Protein AF-0000000087799577 (afdb_homodimer)

InterPro domains:
  IPR007219 Xylanolytic transcriptional activator, regulatory domain [PF04082] (247-419)
  IPR007219 Xylanolytic transcriptional activator, regulatory domain [SM00906] (359-433)
  IPR036864 Zn(2)-C6 fungal-type DNA-binding domain superfamily [SSF57701] (32-77)
  IPR050987 ABC-transporter-regulating transcription factor-like [PTHR46910] (32-628)

Solvent-accessible surface area (backbone atoms only — not comparable to full-atom values): 82113 Å² total; per-residue (Å²): 141,86,90,83,88,82,88,89,88,86,71,93,74,79,89,86,83,86,88,84,83,81,86,77,84,78,81,77,81,75,72,77,71,81,80,74,76,57,74,53,55,33,73,71,46,54,74,63,72,48,84,58,68,78,68,57,46,69,63,35,49,74,66,72,42,85,54,66,52,58,61,70,75,71,66,78,59,48,48,75,44,57,49,61,32,49,52,48,48,49,51,54,35,42,72,79,45,43,54,82,83,49,67,59,84,44,47,69,52,44,52,50,48,51,48,42,54,58,44,47,78,68,44,68,92,66,86,69,71,85,70,78,82,72,77,68,80,73,76,71,53,77,77,70,70,59,57,75,82,63,41,78,44,54,46,55,38,88,62,34,63,50,32,32,56,68,66,29,26,28,34,64,44,48,76,73,42,66,27,36,39,29,54,61,10,61,60,36,49,55,47,49,56,52,54,65,69,47,74,78,76,73,76,69,88,66,58,52,32,49,39,80,67,68,91,64,42,75,44,42,76,59,69,77,65,51,76,75,56,69,81,70,72,94,82,77,66,57,71,54,45,50,56,53,15,51,47,47,31,42,68,73,48,38,24,78,45,56,78,65,49,69,84,60,45,51,61,53,49,50,49,32,66,73,57,70,43,72,86,54,51,39,18,56,48,14,28,52,26,14,43,40,17,53,28,54,60,52,36,87,91,49,72,79,78,34,83,90,46,89,64,72,61,89,67,48,34,67,51,27,41,51,54,14,57,68,29,39,64,34,13,57,67,62,51,44,72,54,23,29,47,13,26,45,36,36,16,50,31,35,37,23,65,45,34,53,67,58,14,38,41,31,30,44,43,18,50,48,38,37,51,42,46,18,48,50,57,60,54,71,62,85,82,56,50,68,56,58,50,32,50,50,35,40,36,47,52,34,50,54,51,48,36,43,60,47,17,40,58,37,30,48,78,48,71,77,50,62,81,82,64,58,60,63,52,60,78,50,52,57,85,77,41,66,73,50,79,35,28,57,87,67,45,64,60,52,51,49,53,49,50,53,48,49,51,50,45,40,41,66,54,27,48,49,18,38,72,72,63,16,33,46,49,45,48,59,51,52,51,49,52,50,52,50,50,54,53,62,69,64,55,53,71,86,57,38,70,89,44,92,57,58,80,59,30,58,43,43,37,46,49,55,52,45,51,50,38,50,48,50,30,70,69,26,41,64,37,38,50,36,59,62,66,39,79,60,79,81,47,55,66,77,55,44,53,53,37,49,52,37,23,49,49,28,52,49,36,41,53,53,44,49,57,52,48,52,50,32,57,75,67,64,49,73,52,37,65,46,57,62,56,49,53,50,51,50,50,40,42,53,50,40,52,49,47,45,69,68,43,84,46,69,68,51,51,52,50,42,51,49,52,52,51,51,59,69,68,46,59,50,26,45,47,36,46,47,44,44,62,47,53,51,49,50,48,45,72,66,60,80,46,79,80,63,87,69,76,78,69,81,70,69,91,55,79,64,77,70,76,72,74,77,71,70,74,66,69,70,76,68,68,80,63,69,74,68,75,73,73,73,86,82,79,65,86,71,40,73,89,50,81,89,75,91,71,79,76,74,82,60,82,70,74,86,78,84,98,95,84,132,136,89,89,83,86,87,89,94,84,93,82,92,87,81,92,86,84,91,83,88,88,83,89,85,82,81,72,79,81,72,78,77,69,81,78,66,76,35,74,52,50,34,73,72,43,54,75,65,72,47,84,48,64,57,66,53,45,70,64,33,51,74,66,72,41,86,53,64,46,61,63,70,75,70,67,78,63,51,48,74,44,56,47,60,28,50,51,44,47,50,52,54,36,43,73,78,45,43,54,82,82,48,70,58,86,45,52,67,53,48,52,50,48,51,48,43,55,57,46,47,77,67,46,67,92,67,86,64,73,86,68,78,79,71,79,68,80,70,76,70,54,75,78,71,69,58,60,74,78,64,41,78,41,54,45,54,39,86,57,33,58,49,29,32,58,66,63,28,26,28,36,65,45,49,78,71,44,66,27,36,38,28,53,60,10,61,58,36,49,54,47,49,54,52,55,67,68,48,75,78,78,74,73,72,89,69,60,54,32,48,37,78,68,68,90,64,42,75,44,43,77,60,69,76,64,49,76,74,55,68,82,71,72,94,82,76,67,56,72,54,44,49,56,53,16,51,48,48,30,42,67,73,47,38,25,80,45,56,76,65,48,70,83,61,46,51,60,53,50,50,50,33,67,71,58,71,43,73,85,55,50,39,18,54,49,15,29,52,26,12,43,41,18,50,27,53,60,53,37,87,90,49,75,77,79,35,85,91,46,92,64,71,60,88,67,50,33,67,51,27,40,51,52,16,56,68,29,40,64,33,12,57,68,63,51,44,72,54,22,30,45,14,25,44,36,37,16,50,30,34,37,25,65,46,34,53,68,60,16,38,40,30,31,45,43,18,50,48,39,36,50,42,45,18,49,50,57,61,54,70,62,84,84,56,50,69,58,57,49,31,50,48,34,41,37,48,53,33,49,55,51,48,35,45,59,46,17,40,58,37,31,48,78,48,70,76,49,62,81,81,63,60,62,61,53,60,77,52,52,57,86,77,43,64,74,50,80,34,27,59,87,67,44,65,60,52,52,50,52,50,50,53,49,48,53,49,46,40,41,66,56,25,47,49,19,37,71,73,66,16,35,42,50,47,44,58,52,53,52,48,52,50,52,50,50,53,55,62,69,64,55,53,70,87,57,39,70,88,44,91,59,58,79,58,31,57,42,43,37,46,50,53,52,45,52,50,37,49,48,52,31,69,70,26,42,61,38,38,51,36,59,63,67,40,79,63,78,82,48,56,66,75,54,45,53,53,36,49,52,37,24,49,50,28,52,49,35,41,52,54,43,47,57,51,49,51,51,31,57,75,68,66,49,73,51,36,66,44,55,63,56,48,52,49,51,51,49,41,43,53,49,41,53,48,46,43,70,67,44,83,46,70,66,51,52,51,50,42,52,48,50,52,53,51,58,69,68,47,61,51,27,45,46,36,44,47,44,44,62,49,54,52,48,51,47,44,70,65,60,80,47,81,81,65,86,69,76,75,69,79,67,70,89,51,78,62,75,69,74,72,74,79,72,71,74,67,70,71,77,68,67,79,63,71,70,69,72,70,69,66,88,78,83,65,93,77,48,62,92,52,74,74,62,85,69,85,76,58,96,50,90,71,67,68,70,80,74,66,81,108

pLDDT: mean 70.38, std 28.7, range [12.83, 98.69]

Foldseek 3Di:
DDDDDDDDDDDDDDDDDDDDDDDDDDPDDPPPPDDPFPPQQAPVCVVVVNRATDDQGVVCVVVVHPSPSPPPPPPVPPPPDPPVVVVVVVVVVCVVPPCVQVVDPDPVSVVVVVVCVVVVVLDDPPPDPPPDPPVPDCPVDPVVPLPPVCQQDWDAQVLFQLLALQQEFWEQALVRDIDGFFSLAVLSVVQLLVVLPDPPPPPPPDRSNYRDDQPDFRGQPDLPPVPPPDLDPQDDFDPLVLCQLLVQCCQFPCQAFFQDDPVPPVVVVVVCVVVVCPPPFLLRLLQSLLSNLLSQWFPPPDFDDRVPDPDGGPDHSSRSLVNSVSSLVRLLVVLDSSSLSSLQSNLLSCVLQPNLVVSLVSLLSSLVSLVVVVLQVLDDDPPDDPQVSLSSLSSNLSSVLSQLVSCRNRVHDGNDDCVVVVGDRDHRDCVSPPSDDLYDPPLSVLLSVLSVLLVVLCVQARVVCSVVRNIGRSNSLVSSVVSLVVSVVPDDPQLALPDDHDLSHNQSSLVSLLSSLVSLLSSLVSLLSSVLSDPCPPPDPSVVVSSVVSLVSNLVSLVVNLVSVVSCVVSVSQASSGDCRQVSLLVSLVSLLSVCSNPNDVVSLVSNVVSLVSLVPYGLGRVSVRCNVSSLVVNVVSVSDDNDPPPDDPCPPCPVPPPPPPPPCPPPPCPPPDPPPCPDPDDPVVDVVPDDDDDDDPPPPDDDDDDDDD/DDYDDYDDDDDDDDDDDDDDDDDDDPDDPDPPDDQPFQPQQAPVCVVVVNRQTDDQRVVCVVVVHPSPSPPPPPPPPPPPDPPVVVVVVVVVVCVVPPCVQVVDPDPVSVVVVVVVVVVVVLDDPPPDDPPDPPVPPCVVPPVVVLPPVLQQDWDALVLFLLLALQQEQWEQALVRDIDGFFSLAVLSVVQLLVVLVDPPPPPPPDRSNHRDDQPDFRGQPDLPPVPPPDLDPQDDFDPLVLCQLLVQCCQFPCQAFPQDDPVVPVVVVVVCVVVVCPPPFLLRLLQSLLSNLLSQWFPPPDFDDRVPDPDGGPDHSSRSLVNSVSSLVRLLVVLDSSSLSSLQSNLLSCVLQPNLVSSLVSLLSSVVSLVVVVLQVLDDDPPDDPQVSLSSLSSNLSSVLSQLVSCRNRVHDGNDDCVVVVGDRDHRDCVSPPSDDQYDPPLSVLLSVLSVLLVVLCVQARRVCSVVNNIGRSNSLVSSVVSLVVSVVPDDPQLALPDDHDLSHNQSSLVSLLSSLVSLLSSLVSLLSSPLSDPCPPPDPSVVVSSVVSLVSNLVSLVVNLVSVVSCVVSVSQASSGVCRQVSLLVSLVSLLSVCSNPNDVVSLVSNVVSLVSLVPYGLGRVSVSCNVSSLVVNVVSVSDDNDPPPDDPCPVCPVPPPPPPPPCPPPPCPPDDPPPCPDPDDDPPDPVPPDPPPPDDPDPDPPDDDVPD

Secondary structure (DSSP, 8-state):
------------------------------------------HHHHHTT----SSS-HHHHHTT------------------HHHHHHHHHHHHHHS-TTTSSS--HHHHHHHHHHHHHHHHS------------------TTTTS-TTTTT-BPPGGG-GGG-GGG--EEE-TTS-EEE--TT-HHHHHHHHHHHHS-TTS--SS-TTEEPPPSS---------TTS----------HHHHHHHHHHHHHHTTTTS----HHHHHHHHHHHHHHTTTT--HHHHHHHHHHHHHHT---TT-----TT--S-----HHHHHHHHHHTHHHHHHH-SHHHHHHHHHHHHHHHHTT-HHHHHHHHHHHHHHHHHTTGGGT---TT--HHHHHHHHHHHHHHHHHHHHHHHTTTPPPS--HHHHT--PPPPPTTTS---TTS-TTHHHHHHHHHHHHHHHIIIIIIHHHHTTS--BHHHHHHHHHHHHHHHHT--GGG-TTS---GGGTTHHHHHHHHHHHHHHHHHHHHHHHHHHS-GGGS-HHHHHHHHHHHHHHHHHHHHHHHHHHHHHHTT---SSSHHHHHHHHHHHHHHHHHHHHS--HHHHHHHHHHHHHHHHS---HHHHHHHHHHHHHHHHHTSS-----------------------------------------SSTT-TT---------------------/------------------------------------------HHHHHTT----SSS-HHHHHTT------------------HHHHHHHHHHHHHHS-TTTSSS--HHHHHHHHHHHHHHTT-------------------TTTTS-TTSTTPBPPGGG-GGG-GGG--EEE-TTS-EEE--TT-HHHHHHHHHHHHS-GGG--SS-TTEEPPPSS---------GGG----------HHHHHHHHHHHHHHTTTTS----HHHHHHHHHHHHHHTTTT--HHHHHHHHHHHHHHT---TT-----TT--S-----HHHHHHHHHHTHHHHHHH-SHHHHHHHHHHHHHHHHTT-HHHHHHHHHHHHHHHHHTTGGGT---TT--HHHHHHHHHHHHHHHHHHHHHHHTTTPPPS--HHHHT--PPPPPTTTS---TTS-TTHHHHHHHHHHHHHHHIIIIIIHHHHTTS--BHHHHHHHHHHHHHHHHT--GGG-TTS---GGGTTHHHHHHHHHHHHHHHHHHHHHHHHHHS-GGGS-HHHHHHHHHHHHHHHHHHHHHHHHHHHHHHTT---SSSHHHHHHHHHHHHHHHHHHHHS--HHHHHHHHHHHHHHHHS---HHHHHHHHHHHHHHHHHTSS----------TT---------------------------S-S-TT-SS--------------TTS----

Structure (mmCIF, N/CA/C/O backbone):
data_AF-0000000087799577-model_v1
#
loop_
_entity.id
_entity.type
_entity.pdbx_description
1 polymer 'Putative fungal-specific transcription factor'
#
loop_
_atom_site.group_PDB
_atom_site.id
_atom_site.type_symbol
_atom_site.label_atom_id
_atom_site.label_alt_id
_atom_site.label_comp_id
_atom_site.label_asym_id
_atom_site.label_entity_id
_atom_site.label_seq_id
_atom_site.pdbx_PDB_ins_code
_atom_site.Cartn_x
_atom_site.Cartn_y
_atom_site.Cartn_z
_atom_site.occupancy
_atom_site.B_iso_or_equiv
_atom_site.auth_seq_id
_atom_site.auth_comp_id
_atom_site.auth_asym_id
_atom_site.auth_atom_id
_atom_site.pdbx_PDB_model_num
ATOM 1 N N . MET A 1 1 ? 0.677 66.5 94.812 1 16.92 1 MET A N 1
ATOM 2 C CA . MET A 1 1 ? 0.91 66.5 96.25 1 16.92 1 MET A CA 1
ATOM 3 C C . MET A 1 1 ? 1.195 65.125 96.812 1 16.92 1 MET A C 1
ATOM 5 O O . MET A 1 1 ? 0.936 64.125 96.125 1 16.92 1 MET A O 1
ATOM 9 N N . ASN A 1 2 ? 0.637 64.688 98 1 15.34 2 ASN A N 1
ATOM 10 C CA . ASN A 1 2 ? 1.226 64.188 99.25 1 15.34 2 ASN A CA 1
ATOM 11 C C . ASN A 1 2 ? 1.375 62.688 99.25 1 15.34 2 ASN A C 1
ATOM 13 O O . ASN A 1 2 ? 2.453 62.156 99.562 1 15.34 2 ASN A O 1
ATOM 17 N N . ASP A 1 3 ? 0.37 61.812 99.75 1 14.8 3 ASP A N 1
ATOM 18 C CA . ASP A 1 3 ? 0.282 61.188 101.062 1 14.8 3 ASP A CA 1
ATOM 19 C C . ASP A 1 3 ? 0.733 59.719 101 1 14.8 3 ASP A C 1
ATOM 21 O O . ASP A 1 3 ? 0.628 59.094 99.938 1 14.8 3 ASP A O 1
ATOM 25 N N . ILE A 1 4 ? 1.041 58.938 102.125 1 16.19 4 ILE A N 1
ATOM 26 C CA . ILE A 1 4 ? 2.025 58.375 103.062 1 16.19 4 ILE A CA 1
ATOM 27 C C . ILE A 1 4 ? 1.833 56.844 103.125 1 16.19 4 ILE A C 1
ATOM 29 O O . ILE A 1 4 ? 2.785 56.125 103.375 1 16.19 4 ILE A O 1
ATOM 33 N N . ALA A 1 5 ? 0.634 56.062 103 1 15.05 5 ALA A N 1
ATOM 34 C CA . ALA A 1 5 ? 0.113 55.625 104.25 1 15.05 5 ALA A CA 1
ATOM 35 C C . ALA A 1 5 ? 0.753 54.312 104.688 1 15.05 5 ALA A C 1
ATOM 37 O O . ALA A 1 5 ? 1.255 53.562 103.812 1 15.05 5 ALA A O 1
ATOM 38 N N . ASN A 1 6 ? 0.246 53.625 105.75 1 14.49 6 ASN A N 1
ATOM 39 C CA . ASN A 1 6 ? 0.567 53.188 107.062 1 14.49 6 ASN A CA 1
ATOM 40 C C . ASN A 1 6 ? 0.889 51.688 107.125 1 14.49 6 ASN A C 1
ATOM 42 O O . ASN A 1 6 ? 1.924 51.281 107.625 1 14.49 6 ASN A O 1
ATOM 46 N N . GLN A 1 7 ? -0.135 50.656 107.188 1 15.09 7 GLN A N 1
ATOM 47 C CA . GLN A 1 7 ? -0.315 50.094 108.562 1 15.09 7 GLN A CA 1
ATOM 48 C C . GLN A 1 7 ? 0.507 48.812 108.688 1 15.09 7 GLN A C 1
ATOM 50 O O . GLN A 1 7 ? 0.907 48.188 107.75 1 15.09 7 GLN A O 1
ATOM 55 N N . PRO A 1 8 ? 0.139 47.875 109.75 1 15.9 8 PRO A N 1
ATOM 56 C CA . PRO A 1 8 ? 0.751 47.375 111 1 15.9 8 PRO A CA 1
ATOM 57 C C . PRO A 1 8 ? 1.368 46 110.812 1 15.9 8 PRO A C 1
ATOM 59 O O . PRO A 1 8 ? 1.241 45.375 109.75 1 15.9 8 PRO A O 1
ATOM 62 N N . ILE A 1 9 ? 0.784 44.938 111.625 1 15.33 9 ILE A N 1
ATOM 63 C CA . ILE A 1 9 ? 1.254 44.406 112.875 1 15.33 9 ILE A CA 1
ATOM 64 C C . ILE A 1 9 ? 1.925 43.062 112.688 1 15.33 9 ILE A C 1
ATOM 66 O O . ILE A 1 9 ? 1.765 42.438 111.625 1 15.33 9 ILE A O 1
ATOM 70 N N . ASP A 1 10 ? 1.507 41.969 113.438 1 15.06 10 ASP A N 1
ATOM 71 C CA . ASP A 1 10 ? 2.064 41.344 114.625 1 15.06 10 ASP A CA 1
ATOM 72 C C . ASP A 1 10 ? 2.643 39.969 114.312 1 15.06 10 ASP A C 1
ATOM 74 O O . ASP A 1 10 ? 3.85 39.75 114.438 1 15.06 10 ASP A O 1
ATOM 78 N N . ARG A 1 11 ? 1.99 38.844 115.125 1 15.69 11 ARG A N 1
ATOM 79 C CA . ARG A 1 11 ? 2.486 38.094 116.25 1 15.69 11 ARG A CA 1
ATOM 80 C C . ARG A 1 11 ? 2.951 36.688 115.875 1 15.69 11 ARG A C 1
ATOM 82 O O . ARG A 1 11 ? 3.752 36.062 116.562 1 15.69 11 ARG A O 1
ATOM 89 N N . GLU A 1 12 ? 2.393 36 114.75 1 15.44 12 GLU A N 1
ATOM 90 C CA . GLU A 1 12 ? 1.8 34.75 115.25 1 15.44 12 GLU A CA 1
ATOM 91 C C . GLU A 1 12 ? 2.875 33.75 115.688 1 15.44 12 GLU A C 1
ATOM 93 O O . GLU A 1 12 ? 3.732 33.375 114.875 1 15.44 12 GLU A O 1
ATOM 98 N N . GLU A 1 13 ? 3.041 33.625 116.875 1 16.23 13 GLU A N 1
ATOM 99 C CA . GLU A 1 13 ? 4.09 33.031 117.688 1 16.23 13 GLU A CA 1
ATOM 100 C C . GLU A 1 13 ? 4.359 31.594 117.312 1 16.23 13 GLU A C 1
ATOM 102 O O . GLU A 1 13 ? 5.496 31.219 117 1 16.23 13 GLU A O 1
ATOM 107 N N . VAL A 1 14 ? 3.961 30.688 118.312 1 15.98 14 VAL A N 1
ATOM 108 C CA . VAL A 1 14 ? 4.836 29.938 119.188 1 15.98 14 VAL A CA 1
ATOM 109 C C . VAL A 1 14 ? 5.02 28.516 118.688 1 15.98 14 VAL A C 1
ATOM 111 O O . VAL A 1 14 ? 6.148 28.047 118.562 1 15.98 14 VAL A O 1
ATOM 114 N N . ASP A 1 15 ? 3.898 27.609 118.625 1 15.67 15 ASP A N 1
ATOM 115 C CA . ASP A 1 15 ? 3.967 26.656 119.688 1 15.67 15 ASP A CA 1
ATOM 116 C C . ASP A 1 15 ? 4.832 25.453 119.375 1 15.67 15 ASP A C 1
ATOM 118 O O . ASP A 1 15 ? 5.078 25.188 118.188 1 15.67 15 ASP A O 1
ATOM 122 N N . PRO A 1 16 ? 4.605 24.328 120.188 1 16.27 16 PRO A N 1
ATOM 123 C CA . PRO A 1 16 ? 5.359 23.422 121.062 1 16.27 16 PRO A CA 1
ATOM 124 C C . PRO A 1 16 ? 5.84 22.172 120.312 1 16.27 16 PRO A C 1
ATOM 126 O O . PRO A 1 16 ? 7.039 21.875 120.312 1 16.27 16 PRO A O 1
ATOM 129 N N . GLY A 1 17 ? 5.023 21.031 120.438 1 15.02 17 GLY A N 1
ATOM 130 C CA . GLY A 1 17 ? 5.363 19.859 121.25 1 15.02 17 GLY A CA 1
ATOM 131 C C . GLY A 1 17 ? 6 18.75 120.438 1 15.02 17 GLY A C 1
ATOM 132 O O . GLY A 1 17 ? 7.102 18.297 120.75 1 15.02 17 GLY A O 1
ATOM 133 N N . GLN A 1 18 ? 5.133 17.688 120 1 15.83 18 GLN A N 1
ATOM 134 C CA . GLN A 1 18 ? 5.195 16.375 120.625 1 15.83 18 GLN A CA 1
ATOM 135 C C . GLN A 1 18 ? 6.094 15.422 119.875 1 15.83 18 GLN A C 1
ATOM 137 O O . GLN A 1 18 ? 6.383 15.672 118.688 1 15.83 18 GLN A O 1
ATOM 142 N N . SER A 1 19 ? 5.871 14.102 120.125 1 16.75 19 SER A N 1
ATOM 143 C CA . SER A 1 19 ? 6.645 12.984 120.688 1 16.75 19 SER A CA 1
ATOM 144 C C . SER A 1 19 ? 7.281 12.164 119.562 1 16.75 19 SER A C 1
ATOM 146 O O . SER A 1 19 ? 6.867 12.258 118.375 1 16.75 19 SER A O 1
ATOM 148 N N . PRO A 1 20 ? 7.754 10.883 120 1 18.03 20 PRO A N 1
ATOM 149 C CA . PRO A 1 20 ? 9 10.117 119.938 1 18.03 20 PRO A CA 1
ATOM 150 C C . PRO A 1 20 ? 9.055 9.219 118.688 1 18.03 20 PRO A C 1
ATOM 152 O O . PRO A 1 20 ? 10.078 9.156 118 1 18.03 20 PRO A O 1
ATOM 155 N N . VAL A 1 21 ? 7.945 8.438 118.375 1 18.34 21 VAL A N 1
ATOM 156 C CA . VAL A 1 21 ? 8.125 7.012 118.625 1 18.34 21 VAL A CA 1
ATOM 157 C C . VAL A 1 21 ? 8.773 6.344 117.375 1 18.34 21 VAL A C 1
ATOM 159 O O . VAL A 1 21 ? 8.633 6.809 116.25 1 18.34 21 VAL A O 1
ATOM 162 N N . CYS A 1 22 ? 9.391 5.156 117.625 1 17.94 22 CYS A N 1
ATOM 163 C CA . CYS A 1 22 ? 10.578 4.359 117.312 1 17.94 22 CYS A CA 1
ATOM 164 C C . CYS A 1 22 ? 10.375 3.543 116.062 1 17.94 22 CYS A C 1
ATOM 166 O O . CYS A 1 22 ? 11.336 3 115.5 1 17.94 22 CYS A O 1
ATOM 168 N N . ASP A 1 23 ? 9.086 3.336 115.5 1 17.58 23 ASP A N 1
ATOM 169 C CA . ASP A 1 23 ? 8.797 1.92 115.312 1 17.58 23 ASP A CA 1
ATOM 170 C C . ASP A 1 23 ? 9.562 1.352 114.125 1 17.58 23 ASP A C 1
ATOM 172 O O . ASP A 1 23 ? 9.734 2.027 113.125 1 17.58 23 ASP A O 1
ATOM 176 N N . GLY A 1 24 ? 10.156 0.161 114.25 1 17.66 24 GLY A N 1
ATOM 177 C CA . GLY A 1 24 ? 11.258 -0.7 113.812 1 17.66 24 GLY A CA 1
ATOM 178 C C . GLY A 1 24 ? 11.109 -1.229 112.375 1 17.66 24 GLY A C 1
ATOM 179 O O . GLY A 1 24 ? 12.094 -1.385 111.688 1 17.66 24 GLY A O 1
ATOM 180 N N . GLU A 1 25 ? 9.938 -1.771 112 1 18.2 25 GLU A N 1
ATOM 181 C CA . GLU A 1 25 ? 9.93 -3.127 111.438 1 18.2 25 GLU A CA 1
ATOM 182 C C . GLU A 1 25 ? 10.383 -3.141 110 1 18.2 25 GLU A C 1
ATOM 184 O O . GLU A 1 25 ? 10.023 -2.25 109.188 1 18.2 25 GLU A O 1
ATOM 189 N N . ARG A 1 26 ? 11.242 -4.102 109.562 1 20.5 26 ARG A N 1
ATOM 190 C CA . ARG A 1 26 ? 12.32 -4.41 108.625 1 20.5 26 ARG A CA 1
ATOM 191 C C . ARG A 1 26 ? 11.766 -4.688 107.25 1 20.5 26 ARG A C 1
ATOM 193 O O . ARG A 1 26 ? 12.5 -5.133 106.375 1 20.5 26 ARG A O 1
ATOM 200 N N . GLN A 1 27 ? 10.523 -4.301 106.75 1 18.33 27 GLN A N 1
ATOM 201 C CA . GLN A 1 27 ? 9.805 -5.203 105.875 1 18.33 27 GLN A CA 1
ATOM 202 C C . GLN A 1 27 ? 10.562 -5.398 104.562 1 18.33 27 GLN A C 1
ATOM 204 O O . GLN A 1 27 ? 11.062 -4.434 103.938 1 18.33 27 GLN A O 1
ATOM 209 N N . GLY A 1 28 ? 10.891 -6.664 104.188 1 21.14 28 GLY A N 1
ATOM 210 C CA . GLY A 1 28 ? 11.781 -7.387 103.312 1 21.14 28 GLY A CA 1
ATOM 211 C C . GLY A 1 28 ? 11.586 -7.035 101.875 1 21.14 28 GLY A C 1
ATOM 212 O O . GLY A 1 28 ? 10.477 -6.688 101.438 1 21.14 28 GLY A O 1
ATOM 213 N N . GLU A 1 29 ? 12.539 -6.582 101.125 1 21.31 29 GLU A N 1
ATOM 214 C CA . GLU A 1 29 ? 12.773 -5.957 99.812 1 21.31 29 GLU A CA 1
ATOM 215 C C . GLU A 1 29 ? 12.352 -6.879 98.688 1 21.31 29 GLU A C 1
ATOM 217 O O . GLU A 1 29 ? 12.883 -7.984 98.562 1 21.31 29 GLU A O 1
ATOM 222 N N . GLY A 1 30 ? 11.055 -6.996 98.5 1 22 30 GLY A N 1
ATOM 223 C CA . GLY A 1 30 ? 10.383 -7.895 97.562 1 22 30 GLY A CA 1
ATOM 224 C C . GLY A 1 30 ? 11.062 -7.977 96.188 1 22 30 GLY A C 1
ATOM 225 O O . GLY A 1 30 ? 11.383 -6.949 95.625 1 22 30 GLY A O 1
ATOM 226 N N . GLN A 1 31 ? 11.852 -9.008 96 1 22.84 31 GLN A N 1
ATOM 227 C CA . GLN A 1 31 ? 12.695 -9.383 94.875 1 22.84 31 GLN A CA 1
ATOM 228 C C . GLN A 1 31 ? 11.914 -9.344 93.562 1 22.84 31 GLN A C 1
ATOM 230 O O . GLN A 1 31 ? 10.938 -10.07 93.375 1 22.84 31 GLN A O 1
ATOM 235 N N . GLU A 1 32 ? 11.688 -8.203 92.938 1 26.41 32 GLU A N 1
ATOM 236 C CA . GLU A 1 32 ? 10.828 -8.102 91.812 1 26.41 32 GLU A CA 1
ATOM 237 C C . GLU A 1 32 ? 11.227 -9.133 90.75 1 26.41 32 GLU A C 1
ATOM 239 O O . GLU A 1 32 ? 12.398 -9.258 90.375 1 26.41 32 GLU A O 1
ATOM 244 N N . PRO A 1 33 ? 10.508 -10.266 90.688 1 29.92 33 PRO A N 1
ATOM 245 C CA . PRO A 1 33 ? 10.805 -11.43 89.875 1 29.92 33 PRO A CA 1
ATOM 246 C C . PRO A 1 33 ? 11.266 -11.039 88.438 1 29.92 33 PRO A C 1
ATOM 248 O O . PRO A 1 33 ? 10.961 -9.938 88 1 29.92 33 PRO A O 1
ATOM 251 N N . PRO A 1 34 ? 12.172 -11.867 87.875 1 27.91 34 PRO A N 1
ATOM 252 C CA . PRO A 1 34 ? 12.938 -11.609 86.625 1 27.91 34 PRO A CA 1
ATOM 253 C C . PRO A 1 34 ? 12.047 -11.289 85.438 1 27.91 34 PRO A C 1
ATOM 255 O O . PRO A 1 34 ? 10.984 -11.898 85.25 1 27.91 34 PRO A O 1
ATOM 258 N N . ARG A 1 35 ? 12.023 -10.141 84.938 1 28.69 35 ARG A N 1
ATOM 259 C CA . ARG A 1 35 ? 11.203 -9.57 83.875 1 28.69 35 ARG A CA 1
ATOM 260 C C . ARG A 1 35 ? 11.227 -10.453 82.625 1 28.69 35 ARG A C 1
ATOM 262 O O . ARG A 1 35 ? 12.289 -10.734 82.062 1 28.69 35 ARG A O 1
ATOM 269 N N . LYS A 1 36 ? 10.258 -11.406 82.5 1 28.44 36 LYS A N 1
ATOM 270 C CA . LYS A 1 36 ? 10.039 -12.297 81.375 1 28.44 36 LYS A CA 1
ATOM 271 C C . LYS A 1 36 ? 10.172 -11.547 80.062 1 28.44 36 LYS A C 1
ATOM 273 O O . LYS A 1 36 ? 9.664 -10.438 79.938 1 28.44 36 LYS A O 1
ATOM 278 N N . ARG A 1 37 ? 11.164 -11.922 79.25 1 28.88 37 ARG A N 1
ATOM 279 C CA . ARG A 1 37 ? 11.625 -11.391 78 1 28.88 37 ARG A CA 1
ATOM 280 C C . ARG A 1 37 ? 10.469 -11.219 77 1 28.88 37 ARG A C 1
ATOM 282 O O . ARG A 1 37 ? 9.711 -12.156 76.75 1 28.88 37 ARG A O 1
ATOM 289 N N . ALA A 1 38 ? 9.875 -10.055 77.062 1 32.72 38 ALA A N 1
ATOM 290 C CA . ALA A 1 38 ? 8.695 -9.789 76.25 1 32.72 38 ALA A CA 1
ATOM 291 C C . ALA A 1 38 ? 8.945 -10.172 74.812 1 32.72 38 ALA A C 1
ATOM 293 O O . ALA A 1 38 ? 9.891 -9.68 74.188 1 32.72 38 ALA A O 1
ATOM 294 N N . ARG A 1 39 ? 8.742 -11.43 74.438 1 33.25 39 ARG A N 1
ATOM 295 C CA . ARG A 1 39 ? 8.969 -12.102 73.188 1 33.25 39 ARG A CA 1
ATOM 296 C C . ARG A 1 39 ? 8.305 -11.336 72 1 33.25 39 ARG A C 1
ATOM 298 O O . ARG A 1 39 ? 8.531 -11.641 70.875 1 33.25 39 ARG A O 1
ATOM 305 N N . LEU A 1 40 ? 7.078 -10.828 72.312 1 33.44 40 LEU A N 1
ATOM 306 C CA . LEU A 1 40 ? 6.199 -10.672 71.125 1 33.44 40 LEU A CA 1
ATOM 307 C C . LEU A 1 40 ? 6.398 -9.305 70.5 1 33.44 40 LEU A C 1
ATOM 309 O O . LEU A 1 40 ? 6.27 -8.273 71.125 1 33.44 40 LEU A O 1
ATOM 313 N N . SER A 1 41 ? 7.352 -9.016 69.75 1 37.78 41 SER A N 1
ATOM 314 C CA . SER A 1 41 ? 7.547 -7.707 69.125 1 37.78 41 SER A CA 1
ATOM 315 C C . SER A 1 41 ? 6.566 -7.48 68 1 37.78 41 SER A C 1
ATOM 317 O O . SER A 1 41 ? 6.18 -8.43 67.312 1 37.78 41 SER A O 1
ATOM 319 N N . CYS A 1 42 ? 5.727 -6.461 68 1 40.03 42 CYS A N 1
ATOM 320 C CA . CYS A 1 42 ? 4.723 -6.184 67 1 40.03 42 CYS A CA 1
ATOM 321 C C . CYS A 1 42 ? 5.355 -6.125 65.625 1 40.03 42 CYS A C 1
ATOM 323 O O . CYS A 1 42 ? 6.574 -6.004 65.5 1 40.03 42 CYS A O 1
ATOM 325 N N . ASN A 1 43 ? 4.707 -6.301 64.438 1 44.53 43 ASN A N 1
ATOM 326 C CA . ASN A 1 43 ? 5.16 -6.508 63.031 1 44.53 43 ASN A CA 1
ATOM 327 C C . ASN A 1 43 ? 5.969 -5.316 62.531 1 44.53 43 ASN A C 1
ATOM 329 O O . ASN A 1 43 ? 6.914 -5.488 61.75 1 44.53 43 ASN A O 1
ATOM 333 N N . THR A 1 44 ? 5.633 -4.09 62.812 1 46.16 44 THR A N 1
ATOM 334 C CA . THR A 1 44 ? 6.324 -2.91 62.312 1 46.16 44 THR A CA 1
ATOM 335 C C . THR A 1 44 ? 7.703 -2.775 62.938 1 46.16 44 THR A C 1
ATOM 337 O O . THR A 1 44 ? 8.664 -2.391 62.281 1 46.16 44 THR A O 1
ATOM 340 N N . CYS A 1 45 ? 7.738 -2.971 64.125 1 46.62 45 CYS A N 1
ATOM 341 C CA . CYS A 1 45 ? 9.023 -2.885 64.812 1 46.62 45 CYS A CA 1
ATOM 342 C C . CYS A 1 45 ? 9.922 -4.055 64.438 1 46.62 45 CYS A C 1
ATOM 344 O O . CYS A 1 45 ? 11.148 -3.941 64.438 1 46.62 45 CYS A O 1
ATOM 346 N N . LYS A 1 46 ? 9.312 -5.23 64.125 1 49.12 46 LYS A N 1
ATOM 347 C CA . LYS A 1 46 ? 10.094 -6.375 63.656 1 49.12 46 LYS A CA 1
ATOM 348 C C . LYS A 1 46 ? 10.805 -6.059 62.375 1 49.12 46 LYS A C 1
ATOM 350 O O . LYS A 1 46 ? 11.961 -6.449 62.156 1 49.12 46 LYS A O 1
ATOM 355 N N . ALA A 1 47 ? 10.125 -5.305 61.406 1 48.47 47 ALA A N 1
ATOM 356 C CA . ALA A 1 47 ? 10.742 -4.996 60.125 1 48.47 47 ALA A CA 1
ATOM 357 C C . ALA A 1 47 ? 11.93 -4.051 60.281 1 48.47 47 ALA A C 1
ATOM 359 O O . ALA A 1 47 ? 12.883 -4.094 59.5 1 48.47 47 ALA A O 1
ATOM 360 N N . ARG A 1 48 ? 11.891 -3.227 61.188 1 47 48 ARG A N 1
ATOM 361 C CA . ARG A 1 48 ? 12.969 -2.273 61.438 1 47 48 ARG A CA 1
ATOM 362 C C . ARG A 1 48 ? 13.969 -2.822 62.438 1 47 48 ARG A C 1
ATOM 364 O O . ARG A 1 48 ? 14.859 -2.104 62.906 1 47 48 ARG A O 1
ATOM 371 N N . LYS A 1 49 ? 14.164 -4.074 62.5 1 44.88 49 LYS A N 1
ATOM 372 C CA . LYS A 1 49 ? 15.047 -4.879 63.344 1 44.88 49 LYS A CA 1
ATOM 373 C C . LYS A 1 49 ? 15.266 -4.219 64.688 1 44.88 49 LYS A C 1
ATOM 375 O O . LYS A 1 49 ? 16.344 -4.332 65.312 1 44.88 49 LYS A O 1
ATOM 380 N N . THR A 1 50 ? 14.484 -3.193 65 1 39.84 50 THR A N 1
ATOM 381 C CA . THR A 1 50 ? 14.703 -2.576 66.25 1 39.84 50 THR A CA 1
ATOM 382 C C . THR A 1 50 ? 14.031 -3.389 67.375 1 39.84 50 THR A C 1
ATOM 384 O O . THR A 1 50 ? 12.867 -3.775 67.25 1 39.84 50 THR A O 1
ATOM 387 N N . LYS A 1 51 ? 14.742 -4.039 68.188 1 38.22 51 LYS A N 1
ATOM 388 C CA . LYS A 1 51 ? 14.406 -4.898 69.312 1 38.22 51 LYS A CA 1
ATOM 389 C C . LYS A 1 51 ? 13.648 -4.125 70.375 1 38.22 51 LYS A C 1
ATOM 391 O O . LYS A 1 51 ? 14.148 -3.121 70.938 1 38.22 51 LYS A O 1
ATOM 396 N N . VAL A 1 52 ? 12.305 -3.865 70.125 1 38.72 52 VAL A N 1
ATOM 397 C CA . VAL A 1 52 ? 11.641 -3.066 71.188 1 38.72 52 VAL A CA 1
ATOM 398 C C . VAL A 1 52 ? 11.281 -3.947 72.375 1 38.72 52 VAL A C 1
ATOM 400 O O . VAL A 1 52 ? 10.773 -5.059 72.188 1 38.72 52 VAL A O 1
ATOM 403 N N . LYS A 1 53 ? 11.797 -3.691 73.5 1 39.72 53 LYS A N 1
ATOM 404 C CA . LYS A 1 53 ? 11.555 -4.25 74.875 1 39.72 53 LYS A CA 1
ATOM 405 C C . LYS A 1 53 ? 10.055 -4.363 75.125 1 39.72 53 LYS A C 1
ATOM 407 O O . LYS A 1 53 ? 9.242 -3.781 74.438 1 39.72 53 LYS A O 1
ATOM 412 N N . THR A 1 54 ? 9.555 -4.625 76.312 1 40.5 54 THR A N 1
ATOM 413 C CA . THR A 1 54 ? 8.336 -4.719 77.062 1 40.5 54 THR A CA 1
ATOM 414 C C . THR A 1 54 ? 7.59 -3.389 77.062 1 40.5 54 THR A C 1
ATOM 416 O O . THR A 1 54 ? 8.203 -2.33 77.25 1 40.5 54 THR A O 1
ATOM 419 N N . GLY A 1 55 ? 6.312 -3.326 76.625 1 46.81 55 GLY A N 1
ATOM 420 C CA . GLY A 1 55 ? 5.27 -2.312 76.625 1 46.81 55 GLY A CA 1
ATOM 421 C C . GLY A 1 55 ? 4.973 -1.781 75.188 1 46.81 55 GLY A C 1
ATOM 422 O O . GLY A 1 55 ? 5.504 -2.287 74.188 1 46.81 55 GLY A O 1
ATOM 423 N N . ALA A 1 56 ? 3.906 -1.02 75 1 47.22 56 ALA A N 1
ATOM 424 C CA . ALA A 1 56 ? 3.531 -0.37 73.75 1 47.22 56 ALA A CA 1
ATOM 425 C C . ALA A 1 56 ? 4.723 0.357 73.125 1 47.22 56 ALA A C 1
ATOM 427 O O . ALA A 1 56 ? 5.516 0.979 73.875 1 47.22 56 ALA A O 1
ATOM 428 N N . CYS A 1 57 ? 5.395 -0.078 72.125 1 48.72 57 CYS A N 1
ATOM 429 C CA . CYS A 1 57 ? 6.59 0.556 71.562 1 48.72 57 CYS A CA 1
ATOM 430 C C . CYS A 1 57 ? 6.441 2.072 71.5 1 48.72 57 CYS A C 1
ATOM 432 O O . CYS A 1 57 ? 5.324 2.592 71.562 1 48.72 57 CYS A O 1
ATOM 434 N N . HIS A 1 58 ? 7.418 2.898 71.875 1 55.38 58 HIS A N 1
ATOM 435 C CA . HIS A 1 58 ? 7.383 4.352 71.938 1 55.38 58 HIS A CA 1
ATOM 436 C C . HIS A 1 58 ? 6.633 4.969 70.812 1 55.38 58 HIS A C 1
ATOM 438 O O . HIS A 1 58 ? 5.957 5.988 70.938 1 55.38 58 HIS A O 1
ATOM 444 N N . TYR A 1 59 ? 6.73 4.324 69.688 1 49.84 59 TYR A N 1
ATOM 445 C CA . TYR A 1 59 ? 6.098 4.906 68.5 1 49.84 59 TYR A CA 1
ATOM 446 C C . TYR A 1 59 ? 4.582 4.777 68.562 1 49.84 59 TYR A C 1
ATOM 448 O O . TYR A 1 59 ? 3.859 5.758 68.375 1 49.84 59 TYR A O 1
ATOM 456 N N . CYS A 1 60 ? 4.16 3.551 68.812 1 52.91 60 CYS A N 1
ATOM 457 C CA . CYS A 1 60 ? 2.719 3.42 69 1 52.91 60 CYS A CA 1
ATOM 458 C C . CYS A 1 60 ? 2.221 4.277 70.125 1 52.91 60 CYS A C 1
ATOM 460 O O . CYS A 1 60 ? 1.151 4.887 70.062 1 52.91 60 CYS A O 1
ATOM 462 N N . ARG A 1 61 ? 2.996 4.336 71.125 1 61.03 61 ARG A N 1
ATOM 463 C CA . ARG A 1 61 ? 2.619 5.184 72.25 1 61.03 61 ARG A CA 1
ATOM 464 C C . ARG A 1 61 ? 2.539 6.648 71.875 1 61.03 61 ARG A C 1
ATOM 466 O O . ARG A 1 61 ? 1.632 7.371 72.25 1 61.03 61 ARG A O 1
ATOM 473 N N . SER A 1 62 ? 3.531 7.121 71.125 1 56.41 62 SER A N 1
ATOM 474 C CA . SER A 1 62 ? 3.514 8.531 70.75 1 56.41 62 SER A CA 1
ATOM 475 C C . SER A 1 62 ? 2.322 8.844 69.875 1 56.41 62 SER A C 1
ATOM 477 O O . SER A 1 62 ? 1.829 9.977 69.812 1 56.41 62 SER A O 1
ATOM 479 N N . LEU A 1 63 ? 1.842 7.82 69.062 1 53.12 63 LEU A N 1
ATOM 480 C CA . LEU A 1 63 ? 0.7 8.047 68.188 1 53.12 63 LEU A CA 1
ATOM 481 C C . LEU A 1 63 ? -0.581 7.5 68.812 1 53.12 63 LEU A C 1
ATOM 483 O O . LEU A 1 63 ? -1.641 7.52 68.188 1 53.12 63 LEU A O 1
ATOM 487 N N . ASN A 1 64 ? -0.656 7.297 70.125 1 51.06 64 ASN A N 1
ATOM 488 C CA . ASN A 1 64 ? -1.751 6.789 70.938 1 51.06 64 ASN A CA 1
ATOM 489 C C . ASN A 1 64 ? -2.434 5.59 70.312 1 51.06 64 ASN A C 1
ATOM 491 O O . ASN A 1 64 ? -3.662 5.496 70.312 1 51.06 64 ASN A O 1
ATOM 495 N N . LEU A 1 65 ? -1.737 4.926 69.438 1 47.22 65 LEU A N 1
ATOM 496 C CA . LEU A 1 65 ? -2.32 3.756 68.812 1 47.22 65 LEU A CA 1
ATOM 497 C C . LEU A 1 65 ? -2.148 2.514 69.688 1 47.22 65 LEU A C 1
ATOM 499 O O . LEU A 1 65 ? -1.207 2.428 70.5 1 47.22 65 LEU A O 1
ATOM 503 N N . PRO A 1 66 ? -3.205 1.675 69.875 1 50 66 PRO A N 1
ATOM 504 C CA . PRO A 1 66 ? -3.102 0.436 70.625 1 50 66 PRO A CA 1
ATOM 505 C C . PRO A 1 66 ? -1.979 -0.476 70.125 1 50 66 PRO A C 1
ATOM 507 O O . PRO A 1 66 ? -1.851 -0.709 68.938 1 50 66 PRO A O 1
ATOM 510 N N . CYS A 1 67 ? -0.823 -0.625 70.875 1 45.31 67 CYS A N 1
ATOM 511 C CA . CYS A 1 67 ? 0.328 -1.469 70.562 1 45.31 67 CYS A CA 1
ATOM 512 C C . CYS A 1 67 ? -0.039 -2.945 70.625 1 45.31 67 CYS A C 1
ATOM 514 O O . CYS A 1 67 ? -0.164 -3.49 71.75 1 45.31 67 CYS A O 1
ATOM 516 N N . GLU A 1 68 ? -1.017 -3.461 69.938 1 42.62 68 GLU A N 1
ATOM 517 C CA . GLU A 1 68 ? -1.462 -4.852 70 1 42.62 68 GLU A CA 1
ATOM 518 C C . GLU A 1 68 ? -0.358 -5.805 69.562 1 42.62 68 GLU A C 1
ATOM 520 O O . GLU A 1 68 ? 0.248 -5.613 68.5 1 42.62 68 GLU A O 1
ATOM 525 N N . ALA A 1 69 ? 0.462 -6.285 70.5 1 39.97 69 ALA A N 1
ATOM 526 C CA . ALA A 1 69 ? 1.429 -7.359 70.312 1 39.97 69 ALA A CA 1
ATOM 527 C C . ALA A 1 69 ? 0.756 -8.586 69.688 1 39.97 69 ALA A C 1
ATOM 529 O O . ALA A 1 69 ? -0.164 -9.156 70.312 1 39.97 69 ALA A O 1
ATOM 530 N N . SER A 1 70 ? 0.422 -8.633 68.5 1 34.88 70 SER A N 1
ATOM 531 C CA . SER A 1 70 ? -0.079 -9.938 68.062 1 34.88 70 SER A CA 1
ATOM 532 C C . SER A 1 70 ? 0.968 -11.023 68.312 1 34.88 70 SER A C 1
ATOM 534 O O . SER A 1 70 ? 2.123 -10.875 67.875 1 34.88 70 SER A O 1
ATOM 536 N N . ILE A 1 71 ? 1.029 -11.781 69.375 1 32.03 71 ILE A N 1
ATOM 537 C CA . ILE A 1 71 ? 1.807 -12.984 69.688 1 32.03 71 ILE A CA 1
ATOM 538 C C . ILE A 1 71 ? 1.896 -13.859 68.438 1 32.03 71 ILE A C 1
ATOM 540 O O . ILE A 1 71 ? 2.451 -14.961 68.5 1 32.03 71 ILE A O 1
ATOM 544 N N . LYS A 1 72 ? 0.978 -13.758 67.5 1 32.72 72 LYS A N 1
ATOM 545 C CA . LYS A 1 72 ? 1.037 -14.984 66.75 1 32.72 72 LYS A CA 1
ATOM 546 C C . LYS A 1 72 ? 2.432 -15.188 66.125 1 32.72 72 LYS A C 1
ATOM 548 O O . LYS A 1 72 ? 3.012 -14.266 65.562 1 32.72 72 LYS A O 1
ATOM 553 N N . ASN A 1 73 ? 3.326 -15.938 66.75 1 29.56 73 ASN A N 1
ATOM 554 C CA . ASN A 1 73 ? 4.516 -16.531 66.125 1 29.56 73 ASN A CA 1
ATOM 555 C C . ASN A 1 73 ? 4.363 -16.719 64.625 1 29.56 73 ASN A C 1
ATOM 557 O O . ASN A 1 73 ? 3.59 -17.562 64.188 1 29.56 73 ASN A O 1
ATOM 561 N N . ARG A 1 74 ? 4.152 -15.711 63.906 1 30.31 74 ARG A N 1
ATOM 562 C CA . ARG A 1 74 ? 3.891 -16 62.5 1 30.31 74 ARG A CA 1
ATOM 563 C C . ARG A 1 74 ? 5.004 -16.844 61.906 1 30.31 74 ARG A C 1
ATOM 565 O O . ARG A 1 74 ? 6.129 -16.375 61.719 1 30.31 74 ARG A O 1
ATOM 572 N N . LYS A 1 75 ? 5.176 -18.125 62.312 1 30.75 75 LYS A N 1
ATOM 573 C CA . LYS A 1 75 ? 5.871 -19.125 61.5 1 30.75 75 LYS A CA 1
ATOM 574 C C . LYS A 1 75 ? 5.766 -18.766 60.031 1 30.75 75 LYS A C 1
ATOM 576 O O . LYS A 1 75 ? 4.691 -18.422 59.531 1 30.75 75 LYS A O 1
ATOM 581 N N . ARG A 1 76 ? 6.766 -18.156 59.5 1 32.25 76 ARG A N 1
ATOM 582 C CA . ARG A 1 76 ? 6.926 -17.828 58.062 1 32.25 76 ARG A CA 1
ATOM 583 C C . ARG A 1 76 ? 6.305 -18.906 57.188 1 32.25 76 ARG A C 1
ATOM 585 O O . ARG A 1 76 ? 6.762 -20.062 57.188 1 32.25 76 ARG A O 1
ATOM 592 N N . PRO A 1 77 ? 4.984 -18.891 57.125 1 31.83 77 PRO A N 1
ATOM 593 C CA . PRO A 1 77 ? 4.246 -20.016 56.531 1 31.83 77 PRO A CA 1
ATOM 594 C C . PRO A 1 77 ? 4.816 -20.438 55.188 1 31.83 77 PRO A C 1
ATOM 596 O O . PRO A 1 77 ? 5.145 -19.594 54.344 1 31.83 77 PRO A O 1
ATOM 599 N N . PHE A 1 78 ? 5.762 -21.281 55.188 1 34.34 78 PHE A N 1
ATOM 600 C CA . PHE A 1 78 ? 6.047 -22.031 53.969 1 34.34 78 PHE A CA 1
ATOM 601 C C . PHE A 1 78 ? 4.758 -22.406 53.25 1 34.34 78 PHE A C 1
ATOM 603 O O . PHE A 1 78 ? 3.77 -22.781 53.875 1 34.34 78 PHE A O 1
ATOM 610 N N . TYR A 1 79 ? 4.445 -21.609 52.406 1 38.84 79 TYR A N 1
ATOM 611 C CA . TYR A 1 79 ? 3.215 -21.969 51.719 1 38.84 79 TYR A CA 1
ATOM 612 C C . TYR A 1 79 ? 3.217 -23.453 51.312 1 38.84 79 TYR A C 1
ATOM 614 O O . TYR A 1 79 ? 4.242 -23.984 50.906 1 38.84 79 TYR A O 1
ATOM 622 N N . ARG A 1 80 ? 2.537 -24.266 52.031 1 40.22 80 ARG A N 1
ATOM 623 C CA . ARG A 1 80 ? 2.256 -25.609 51.562 1 40.22 80 ARG A CA 1
ATOM 624 C C . ARG A 1 80 ? 1.599 -25.609 50.188 1 40.22 80 ARG A C 1
ATOM 626 O O . ARG A 1 80 ? 0.387 -25.406 50.062 1 40.22 80 ARG A O 1
ATOM 633 N N . VAL A 1 81 ? 2.244 -25.125 49.281 1 44.5 81 VAL A N 1
ATOM 634 C CA . VAL A 1 81 ? 1.68 -25.328 47.938 1 44.5 81 VAL A CA 1
ATOM 635 C C . VAL A 1 81 ? 1.928 -26.766 47.5 1 44.5 81 VAL A C 1
ATOM 637 O O . VAL A 1 81 ? 2.957 -27.359 47.812 1 44.5 81 VAL A O 1
ATOM 640 N N . SER A 1 82 ? 0.862 -27.469 47.219 1 48.84 82 SER A N 1
ATOM 641 C CA . SER A 1 82 ? 1.087 -28.812 46.688 1 48.84 82 SER A CA 1
ATOM 642 C C . SER A 1 82 ? 2.195 -28.828 45.656 1 48.84 82 SER A C 1
ATOM 644 O O . SER A 1 82 ? 2.332 -27.891 44.875 1 48.84 82 SER A O 1
ATOM 646 N N . GLY A 1 83 ? 3.186 -29.547 45.844 1 55.56 83 GLY A N 1
ATOM 647 C CA . GLY A 1 83 ? 4.254 -29.719 44.875 1 55.56 83 GLY A CA 1
ATOM 648 C C . GLY A 1 83 ? 3.758 -29.75 43.438 1 55.56 83 GLY A C 1
ATOM 649 O O . GLY A 1 83 ? 4.402 -29.203 42.562 1 55.56 83 GLY A O 1
ATOM 650 N N . GLU A 1 84 ? 2.572 -30.266 43.25 1 58.62 84 GLU A N 1
ATOM 651 C CA . GLU A 1 84 ? 2.035 -30.359 41.906 1 58.62 84 GLU A CA 1
ATOM 652 C C . GLU A 1 84 ? 1.579 -29 41.406 1 58.62 84 GLU A C 1
ATOM 654 O O . GLU A 1 84 ? 1.818 -28.641 40.25 1 58.62 84 GLU A O 1
ATOM 659 N N . VAL A 1 85 ? 1.018 -28.219 42.219 1 60.03 85 VAL A N 1
ATOM 660 C CA . VAL A 1 85 ? 0.578 -26.891 41.781 1 60.03 85 VAL A CA 1
ATOM 661 C C . VAL A 1 85 ? 1.792 -26 41.531 1 60.03 85 VAL A C 1
ATOM 663 O O . VAL A 1 85 ? 1.812 -25.25 40.562 1 60.03 85 VAL A O 1
ATOM 666 N N . TYR A 1 86 ? 2.752 -26.078 42.281 1 61.88 86 TYR A N 1
ATOM 667 C CA . TYR A 1 86 ? 3.975 -25.312 42.062 1 61.88 86 TYR A CA 1
ATOM 668 C C . TYR A 1 86 ? 4.656 -25.734 40.781 1 61.88 86 TYR A C 1
ATOM 670 O O . TYR A 1 86 ? 5.031 -24.891 39.938 1 61.88 86 TYR A O 1
ATOM 678 N N . ASP A 1 87 ? 4.773 -26.984 40.562 1 64.38 87 ASP A N 1
ATOM 679 C CA . ASP A 1 87 ? 5.406 -27.469 39.344 1 64.38 87 ASP A CA 1
ATOM 680 C C . ASP A 1 87 ? 4.617 -27.047 38.125 1 64.38 87 ASP A C 1
ATOM 682 O O . ASP A 1 87 ? 5.203 -26.641 37.094 1 64.38 87 ASP A O 1
ATOM 686 N N . TYR A 1 88 ? 3.326 -27.094 38.188 1 66.06 88 TYR A N 1
ATOM 687 C CA . TYR A 1 88 ? 2.525 -26.688 37.031 1 66.06 88 TYR A CA 1
ATOM 688 C C . TYR A 1 88 ? 2.506 -25.156 36.875 1 66.06 88 TYR A C 1
ATOM 690 O O . TYR A 1 88 ? 2.484 -24.641 35.781 1 66.06 88 TYR A O 1
ATOM 698 N N . SER A 1 89 ? 2.646 -24.453 37.969 1 66.25 89 SER A N 1
ATOM 699 C CA . SER A 1 89 ? 2.754 -23 37.844 1 66.25 89 SER A CA 1
ATOM 700 C C . SER A 1 89 ? 4.105 -22.578 37.281 1 66.25 89 SER A C 1
ATOM 702 O O . SER A 1 89 ? 4.18 -21.641 36.469 1 66.25 89 SER A O 1
ATOM 704 N N . ILE A 1 90 ? 5.121 -23.281 37.719 1 68.25 90 ILE A N 1
ATOM 705 C CA . ILE A 1 90 ? 6.434 -23 37.125 1 68.25 90 ILE A CA 1
ATOM 706 C C . ILE A 1 90 ? 6.465 -23.438 35.656 1 68.25 90 ILE A C 1
ATOM 708 O O . ILE A 1 90 ? 7.012 -22.734 34.812 1 68.25 90 ILE A O 1
ATOM 712 N N . LYS A 1 91 ? 5.789 -24.547 35.375 1 68.5 91 LYS A N 1
ATOM 713 C CA . LYS A 1 91 ? 5.664 -24.969 33.969 1 68.5 91 LYS A CA 1
ATOM 714 C C . LYS A 1 91 ? 4.863 -23.953 33.156 1 68.5 91 LYS A C 1
ATOM 716 O O . LYS A 1 91 ? 5.215 -23.641 32.031 1 68.5 91 LYS A O 1
ATOM 721 N N . LEU A 1 92 ? 3.859 -23.438 33.688 1 67.69 92 LEU A N 1
ATOM 722 C CA . LEU A 1 92 ? 3.082 -22.391 33.062 1 67.69 92 LEU A CA 1
ATOM 723 C C . LEU A 1 92 ? 3.887 -21.094 32.969 1 67.69 92 LEU A C 1
ATOM 725 O O . LEU A 1 92 ? 3.895 -20.438 31.906 1 67.69 92 LEU A O 1
ATOM 729 N N . LEU A 1 93 ? 4.566 -20.719 34 1 69.19 93 LEU A N 1
ATOM 730 C CA . LEU A 1 93 ? 5.434 -19.547 33.969 1 69.19 93 LEU A CA 1
ATOM 731 C C . LEU A 1 93 ? 6.566 -19.734 32.969 1 69.19 93 LEU A C 1
ATOM 733 O O . LEU A 1 93 ? 6.918 -18.797 32.25 1 69.19 93 LEU A O 1
ATOM 737 N N . ARG A 1 94 ? 7.117 -20.906 32.906 1 68.5 94 ARG A N 1
ATOM 738 C CA . ARG A 1 94 ? 8.219 -21.172 31.984 1 68.5 94 ARG A CA 1
ATOM 739 C C . ARG A 1 94 ? 7.734 -21.188 30.547 1 68.5 94 ARG A C 1
ATOM 741 O O . ARG A 1 94 ? 8.539 -21.062 29.609 1 68.5 94 ARG A O 1
ATOM 748 N N . ARG A 1 95 ? 6.457 -21.25 30.297 1 66.31 95 ARG A N 1
ATOM 749 C CA . ARG A 1 95 ? 5.898 -21.047 28.953 1 66.31 95 ARG A CA 1
ATOM 750 C C . ARG A 1 95 ? 5.938 -19.578 28.562 1 66.31 95 ARG A C 1
ATOM 752 O O . ARG A 1 95 ? 6.031 -19.25 27.375 1 66.31 95 ARG A O 1
ATOM 759 N N . PHE A 1 96 ? 6.055 -18.703 29.5 1 64.94 96 PHE A N 1
ATOM 760 C CA . PHE A 1 96 ? 6.07 -17.266 29.25 1 64.94 96 PHE A CA 1
ATOM 761 C C . PHE A 1 96 ? 7.457 -16.688 29.5 1 64.94 96 PHE A C 1
ATOM 763 O O . PHE A 1 96 ? 7.832 -15.68 28.906 1 64.94 96 PHE A O 1
ATOM 770 N N . VAL A 1 97 ? 8.273 -17.328 30.469 1 65.75 97 VAL A N 1
ATOM 771 C CA . VAL A 1 97 ? 9.617 -16.875 30.812 1 65.75 97 VAL A CA 1
ATOM 772 C C . VAL A 1 97 ? 10.586 -18.062 30.781 1 65.75 97 VAL A C 1
ATOM 774 O O . VAL A 1 97 ? 10.492 -18.969 31.609 1 65.75 97 VAL A O 1
ATOM 777 N N . SER A 1 98 ? 11.391 -18.109 29.812 1 63.78 98 SER A N 1
ATOM 778 C CA . SER A 1 98 ? 12.305 -19.234 29.625 1 63.78 98 SER A CA 1
ATOM 779 C C . SER A 1 98 ? 13.273 -19.375 30.781 1 63.78 98 SER A C 1
ATOM 781 O O . SER A 1 98 ? 13.516 -18.406 31.516 1 63.78 98 SER A O 1
ATOM 783 N N . GLU A 1 99 ? 13.781 -20.562 30.984 1 64.19 99 GLU A N 1
ATOM 784 C CA . GLU A 1 99 ? 14.766 -20.844 32.031 1 64.19 99 GLU A CA 1
ATOM 785 C C . GLU A 1 99 ? 16.062 -20.062 31.797 1 64.19 99 GLU A C 1
ATOM 787 O O . GLU A 1 99 ? 16.828 -19.828 32.719 1 64.19 99 GLU A O 1
ATOM 792 N N . GLU A 1 100 ? 16.281 -19.625 30.609 1 61.28 100 GLU A N 1
ATOM 793 C CA . GLU A 1 100 ? 17.453 -18.797 30.328 1 61.28 100 GLU A CA 1
ATOM 794 C C . GLU A 1 100 ? 17.25 -17.359 30.812 1 61.28 100 GLU A C 1
ATOM 796 O O . GLU A 1 100 ? 18.172 -16.734 31.312 1 61.28 100 GLU A O 1
ATOM 801 N N . GLU A 1 101 ? 16.031 -16.812 30.672 1 61 101 GLU A N 1
ATOM 802 C CA . GLU A 1 101 ? 15.75 -15.469 31.156 1 61 101 GLU A CA 1
ATOM 803 C C . GLU A 1 101 ? 15.688 -15.422 32.688 1 61 101 GLU A C 1
ATOM 805 O O . GLU A 1 101 ? 16.094 -14.438 33.281 1 61 101 GLU A O 1
ATOM 810 N N . LEU A 1 102 ? 15.164 -16.438 33.125 1 59.44 102 LEU A N 1
ATOM 811 C CA . LEU A 1 102 ? 15.062 -16.531 34.562 1 59.44 102 LEU A CA 1
ATOM 812 C C . LEU A 1 102 ? 15.453 -17.938 35.031 1 59.44 102 LEU A C 1
ATOM 814 O O . LEU A 1 102 ? 14.586 -18.781 35.25 1 59.44 102 LEU A O 1
ATOM 818 N N . PRO A 1 103 ? 16.797 -18.188 35 1 59.31 103 PRO A N 1
ATOM 819 C CA . PRO A 1 103 ? 17.266 -19.547 35.25 1 59.31 103 PRO A CA 1
ATOM 820 C C . PRO A 1 103 ? 16.859 -20.047 36.656 1 59.31 103 PRO A C 1
ATOM 822 O O . PRO A 1 103 ? 16.562 -21.234 36.812 1 59.31 103 PRO A O 1
ATOM 825 N N . GLU A 1 104 ? 16.953 -19.141 37.75 1 63.69 104 GLU A N 1
ATOM 826 C CA . GLU A 1 104 ? 16.578 -19.531 39.125 1 63.69 104 GLU A CA 1
ATOM 827 C C . GLU A 1 104 ? 15.406 -18.703 39.625 1 63.69 104 GLU A C 1
ATOM 829 O O . GLU A 1 104 ? 15.398 -17.469 39.469 1 63.69 104 GLU A O 1
ATOM 834 N N . LEU A 1 105 ? 14.344 -19.297 39.938 1 61.5 105 LEU A N 1
ATOM 835 C CA . LEU A 1 105 ? 13.164 -18.625 40.469 1 61.5 105 LEU A CA 1
ATOM 836 C C . LEU A 1 105 ? 13.367 -18.219 41.906 1 61.5 105 LEU A C 1
ATOM 838 O O . LEU A 1 105 ? 12.773 -18.797 42.812 1 61.5 105 LEU A O 1
ATOM 842 N N . THR A 1 106 ? 14.414 -17.297 42.156 1 62.78 106 THR A N 1
ATOM 843 C CA . THR A 1 106 ? 14.594 -16.641 43.469 1 62.78 106 THR A CA 1
ATOM 844 C C . THR A 1 106 ? 13.828 -15.32 43.5 1 62.78 106 THR A C 1
ATOM 846 O O . THR A 1 106 ? 13.539 -14.727 42.469 1 62.78 106 THR A O 1
ATOM 849 N N . VAL A 1 107 ? 13.445 -14.766 44.625 1 62.44 107 VAL A N 1
ATOM 850 C CA . VAL A 1 107 ? 12.695 -13.531 44.812 1 62.44 107 VAL A CA 1
ATOM 851 C C . VAL A 1 107 ? 13.422 -12.375 44.125 1 62.44 107 VAL A C 1
ATOM 853 O O . VAL A 1 107 ? 12.805 -11.57 43.406 1 62.44 107 VAL A O 1
ATOM 856 N N . GLU A 1 108 ? 14.703 -12.32 44.25 1 62.03 108 GLU A N 1
ATOM 857 C CA . GLU A 1 108 ? 15.492 -11.234 43.656 1 62.03 108 GLU A CA 1
ATOM 858 C C . GLU A 1 108 ? 15.469 -11.297 42.125 1 62.03 108 GLU A C 1
ATOM 860 O O . GLU A 1 108 ? 15.312 -10.273 41.469 1 62.03 108 GLU A O 1
ATOM 865 N N . LYS A 1 109 ? 15.562 -12.414 41.562 1 65.38 109 LYS A N 1
ATOM 866 C CA . LYS A 1 109 ? 15.633 -12.508 40.125 1 65.38 109 LYS A CA 1
ATOM 867 C C . LYS A 1 109 ? 14.25 -12.32 39.5 1 65.38 109 LYS A C 1
ATOM 869 O O . LYS A 1 109 ? 14.133 -11.727 38.406 1 65.38 109 LYS A O 1
ATOM 874 N N . ILE A 1 110 ? 13.242 -12.727 40.094 1 64.06 110 ILE A N 1
ATOM 875 C CA . ILE A 1 110 ? 11.898 -12.469 39.594 1 64.06 110 ILE A CA 1
ATOM 876 C C . ILE A 1 110 ? 11.57 -10.984 39.719 1 64.06 110 ILE A C 1
ATOM 878 O O . ILE A 1 110 ? 11.016 -10.383 38.812 1 64.06 110 ILE A O 1
ATOM 882 N N . GLN A 1 111 ? 11.938 -10.43 40.875 1 64.06 111 GLN A N 1
ATOM 883 C CA . GLN A 1 111 ? 11.742 -8.992 41.031 1 64.06 111 GLN A CA 1
ATOM 884 C C . GLN A 1 111 ? 12.547 -8.211 40 1 64.06 111 GLN A C 1
ATOM 886 O O . GLN A 1 111 ? 12.047 -7.234 39.438 1 64.06 111 GLN A O 1
ATOM 891 N N . ASP A 1 112 ? 13.734 -8.586 39.688 1 65.12 112 ASP A N 1
ATOM 892 C CA . ASP A 1 112 ? 14.539 -7.965 38.656 1 65.12 112 ASP A CA 1
ATOM 893 C C . ASP A 1 112 ? 13.914 -8.188 37.281 1 65.12 112 ASP A C 1
ATOM 895 O O . ASP A 1 112 ? 13.898 -7.281 36.438 1 65.12 112 ASP A O 1
ATOM 899 N N . PHE A 1 113 ? 13.43 -9.312 36.969 1 64.31 113 PHE A N 1
ATOM 900 C CA . PHE A 1 113 ? 12.758 -9.562 35.688 1 64.31 113 PHE A CA 1
ATOM 901 C C . PHE A 1 113 ? 11.445 -8.789 35.594 1 64.31 113 PHE A C 1
ATOM 903 O O . PHE A 1 113 ? 11.125 -8.211 34.562 1 64.31 113 PHE A O 1
ATOM 910 N N . LEU A 1 114 ? 10.797 -8.742 36.656 1 62.75 114 LEU A N 1
ATOM 911 C CA . LEU A 1 114 ? 9.578 -7.941 36.688 1 62.75 114 LEU A CA 1
ATOM 912 C C . LEU A 1 114 ? 9.906 -6.457 36.562 1 62.75 114 LEU A C 1
ATOM 914 O O . LEU A 1 114 ? 9.211 -5.723 35.844 1 62.75 114 LEU A O 1
ATOM 918 N N . ARG A 1 115 ? 10.922 -6.043 37.156 1 59.44 115 ARG A N 1
ATOM 919 C CA . ARG A 1 115 ? 11.398 -4.676 36.969 1 59.44 115 ARG A CA 1
ATOM 920 C C . ARG A 1 115 ? 11.898 -4.461 35.531 1 59.44 115 ARG A C 1
ATOM 922 O O . ARG A 1 115 ? 11.656 -3.41 34.938 1 59.44 115 ARG A O 1
ATOM 929 N N . ARG A 1 116 ? 12.547 -5.348 34.906 1 59 116 ARG A N 1
ATOM 930 C CA . ARG A 1 116 ? 12.953 -5.277 33.531 1 59 116 ARG A CA 1
ATOM 931 C C . ARG A 1 116 ? 11.742 -5.348 32.594 1 59 116 ARG A C 1
ATOM 933 O O . ARG A 1 116 ? 11.703 -4.688 31.562 1 59 116 ARG A O 1
ATOM 940 N N . LEU A 1 117 ? 10.914 -6.219 32.875 1 53.81 117 LEU A N 1
ATOM 941 C CA . LEU A 1 117 ? 9.672 -6.242 32.125 1 53.81 117 LEU A CA 1
ATOM 942 C C . LEU A 1 117 ? 8.914 -4.93 32.25 1 53.81 117 LEU A C 1
ATOM 944 O O . LEU A 1 117 ? 8.375 -4.402 31.281 1 53.81 117 LEU A O 1
ATOM 948 N N . ASP A 1 118 ? 8.898 -4.395 33.375 1 49.72 118 ASP A N 1
ATOM 949 C CA . ASP A 1 118 ? 8.312 -3.078 33.594 1 49.72 118 ASP A CA 1
ATOM 950 C C . ASP A 1 118 ? 9.18 -1.976 33 1 49.72 118 ASP A C 1
ATOM 952 O O . ASP A 1 118 ? 8.664 -0.999 32.469 1 49.72 118 ASP A O 1
ATOM 956 N N . ALA A 1 119 ? 10.539 -1.932 32.969 1 46.22 119 ALA A N 1
ATOM 957 C CA . ALA A 1 119 ? 11.484 -1.021 32.312 1 46.22 119 ALA A CA 1
ATOM 958 C C . ALA A 1 119 ? 11.555 -1.291 30.812 1 46.22 119 ALA A C 1
ATOM 960 O O . ALA A 1 119 ? 11.742 -0.367 30.016 1 46.22 119 ALA A O 1
ATOM 961 N N . ALA A 1 120 ? 11.672 -2.451 30.312 1 41.53 120 ALA A N 1
ATOM 962 C CA . ALA A 1 120 ? 11.633 -2.764 28.891 1 41.53 120 ALA A CA 1
ATOM 963 C C . ALA A 1 120 ? 10.289 -2.391 28.266 1 41.53 120 ALA A C 1
ATOM 965 O O . ALA A 1 120 ? 10.211 -2.02 27.094 1 41.53 120 ALA A O 1
ATOM 966 N N . GLU A 1 121 ? 9.164 -2.594 28.719 1 38.34 121 GLU A N 1
ATOM 967 C CA . GLU A 1 121 ? 7.906 -2.021 28.234 1 38.34 121 GLU A CA 1
ATOM 968 C C . GLU A 1 121 ? 7.961 -0.497 28.234 1 38.34 121 GLU A C 1
ATOM 970 O O . GLU A 1 121 ? 7.305 0.148 27.406 1 38.34 121 GLU A O 1
ATOM 975 N N . SER A 1 122 ? 8.727 0.202 29.062 1 34.56 122 SER A N 1
ATOM 976 C CA . SER A 1 122 ? 9.102 1.608 28.969 1 34.56 122 SER A CA 1
ATOM 977 C C . SER A 1 122 ? 10.312 1.792 28.047 1 34.56 122 SER A C 1
ATOM 979 O O . SER A 1 122 ? 10.594 2.904 27.594 1 34.56 122 SER A O 1
ATOM 981 N N . ARG A 1 123 ? 11.359 1.005 27.953 1 32.94 123 ARG A N 1
ATOM 982 C CA . ARG A 1 123 ? 12.539 1.193 27.109 1 32.94 123 ARG A CA 1
ATOM 983 C C . ARG A 1 123 ? 12.32 0.605 25.719 1 32.94 123 ARG A C 1
ATOM 985 O O . ARG A 1 123 ? 12.164 -0.609 25.562 1 32.94 123 ARG A O 1
ATOM 992 N N . GLY A 1 124 ? 11.82 1.285 24.719 1 28.27 124 GLY A N 1
ATOM 993 C CA . GLY A 1 124 ? 12.07 0.955 23.328 1 28.27 124 GLY A CA 1
ATOM 994 C C . GLY A 1 124 ? 13.508 0.539 23.078 1 28.27 124 GLY A C 1
ATOM 995 O O . GLY A 1 124 ? 14.406 0.858 23.859 1 28.27 124 GLY A O 1
ATOM 996 N N . PRO A 1 125 ? 13.844 -0.457 22.266 1 28.94 125 PRO A N 1
ATOM 997 C CA . PRO A 1 125 ? 15.227 -0.922 22.078 1 28.94 125 PRO A CA 1
ATOM 998 C C . PRO A 1 125 ? 16.219 0.226 21.922 1 28.94 125 PRO A C 1
ATOM 1000 O O . PRO A 1 125 ? 16.359 0.789 20.844 1 28.94 125 PRO A O 1
ATOM 1003 N N . ASN A 1 126 ? 16.391 1.266 22.734 1 24.83 126 ASN A N 1
ATOM 1004 C CA . ASN A 1 126 ? 17.5 2.211 22.625 1 24.83 126 ASN A CA 1
ATOM 1005 C C . ASN A 1 126 ? 18.844 1.512 22.766 1 24.83 126 ASN A C 1
ATOM 1007 O O . ASN A 1 126 ? 19.062 0.726 23.688 1 24.83 126 ASN A O 1
ATOM 1011 N N . SER A 1 127 ? 19.562 1.205 21.547 1 26.09 127 SER A N 1
ATOM 1012 C CA . SER A 1 127 ? 21.016 1.087 21.594 1 26.09 127 SER A CA 1
ATOM 1013 C C . SER A 1 127 ? 21.625 2.102 22.547 1 26.09 127 SER A C 1
ATOM 1015 O O . SER A 1 127 ? 21.688 3.291 22.234 1 26.09 127 SER A O 1
ATOM 1017 N N . GLN A 1 128 ? 21.438 2.059 23.766 1 25.62 128 GLN A N 1
ATOM 1018 C CA . GLN A 1 128 ? 22.016 2.895 24.812 1 25.62 128 GLN A CA 1
ATOM 1019 C C . GLN A 1 128 ? 23.547 2.863 24.75 1 25.62 128 GLN A C 1
ATOM 1021 O O . GLN A 1 128 ? 24.156 1.799 24.859 1 25.62 128 GLN A O 1
ATOM 1026 N N . ALA A 1 129 ? 24.297 3.76 23.859 1 24.78 129 ALA A N 1
ATOM 1027 C CA . ALA A 1 129 ? 25.625 4.105 24.359 1 24.78 129 ALA A CA 1
ATOM 1028 C C . ALA A 1 129 ? 25.609 4.34 25.875 1 24.78 129 ALA A C 1
ATOM 1030 O O . ALA A 1 129 ? 24.578 4.742 26.422 1 24.78 129 ALA A O 1
ATOM 1031 N N . PRO A 1 130 ? 26.562 3.777 26.641 1 25.31 130 PRO A N 1
ATOM 1032 C CA . PRO A 1 130 ? 26.719 3.844 28.094 1 25.31 130 PRO A CA 1
ATOM 1033 C C . PRO A 1 130 ? 26.562 5.262 28.641 1 25.31 130 PRO A C 1
ATOM 1035 O O . PRO A 1 130 ? 27.453 6.094 28.469 1 25.31 130 PRO A O 1
ATOM 1038 N N . CYS A 1 131 ? 25.625 6.066 28.219 1 22.89 131 CYS A N 1
ATOM 1039 C CA . CYS A 1 131 ? 25.688 7.363 28.875 1 22.89 131 CYS A CA 1
ATOM 1040 C C . CYS A 1 131 ? 25.656 7.203 30.391 1 22.89 131 CYS A C 1
ATOM 1042 O O . CYS A 1 131 ? 24.984 6.309 30.906 1 22.89 131 CYS A O 1
ATOM 1044 N N . THR A 1 132 ? 26.766 7.723 31.031 1 23.19 132 THR A N 1
ATOM 1045 C CA . THR A 1 132 ? 27.031 7.906 32.469 1 23.19 132 THR A CA 1
ATOM 1046 C C . THR A 1 132 ? 25.75 8.312 33.188 1 23.19 132 THR A C 1
ATOM 1048 O O . THR A 1 132 ? 24.891 8.992 32.625 1 23.19 132 THR A O 1
ATOM 1051 N N . GLU A 1 133 ? 25.438 7.625 34.281 1 25.3 133 GLU A N 1
ATOM 1052 C CA . GLU A 1 133 ? 24.438 7.586 35.344 1 25.3 133 GLU A CA 1
ATOM 1053 C C . GLU A 1 133 ? 24.219 8.969 35.938 1 25.3 133 GLU A C 1
ATOM 1055 O O . GLU A 1 133 ? 24.953 9.375 36.844 1 25.3 133 GLU A O 1
ATOM 1060 N N . GLY A 1 134 ? 24.266 10.094 35.188 1 22.58 134 GLY A N 1
ATOM 1061 C CA . GLY A 1 134 ? 23.984 11.18 36.094 1 22.58 134 GLY A CA 1
ATOM 1062 C C . GLY A 1 134 ? 22.656 11.016 36.844 1 22.58 134 GLY A C 1
ATOM 1063 O O . GLY A 1 134 ? 21.688 10.531 36.25 1 22.58 134 GLY A O 1
ATOM 1064 N N . VAL A 1 135 ? 22.688 10.883 38.156 1 25.08 135 VAL A N 1
ATOM 1065 C CA . VAL A 1 135 ? 21.734 10.773 39.25 1 25.08 135 VAL A CA 1
ATOM 1066 C C . VAL A 1 135 ? 20.688 11.883 39.156 1 25.08 135 VAL A C 1
ATOM 1068 O O . VAL A 1 135 ? 20.906 13 39.625 1 25.08 135 VAL A O 1
ATOM 1071 N N . GLN A 1 136 ? 20.469 12.422 38 1 25.73 136 GLN A N 1
ATOM 1072 C CA . GLN A 1 136 ? 19.562 13.539 38.281 1 25.73 136 GLN A CA 1
ATOM 1073 C C . GLN A 1 136 ? 18.297 13.055 38.969 1 25.73 136 GLN A C 1
ATOM 1075 O O . GLN A 1 136 ? 17.766 11.992 38.625 1 25.73 136 GLN A O 1
ATOM 1080 N N . ARG A 1 137 ? 18.062 13.625 40.188 1 26.78 137 ARG A N 1
ATOM 1081 C CA . ARG A 1 137 ? 16.938 13.586 41.094 1 26.78 137 ARG A CA 1
ATOM 1082 C C . ARG A 1 137 ? 15.609 13.727 40.344 1 26.78 137 ARG A C 1
ATOM 1084 O O . ARG A 1 137 ? 15.391 14.711 39.656 1 26.78 137 ARG A O 1
ATOM 1091 N N . ASP A 1 138 ? 15.156 12.641 39.969 1 28.47 138 ASP A N 1
ATOM 1092 C CA . ASP A 1 138 ? 13.859 12.414 39.312 1 28.47 138 ASP A CA 1
ATOM 1093 C C . ASP A 1 138 ? 12.734 13.078 40.125 1 28.47 138 ASP A C 1
ATOM 1095 O O . ASP A 1 138 ? 12.406 12.641 41.219 1 28.47 138 ASP A O 1
ATOM 1099 N N . ASN A 1 139 ? 12.906 14.43 40.281 1 25.3 139 ASN A N 1
ATOM 1100 C CA . ASN A 1 139 ? 11.695 15.023 40.812 1 25.3 139 ASN A CA 1
ATOM 1101 C C . ASN A 1 139 ? 10.453 14.531 40.094 1 25.3 139 ASN A C 1
ATOM 1103 O O . ASN A 1 139 ? 10.133 15.023 39 1 25.3 139 ASN A O 1
ATOM 1107 N N . HIS A 1 140 ? 10.25 13.211 40.219 1 30.22 140 HIS A N 1
ATOM 1108 C CA . HIS A 1 140 ? 9 12.578 39.812 1 30.22 140 HIS A CA 1
ATOM 1109 C C . HIS A 1 140 ? 7.793 13.391 40.25 1 30.22 140 HIS A C 1
ATOM 1111 O O . HIS A 1 140 ? 7.57 13.547 41.469 1 30.22 140 HIS A O 1
ATOM 1117 N N . GLY A 1 141 ? 7.594 14.484 39.625 1 29.09 141 GLY A N 1
ATOM 1118 C CA . GLY A 1 141 ? 6.387 15.211 40 1 29.09 141 GLY A CA 1
ATOM 1119 C C . GLY A 1 141 ? 5.176 14.305 40.156 1 29.09 141 GLY A C 1
ATOM 1120 O O . GLY A 1 141 ? 5.246 13.109 39.875 1 29.09 141 GLY A O 1
ATOM 1121 N N . PRO A 1 142 ? 4.047 14.875 40.844 1 32.88 142 PRO A N 1
ATOM 1122 C CA . PRO A 1 142 ? 2.859 14.188 41.375 1 32.88 142 PRO A CA 1
ATOM 1123 C C . PRO A 1 142 ? 2.184 13.312 40.312 1 32.88 142 PRO A C 1
ATOM 1125 O O . PRO A 1 142 ? 1.229 12.594 40.625 1 32.88 142 PRO A O 1
ATOM 1128 N N . LEU A 1 143 ? 2.363 13.602 39.094 1 34.19 143 LEU A N 1
ATOM 1129 C CA . LEU A 1 143 ? 1.542 12.828 38.188 1 34.19 143 LEU A CA 1
ATOM 1130 C C . LEU A 1 143 ? 1.939 11.359 38.188 1 34.19 143 LEU A C 1
ATOM 1132 O O . LEU A 1 143 ? 1.293 10.523 37.562 1 34.19 143 LEU A O 1
ATOM 1136 N N . GLU A 1 144 ? 3.184 11.07 38.625 1 35 144 GLU A N 1
ATOM 1137 C CA . GLU A 1 144 ? 3.59 9.672 38.562 1 35 144 GLU A CA 1
ATOM 1138 C C . GLU A 1 144 ? 2.838 8.828 39.594 1 35 144 GLU A C 1
ATOM 1140 O O . GLU A 1 144 ? 2.809 7.602 39.5 1 35 144 GLU A O 1
ATOM 1145 N N . LYS A 1 145 ? 2.66 9.422 40.812 1 34.09 145 LYS A N 1
ATOM 1146 C CA . LYS A 1 145 ? 2.021 8.617 41.844 1 34.09 145 LYS A CA 1
ATOM 1147 C C . LYS A 1 145 ? 0.542 8.398 41.562 1 34.09 145 LYS A C 1
ATOM 1149 O O . LYS A 1 145 ? -0.276 8.297 42.469 1 34.09 145 LYS A O 1
ATOM 1154 N N . MET A 1 146 ? -0.011 8.852 40.406 1 32.28 146 MET A N 1
ATOM 1155 C CA . MET A 1 146 ? -1.41 8.461 40.281 1 32.28 146 MET A CA 1
ATOM 1156 C C . MET A 1 146 ? -1.587 6.973 40.594 1 32.28 146 MET A C 1
ATOM 1158 O O . MET A 1 146 ? -0.887 6.133 40.031 1 32.28 146 MET A O 1
ATOM 1162 N N . ASP A 1 147 ? -2.18 6.574 41.625 1 33.16 147 ASP A N 1
ATOM 1163 C CA . ASP A 1 147 ? -2.502 5.273 42.219 1 33.16 147 ASP A CA 1
ATOM 1164 C C . ASP A 1 147 ? -2.82 4.254 41.125 1 33.16 147 ASP A C 1
ATOM 1166 O O . ASP A 1 147 ? -3.539 4.559 40.156 1 33.16 147 ASP A O 1
ATOM 1170 N N . GLN A 1 148 ? -2.078 3.191 41 1 36.94 148 GLN A N 1
ATOM 1171 C CA . GLN A 1 148 ? -2.152 1.979 40.188 1 36.94 148 GLN A CA 1
ATOM 1172 C C . GLN A 1 148 ? -3.602 1.561 39.969 1 36.94 148 GLN A C 1
ATOM 1174 O O . GLN A 1 148 ? -3.9 0.849 39 1 36.94 148 GLN A O 1
ATOM 1179 N N . ASP A 1 149 ? -4.438 1.744 40.969 1 38.97 149 ASP A N 1
ATOM 1180 C CA . ASP A 1 149 ? -5.805 1.232 40.938 1 38.97 149 ASP A CA 1
ATOM 1181 C C . ASP A 1 149 ? -6.633 1.986 39.906 1 38.97 149 ASP A C 1
ATOM 1183 O O . ASP A 1 149 ? -7.641 1.47 39.406 1 38.97 149 ASP A O 1
ATOM 1187 N N . VAL A 1 150 ? -6.488 3.195 39.719 1 41.16 150 VAL A N 1
ATOM 1188 C CA . VAL A 1 150 ? -7.281 4.031 38.812 1 41.16 150 VAL A CA 1
ATOM 1189 C C . VAL A 1 150 ? -6.812 3.846 37.375 1 41.16 150 VAL A C 1
ATOM 1191 O O . VAL A 1 150 ? -7.469 4.309 36.438 1 41.16 150 VAL A O 1
ATOM 1194 N N . THR A 1 151 ? -5.68 3.398 37.156 1 43.91 151 THR A N 1
ATOM 1195 C CA . THR A 1 151 ? -4.996 3.361 35.875 1 43.91 151 THR A CA 1
ATOM 1196 C C . THR A 1 151 ? -5.73 2.447 34.875 1 43.91 151 THR A C 1
ATOM 1198 O O . THR A 1 151 ? -5.555 2.562 33.688 1 43.91 151 THR A O 1
ATOM 1201 N N . ASN A 1 152 ? -6.238 1.359 35.406 1 45.12 152 ASN A N 1
ATOM 1202 C CA . ASN A 1 152 ? -6.91 0.472 34.469 1 45.12 152 ASN A CA 1
ATOM 1203 C C . ASN A 1 152 ? -8.297 0.985 34.094 1 45.12 152 ASN A C 1
ATOM 1205 O O . ASN A 1 152 ? -9.156 0.213 33.688 1 45.12 152 ASN A O 1
ATOM 1209 N N . GLU A 1 153 ? -8.555 2.25 34.5 1 53.25 153 GLU A N 1
ATOM 1210 C CA . GLU A 1 153 ? -9.898 2.729 34.188 1 53.25 153 GLU A CA 1
ATOM 1211 C C . GLU A 1 153 ? -10.008 3.145 32.719 1 53.25 153 GLU A C 1
ATOM 1213 O O . GLU A 1 153 ? -9.086 3.752 32.156 1 53.25 153 GLU A O 1
ATOM 1218 N N . THR A 1 154 ? -10.797 2.43 31.953 1 62.12 154 THR A N 1
ATOM 1219 C CA . THR A 1 154 ? -11.133 2.688 30.547 1 62.12 154 THR A CA 1
ATOM 1220 C C . THR A 1 154 ? -12.266 3.699 30.438 1 62.12 154 THR A C 1
ATOM 1222 O O . THR A 1 154 ? -13.125 3.781 31.328 1 62.12 154 THR A O 1
ATOM 1225 N N . MET A 1 155 ? -11.984 4.699 29.625 1 63.16 155 MET A N 1
ATOM 1226 C CA . MET A 1 155 ? -13.102 5.562 29.25 1 63.16 155 MET A CA 1
ATOM 1227 C C . MET A 1 155 ? -14.266 4.738 28.719 1 63.16 155 MET A C 1
ATOM 1229 O O . MET A 1 155 ? -14.07 3.736 28.031 1 63.16 155 MET A O 1
ATOM 1233 N N . GLU A 1 156 ? -15.438 4.926 29.172 1 57.19 156 GLU A N 1
ATOM 1234 C CA . GLU A 1 156 ? -16.594 4.211 28.656 1 57.19 156 GLU A CA 1
ATOM 1235 C C . GLU A 1 156 ? -16.797 4.484 27.172 1 57.19 156 GLU A C 1
ATOM 1237 O O . GLU A 1 156 ? -16.406 5.543 26.672 1 57.19 156 GLU A O 1
ATOM 1242 N N . GLY A 1 157 ? -17.109 3.543 26.406 1 55.78 157 GLY A N 1
ATOM 1243 C CA . GLY A 1 157 ? -17.281 3.566 24.969 1 55.78 157 GLY A CA 1
ATOM 1244 C C . GLY A 1 157 ? -18.078 4.758 24.484 1 55.78 157 GLY A C 1
ATOM 1245 O O . GLY A 1 157 ? -17.766 5.348 23.453 1 55.78 157 GLY A O 1
ATOM 1246 N N . ASP A 1 158 ? -19.125 5.094 25.219 1 56.38 158 ASP A N 1
ATOM 1247 C CA . ASP A 1 158 ? -20.016 6.168 24.797 1 56.38 158 ASP A CA 1
ATOM 1248 C C . ASP A 1 158 ? -19.406 7.535 25.109 1 56.38 158 ASP A C 1
ATOM 1250 O O . ASP A 1 158 ? -19.953 8.57 24.703 1 56.38 158 ASP A O 1
ATOM 1254 N N . GLU A 1 159 ? -18.297 7.344 25.594 1 59.16 159 GLU A N 1
ATOM 1255 C CA . GLU A 1 159 ? -17.719 8.602 26.062 1 59.16 159 GLU A CA 1
ATOM 1256 C C . GLU A 1 159 ? -16.859 9.25 24.969 1 59.16 159 GLU A C 1
ATOM 1258 O O . GLU A 1 159 ? -16.609 10.461 25.016 1 59.16 159 GLU A O 1
ATOM 1263 N N . HIS A 1 160 ? -16.547 8.438 23.922 1 67.62 160 HIS A N 1
ATOM 1264 C CA . HIS A 1 160 ? -15.633 9.039 22.969 1 67.62 160 HIS A CA 1
ATOM 1265 C C . HIS A 1 160 ? -16.203 8.977 21.547 1 67.62 160 HIS A C 1
ATOM 1267 O O . HIS A 1 160 ? -15.93 8.023 20.812 1 67.62 160 HIS A O 1
ATOM 1273 N N . PRO A 1 161 ? -16.891 10.031 21.266 1 67.31 161 PRO A N 1
ATOM 1274 C CA . PRO A 1 161 ? -17.578 10.039 19.969 1 67.31 161 PRO A CA 1
ATOM 1275 C C . PRO A 1 161 ? -16.625 9.797 18.797 1 67.31 161 PRO A C 1
ATOM 1277 O O . PRO A 1 161 ? -17.031 9.242 17.781 1 67.31 161 PRO A O 1
ATOM 1280 N N . VAL A 1 162 ? -15.406 10.109 19.062 1 73.44 162 VAL A N 1
ATOM 1281 C CA . VAL A 1 162 ? -14.422 9.984 18 1 73.44 162 VAL A CA 1
ATOM 1282 C C . VAL A 1 162 ? -14.148 8.508 17.719 1 73.44 162 VAL A C 1
ATOM 1284 O O . VAL A 1 162 ? -13.789 8.141 16.594 1 73.44 162 VAL A O 1
ATOM 1287 N N . LEU A 1 163 ? -14.391 7.719 18.672 1 75 163 LEU A N 1
ATOM 1288 C CA . LEU A 1 163 ? -14.086 6.297 18.531 1 75 163 LEU A CA 1
ATOM 1289 C C . LEU A 1 163 ? -15.289 5.523 18.016 1 75 163 LEU A C 1
ATOM 1291 O O . LEU A 1 163 ? -15.172 4.352 17.656 1 75 163 LEU A O 1
ATOM 1295 N N . GLN A 1 164 ? -16.328 6.301 17.875 1 72.38 164 GLN A N 1
ATOM 1296 C CA . GLN A 1 164 ? -17.547 5.641 17.438 1 72.38 164 GLN A CA 1
ATOM 1297 C C . GLN A 1 164 ? -17.781 5.848 15.938 1 72.38 164 GLN A C 1
ATOM 1299 O O . GLN A 1 164 ? -18.281 6.895 15.516 1 72.38 164 GLN A O 1
ATOM 1304 N N . GLU A 1 165 ? -17.594 4.93 15.211 1 71.88 165 GLU A N 1
ATOM 1305 C CA . GLU A 1 165 ? -17.734 5.016 13.758 1 71.88 165 GLU A CA 1
ATOM 1306 C C . GLU A 1 165 ? -19.172 5.312 13.359 1 71.88 165 GLU A C 1
ATOM 1308 O O . GLU A 1 165 ? -19.422 5.934 12.328 1 71.88 165 GLU A O 1
ATOM 1313 N N . ARG A 1 166 ? -20.016 4.98 14.234 1 71.25 166 ARG A N 1
ATOM 1314 C CA . ARG A 1 166 ? -21.438 5.184 13.945 1 71.25 166 ARG A CA 1
ATOM 1315 C C . ARG A 1 166 ? -21.797 6.664 14.039 1 71.25 166 ARG A C 1
ATOM 1317 O O . ARG A 1 166 ? -22.844 7.078 13.531 1 71.25 166 ARG A O 1
ATOM 1324 N N . LEU A 1 167 ? -20.938 7.445 14.547 1 72 167 LEU A N 1
ATOM 1325 C CA . LEU A 1 167 ? -21.266 8.852 14.766 1 72 167 LEU A CA 1
ATOM 1326 C C . LEU A 1 167 ? -20.5 9.742 13.797 1 72 167 LEU A C 1
ATOM 1328 O O . LEU A 1 167 ? -20.469 10.961 13.969 1 72 167 LEU A O 1
ATOM 1332 N N . GLY A 1 168 ? -20.016 9.133 12.695 1 80.69 168 GLY A N 1
ATOM 1333 C CA . GLY A 1 168 ? -19.344 9.969 11.719 1 80.69 168 GLY A CA 1
ATOM 1334 C C . GLY A 1 168 ? -18.062 9.336 11.18 1 80.69 168 GLY A C 1
ATOM 1335 O O . GLY A 1 168 ? -16.984 9.57 11.711 1 80.69 168 GLY A O 1
ATOM 1336 N N . CYS A 1 169 ? -18.266 8.688 10.125 1 85.06 169 CYS A N 1
ATOM 1337 C CA . CYS A 1 169 ? -17.078 8.062 9.555 1 85.06 169 CYS A CA 1
ATOM 1338 C C . CYS A 1 169 ? -17.062 8.18 8.039 1 85.06 169 CYS A C 1
ATOM 1340 O O . CYS A 1 169 ? -16.266 7.523 7.367 1 85.06 169 CYS A O 1
ATOM 1342 N N . MET A 1 170 ? -18.016 9 7.516 1 89.81 170 MET A N 1
ATOM 1343 C CA . MET A 1 170 ? -18.031 9.211 6.074 1 89.81 170 MET A CA 1
ATOM 1344 C C . MET A 1 170 ? -18.109 10.695 5.742 1 89.81 170 MET A C 1
ATOM 1346 O O . MET A 1 170 ? -18.812 11.453 6.422 1 89.81 170 MET A O 1
ATOM 1350 N N . LEU A 1 171 ? -17.375 11.062 4.789 1 89.88 171 LEU A N 1
ATOM 1351 C CA . LEU A 1 171 ? -17.344 12.453 4.348 1 89.88 171 LEU A CA 1
ATOM 1352 C C . LEU A 1 171 ? -17.578 12.547 2.842 1 89.88 171 LEU A C 1
ATOM 1354 O O . LEU A 1 171 ? -17.031 11.758 2.076 1 89.88 171 LEU A O 1
ATOM 1358 N N . LEU A 1 172 ? -18.422 13.414 2.48 1 86.31 172 LEU A N 1
ATOM 1359 C CA . LEU A 1 172 ? -18.672 13.641 1.06 1 86.31 172 LEU A CA 1
ATOM 1360 C C . LEU A 1 172 ? -17.547 14.461 0.438 1 86.31 172 LEU A C 1
ATOM 1362 O O . LEU A 1 172 ? -17.188 15.531 0.947 1 86.31 172 LEU A O 1
ATOM 1366 N N . ASP A 1 173 ? -16.953 13.938 -0.595 1 80.5 173 ASP A N 1
ATOM 1367 C CA . ASP A 1 173 ? -15.859 14.664 -1.243 1 80.5 173 ASP A CA 1
ATOM 1368 C C . ASP A 1 173 ? -16.391 15.578 -2.342 1 80.5 173 ASP A C 1
ATOM 1370 O O . ASP A 1 173 ? -17.609 15.734 -2.498 1 80.5 173 ASP A O 1
ATOM 1374 N N . SER A 1 174 ? -15.461 16.234 -3.078 1 71.94 174 SER A N 1
ATOM 1375 C CA . SER A 1 174 ? -15.812 17.234 -4.074 1 71.94 174 SER A CA 1
ATOM 1376 C C . SER A 1 174 ? -16.484 16.594 -5.293 1 71.94 174 SER A C 1
ATOM 1378 O O . SER A 1 174 ? -17.188 17.266 -6.039 1 71.94 174 SER A O 1
ATOM 1380 N N . MET A 1 175 ? -16.266 15.312 -5.441 1 74.25 175 MET A N 1
ATOM 1381 C CA . MET A 1 175 ? -16.844 14.625 -6.594 1 74.25 175 MET A CA 1
ATOM 1382 C C . MET A 1 175 ? -18.172 13.977 -6.23 1 74.25 175 MET A C 1
ATOM 1384 O O . MET A 1 175 ? -18.781 13.273 -7.047 1 74.25 175 MET A O 1
ATOM 1388 N N . GLY A 1 176 ? -18.609 14.234 -5.016 1 77.94 176 GLY A N 1
ATOM 1389 C CA . GLY A 1 176 ? -19.875 13.695 -4.57 1 77.94 176 GLY A CA 1
ATOM 1390 C C . GLY A 1 176 ? -19.797 12.242 -4.145 1 77.94 176 GLY A C 1
ATOM 1391 O O . GLY A 1 176 ? -20.812 11.523 -4.16 1 77.94 176 GLY A O 1
ATOM 1392 N N . LYS A 1 177 ? -18.625 11.914 -3.885 1 84 177 LYS A N 1
ATOM 1393 C CA . LYS A 1 177 ? -18.438 10.539 -3.416 1 84 177 LYS A CA 1
ATOM 1394 C C . LYS A 1 177 ? -18.156 10.508 -1.916 1 84 177 LYS A C 1
ATOM 1396 O O . LYS A 1 177 ? -17.453 11.375 -1.393 1 84 177 LYS A O 1
ATOM 1401 N N . TYR A 1 178 ? -18.703 9.516 -1.273 1 88.75 178 TYR A N 1
ATOM 1402 C CA . TYR A 1 178 ? -18.469 9.391 0.161 1 88.75 178 TYR A CA 1
ATOM 1403 C C . TYR A 1 178 ? -17.141 8.68 0.439 1 88.75 178 TYR A C 1
ATOM 1405 O O . TYR A 1 178 ? -16.859 7.637 -0.155 1 88.75 178 TYR A O 1
ATOM 1413 N N . ARG A 1 179 ? -16.375 9.297 1.284 1 92.44 179 ARG A N 1
ATOM 1414 C CA . ARG A 1 179 ? -15.07 8.781 1.672 1 92.44 179 ARG A CA 1
ATOM 1415 C C . ARG A 1 179 ? -15.062 8.359 3.139 1 92.44 179 ARG A C 1
ATOM 1417 O O . ARG A 1 179 ? -15.68 9.008 3.98 1 92.44 179 ARG A O 1
ATOM 1424 N N . TYR A 1 180 ? -14.336 7.34 3.369 1 92.38 180 TYR A N 1
ATOM 1425 C CA . TYR A 1 180 ? -14.164 6.859 4.734 1 92.38 180 TYR A CA 1
ATOM 1426 C C . TYR A 1 180 ? -13.25 7.785 5.523 1 92.38 180 TYR A C 1
ATOM 1428 O O . TYR A 1 180 ? -12.266 8.305 4.988 1 92.38 180 TYR A O 1
ATOM 1436 N N . VAL A 1 181 ? -13.57 8 6.781 1 92.5 181 VAL A N 1
ATOM 1437 C CA . VAL A 1 181 ? -12.742 8.773 7.703 1 92.5 181 VAL A CA 1
ATOM 1438 C C . VAL A 1 181 ? -12.469 7.949 8.961 1 92.5 181 VAL A C 1
ATOM 1440 O O . VAL A 1 181 ? -13.398 7.566 9.68 1 92.5 181 VAL A O 1
ATOM 1443 N N . GLY A 1 182 ? -11.219 7.711 9.266 1 89.31 182 GLY A N 1
ATOM 1444 C CA . GLY A 1 182 ? -10.82 6.871 10.383 1 89.31 182 GLY A CA 1
ATOM 1445 C C . GLY A 1 182 ? -10.867 7.59 11.719 1 89.31 182 GLY A C 1
ATOM 1446 O O . GLY A 1 182 ? -10.977 8.82 11.766 1 89.31 182 GLY A O 1
ATOM 1447 N N . ALA A 1 183 ? -10.75 6.836 12.742 1 85.19 183 ALA A N 1
ATOM 1448 C CA . ALA A 1 183 ? -10.914 7.336 14.102 1 85.19 183 ALA A CA 1
ATOM 1449 C C . ALA A 1 183 ? -9.773 8.266 14.492 1 85.19 183 ALA A C 1
ATOM 1451 O O . ALA A 1 183 ? -9.93 9.141 15.352 1 85.19 183 ALA A O 1
ATOM 1452 N N . ASN A 1 184 ? -8.672 8.086 13.883 1 84.88 184 ASN A N 1
ATOM 1453 C CA . ASN A 1 184 ? -7.508 8.883 14.25 1 84.88 184 ASN A CA 1
ATOM 1454 C C . ASN A 1 184 ? -7.426 10.164 13.438 1 84.88 184 ASN A C 1
ATOM 1456 O O . ASN A 1 184 ? -6.457 10.914 13.555 1 84.88 184 ASN A O 1
ATOM 1460 N N . SER A 1 185 ? -8.43 10.469 12.672 1 89.62 185 SER A N 1
ATOM 1461 C CA . SER A 1 185 ? -8.422 11.648 11.812 1 89.62 185 SER A CA 1
ATOM 1462 C C . SER A 1 185 ? -8.852 12.898 12.578 1 89.62 185 SER A C 1
ATOM 1464 O O . SER A 1 185 ? -9.734 12.828 13.445 1 89.62 185 SER A O 1
ATOM 1466 N N . SER A 1 186 ? -8.25 14.008 12.219 1 87.94 186 SER A N 1
ATOM 1467 C CA . SER A 1 186 ? -8.656 15.281 12.812 1 87.94 186 SER A CA 1
ATOM 1468 C C . SER A 1 186 ? -10.031 15.703 12.32 1 87.94 186 SER A C 1
ATOM 1470 O O . SER A 1 186 ? -10.727 16.469 13 1 87.94 186 SER A O 1
ATOM 1472 N N . ILE A 1 187 ? -10.414 15.211 11.211 1 88.38 187 ILE A N 1
ATOM 1473 C CA . ILE A 1 187 ? -11.711 15.547 10.641 1 88.38 187 ILE A CA 1
ATOM 1474 C C . ILE A 1 187 ? -12.82 15.062 11.57 1 88.38 187 ILE A C 1
ATOM 1476 O O . ILE A 1 187 ? -13.805 15.781 11.797 1 88.38 187 ILE A O 1
ATOM 1480 N N . ARG A 1 188 ? -12.656 13.953 12.117 1 87.19 188 ARG A N 1
ATOM 1481 C CA . ARG A 1 188 ? -13.664 13.398 13.016 1 87.19 188 ARG A CA 1
ATOM 1482 C C . ARG A 1 188 ? -13.742 14.203 14.312 1 87.19 188 ARG A C 1
ATOM 1484 O O . ARG A 1 188 ? -14.828 14.352 14.883 1 87.19 188 ARG A O 1
ATOM 1491 N N . TRP A 1 189 ? -12.719 14.578 14.727 1 85.81 189 TRP A N 1
ATOM 1492 C CA . TRP A 1 189 ? -12.695 15.375 15.945 1 85.81 189 TRP A CA 1
ATOM 1493 C C . TRP A 1 189 ? -13.414 16.703 15.734 1 85.81 189 TRP A C 1
ATOM 1495 O O . TRP A 1 189 ? -14.203 17.125 16.578 1 85.81 189 TRP A O 1
ATOM 1505 N N . PHE A 1 190 ? -13.094 17.359 14.617 1 84.88 190 PHE A N 1
ATOM 1506 C CA . PHE A 1 190 ? -13.758 18.625 14.32 1 84.88 190 PHE A CA 1
ATOM 1507 C C . PHE A 1 190 ? -15.266 18.422 14.188 1 84.88 190 PHE A C 1
ATOM 1509 O O . PHE A 1 190 ? -16.047 19.281 14.617 1 84.88 190 PHE A O 1
ATOM 1516 N N . ASN A 1 191 ? -15.594 17.344 13.617 1 83.69 191 ASN A N 1
ATOM 1517 C CA . ASN A 1 191 ? -17.016 17.031 13.508 1 83.69 191 ASN A CA 1
ATOM 1518 C C . ASN A 1 191 ? -17.656 16.828 14.883 1 83.69 191 ASN A C 1
ATOM 1520 O O . ASN A 1 191 ? -18.781 17.266 15.109 1 83.69 191 ASN A O 1
ATOM 1524 N N . ALA A 1 192 ? -16.953 16.188 15.695 1 82.19 192 ALA A N 1
ATOM 1525 C CA . ALA A 1 192 ? -17.453 15.945 17.047 1 82.19 192 ALA A CA 1
ATOM 1526 C C . ALA A 1 192 ? -17.672 17.266 17.781 1 82.19 192 ALA A C 1
ATOM 1528 O O . ALA A 1 192 ? -18.656 17.406 18.531 1 82.19 192 ALA A O 1
ATOM 1529 N N . ILE A 1 193 ? -16.828 18.188 17.609 1 79.25 193 ILE A N 1
ATOM 1530 C CA . ILE A 1 193 ? -16.969 19.5 18.234 1 79.25 193 ILE A CA 1
ATOM 1531 C C . ILE A 1 193 ? -18.203 20.203 17.688 1 79.25 193 ILE A C 1
ATOM 1533 O O . ILE A 1 193 ? -18.969 20.797 18.453 1 79.25 193 ILE A O 1
ATOM 1537 N N . HIS A 1 194 ? -18.328 20.094 16.484 1 76.88 194 HIS A N 1
ATOM 1538 C CA . HIS A 1 194 ? -19.469 20.75 15.844 1 76.88 194 HIS A CA 1
ATOM 1539 C C . HIS A 1 194 ? -20.781 20.125 16.297 1 76.88 194 HIS A C 1
ATOM 1541 O O . HIS A 1 194 ? -21.766 20.844 16.562 1 76.88 194 HIS A O 1
ATOM 1547 N N . THR A 1 195 ? -20.781 18.859 16.375 1 74.81 195 THR A N 1
ATOM 1548 C CA . THR A 1 195 ? -22 18.141 16.781 1 74.81 195 THR A CA 1
ATOM 1549 C C . THR A 1 195 ? -22.312 18.422 18.25 1 74.81 195 THR A C 1
ATOM 1551 O O . THR A 1 195 ? -23.484 18.453 18.625 1 74.81 195 THR A O 1
ATOM 1554 N N . ALA A 1 196 ? -21.359 18.531 18.969 1 70.94 196 ALA A N 1
ATOM 1555 C CA . ALA A 1 196 ? -21.562 18.797 20.391 1 70.94 196 ALA A CA 1
ATOM 1556 C C . ALA A 1 196 ? -22.141 20.203 20.609 1 70.94 196 ALA A C 1
ATOM 1558 O O . ALA A 1 196 ? -22.844 20.438 21.578 1 70.94 196 ALA A O 1
ATOM 1559 N N . ARG A 1 197 ? -21.938 21.078 19.797 1 66.94 197 ARG A N 1
ATOM 1560 C CA . ARG A 1 197 ? -22.406 22.453 19.922 1 66.94 197 ARG A CA 1
ATOM 1561 C C . ARG A 1 197 ? -23.797 22.625 19.344 1 66.94 197 ARG A C 1
ATOM 1563 O O . ARG A 1 197 ? -24.547 23.516 19.75 1 66.94 197 ARG A O 1
ATOM 1570 N N . GLU A 1 198 ? -24.141 21.812 18.297 1 62.31 198 GLU A N 1
ATOM 1571 C CA . GLU A 1 198 ? -25.438 21.938 17.656 1 62.31 198 GLU A CA 1
ATOM 1572 C C . GLU A 1 198 ? -26.516 21.219 18.438 1 62.31 198 GLU A C 1
ATOM 1574 O O . GLU A 1 198 ? -26.344 20.062 18.828 1 62.31 198 GLU A O 1
ATOM 1579 N N . PRO A 1 199 ? -27.547 22.016 19.141 1 54.12 199 PRO A N 1
ATOM 1580 C CA . PRO A 1 199 ? -28.656 21.375 19.844 1 54.12 199 PRO A CA 1
ATOM 1581 C C . PRO A 1 199 ? -29.234 20.172 19.094 1 54.12 199 PRO A C 1
ATOM 1583 O O . PRO A 1 199 ? -29.281 20.172 17.875 1 54.12 199 PRO A O 1
ATOM 1586 N N . ARG A 1 200 ? -29.312 18.938 19.703 1 49.25 200 ARG A N 1
ATOM 1587 C CA . ARG A 1 200 ? -29.781 17.641 19.266 1 49.25 200 ARG A CA 1
ATOM 1588 C C . ARG A 1 200 ? -30.984 17.781 18.328 1 49.25 200 ARG A C 1
ATOM 1590 O O . ARG A 1 200 ? -31.422 16.797 17.719 1 49.25 200 ARG A O 1
ATOM 1597 N N . GLU A 1 201 ? -31.75 18.656 18.594 1 44.75 201 GLU A N 1
ATOM 1598 C CA . GLU A 1 201 ? -33.094 18.625 18.047 1 44.75 201 GLU A CA 1
ATOM 1599 C C . GLU A 1 201 ? -33.062 18.406 16.531 1 44.75 201 GLU A C 1
ATOM 1601 O O . GLU A 1 201 ? -34.031 17.875 15.953 1 44.75 201 GLU A O 1
ATOM 1606 N N . THR A 1 202 ? -32.406 19.172 15.93 1 42.09 202 THR A N 1
ATOM 1607 C CA . THR A 1 202 ? -32.781 19.375 14.523 1 42.09 202 THR A CA 1
ATOM 1608 C C . THR A 1 202 ? -32.281 18.203 13.672 1 42.09 202 THR A C 1
ATOM 1610 O O . THR A 1 202 ? -32.5 18.172 12.461 1 42.09 202 THR A O 1
ATOM 1613 N N . SER A 1 203 ? -31.203 17.547 14.047 1 44.06 203 SER A N 1
ATOM 1614 C CA . SER A 1 203 ? -30.609 16.812 12.938 1 44.06 203 SER A CA 1
ATOM 1615 C C . SER A 1 203 ? -31.312 15.469 12.734 1 44.06 203 SER A C 1
ATOM 1617 O O . SER A 1 203 ? -31 14.484 13.406 1 44.06 203 SER A O 1
ATOM 1619 N N . SER A 1 204 ? -32.562 15.391 12.781 1 42.59 204 SER A N 1
ATOM 1620 C CA . SER A 1 204 ? -33.344 14.258 12.305 1 42.59 204 SER A CA 1
ATOM 1621 C C . SER A 1 204 ? -32.5 13.352 11.406 1 42.59 204 SER A C 1
ATOM 1623 O O . SER A 1 204 ? -32.469 12.133 11.609 1 42.59 204 SER A O 1
ATOM 1625 N N . ARG A 1 205 ? -32.938 13.406 9.969 1 48.66 205 ARG A N 1
ATOM 1626 C CA . ARG A 1 205 ? -33 12.531 8.805 1 48.66 205 ARG A CA 1
ATOM 1627 C C . ARG A 1 205 ? -31.594 12.125 8.352 1 48.66 205 ARG A C 1
ATOM 1629 O O . ARG A 1 205 ? -31.453 11.391 7.367 1 48.66 205 ARG A O 1
ATOM 1636 N N . SER A 1 206 ? -30.359 12.711 8.742 1 63.66 206 SER A N 1
ATOM 1637 C CA . SER A 1 206 ? -29.156 12.445 7.953 1 63.66 206 SER A CA 1
ATOM 1638 C C . SER A 1 206 ? -28.375 11.273 8.531 1 63.66 206 SER A C 1
ATOM 1640 O O . SER A 1 206 ? -28.531 10.922 9.703 1 63.66 206 SER A O 1
ATOM 1642 N N . ASP A 1 207 ? -27.969 10.297 7.848 1 77.56 207 ASP A N 1
ATOM 1643 C CA . ASP A 1 207 ? -27.109 9.18 8.203 1 77.56 207 ASP A CA 1
ATOM 1644 C C . ASP A 1 207 ? -26.031 9.617 9.188 1 77.56 207 ASP A C 1
ATOM 1646 O O . ASP A 1 207 ? -25.188 10.469 8.875 1 77.56 207 ASP A O 1
ATOM 1650 N N . PRO A 1 208 ? -26.234 9.203 10.516 1 79.94 208 PRO A N 1
ATOM 1651 C CA . PRO A 1 208 ? -25.266 9.609 11.547 1 79.94 208 PRO A CA 1
ATOM 1652 C C . PRO A 1 208 ? -23.828 9.297 11.172 1 79.94 208 PRO A C 1
ATOM 1654 O O . PRO A 1 208 ? -22.891 9.844 11.773 1 79.94 208 PRO A O 1
ATOM 1657 N N . LYS A 1 209 ? -23.656 8.461 10.266 1 83.31 209 LYS A N 1
ATOM 1658 C CA . LYS A 1 209 ? -22.297 8.102 9.844 1 83.31 209 LYS A CA 1
ATOM 1659 C C . LYS A 1 209 ? -21.672 9.211 8.992 1 83.31 209 LYS A C 1
ATOM 1661 O O . LYS A 1 209 ? -20.469 9.242 8.797 1 83.31 209 LYS A O 1
ATOM 1666 N N . ILE A 1 210 ? -22.516 10.086 8.562 1 83.88 210 ILE A N 1
ATOM 1667 C CA . ILE A 1 210 ? -22.062 11.102 7.617 1 83.88 210 ILE A CA 1
ATOM 1668 C C . ILE A 1 210 ? -21.594 12.336 8.375 1 83.88 210 ILE A C 1
ATOM 1670 O O . ILE A 1 210 ? -22.328 12.859 9.227 1 83.88 210 ILE A O 1
ATOM 1674 N N . ILE A 1 211 ? -20.359 12.711 8.086 1 83.69 211 ILE A N 1
ATOM 1675 C CA . ILE A 1 211 ? -19.812 13.961 8.609 1 83.69 211 ILE A CA 1
ATOM 1676 C C . ILE A 1 211 ? -20.312 15.133 7.766 1 83.69 211 ILE A C 1
ATOM 1678 O O . ILE A 1 211 ? -20.234 15.094 6.535 1 83.69 211 ILE A O 1
ATOM 1682 N N . SER A 1 212 ? -20.875 16.031 8.367 1 74.5 212 SER A N 1
ATOM 1683 C CA . SER A 1 212 ? -21.375 17.203 7.652 1 74.5 212 SER A CA 1
ATOM 1684 C C . SER A 1 212 ? -20.25 17.953 6.949 1 74.5 212 SER A C 1
ATOM 1686 O O . SER A 1 212 ? -19.156 18.094 7.496 1 74.5 212 SER A O 1
ATOM 1688 N N . PRO A 1 213 ? -20.469 18.25 5.699 1 68.88 213 PRO A N 1
ATOM 1689 C CA . PRO A 1 213 ? -19.438 19 4.969 1 68.88 213 PRO A CA 1
ATOM 1690 C C . PRO A 1 213 ? -19.156 20.375 5.57 1 68.88 213 PRO A C 1
ATOM 1692 O O . PRO A 1 213 ? -19.984 20.891 6.332 1 68.88 213 PRO A O 1
ATOM 1695 N N . LEU A 1 214 ? -17.953 20.844 5.328 1 64.38 214 LEU A N 1
ATOM 1696 C CA . LEU A 1 214 ? -17.609 22.203 5.734 1 64.38 214 LEU A CA 1
ATOM 1697 C C . LEU A 1 214 ? -18.547 23.219 5.094 1 64.38 214 LEU A C 1
ATOM 1699 O O . LEU A 1 214 ? -19.047 23 3.984 1 64.38 214 LEU A O 1
ATOM 1703 N N . LYS A 1 215 ? -19.094 24.125 5.844 1 55.97 215 LYS A N 1
ATOM 1704 C CA . LYS A 1 215 ? -20.078 25.125 5.402 1 55.97 215 LYS A CA 1
ATOM 1705 C C . LYS A 1 215 ? -19.578 25.859 4.164 1 55.97 215 LYS A C 1
ATOM 1707 O O . LYS A 1 215 ? -20.359 26.188 3.273 1 55.97 215 LYS A O 1
ATOM 1712 N N . PHE A 1 216 ? -18.406 26.25 4.09 1 47.47 216 PHE A N 1
ATOM 1713 C CA . PHE A 1 216 ? -17.969 27.156 3.041 1 47.47 216 PHE A CA 1
ATOM 1714 C C . PHE A 1 216 ? -17.047 26.453 2.055 1 47.47 216 PHE A C 1
ATOM 1716 O O . PHE A 1 216 ? -16.906 26.875 0.904 1 47.47 216 PHE A O 1
ATOM 1723 N N . GLY A 1 217 ? -16.281 25.625 2.277 1 48.22 217 GLY A N 1
ATOM 1724 C CA . GLY A 1 217 ? -15.203 25.297 1.36 1 48.22 217 GLY A CA 1
ATOM 1725 C C . GLY A 1 217 ? -15.578 24.188 0.385 1 48.22 217 GLY A C 1
ATOM 1726 O O . GLY A 1 217 ? -16.156 23.188 0.774 1 48.22 217 GLY A O 1
ATOM 1727 N N . PRO A 1 218 ? -15.68 24.812 -0.938 1 43.44 218 PRO A N 1
ATOM 1728 C CA . PRO A 1 218 ? -15.875 23.766 -1.945 1 43.44 218 PRO A CA 1
ATOM 1729 C C . PRO A 1 218 ? -14.961 22.562 -1.739 1 43.44 218 PRO A C 1
ATOM 1731 O O . PRO A 1 218 ? -13.875 22.703 -1.172 1 43.44 218 PRO A O 1
ATOM 1734 N N . LEU A 1 219 ? -15.523 21.406 -1.671 1 46.09 219 LEU A N 1
ATOM 1735 C CA . LEU A 1 219 ? -14.734 20.188 -1.82 1 46.09 219 LEU A CA 1
ATOM 1736 C C . LEU A 1 219 ? -13.68 20.344 -2.914 1 46.09 219 LEU A C 1
ATOM 1738 O O . LEU A 1 219 ? -13.867 21.141 -3.844 1 46.09 219 LEU A O 1
ATOM 1742 N N . PRO A 1 220 ? -12.43 20.109 -2.701 1 46.5 220 PRO A N 1
ATOM 1743 C CA . PRO A 1 220 ? -11.445 20.219 -3.785 1 46.5 220 PRO A CA 1
ATOM 1744 C C . PRO A 1 220 ? -12.055 19.938 -5.16 1 46.5 220 PRO A C 1
ATOM 1746 O O . PRO A 1 220 ? -13.023 19.172 -5.266 1 46.5 220 PRO A O 1
ATOM 1749 N N . PRO A 1 221 ? -11.758 20.938 -6.113 1 44.78 221 PRO A N 1
ATOM 1750 C CA . PRO A 1 221 ? -12.25 20.75 -7.48 1 44.78 221 PRO A CA 1
ATOM 1751 C C . PRO A 1 221 ? -11.945 19.344 -8.023 1 44.78 221 PRO A C 1
ATOM 1753 O O . PRO A 1 221 ? -11.039 18.672 -7.523 1 44.78 221 PRO A O 1
ATOM 1756 N N . SER A 1 222 ? -12.969 18.703 -8.57 1 45 222 SER A N 1
ATOM 1757 C CA . SER A 1 222 ? -12.734 17.453 -9.305 1 45 222 SER A CA 1
ATOM 1758 C C . SER A 1 222 ? -11.57 17.609 -10.281 1 45 222 SER A C 1
ATOM 1760 O O . SER A 1 222 ? -11.445 18.641 -10.953 1 45 222 SER A O 1
ATOM 1762 N N . PRO A 1 223 ? -10.531 16.938 -10.047 1 45.28 223 PRO A N 1
ATOM 1763 C CA . PRO A 1 223 ? -9.492 17.031 -11.078 1 45.28 223 PRO A CA 1
ATOM 1764 C C . PRO A 1 223 ? -10.07 17.062 -12.492 1 45.28 223 PRO A C 1
ATOM 1766 O O . PRO A 1 223 ? -11.133 16.5 -12.742 1 45.28 223 PRO A O 1
ATOM 1769 N N . ASP A 1 224 ? -9.977 18.078 -13.188 1 42.91 224 ASP A N 1
ATOM 1770 C CA . ASP A 1 224 ? -10.383 18.094 -14.594 1 42.91 224 ASP A CA 1
ATOM 1771 C C . ASP A 1 224 ? -10.047 16.766 -15.273 1 42.91 224 ASP A C 1
ATOM 1773 O O . ASP A 1 224 ? -8.898 16.328 -15.266 1 42.91 224 ASP A O 1
ATOM 1777 N N . SER A 1 225 ? -11 15.797 -15.141 1 41.97 225 SER A N 1
ATOM 1778 C CA . SER A 1 225 ? -10.859 14.5 -15.805 1 41.97 225 SER A CA 1
ATOM 1779 C C . SER A 1 225 ? -10.203 14.648 -17.172 1 41.97 225 SER A C 1
ATOM 1781 O O . SER A 1 225 ? -10.797 15.211 -18.094 1 41.97 225 SER A O 1
ATOM 1783 N N . GLY A 1 226 ? -9.102 14.977 -17.281 1 39.81 226 GLY A N 1
ATOM 1784 C CA . GLY A 1 226 ? -8.352 15.211 -18.5 1 39.81 226 GLY A CA 1
ATOM 1785 C C . GLY A 1 226 ? -8.57 14.133 -19.547 1 39.81 226 GLY A C 1
ATOM 1786 O O . GLY A 1 226 ? -7.613 13.531 -20.031 1 39.81 226 GLY A O 1
ATOM 1787 N N . VAL A 1 227 ? -9.523 13.273 -19.438 1 40.16 227 VAL A N 1
ATOM 1788 C CA . VAL A 1 227 ? -9.562 12.375 -20.594 1 40.16 227 VAL A CA 1
ATOM 1789 C C . VAL A 1 227 ? -9.219 13.141 -21.859 1 40.16 227 VAL A C 1
ATOM 1791 O O . VAL A 1 227 ? -8.531 12.617 -22.734 1 40.16 227 VAL A O 1
ATOM 1794 N N . GLY A 1 228 ? -9.859 14.273 -22.062 1 38.66 228 GLY A N 1
ATOM 1795 C CA . GLY A 1 228 ? -9.711 14.977 -23.328 1 38.66 228 GLY A CA 1
ATOM 1796 C C . GLY A 1 228 ? -8.461 15.82 -23.406 1 38.66 228 GLY A C 1
ATOM 1797 O O . GLY A 1 228 ? -8.328 16.672 -24.281 1 38.66 228 GLY A O 1
ATOM 1798 N N . SER A 1 229 ? -7.871 16 -22.344 1 39.22 229 SER A N 1
ATOM 1799 C CA . SER A 1 229 ? -6.902 17.078 -22.547 1 39.22 229 SER A CA 1
ATOM 1800 C C . SER A 1 229 ? -5.73 16.625 -23.406 1 39.22 229 SER A C 1
ATOM 1802 O O . SER A 1 229 ? -5.109 15.594 -23.125 1 39.22 229 SER A O 1
ATOM 1804 N N . ARG A 1 230 ? -5.676 17.125 -24.578 1 43.16 230 ARG A N 1
ATOM 1805 C CA . ARG A 1 230 ? -4.57 17 -25.516 1 43.16 230 ARG A CA 1
ATOM 1806 C C . ARG A 1 230 ? -3.227 17.078 -24.797 1 43.16 230 ARG A C 1
ATOM 1808 O O . ARG A 1 230 ? -3.031 17.938 -23.938 1 43.16 230 ARG A O 1
ATOM 1815 N N . ARG A 1 231 ? -2.49 16.031 -24.703 1 52.59 231 ARG A N 1
ATOM 1816 C CA . ARG A 1 231 ? -1.107 16.094 -24.234 1 52.59 231 ARG A CA 1
ATOM 1817 C C . ARG A 1 231 ? -0.465 17.422 -24.625 1 52.59 231 ARG A C 1
ATOM 1819 O O . ARG A 1 231 ? -0.383 17.766 -25.797 1 52.59 231 ARG A O 1
ATOM 1826 N N . THR A 1 232 ? -0.461 18.375 -23.781 1 57.94 232 THR A N 1
ATOM 1827 C CA . THR A 1 232 ? 0.24 19.625 -24.062 1 57.94 232 THR A CA 1
ATOM 1828 C C . THR A 1 232 ? 1.75 19.406 -24.078 1 57.94 232 THR A C 1
ATOM 1830 O O . THR A 1 232 ? 2.266 18.562 -23.344 1 57.94 232 THR A O 1
ATOM 1833 N N . GLY A 1 233 ? 2.357 19.375 -25.266 1 68.88 233 GLY A N 1
ATOM 1834 C CA . GLY A 1 233 ? 3.807 19.344 -25.375 1 68.88 233 GLY A CA 1
ATOM 1835 C C . GLY A 1 233 ? 4.512 19.828 -24.125 1 68.88 233 GLY A C 1
ATOM 1836 O O . GLY A 1 233 ? 3.863 20.234 -23.156 1 68.88 233 GLY A O 1
ATOM 1837 N N . LEU A 1 234 ? 5.793 19.578 -23.891 1 87.12 234 LEU A N 1
ATOM 1838 C CA . LEU A 1 234 ? 6.641 20.047 -22.797 1 87.12 234 LEU A CA 1
ATOM 1839 C C . LEU A 1 234 ? 6.613 21.562 -22.688 1 87.12 234 LEU A C 1
ATOM 1841 O O . LEU A 1 234 ? 6.645 22.266 -23.703 1 87.12 234 LEU A O 1
ATOM 1845 N N . TYR A 1 235 ? 6.305 22.125 -21.484 1 91.94 235 TYR A N 1
ATOM 1846 C CA . TYR A 1 235 ? 6.328 23.562 -21.234 1 91.94 235 TYR A CA 1
ATOM 1847 C C . TYR A 1 235 ? 7.199 23.891 -20.031 1 91.94 235 TYR A C 1
ATOM 1849 O O . TYR A 1 235 ? 7.145 23.203 -19.016 1 91.94 235 TYR A O 1
ATOM 1857 N N . PHE A 1 236 ? 7.969 24.906 -20.281 1 93.81 236 PHE A N 1
ATOM 1858 C CA . PHE A 1 236 ? 8.719 25.469 -19.156 1 93.81 236 PHE A CA 1
ATOM 1859 C C . PHE A 1 236 ? 8.562 26.984 -19.109 1 93.81 236 PHE A C 1
ATOM 1861 O O . PHE A 1 236 ? 8.523 27.656 -20.156 1 93.81 236 PHE A O 1
ATOM 1868 N N . PRO A 1 237 ? 8.43 27.531 -17.953 1 93.06 237 PRO A N 1
ATOM 1869 C CA . PRO A 1 237 ? 8.375 28.984 -17.844 1 93.06 237 PRO A CA 1
ATOM 1870 C C . PRO A 1 237 ? 9.695 29.656 -18.219 1 93.06 237 PRO A C 1
ATOM 1872 O O . PRO A 1 237 ? 10.711 28.984 -18.391 1 93.06 237 PRO A O 1
ATOM 1875 N N . PRO A 1 238 ? 9.57 30.984 -18.312 1 90.25 238 PRO A N 1
ATOM 1876 C CA . PRO A 1 238 ? 10.828 31.703 -18.547 1 90.25 238 PRO A CA 1
ATOM 1877 C C . PRO A 1 238 ? 11.875 31.406 -17.469 1 90.25 238 PRO A C 1
ATOM 1879 O O . PRO A 1 238 ? 11.523 31.219 -16.312 1 90.25 238 PRO A O 1
ATOM 1882 N N . ARG A 1 239 ? 13.102 31.469 -17.797 1 87.69 239 ARG A N 1
ATOM 1883 C CA . ARG A 1 239 ? 14.227 31.031 -16.984 1 87.69 239 ARG A CA 1
ATOM 1884 C C . ARG A 1 239 ? 14.25 31.734 -15.633 1 87.69 239 ARG A C 1
ATOM 1886 O O . ARG A 1 239 ? 14.625 31.141 -14.617 1 87.69 239 ARG A O 1
ATOM 1893 N N . GLU A 1 240 ? 13.883 32.938 -15.656 1 87.69 240 GLU A N 1
ATOM 1894 C CA . GLU A 1 240 ? 13.93 33.719 -14.43 1 87.69 240 GLU A CA 1
ATOM 1895 C C . GLU A 1 240 ? 12.969 33.156 -13.383 1 87.69 240 GLU A C 1
ATOM 1897 O O . GLU A 1 240 ? 13.211 33.281 -12.18 1 87.69 240 GLU A O 1
ATOM 1902 N N . HIS A 1 241 ? 11.953 32.562 -13.859 1 93.25 241 HIS A N 1
ATOM 1903 C CA . HIS A 1 241 ? 10.953 32 -12.945 1 93.25 241 HIS A CA 1
ATOM 1904 C C . HIS A 1 241 ? 11.414 30.688 -12.336 1 93.25 241 HIS A C 1
ATOM 1906 O O . HIS A 1 241 ? 10.938 30.297 -11.266 1 93.25 241 HIS A O 1
ATOM 1912 N N . TRP A 1 242 ? 12.352 30.047 -12.945 1 93.62 242 TRP A N 1
ATOM 1913 C CA . TRP A 1 242 ? 12.805 28.75 -12.477 1 93.62 242 TRP A CA 1
ATOM 1914 C C . TRP A 1 242 ? 13.406 28.844 -11.078 1 93.62 242 TRP A C 1
ATOM 1916 O O . TRP A 1 242 ? 12.992 28.125 -10.164 1 93.62 242 TRP A O 1
ATOM 1926 N N . MET A 1 243 ? 14.234 29.75 -10.984 1 91.62 243 MET A N 1
ATOM 1927 C CA . MET A 1 243 ? 14.961 29.875 -9.727 1 91.62 243 MET A CA 1
ATOM 1928 C C . MET A 1 243 ? 14.047 30.391 -8.617 1 91.62 243 MET A C 1
ATOM 1930 O O . MET A 1 243 ? 14.211 30.016 -7.453 1 91.62 243 MET A O 1
ATOM 1934 N N . VAL A 1 244 ? 13.117 31.172 -9.016 1 94.44 244 VAL A N 1
ATOM 1935 C CA . VAL A 1 244 ? 12.164 31.688 -8.031 1 94.44 244 VAL A CA 1
ATOM 1936 C C . VAL A 1 244 ? 11.312 30.547 -7.488 1 94.44 244 VAL A C 1
ATOM 1938 O O . VAL A 1 244 ? 11.125 30.422 -6.273 1 94.44 244 VAL A O 1
ATOM 1941 N N . TYR A 1 245 ? 10.805 29.719 -8.383 1 96.5 245 TYR A N 1
ATOM 1942 C CA . TYR A 1 245 ? 9.953 28.594 -7.988 1 96.5 245 TYR A CA 1
ATOM 1943 C C . TYR A 1 245 ? 10.742 27.562 -7.184 1 96.5 245 TYR A C 1
ATOM 1945 O O . TYR A 1 245 ? 10.289 27.109 -6.129 1 96.5 245 TYR A O 1
ATOM 1953 N N . VAL A 1 246 ? 11.898 27.25 -7.637 1 96.44 246 VAL A N 1
ATOM 1954 C CA . VAL A 1 246 ? 12.75 26.266 -6.969 1 96.44 246 VAL A CA 1
ATOM 1955 C C . VAL A 1 246 ? 13.188 26.797 -5.609 1 96.44 246 VAL A C 1
ATOM 1957 O O . VAL A 1 246 ? 13.18 26.078 -4.613 1 96.44 246 VAL A O 1
ATOM 1960 N N . GLY A 1 247 ? 13.539 28.062 -5.605 1 94.12 247 GLY A N 1
ATOM 1961 C CA . GLY A 1 247 ? 13.945 28.672 -4.348 1 94.12 247 GLY A CA 1
ATOM 1962 C C . GLY A 1 247 ? 12.852 28.641 -3.297 1 94.12 247 GLY A C 1
ATOM 1963 O O . GLY A 1 247 ? 13.109 28.297 -2.139 1 94.12 247 GLY A O 1
ATOM 1964 N N . ARG A 1 248 ? 11.703 29 -3.674 1 95.5 248 ARG A N 1
ATOM 1965 C CA . ARG A 1 248 ? 10.57 28.984 -2.76 1 95.5 248 ARG A CA 1
ATOM 1966 C C . ARG A 1 248 ? 10.281 27.578 -2.254 1 95.5 248 ARG A C 1
ATOM 1968 O O . ARG A 1 248 ? 10 27.391 -1.069 1 95.5 248 ARG A O 1
ATOM 1975 N N . PHE A 1 249 ? 10.359 26.641 -3.113 1 96.88 249 PHE A N 1
ATOM 1976 C CA . PHE A 1 249 ? 10.141 25.25 -2.754 1 96.88 249 PHE A CA 1
ATOM 1977 C C . PHE A 1 249 ? 11.188 24.781 -1.749 1 96.88 249 PHE A C 1
ATOM 1979 O O . PHE A 1 249 ? 10.852 24.141 -0.75 1 96.88 249 PHE A O 1
ATOM 1986 N N . PHE A 1 250 ? 12.391 25 -1.988 1 95.12 250 PHE A N 1
ATOM 1987 C CA . PHE A 1 250 ? 13.477 24.531 -1.131 1 95.12 250 PHE A CA 1
ATOM 1988 C C . PHE A 1 250 ? 13.422 25.203 0.231 1 95.12 250 PHE A C 1
ATOM 1990 O O . PHE A 1 250 ? 13.695 24.578 1.256 1 95.12 250 PHE A O 1
ATOM 1997 N N . GLU A 1 251 ? 12.992 26.406 0.235 1 93.88 251 GLU A N 1
ATOM 1998 C CA . GLU A 1 251 ? 12.961 27.172 1.478 1 93.88 251 GLU A CA 1
ATOM 1999 C C . GLU A 1 251 ? 11.773 26.766 2.35 1 93.88 251 GLU A C 1
ATOM 2001 O O . GLU A 1 251 ? 11.906 26.672 3.572 1 93.88 251 GLU A O 1
ATOM 2006 N N . GLN A 1 252 ? 10.695 26.484 1.736 1 96.19 252 GLN A N 1
ATOM 2007 C CA . GLN A 1 252 ? 9.477 26.375 2.531 1 96.19 252 GLN A CA 1
ATOM 2008 C C . GLN A 1 252 ? 9.016 24.938 2.646 1 96.19 252 GLN A C 1
ATOM 2010 O O . GLN A 1 252 ? 8.266 24.578 3.562 1 96.19 252 GLN A O 1
ATOM 2015 N N . VAL A 1 253 ? 9.422 24.062 1.735 1 97.19 253 VAL A N 1
ATOM 2016 C CA . VAL A 1 253 ? 8.898 22.703 1.73 1 97.19 253 VAL A CA 1
ATOM 2017 C C . VAL A 1 253 ? 10.047 21.703 1.904 1 97.19 253 VAL A C 1
ATOM 2019 O O . VAL A 1 253 ? 10.016 20.859 2.801 1 97.19 253 VAL A O 1
ATOM 2022 N N . TYR A 1 254 ? 11.07 21.828 1.115 1 95.62 254 TYR A N 1
ATOM 2023 C CA . TYR A 1 254 ? 12.195 20.906 1.061 1 95.62 254 TYR A CA 1
ATOM 2024 C C . TYR A 1 254 ? 12.938 20.859 2.391 1 95.62 254 TYR A C 1
ATOM 2026 O O . TYR A 1 254 ? 13.609 19.891 2.707 1 95.62 254 TYR A O 1
ATOM 2034 N N . CYS A 1 255 ? 12.836 21.891 3.156 1 93.88 255 CYS A N 1
ATOM 2035 C CA . CYS A 1 255 ? 13.523 21.969 4.441 1 93.88 255 CYS A CA 1
ATOM 2036 C C . CYS A 1 255 ? 13.023 20.875 5.387 1 93.88 255 CYS A C 1
ATOM 2038 O O . CYS A 1 255 ? 13.727 20.5 6.32 1 93.88 255 CYS A O 1
ATOM 2040 N N . THR A 1 256 ? 11.828 20.359 5.121 1 94.44 256 THR A N 1
ATOM 2041 C CA . THR A 1 256 ? 11.25 19.297 5.941 1 94.44 256 THR A CA 1
ATOM 2042 C C . THR A 1 256 ? 11.344 17.953 5.227 1 94.44 256 THR A C 1
ATOM 2044 O O . THR A 1 256 ? 11.453 16.906 5.871 1 94.44 256 THR A O 1
ATOM 2047 N N . TYR A 1 257 ? 11.297 18 3.918 1 96.88 257 TYR A N 1
ATOM 2048 C CA . TYR A 1 257 ? 11.242 16.781 3.117 1 96.88 257 TYR A CA 1
ATOM 2049 C C . TYR A 1 257 ? 12.406 16.719 2.131 1 96.88 257 TYR A C 1
ATOM 2051 O O . TYR A 1 257 ? 12.359 17.344 1.069 1 96.88 257 TYR A O 1
ATOM 2059 N N . TRP A 1 258 ? 13.297 15.891 2.371 1 96.25 258 TRP A N 1
ATOM 2060 C CA . TRP A 1 258 ? 14.492 15.797 1.537 1 96.25 258 TRP A CA 1
ATOM 2061 C C . TRP A 1 258 ? 14.234 14.914 0.32 1 96.25 258 TRP A C 1
ATOM 2063 O O . TRP A 1 258 ? 13.773 13.773 0.456 1 96.25 258 TRP A O 1
ATOM 2073 N N . PHE A 1 259 ? 14.578 15.344 -0.938 1 97.12 259 PHE A N 1
ATOM 2074 C CA . PHE A 1 259 ? 14.406 14.539 -2.141 1 97.12 259 PHE A CA 1
ATOM 2075 C C . PHE A 1 259 ? 15.711 14.453 -2.928 1 97.12 259 PHE A C 1
ATOM 2077 O O . PHE A 1 259 ? 16.031 13.406 -3.486 1 97.12 259 PHE A O 1
ATOM 2084 N N . TYR A 1 260 ? 16.375 15.562 -2.953 1 95.88 260 TYR A N 1
ATOM 2085 C CA . TYR A 1 260 ? 17.578 15.656 -3.768 1 95.88 260 TYR A CA 1
ATOM 2086 C C . TYR A 1 260 ? 18.719 16.297 -2.986 1 95.88 260 TYR A C 1
ATOM 2088 O O . TYR A 1 260 ? 18.484 17.172 -2.148 1 95.88 260 TYR A O 1
ATOM 2096 N N . SER A 1 261 ? 19.875 15.812 -3.369 1 92.5 261 SER A N 1
ATOM 2097 C CA . SER A 1 261 ? 21.016 16.641 -3 1 92.5 261 SER A CA 1
ATOM 2098 C C . SER A 1 261 ? 21.188 17.812 -3.963 1 92.5 261 SER A C 1
ATOM 2100 O O . SER A 1 261 ? 20.781 17.734 -5.125 1 92.5 261 SER A O 1
ATOM 2102 N N . ALA A 1 262 ? 21.766 18.859 -3.465 1 90.25 262 ALA A N 1
ATOM 2103 C CA . ALA A 1 262 ? 22.016 20.016 -4.32 1 90.25 262 ALA A CA 1
ATOM 2104 C C . ALA A 1 262 ? 22.922 19.656 -5.5 1 90.25 262 ALA A C 1
ATOM 2106 O O . ALA A 1 262 ? 22.719 20.141 -6.613 1 90.25 262 ALA A O 1
ATOM 2107 N N . GLU A 1 263 ? 23.828 18.734 -5.273 1 89.75 263 GLU A N 1
ATOM 2108 C CA . GLU A 1 263 ? 24.812 18.328 -6.266 1 89.75 263 GLU A CA 1
ATOM 2109 C C . GLU A 1 263 ? 24.156 17.531 -7.391 1 89.75 263 GLU A C 1
ATOM 2111 O O . GLU A 1 263 ? 24.688 17.484 -8.508 1 89.75 263 GLU A O 1
ATOM 2116 N N . ASP A 1 264 ? 23.094 16.984 -7.043 1 91.75 264 ASP A N 1
ATOM 2117 C CA . ASP A 1 264 ? 22.375 16.203 -8.047 1 91.75 264 ASP A CA 1
ATOM 2118 C C . ASP A 1 264 ? 21.297 17.031 -8.727 1 91.75 264 ASP A C 1
ATOM 2120 O O . ASP A 1 264 ? 21.047 16.859 -9.922 1 91.75 264 ASP A O 1
ATOM 2124 N N . PHE A 1 265 ? 20.672 17.969 -8.055 1 95.75 265 PHE A N 1
ATOM 2125 C CA . PHE A 1 265 ? 19.484 18.672 -8.516 1 95.75 265 PHE A CA 1
ATOM 2126 C C . PHE A 1 265 ? 19.844 19.766 -9.5 1 95.75 265 PHE A C 1
ATOM 2128 O O . PHE A 1 265 ? 19.281 19.844 -10.594 1 95.75 265 PHE A O 1
ATOM 2135 N N . TYR A 1 266 ? 20.766 20.578 -9.203 1 94.81 266 TYR A N 1
ATOM 2136 C CA . TYR A 1 266 ? 20.984 21.812 -9.953 1 94.81 266 TYR A CA 1
ATOM 2137 C C . TYR A 1 266 ? 21.625 21.516 -11.305 1 94.81 266 TYR A C 1
ATOM 2139 O O . TYR A 1 266 ? 21.266 22.125 -12.312 1 94.81 266 TYR A O 1
ATOM 2147 N N . PRO A 1 267 ? 22.594 20.594 -11.344 1 95.38 267 PRO A N 1
ATOM 2148 C CA . PRO A 1 267 ? 23.109 20.266 -12.68 1 95.38 267 PRO A CA 1
ATOM 2149 C C . PRO A 1 267 ? 22.016 19.719 -13.609 1 95.38 267 PRO A C 1
ATOM 2151 O O . PRO A 1 267 ? 22.016 20.047 -14.805 1 95.38 267 PRO A O 1
ATOM 2154 N N . ARG A 1 268 ? 21.125 18.938 -13.094 1 96.31 268 ARG A N 1
ATOM 2155 C CA . ARG A 1 268 ? 20.031 18.406 -13.898 1 96.31 268 ARG A CA 1
ATOM 2156 C C . ARG A 1 268 ? 19.094 19.516 -14.336 1 96.31 268 ARG A C 1
ATOM 2158 O O . ARG A 1 268 ? 18.578 19.5 -15.461 1 96.31 268 ARG A O 1
ATOM 2165 N N . LEU A 1 269 ? 18.875 20.438 -13.414 1 96.62 269 LEU A N 1
ATOM 2166 C CA . LEU A 1 269 ? 18.031 21.594 -13.734 1 96.62 269 LEU A CA 1
ATOM 2167 C C . LEU A 1 269 ? 18.641 22.422 -14.852 1 96.62 269 LEU A C 1
ATOM 2169 O O . LEU A 1 269 ? 17.953 22.812 -15.789 1 96.62 269 LEU A O 1
ATOM 2173 N N . GLU A 1 270 ? 19.922 22.641 -14.781 1 95.06 270 GLU A N 1
ATOM 2174 C CA . GLU A 1 270 ? 20.641 23.422 -15.797 1 95.06 270 GLU A CA 1
ATOM 2175 C C . GLU A 1 270 ? 20.609 22.719 -17.156 1 95.06 270 GLU A C 1
ATOM 2177 O O . GLU A 1 270 ? 20.422 23.359 -18.188 1 95.06 270 GLU A O 1
ATOM 2182 N N . GLN A 1 271 ? 20.766 21.484 -17.047 1 95.31 271 GLN A N 1
ATOM 2183 C CA . GLN A 1 271 ? 20.719 20.719 -18.281 1 95.31 271 GLN A CA 1
ATOM 2184 C C . GLN A 1 271 ? 19.328 20.828 -18.938 1 95.31 271 GLN A C 1
ATOM 2186 O O . GLN A 1 271 ? 19.219 20.969 -20.156 1 95.31 271 GLN A O 1
ATOM 2191 N N . THR A 1 272 ? 18.281 20.734 -18.156 1 95.5 272 THR A N 1
ATOM 2192 C CA . THR A 1 272 ? 16.922 20.828 -18.656 1 95.5 272 THR A CA 1
ATOM 2193 C C . THR A 1 272 ? 16.656 22.219 -19.234 1 95.5 272 THR A C 1
ATOM 2195 O O . THR A 1 272 ? 15.961 22.359 -20.234 1 95.5 272 THR A O 1
ATOM 2198 N N . MET A 1 273 ? 17.234 23.25 -18.625 1 91.94 273 MET A N 1
ATOM 2199 C CA . MET A 1 273 ? 17.094 24.625 -19.109 1 91.94 273 MET A CA 1
ATOM 2200 C C . MET A 1 273 ? 17.781 24.781 -20.469 1 91.94 273 MET A C 1
ATOM 2202 O O . MET A 1 273 ? 17.266 25.5 -21.344 1 91.94 273 MET A O 1
ATOM 2206 N N . GLU A 1 274 ? 18.812 24.125 -20.594 1 92.25 274 GLU A N 1
ATOM 2207 C CA . GLU A 1 274 ? 19.625 24.266 -21.797 1 92.25 274 GLU A CA 1
ATOM 2208 C C . GLU A 1 274 ? 18.984 23.531 -22.984 1 92.25 274 GLU A C 1
ATOM 2210 O O . GLU A 1 274 ? 18.953 24.062 -24.094 1 92.25 274 GLU A O 1
ATOM 2215 N N . ASP A 1 275 ? 18.5 22.344 -22.719 1 92 275 ASP A N 1
ATOM 2216 C CA . ASP A 1 275 ? 18.016 21.562 -23.859 1 92 275 ASP A CA 1
ATOM 2217 C C . ASP A 1 275 ? 16.484 21.547 -23.906 1 92 275 ASP A C 1
ATOM 2219 O O . ASP A 1 275 ? 15.898 20.828 -24.719 1 92 275 ASP A O 1
ATOM 2223 N N . GLY A 1 276 ? 15.867 22.266 -23.031 1 89.88 276 GLY A N 1
ATOM 2224 C CA . GLY A 1 276 ? 14.414 22.359 -23.031 1 89.88 276 GLY A CA 1
ATOM 2225 C C . GLY A 1 276 ? 13.727 21.078 -22.641 1 89.88 276 GLY A C 1
ATOM 2226 O O . GLY A 1 276 ? 12.633 20.766 -23.125 1 89.88 276 GLY A O 1
ATOM 2227 N N . GLY A 1 277 ? 14.406 20.219 -21.953 1 90 277 GLY A N 1
ATOM 2228 C CA . GLY A 1 277 ? 13.812 18.984 -21.453 1 90 277 GLY A CA 1
ATOM 2229 C C . GLY A 1 277 ? 13.906 17.844 -22.453 1 90 277 GLY A C 1
ATOM 2230 O O . GLY A 1 277 ? 13.305 16.797 -22.266 1 90 277 GLY A O 1
ATOM 2231 N N . ALA A 1 278 ? 14.602 17.906 -23.484 1 89.81 278 ALA A N 1
ATOM 2232 C CA . ALA A 1 278 ? 14.695 16.891 -24.547 1 89.81 278 ALA A CA 1
ATOM 2233 C C . ALA A 1 278 ? 15.297 15.602 -24.016 1 89.81 278 ALA A C 1
ATOM 2235 O O . ALA A 1 278 ? 14.891 14.508 -24.406 1 89.81 278 ALA A O 1
ATOM 2236 N N . SER A 1 279 ? 16.203 15.68 -23.141 1 91.38 279 SER A N 1
ATOM 2237 C CA . SER A 1 279 ? 16.891 14.492 -22.625 1 91.38 279 SER A CA 1
ATOM 2238 C C . SER A 1 279 ? 16.312 14.086 -21.266 1 91.38 279 SER A C 1
ATOM 2240 O O . SER A 1 279 ? 16.812 13.148 -20.641 1 91.38 279 SER A O 1
ATOM 2242 N N . ALA A 1 280 ? 15.281 14.758 -20.891 1 94.06 280 ALA A N 1
ATOM 2243 C CA . ALA A 1 280 ? 14.773 14.523 -19.531 1 94.06 280 ALA A CA 1
ATOM 2244 C C . ALA A 1 280 ? 13.922 13.266 -19.484 1 94.06 280 ALA A C 1
ATOM 2246 O O . ALA A 1 280 ? 13.172 12.977 -20.422 1 94.06 280 ALA A O 1
ATOM 2247 N N . SER A 1 281 ? 14.125 12.469 -18.453 1 94 281 SER A N 1
ATOM 2248 C CA . SER A 1 281 ? 13.25 11.32 -18.203 1 94 281 SER A CA 1
ATOM 2249 C C . SER A 1 281 ? 11.867 11.766 -17.75 1 94 281 SER A C 1
ATOM 2251 O O . SER A 1 281 ? 11.688 12.914 -17.328 1 94 281 SER A O 1
ATOM 2253 N N . ALA A 1 282 ? 10.898 10.852 -17.844 1 93.25 282 ALA A N 1
ATOM 2254 C CA . ALA A 1 282 ? 9.547 11.164 -17.391 1 93.25 282 ALA A CA 1
ATOM 2255 C C . ALA A 1 282 ? 9.523 11.445 -15.898 1 93.25 282 ALA A C 1
ATOM 2257 O O . ALA A 1 282 ? 8.805 12.336 -15.438 1 93.25 282 ALA A O 1
ATOM 2258 N N . SER A 1 283 ? 10.266 10.75 -15.141 1 96.62 283 SER A N 1
ATOM 2259 C CA . SER A 1 283 ? 10.305 10.922 -13.688 1 96.62 283 SER A CA 1
ATOM 2260 C C . SER A 1 283 ? 10.883 12.281 -13.312 1 96.62 283 SER A C 1
ATOM 2262 O O . SER A 1 283 ? 10.375 12.953 -12.406 1 96.62 283 SER A O 1
ATOM 2264 N N . TRP A 1 284 ? 11.898 12.672 -14.016 1 97.69 284 TRP A N 1
ATOM 2265 C CA . TRP A 1 284 ? 12.484 13.984 -13.75 1 97.69 284 TRP A CA 1
ATOM 2266 C C . TRP A 1 284 ? 11.5 15.094 -14.109 1 97.69 284 TRP A C 1
ATOM 2268 O O . TRP A 1 284 ? 11.328 16.047 -13.344 1 97.69 284 TRP A O 1
ATOM 2278 N N . LEU A 1 285 ? 10.891 14.977 -15.227 1 97 285 LEU A N 1
ATOM 2279 C CA . LEU A 1 285 ? 9.914 15.977 -15.641 1 97 285 LEU A CA 1
ATOM 2280 C C . LEU A 1 285 ? 8.773 16.062 -14.633 1 97 285 LEU A C 1
ATOM 2282 O O . LEU A 1 285 ? 8.328 17.172 -14.289 1 97 285 LEU A O 1
ATOM 2286 N N . CYS A 1 286 ? 8.305 14.883 -14.195 1 97.19 286 CYS A N 1
ATOM 2287 C CA . CYS A 1 286 ? 7.254 14.852 -13.18 1 97.19 286 CYS A CA 1
ATOM 2288 C C . CYS A 1 286 ? 7.684 15.594 -11.922 1 97.19 286 CYS A C 1
ATOM 2290 O O . CYS A 1 286 ? 6.906 16.359 -11.352 1 97.19 286 CYS A O 1
ATOM 2292 N N . SER A 1 287 ? 8.906 15.453 -11.531 1 98.38 287 SER A N 1
ATOM 2293 C CA . SER A 1 287 ? 9.445 16.109 -10.344 1 98.38 287 SER A CA 1
ATOM 2294 C C . SER A 1 287 ? 9.5 17.625 -10.516 1 98.38 287 SER A C 1
ATOM 2296 O O . SER A 1 287 ? 9.039 18.359 -9.648 1 98.38 287 SER A O 1
ATOM 2298 N N . ILE A 1 288 ? 10.008 18.047 -11.633 1 98.06 288 ILE A N 1
ATOM 2299 C CA . ILE A 1 288 ? 10.203 19.484 -11.836 1 98.06 288 ILE A CA 1
ATOM 2300 C C . ILE A 1 288 ? 8.852 20.172 -11.961 1 98.06 288 ILE A C 1
ATOM 2302 O O . ILE A 1 288 ? 8.656 21.266 -11.422 1 98.06 288 ILE A O 1
ATOM 2306 N N . TYR A 1 289 ? 7.965 19.594 -12.672 1 97.44 289 TYR A N 1
ATOM 2307 C CA . TYR A 1 289 ? 6.633 20.172 -12.781 1 97.44 289 TYR A CA 1
ATOM 2308 C C . TYR A 1 289 ? 5.949 20.234 -11.422 1 97.44 289 TYR A C 1
ATOM 2310 O O . TYR A 1 289 ? 5.23 21.203 -11.125 1 97.44 289 TYR A O 1
ATOM 2318 N N . SER A 1 290 ? 6.133 19.188 -10.602 1 98.44 290 SER A N 1
ATOM 2319 C CA . SER A 1 290 ? 5.566 19.203 -9.258 1 98.44 290 SER A CA 1
ATOM 2320 C C . SER A 1 290 ? 6.156 20.328 -8.414 1 98.44 290 SER A C 1
ATOM 2322 O O . SER A 1 290 ? 5.438 21 -7.672 1 98.44 290 SER A O 1
ATOM 2324 N N . ILE A 1 291 ? 7.441 20.516 -8.547 1 98.38 291 ILE A N 1
ATOM 2325 C CA . ILE A 1 291 ? 8.117 21.594 -7.836 1 98.38 291 ILE A CA 1
ATOM 2326 C C . ILE A 1 291 ? 7.586 22.938 -8.32 1 98.38 291 ILE A C 1
ATOM 2328 O O . ILE A 1 291 ? 7.328 23.828 -7.512 1 98.38 291 ILE A O 1
ATOM 2332 N N . PHE A 1 292 ? 7.387 23.078 -9.625 1 97.62 292 PHE A N 1
ATOM 2333 C CA . PHE A 1 292 ? 6.84 24.312 -10.18 1 97.62 292 PHE A CA 1
ATOM 2334 C C . PHE A 1 292 ? 5.406 24.516 -9.711 1 97.62 292 PHE A C 1
ATOM 2336 O O . PHE A 1 292 ? 4.992 25.656 -9.469 1 97.62 292 PHE A O 1
ATOM 2343 N N . ALA A 1 293 ? 4.664 23.453 -9.609 1 97.5 293 ALA A N 1
ATOM 2344 C CA . ALA A 1 293 ? 3.291 23.562 -9.133 1 97.5 293 ALA A CA 1
ATOM 2345 C C . ALA A 1 293 ? 3.244 24.156 -7.727 1 97.5 293 ALA A C 1
ATOM 2347 O O . ALA A 1 293 ? 2.438 25.047 -7.449 1 97.5 293 ALA A O 1
ATOM 2348 N N . ILE A 1 294 ? 4.109 23.766 -6.867 1 97.88 294 ILE A N 1
ATOM 2349 C CA . ILE A 1 294 ? 4.141 24.234 -5.488 1 97.88 294 ILE A CA 1
ATOM 2350 C C . ILE A 1 294 ? 4.754 25.641 -5.43 1 97.88 294 ILE A C 1
ATOM 2352 O O . ILE A 1 294 ? 4.191 26.547 -4.812 1 97.88 294 ILE A O 1
ATOM 2356 N N . GLY A 1 295 ? 5.828 25.781 -6.141 1 96.69 295 GLY A N 1
ATOM 2357 C CA . GLY A 1 295 ? 6.59 27.016 -6.078 1 96.69 295 GLY A CA 1
ATOM 2358 C C . GLY A 1 295 ? 5.875 28.203 -6.719 1 96.69 295 GLY A C 1
ATOM 2359 O O . GLY A 1 295 ? 6.113 29.344 -6.355 1 96.69 295 GLY A O 1
ATOM 2360 N N . SER A 1 296 ? 4.973 27.953 -7.613 1 95.56 296 SER A N 1
ATOM 2361 C CA . SER A 1 296 ? 4.305 29.031 -8.344 1 95.56 296 SER A CA 1
ATOM 2362 C C . SER A 1 296 ? 3.01 29.453 -7.66 1 95.56 296 SER A C 1
ATOM 2364 O O . SER A 1 296 ? 2.33 30.375 -8.109 1 95.56 296 SER A O 1
ATOM 2366 N N . MET A 1 297 ? 2.689 28.812 -6.586 1 95.31 297 MET A N 1
ATOM 2367 C CA . MET A 1 297 ? 1.444 29.156 -5.898 1 95.31 297 MET A CA 1
ATOM 2368 C C . MET A 1 297 ? 1.465 30.594 -5.398 1 95.31 297 MET A C 1
ATOM 2370 O O . MET A 1 297 ? 2.379 30.984 -4.676 1 95.31 297 MET A O 1
ATOM 2374 N N . ARG A 1 298 ? 0.45 31.312 -5.824 1 91.94 298 ARG A N 1
ATOM 2375 C CA . ARG A 1 298 ? 0.231 32.688 -5.395 1 91.94 298 ARG A CA 1
ATOM 2376 C C . ARG A 1 298 ? -1.258 33 -5.27 1 91.94 298 ARG A C 1
ATOM 2378 O O . ARG A 1 298 ? -2.088 32.312 -5.887 1 91.94 298 ARG A O 1
ATOM 2385 N N . PRO A 1 299 ? -1.527 33.875 -4.371 1 88.31 299 PRO A N 1
ATOM 2386 C CA . PRO A 1 299 ? -2.943 34.25 -4.285 1 88.31 299 PRO A CA 1
ATOM 2387 C C . PRO A 1 299 ? -3.512 34.719 -5.617 1 88.31 299 PRO A C 1
ATOM 2389 O O . PRO A 1 299 ? -2.77 35.219 -6.465 1 88.31 299 PRO A O 1
ATOM 2392 N N . SER A 1 300 ? -4.773 34.469 -5.75 1 76.12 300 SER A N 1
ATOM 2393 C CA . SER A 1 300 ? -5.445 34.812 -7 1 76.12 300 SER A CA 1
ATOM 2394 C C . SER A 1 300 ? -5.238 36.281 -7.355 1 76.12 300 SER A C 1
ATOM 2396 O O . SER A 1 300 ? -5.344 37.156 -6.492 1 76.12 300 SER A O 1
ATOM 2398 N N . GLY A 1 301 ? -4.91 36.469 -8.516 1 65.69 301 GLY A N 1
ATOM 2399 C CA . GLY A 1 301 ? -4.762 37.844 -9.023 1 65.69 301 GLY A CA 1
ATOM 2400 C C . GLY A 1 301 ? -3.336 38.344 -8.938 1 65.69 301 GLY A C 1
ATOM 2401 O O . GLY A 1 301 ? -3.014 39.406 -9.492 1 65.69 301 GLY A O 1
ATOM 2402 N N . GLN A 1 302 ? -2.604 37.625 -8.141 1 67.81 302 GLN A N 1
ATOM 2403 C CA . GLN A 1 302 ? -1.22 38.062 -8.016 1 67.81 302 GLN A CA 1
ATOM 2404 C C . GLN A 1 302 ? -0.294 37.25 -8.914 1 67.81 302 GLN A C 1
ATOM 2406 O O . GLN A 1 302 ? -0.289 36.031 -8.859 1 67.81 302 GLN A O 1
ATOM 2411 N N . GLY A 1 303 ? 0.033 37.781 -10 1 62.25 303 GLY A N 1
ATOM 2412 C CA . GLY A 1 303 ? 0.999 37.094 -10.844 1 62.25 303 GLY A CA 1
ATOM 2413 C C . GLY A 1 303 ? 2.367 36.938 -10.203 1 62.25 303 GLY A C 1
ATOM 2414 O O . GLY A 1 303 ? 2.637 37.562 -9.172 1 62.25 303 GLY A O 1
ATOM 2415 N N . VAL A 1 304 ? 3.078 35.875 -10.555 1 65.12 304 VAL A N 1
ATOM 2416 C CA . VAL A 1 304 ? 4.445 35.75 -10.07 1 65.12 304 VAL A CA 1
ATOM 2417 C C . VAL A 1 304 ? 5.355 36.75 -10.766 1 65.12 304 VAL A C 1
ATOM 2419 O O . VAL A 1 304 ? 5.418 36.781 -12 1 65.12 304 VAL A O 1
ATOM 2422 N N . GLU A 1 305 ? 5.734 37.719 -10.016 1 66.44 305 GLU A N 1
ATOM 2423 C CA . GLU A 1 305 ? 6.73 38.625 -10.586 1 66.44 305 GLU A CA 1
ATOM 2424 C C . GLU A 1 305 ? 8.148 38.125 -10.297 1 66.44 305 GLU A C 1
ATOM 2426 O O . GLU A 1 305 ? 8.508 37.906 -9.133 1 66.44 305 GLU A O 1
ATOM 2431 N N . ALA A 1 306 ? 8.734 37.562 -11.289 1 64.94 306 ALA A N 1
ATOM 2432 C CA . ALA A 1 306 ? 10.141 37.219 -11.125 1 64.94 306 ALA A CA 1
ATOM 2433 C C . ALA A 1 306 ? 11.039 38.406 -11.383 1 64.94 306 ALA A C 1
ATOM 2435 O O . ALA A 1 306 ? 10.883 39.125 -12.383 1 64.94 306 ALA A O 1
ATOM 2436 N N . PRO A 1 307 ? 11.789 38.781 -10.406 1 63.28 307 PRO A N 1
ATOM 2437 C CA . PRO A 1 307 ? 12.68 39.906 -10.648 1 63.28 307 PRO A CA 1
ATOM 2438 C C . PRO A 1 307 ? 13.445 39.781 -11.961 1 63.28 307 PRO A C 1
ATOM 2440 O O . PRO A 1 307 ? 14.117 38.781 -12.195 1 63.28 307 PRO A O 1
ATOM 2443 N N . GLY A 1 308 ? 13.297 40.781 -12.742 1 59.38 308 GLY A N 1
ATOM 2444 C CA . GLY A 1 308 ? 14.086 40.875 -13.961 1 59.38 308 GLY A CA 1
ATOM 2445 C C . GLY A 1 308 ? 13.391 40.281 -15.164 1 59.38 308 GLY A C 1
ATOM 2446 O O . GLY A 1 308 ? 13.891 40.375 -16.297 1 59.38 308 GLY A O 1
ATOM 2447 N N . SER A 1 309 ? 12.273 39.406 -14.828 1 64.88 309 SER A N 1
ATOM 2448 C CA . SER A 1 309 ? 11.656 38.75 -15.969 1 64.88 309 SER A CA 1
ATOM 2449 C C . SER A 1 309 ? 10.594 39.625 -16.625 1 64.88 309 SER A C 1
ATOM 2451 O O . SER A 1 309 ? 9.758 40.219 -15.938 1 64.88 309 SER A O 1
ATOM 2453 N N . ARG A 1 310 ? 10.836 40.031 -17.844 1 67.44 310 ARG A N 1
ATOM 2454 C CA . ARG A 1 310 ? 9.891 40.781 -18.656 1 67.44 310 ARG A CA 1
ATOM 2455 C C . ARG A 1 310 ? 8.719 39.906 -19.078 1 67.44 310 ARG A C 1
ATOM 2457 O O . ARG A 1 310 ? 7.656 40.438 -19.438 1 67.44 310 ARG A O 1
ATOM 2464 N N . LEU A 1 311 ? 8.891 38.562 -18.984 1 76.81 311 LEU A N 1
ATOM 2465 C CA . LEU A 1 311 ? 7.863 37.656 -19.484 1 76.81 311 LEU A CA 1
ATOM 2466 C C . LEU A 1 311 ? 7.125 36.969 -18.344 1 76.81 311 LEU A C 1
ATOM 2468 O O . LEU A 1 311 ? 7.75 36.531 -17.375 1 76.81 311 LEU A O 1
ATOM 2472 N N . ALA A 1 312 ? 5.918 37.031 -18.422 1 81.38 312 ALA A N 1
ATOM 2473 C CA . ALA A 1 312 ? 5.07 36.438 -17.391 1 81.38 312 ALA A CA 1
ATOM 2474 C C . ALA A 1 312 ? 4.906 34.938 -17.641 1 81.38 312 ALA A C 1
ATOM 2476 O O . ALA A 1 312 ? 4.992 34.469 -18.781 1 81.38 312 ALA A O 1
ATOM 2477 N N . ASP A 1 313 ? 4.949 34.188 -16.625 1 88.12 313 ASP A N 1
ATOM 2478 C CA . ASP A 1 313 ? 4.621 32.75 -16.703 1 88.12 313 ASP A CA 1
ATOM 2479 C C . ASP A 1 313 ? 3.148 32.562 -17.062 1 88.12 313 ASP A C 1
ATOM 2481 O O . ASP A 1 313 ? 2.262 33.031 -16.359 1 88.12 313 ASP A O 1
ATOM 2485 N N . SER A 1 314 ? 2.869 31.875 -18.062 1 83.69 314 SER A N 1
ATOM 2486 C CA . SER A 1 314 ? 1.511 31.719 -18.578 1 83.69 314 SER A CA 1
ATOM 2487 C C . SER A 1 314 ? 0.788 30.562 -17.891 1 83.69 314 SER A C 1
ATOM 2489 O O . SER A 1 314 ? -0.419 30.391 -18.062 1 83.69 314 SER A O 1
ATOM 2491 N N . LYS A 1 315 ? 1.45 29.812 -17.094 1 89.12 315 LYS A N 1
ATOM 2492 C CA . LYS A 1 315 ? 0.831 28.625 -16.5 1 89.12 315 LYS A CA 1
ATOM 2493 C C . LYS A 1 315 ? 0.544 28.859 -15.008 1 89.12 315 LYS A C 1
ATOM 2495 O O . LYS A 1 315 ? 1.267 29.594 -14.336 1 89.12 315 LYS A O 1
ATOM 2500 N N . THR A 1 316 ? -0.57 28.281 -14.625 1 88.62 316 THR A N 1
ATOM 2501 C CA . THR A 1 316 ? -0.97 28.297 -13.227 1 88.62 316 THR A CA 1
ATOM 2502 C C . THR A 1 316 ? -0.437 27.078 -12.5 1 88.62 316 THR A C 1
ATOM 2504 O O . THR A 1 316 ? 0.039 26.125 -13.133 1 88.62 316 THR A O 1
ATOM 2507 N N . PRO A 1 317 ? -0.479 27.141 -11.156 1 91.56 317 PRO A N 1
ATOM 2508 C CA . PRO A 1 317 ? -0.083 25.938 -10.398 1 91.56 317 PRO A CA 1
ATOM 2509 C C . PRO A 1 317 ? -0.854 24.703 -10.82 1 91.56 317 PRO A C 1
ATOM 2511 O O . PRO A 1 317 ? -0.273 23.609 -10.914 1 91.56 317 PRO A O 1
ATOM 2514 N N . THR A 1 318 ? -2.053 24.859 -11.125 1 89.75 318 THR A N 1
ATOM 2515 C CA . THR A 1 318 ? -2.887 23.75 -11.539 1 89.75 318 THR A CA 1
ATOM 2516 C C . THR A 1 318 ? -2.453 23.219 -12.906 1 89.75 318 THR A C 1
ATOM 2518 O O . THR A 1 318 ? -2.531 22.016 -13.172 1 89.75 318 THR A O 1
ATOM 2521 N N . ALA A 1 319 ? -2.043 24.125 -13.688 1 91.94 319 ALA A N 1
ATOM 2522 C CA . ALA A 1 319 ? -1.542 23.719 -15 1 91.94 319 ALA A CA 1
ATOM 2523 C C . ALA A 1 319 ? -0.267 22.891 -14.867 1 91.94 319 ALA A C 1
ATOM 2525 O O . ALA A 1 319 ? -0.093 21.891 -15.562 1 91.94 319 ALA A O 1
ATOM 2526 N N . TYR A 1 320 ? 0.623 23.328 -14.008 1 94.81 320 TYR A N 1
ATOM 2527 C CA . TYR A 1 320 ? 1.854 22.594 -13.781 1 94.81 320 TYR A CA 1
ATOM 2528 C C . TYR A 1 320 ? 1.556 21.203 -13.203 1 94.81 320 TYR A C 1
ATOM 2530 O O . TYR A 1 320 ? 2.229 20.234 -13.531 1 94.81 320 TYR A O 1
ATOM 2538 N N . LEU A 1 321 ? 0.6 21.172 -12.336 1 93.69 321 LEU A N 1
ATOM 2539 C CA . LEU A 1 321 ? 0.194 19.875 -11.781 1 93.69 321 LEU A CA 1
ATOM 2540 C C . LEU A 1 321 ? -0.333 18.953 -12.875 1 93.69 321 LEU A C 1
ATOM 2542 O O . LEU A 1 321 ? -0.047 17.75 -12.867 1 93.69 321 LEU A O 1
ATOM 2546 N N . ALA A 1 322 ? -1.08 19.516 -13.758 1 89.88 322 ALA A N 1
ATOM 2547 C CA . ALA A 1 322 ? -1.604 18.734 -14.875 1 89.88 322 ALA A CA 1
ATOM 2548 C C . ALA A 1 322 ? -0.473 18.203 -15.742 1 89.88 322 ALA A C 1
ATOM 2550 O O . ALA A 1 322 ? -0.534 17.062 -16.219 1 89.88 322 ALA A O 1
ATOM 2551 N N . LEU A 1 323 ? 0.515 19.031 -15.961 1 92.5 323 LEU A N 1
ATOM 2552 C CA . LEU A 1 323 ? 1.674 18.594 -16.734 1 92.5 323 LEU A CA 1
ATOM 2553 C C . LEU A 1 323 ? 2.402 17.453 -16.016 1 92.5 323 LEU A C 1
ATOM 2555 O O . LEU A 1 323 ? 2.838 16.5 -16.656 1 92.5 323 LEU A O 1
ATOM 2559 N N . ALA A 1 324 ? 2.557 17.562 -14.719 1 94.44 324 ALA A N 1
ATOM 2560 C CA . ALA A 1 324 ? 3.193 16.5 -13.938 1 94.44 324 ALA A CA 1
ATOM 2561 C C . ALA A 1 324 ? 2.42 15.195 -14.055 1 94.44 324 ALA A C 1
ATOM 2563 O O . ALA A 1 324 ? 3.014 14.125 -14.219 1 94.44 324 ALA A O 1
ATOM 2564 N N . ARG A 1 325 ? 1.151 15.242 -14.008 1 88.75 325 ARG A N 1
ATOM 2565 C CA . ARG A 1 325 ? 0.289 14.07 -14.094 1 88.75 325 ARG A CA 1
ATOM 2566 C C . ARG A 1 325 ? 0.381 13.422 -15.469 1 88.75 325 ARG A C 1
ATOM 2568 O O . ARG A 1 325 ? 0.321 12.195 -15.586 1 88.75 325 ARG A O 1
ATOM 2575 N N . GLU A 1 326 ? 0.538 14.258 -16.406 1 85.44 326 GLU A N 1
ATOM 2576 C CA . GLU A 1 326 ? 0.614 13.766 -17.781 1 85.44 326 GLU A CA 1
ATOM 2577 C C . GLU A 1 326 ? 1.823 12.852 -17.969 1 85.44 326 GLU A C 1
ATOM 2579 O O . GLU A 1 326 ? 1.771 11.906 -18.75 1 85.44 326 GLU A O 1
ATOM 2584 N N . VAL A 1 327 ? 2.867 13.141 -17.297 1 89.44 327 VAL A N 1
ATOM 2585 C CA . VAL A 1 327 ? 4.09 12.375 -17.5 1 89.44 327 VAL A CA 1
ATOM 2586 C C . VAL A 1 327 ? 4.207 11.305 -16.422 1 89.44 327 VAL A C 1
ATOM 2588 O O . VAL A 1 327 ? 5.168 10.523 -16.406 1 89.44 327 VAL A O 1
ATOM 2591 N N . SER A 1 328 ? 3.211 11.172 -15.562 1 89.5 328 SER A N 1
ATOM 2592 C CA . SER A 1 328 ? 3.297 10.266 -14.422 1 89.5 328 SER A CA 1
ATOM 2593 C C . SER A 1 328 ? 3.273 8.805 -14.875 1 89.5 328 SER A C 1
ATOM 2595 O O . SER A 1 328 ? 3.895 7.945 -14.242 1 89.5 328 SER A O 1
ATOM 2597 N N . ALA A 1 329 ? 2.539 8.484 -15.914 1 83.5 329 ALA A N 1
ATOM 2598 C CA . ALA A 1 329 ? 2.51 7.117 -16.422 1 83.5 329 ALA A CA 1
ATOM 2599 C C . ALA A 1 329 ? 3.9 6.664 -16.859 1 83.5 329 ALA A C 1
ATOM 2601 O O . ALA A 1 329 ? 4.301 5.527 -16.594 1 83.5 329 ALA A O 1
ATOM 2602 N N . GLY A 1 330 ? 4.602 7.574 -17.547 1 84.88 330 GLY A N 1
ATOM 2603 C CA . GLY A 1 330 ? 5.977 7.27 -17.922 1 84.88 330 GLY A CA 1
ATOM 2604 C C . GLY A 1 330 ? 6.891 7.062 -16.734 1 84.88 330 GLY A C 1
ATOM 2605 O O . GLY A 1 330 ? 7.758 6.188 -16.75 1 84.88 330 GLY A O 1
ATOM 2606 N N . ALA A 1 331 ? 6.68 7.895 -15.758 1 91.25 331 ALA A N 1
ATOM 2607 C CA . ALA A 1 331 ? 7.465 7.762 -14.531 1 91.25 331 ALA A CA 1
ATOM 2608 C C . ALA A 1 331 ? 7.199 6.422 -13.852 1 91.25 331 ALA A C 1
ATOM 2610 O O . ALA A 1 331 ? 8.109 5.82 -13.273 1 91.25 331 ALA A O 1
ATOM 2611 N N . CYS A 1 332 ? 6 5.965 -13.906 1 88.5 332 CYS A N 1
ATOM 2612 C CA . CYS A 1 332 ? 5.617 4.688 -13.32 1 88.5 332 CYS A CA 1
ATOM 2613 C C . CYS A 1 332 ? 6.289 3.527 -14.039 1 88.5 332 CYS A C 1
ATOM 2615 O O . CYS A 1 332 ? 6.707 2.553 -13.414 1 88.5 332 CYS A O 1
ATOM 2617 N N . ASP A 1 333 ? 6.441 3.615 -15.266 1 84.56 333 ASP A N 1
ATOM 2618 C CA . ASP A 1 333 ? 7.086 2.578 -16.062 1 84.56 333 ASP A CA 1
ATOM 2619 C C . ASP A 1 333 ? 8.578 2.498 -15.766 1 84.56 333 ASP A C 1
ATOM 2621 O O . ASP A 1 333 ? 9.164 1.411 -15.773 1 84.56 333 ASP A O 1
ATOM 2625 N N . GLU A 1 334 ? 9.117 3.691 -15.523 1 89.56 334 GLU A N 1
ATOM 2626 C CA . GLU A 1 334 ? 10.539 3.713 -15.18 1 89.56 334 GLU A CA 1
ATOM 2627 C C . GLU A 1 334 ? 10.789 3.012 -13.844 1 89.56 334 GLU A C 1
ATOM 2629 O O . GLU A 1 334 ? 11.742 2.246 -13.711 1 89.56 334 GLU A O 1
ATOM 2634 N N . ALA A 1 335 ? 10.008 3.266 -12.883 1 93.19 335 ALA A N 1
ATOM 2635 C CA . ALA A 1 335 ? 9.969 2.658 -11.555 1 93.19 335 ALA A CA 1
ATOM 2636 C C . ALA A 1 335 ? 11.359 2.576 -10.945 1 93.19 335 ALA A C 1
ATOM 2638 O O . ALA A 1 335 ? 11.789 1.509 -10.5 1 93.19 335 ALA A O 1
ATOM 2639 N N . ASP A 1 336 ? 12.102 3.598 -10.961 1 94.38 336 ASP A N 1
ATOM 2640 C CA . ASP A 1 336 ? 13.43 3.674 -10.352 1 94.38 336 ASP A CA 1
ATOM 2641 C C . ASP A 1 336 ? 13.461 4.695 -9.219 1 94.38 336 ASP A C 1
ATOM 2643 O O . ASP A 1 336 ? 12.406 5.109 -8.727 1 94.38 336 ASP A O 1
ATOM 2647 N N . LEU A 1 337 ? 14.625 5.047 -8.781 1 95.38 337 LEU A N 1
ATOM 2648 C CA . LEU A 1 337 ? 14.758 5.961 -7.652 1 95.38 337 LEU A CA 1
ATOM 2649 C C . LEU A 1 337 ? 14.156 7.32 -7.984 1 95.38 337 LEU A C 1
ATOM 2651 O O . LEU A 1 337 ? 13.531 7.957 -7.129 1 95.38 337 LEU A O 1
ATOM 2655 N N . ASP A 1 338 ? 14.359 7.762 -9.164 1 97.19 338 ASP A N 1
ATOM 2656 C CA . ASP A 1 338 ? 13.789 9.031 -9.594 1 97.19 338 ASP A CA 1
ATOM 2657 C C . ASP A 1 338 ? 12.258 8.969 -9.633 1 97.19 338 ASP A C 1
ATOM 2659 O O . ASP A 1 338 ? 11.586 9.969 -9.367 1 97.19 338 ASP A O 1
ATOM 2663 N N . SER A 1 339 ? 11.789 7.789 -9.961 1 97.44 339 SER A N 1
ATOM 2664 C CA . SER A 1 339 ? 10.336 7.617 -9.93 1 97.44 339 SER A CA 1
ATOM 2665 C C . SER A 1 339 ? 9.789 7.742 -8.508 1 97.44 339 SER A C 1
ATOM 2667 O O . SER A 1 339 ? 8.695 8.266 -8.305 1 97.44 339 SER A O 1
ATOM 2669 N N . VAL A 1 340 ? 10.523 7.234 -7.547 1 98.44 340 VAL A N 1
ATOM 2670 C CA . VAL A 1 340 ? 10.125 7.387 -6.152 1 98.44 340 VAL A CA 1
ATOM 2671 C C . VAL A 1 340 ? 10.039 8.867 -5.797 1 98.44 340 VAL A C 1
ATOM 2673 O O . VAL A 1 340 ? 9.055 9.312 -5.195 1 98.44 340 VAL A O 1
ATOM 2676 N N . LYS A 1 341 ? 11.055 9.609 -6.191 1 98.62 341 LYS A N 1
ATOM 2677 C CA . LYS A 1 341 ? 11.07 11.055 -5.957 1 98.62 341 LYS A CA 1
ATOM 2678 C C . LYS A 1 341 ? 9.891 11.727 -6.648 1 98.62 341 LYS A C 1
ATOM 2680 O O . LYS A 1 341 ? 9.227 12.586 -6.059 1 98.62 341 LYS A O 1
ATOM 2685 N N . ALA A 1 342 ? 9.695 11.312 -7.875 1 98.62 342 ALA A N 1
ATOM 2686 C CA . ALA A 1 342 ? 8.648 11.922 -8.695 1 98.62 342 ALA A CA 1
ATOM 2687 C C . ALA A 1 342 ? 7.277 11.758 -8.055 1 98.62 342 ALA A C 1
ATOM 2689 O O . ALA A 1 342 ? 6.531 12.734 -7.914 1 98.62 342 ALA A O 1
ATOM 2690 N N . PHE A 1 343 ? 6.984 10.586 -7.605 1 98.31 343 PHE A N 1
ATOM 2691 C CA . PHE A 1 343 ? 5.668 10.336 -7.027 1 98.31 343 PHE A CA 1
ATOM 2692 C C . PHE A 1 343 ? 5.566 10.938 -5.633 1 98.31 343 PHE A C 1
ATOM 2694 O O . PHE A 1 343 ? 4.488 11.344 -5.203 1 98.31 343 PHE A O 1
ATOM 2701 N N . GLY A 1 344 ? 6.652 11 -4.898 1 98.56 344 GLY A N 1
ATOM 2702 C CA . GLY A 1 344 ? 6.652 11.742 -3.65 1 98.56 344 GLY A CA 1
ATOM 2703 C C . GLY A 1 344 ? 6.324 13.211 -3.832 1 98.56 344 GLY A C 1
ATOM 2704 O O . GLY A 1 344 ? 5.465 13.75 -3.135 1 98.56 344 GLY A O 1
ATOM 2705 N N . LEU A 1 345 ? 6.977 13.766 -4.77 1 98.69 345 LEU A N 1
ATOM 2706 C CA . LEU A 1 345 ? 6.785 15.18 -5.055 1 98.69 345 LEU A CA 1
ATOM 2707 C C . LEU A 1 345 ? 5.406 15.438 -5.652 1 98.69 345 LEU A C 1
ATOM 2709 O O . LEU A 1 345 ? 4.766 16.438 -5.34 1 98.69 345 LEU A O 1
ATOM 2713 N N . LEU A 1 346 ? 5.027 14.547 -6.512 1 97.94 346 LEU A N 1
ATOM 2714 C CA . LEU A 1 346 ? 3.682 14.664 -7.066 1 97.94 346 LEU A CA 1
ATOM 2715 C C . LEU A 1 346 ? 2.631 14.586 -5.965 1 97.94 346 LEU A C 1
ATOM 2717 O O . LEU A 1 346 ? 1.642 15.328 -5.992 1 97.94 346 LEU A O 1
ATOM 2721 N N . GLY A 1 347 ? 2.871 13.641 -5.023 1 97.12 347 GLY A N 1
ATOM 2722 C CA . GLY A 1 347 ? 1.985 13.562 -3.873 1 97.12 347 GLY A CA 1
ATOM 2723 C C . GLY A 1 347 ? 1.93 14.859 -3.08 1 97.12 347 GLY A C 1
ATOM 2724 O O . GLY A 1 347 ? 0.849 15.32 -2.707 1 97.12 347 GLY A O 1
ATOM 2725 N N . LEU A 1 348 ? 3.029 15.469 -2.898 1 97.88 348 LEU A N 1
ATOM 2726 C CA . LEU A 1 348 ? 3.113 16.734 -2.172 1 97.88 348 LEU A CA 1
ATOM 2727 C C . LEU A 1 348 ? 2.391 17.844 -2.926 1 97.88 348 LEU A C 1
ATOM 2729 O O . LEU A 1 348 ? 1.645 18.625 -2.328 1 97.88 348 LEU A O 1
ATOM 2733 N N . ALA A 1 349 ? 2.65 17.906 -4.211 1 97.94 349 ALA A N 1
ATOM 2734 C CA . ALA A 1 349 ? 2.049 18.969 -5.027 1 97.94 349 ALA A CA 1
ATOM 2735 C C . ALA A 1 349 ? 0.531 18.812 -5.086 1 97.94 349 ALA A C 1
ATOM 2737 O O . ALA A 1 349 ? -0.203 19.797 -5.016 1 97.94 349 ALA A O 1
ATOM 2738 N N . THR A 1 350 ? 0.135 17.594 -5.242 1 95 350 THR A N 1
ATOM 2739 C CA . THR A 1 350 ? -1.295 17.312 -5.285 1 95 350 THR A CA 1
ATOM 2740 C C . THR A 1 350 ? -1.953 17.656 -3.951 1 95 350 THR A C 1
ATOM 2742 O O . THR A 1 350 ? -3.053 18.219 -3.922 1 95 350 THR A O 1
ATOM 2745 N N . HIS A 1 351 ? -1.327 17.406 -2.896 1 95.56 351 HIS A N 1
ATOM 2746 C CA . HIS A 1 351 ? -1.856 17.719 -1.575 1 95.56 351 HIS A CA 1
ATOM 2747 C C . HIS A 1 351 ? -1.884 19.219 -1.339 1 95.56 351 HIS A C 1
ATOM 2749 O O . HIS A 1 351 ? -2.82 19.75 -0.727 1 95.56 351 HIS A O 1
ATOM 2755 N N . ALA A 1 352 ? -0.822 19.844 -1.804 1 95.69 352 ALA A N 1
ATOM 2756 C CA . ALA A 1 352 ? -0.737 21.297 -1.648 1 95.69 352 ALA A CA 1
ATOM 2757 C C . ALA A 1 352 ? -1.89 21.984 -2.365 1 95.69 352 ALA A C 1
ATOM 2759 O O . ALA A 1 352 ? -2.316 23.078 -1.959 1 95.69 352 ALA A O 1
ATOM 2760 N N . THR A 1 353 ? -2.359 21.375 -3.387 1 91.19 353 THR A N 1
ATOM 2761 C CA . THR A 1 353 ? -3.473 21.922 -4.145 1 91.19 353 THR A CA 1
ATOM 2762 C C . THR A 1 353 ? -4.797 21.328 -3.674 1 91.19 353 THR A C 1
ATOM 2764 O O . THR A 1 353 ? -5.797 21.391 -4.395 1 91.19 353 THR A O 1
ATOM 2767 N N . CYS A 1 354 ? -4.852 20.656 -2.58 1 90.5 354 CYS A N 1
ATOM 2768 C CA . CYS A 1 354 ? -6.02 20.266 -1.799 1 90.5 354 CYS A CA 1
ATOM 2769 C C . CYS A 1 354 ? -6.625 18.969 -2.326 1 90.5 354 CYS A C 1
ATOM 2771 O O . CYS A 1 354 ? -7.797 18.688 -2.086 1 90.5 354 CYS A O 1
ATOM 2773 N N . TYR A 1 355 ? -5.883 18.188 -3.096 1 89.81 355 TYR A N 1
ATOM 2774 C CA . TYR A 1 355 ? -6.34 16.859 -3.537 1 89.81 355 TYR A CA 1
ATOM 2775 C C . TYR A 1 355 ? -5.758 15.766 -2.658 1 89.81 355 TYR A C 1
ATOM 2777 O O . TYR A 1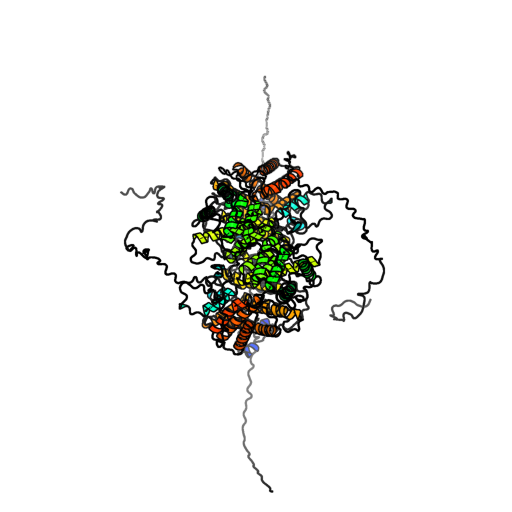 355 ? -4.801 15.094 -3.045 1 89.81 355 TYR A O 1
ATOM 2785 N N . SER A 1 356 ? -6.441 15.539 -1.604 1 91.88 356 SER A N 1
ATOM 2786 C CA . SER A 1 356 ? -5.898 14.672 -0.566 1 91.88 356 SER A CA 1
ATOM 2787 C C . SER A 1 356 ? -5.945 13.203 -0.991 1 91.88 356 SER A C 1
ATOM 2789 O O . SER A 1 356 ? -5.016 12.445 -0.722 1 91.88 356 SER A O 1
ATOM 2791 N N . ILE A 1 357 ? -7.027 12.812 -1.625 1 92.38 357 ILE A N 1
ATOM 2792 C CA . ILE A 1 357 ? -7.164 11.414 -2.012 1 92.38 357 ILE A CA 1
ATOM 2793 C C . ILE A 1 357 ? -6.102 11.062 -3.053 1 92.38 357 ILE A C 1
ATOM 2795 O O . ILE A 1 357 ? -5.406 10.055 -2.922 1 92.38 357 ILE A O 1
ATOM 2799 N N . ALA A 1 358 ? -5.984 11.914 -4.051 1 91.94 358 ALA A N 1
ATOM 2800 C CA . ALA A 1 358 ? -4.973 11.672 -5.082 1 91.94 358 ALA A CA 1
ATOM 2801 C C . ALA A 1 358 ? -3.574 11.633 -4.477 1 91.94 358 ALA A C 1
ATOM 2803 O O . ALA A 1 358 ? -2.734 10.828 -4.895 1 91.94 358 ALA A O 1
ATOM 2804 N N . ALA A 1 359 ? -3.34 12.555 -3.578 1 95.5 359 ALA A N 1
ATOM 2805 C CA . ALA A 1 359 ? -2.045 12.555 -2.906 1 95.5 359 ALA A CA 1
ATOM 2806 C C . ALA A 1 359 ? -1.783 11.227 -2.209 1 95.5 359 ALA A C 1
ATOM 2808 O O . ALA A 1 359 ? -0.679 10.68 -2.287 1 95.5 359 ALA A O 1
ATOM 2809 N N . TYR A 1 360 ? -2.789 10.688 -1.504 1 96.5 360 TYR A N 1
ATOM 2810 C CA . TYR A 1 360 ? -2.725 9.398 -0.837 1 96.5 360 TYR A CA 1
ATOM 2811 C C . TYR A 1 360 ? -2.379 8.289 -1.827 1 96.5 360 TYR A C 1
ATOM 2813 O O . TYR A 1 360 ? -1.566 7.41 -1.528 1 96.5 360 TYR A O 1
ATOM 2821 N N . LEU A 1 361 ? -2.928 8.312 -3.008 1 96.5 361 LEU A N 1
ATOM 2822 C CA . LEU A 1 361 ? -2.688 7.305 -4.039 1 96.5 361 LEU A CA 1
ATOM 2823 C C . LEU A 1 361 ? -1.275 7.426 -4.598 1 96.5 361 LEU A C 1
ATOM 2825 O O . LEU A 1 361 ? -0.58 6.422 -4.766 1 96.5 361 LEU A O 1
ATOM 2829 N N . HIS A 1 362 ? -0.829 8.625 -4.867 1 96.75 362 HIS A N 1
ATOM 2830 C CA . HIS A 1 362 ? 0.504 8.844 -5.418 1 96.75 362 HIS A CA 1
ATOM 2831 C C . HIS A 1 362 ? 1.584 8.383 -4.445 1 96.75 362 HIS A C 1
ATOM 2833 O O . HIS A 1 362 ? 2.576 7.777 -4.852 1 96.75 362 HIS A O 1
ATOM 2839 N N . LEU A 1 363 ? 1.354 8.688 -3.221 1 97.88 363 LEU A N 1
ATOM 2840 C CA . LEU A 1 363 ? 2.344 8.25 -2.238 1 97.88 363 LEU A CA 1
ATOM 2841 C C . LEU A 1 363 ? 2.361 6.734 -2.117 1 97.88 363 LEU A C 1
ATOM 2843 O O . LEU A 1 363 ? 3.41 6.137 -1.86 1 97.88 363 LEU A O 1
ATOM 2847 N N . GLY A 1 364 ? 1.206 6.168 -2.219 1 97.62 364 GLY A N 1
ATOM 2848 C CA . GLY A 1 364 ? 1.177 4.715 -2.275 1 97.62 364 GLY A CA 1
ATOM 2849 C C . GLY A 1 364 ? 2.043 4.141 -3.381 1 97.62 364 GLY A C 1
ATOM 2850 O O . GLY A 1 364 ? 2.752 3.154 -3.174 1 97.62 364 GLY A O 1
ATOM 2851 N N . THR A 1 365 ? 1.963 4.73 -4.523 1 97.31 365 THR A N 1
ATOM 2852 C CA . THR A 1 365 ? 2.768 4.293 -5.66 1 97.31 365 THR A CA 1
ATOM 2853 C C . THR A 1 365 ? 4.254 4.48 -5.375 1 97.31 365 THR A C 1
ATOM 2855 O O . THR A 1 365 ? 5.066 3.609 -5.695 1 97.31 365 THR A O 1
ATOM 2858 N N . ALA A 1 366 ? 4.598 5.594 -4.785 1 98.5 366 ALA A N 1
ATOM 2859 C CA . ALA A 1 366 ? 5.988 5.84 -4.422 1 98.5 366 ALA A CA 1
ATOM 2860 C C . ALA A 1 366 ? 6.523 4.734 -3.512 1 98.5 366 ALA A C 1
ATOM 2862 O O . ALA A 1 366 ? 7.633 4.234 -3.715 1 98.5 366 ALA A O 1
ATOM 2863 N N . VAL A 1 367 ? 5.754 4.375 -2.561 1 98.44 367 VAL A N 1
ATOM 2864 C CA . VAL A 1 367 ? 6.172 3.373 -1.585 1 98.44 367 VAL A CA 1
ATOM 2865 C C . VAL A 1 367 ? 6.34 2.021 -2.273 1 98.44 367 VAL A C 1
ATOM 2867 O O . VAL A 1 367 ? 7.293 1.29 -1.993 1 98.44 367 VAL A O 1
ATOM 2870 N N . LYS A 1 368 ? 5.469 1.672 -3.127 1 97.94 368 LYS A N 1
ATOM 2871 C CA . LYS A 1 368 ? 5.543 0.378 -3.799 1 97.94 368 LYS A CA 1
ATOM 2872 C C . LYS A 1 368 ? 6.77 0.298 -4.703 1 97.94 368 LYS A C 1
ATOM 2874 O O . LYS A 1 368 ? 7.41 -0.751 -4.797 1 97.94 368 LYS A O 1
ATOM 2879 N N . ILE A 1 369 ? 7.062 1.373 -5.395 1 97.75 369 ILE A N 1
ATOM 2880 C CA . ILE A 1 369 ? 8.289 1.389 -6.184 1 97.75 369 ILE A CA 1
ATOM 2881 C C . ILE A 1 369 ? 9.492 1.22 -5.262 1 97.75 369 ILE A C 1
ATOM 2883 O O . ILE A 1 369 ? 10.422 0.471 -5.574 1 97.75 369 ILE A O 1
ATOM 2887 N N . ALA A 1 370 ? 9.445 1.913 -4.141 1 97.88 370 ALA A N 1
ATOM 2888 C CA . ALA A 1 370 ? 10.547 1.805 -3.184 1 97.88 370 ALA A CA 1
ATOM 2889 C C . ALA A 1 370 ? 10.711 0.368 -2.697 1 97.88 370 ALA A C 1
ATOM 2891 O O . ALA A 1 370 ? 11.828 -0.116 -2.537 1 97.88 370 ALA A O 1
ATOM 2892 N N . PHE A 1 371 ? 9.617 -0.326 -2.461 1 96.56 371 PHE A N 1
ATOM 2893 C CA . PHE A 1 371 ? 9.664 -1.731 -2.074 1 96.56 371 PHE A CA 1
ATOM 2894 C C . PHE A 1 371 ? 10.328 -2.57 -3.158 1 96.56 371 PHE A C 1
ATOM 2896 O O . PHE A 1 371 ? 11.148 -3.441 -2.859 1 96.56 371 PHE A O 1
ATOM 2903 N N . SER A 1 372 ? 9.945 -2.305 -4.379 1 95.38 372 SER A N 1
ATOM 2904 C CA . SER A 1 372 ? 10.477 -3.082 -5.488 1 95.38 372 SER A CA 1
ATOM 2905 C C . SER A 1 372 ? 11.984 -2.883 -5.629 1 95.38 372 SER A C 1
ATOM 2907 O O . SER A 1 372 ? 12.68 -3.748 -6.164 1 95.38 372 SER A O 1
ATOM 2909 N N . LEU A 1 373 ? 12.477 -1.761 -5.133 1 95.12 373 LEU A N 1
ATOM 2910 C CA . LEU A 1 373 ? 13.898 -1.452 -5.223 1 95.12 373 L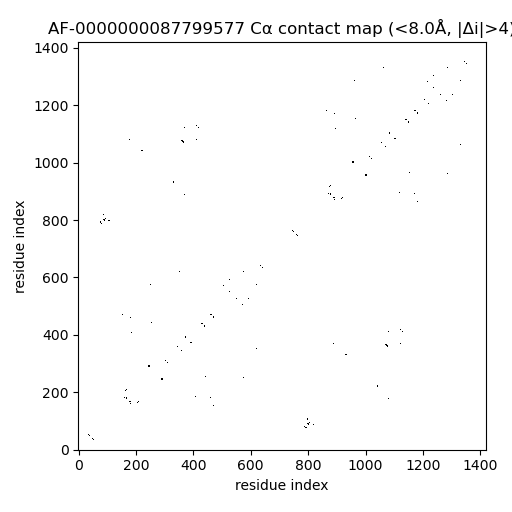EU A CA 1
ATOM 2911 C C . LEU A 1 373 ? 14.641 -1.949 -3.986 1 95.12 373 LEU A C 1
ATOM 2913 O O . LEU A 1 373 ? 15.867 -1.87 -3.92 1 95.12 373 LEU A O 1
ATOM 2917 N N . GLY A 1 374 ? 13.93 -2.428 -3.006 1 94 374 GLY A N 1
ATOM 2918 C CA . GLY A 1 374 ? 14.539 -2.986 -1.808 1 94 374 GLY A CA 1
ATOM 2919 C C . GLY A 1 374 ? 15 -1.93 -0.823 1 94 374 GLY A C 1
ATOM 2920 O O . GLY A 1 374 ? 15.859 -2.193 0.021 1 94 374 GLY A O 1
ATOM 2921 N N . LEU A 1 375 ? 14.43 -0.718 -0.872 1 95.56 375 LEU A N 1
ATOM 2922 C CA . LEU A 1 375 ? 14.867 0.371 -0.006 1 95.56 375 LEU A CA 1
ATOM 2923 C C . LEU A 1 375 ? 14.523 0.078 1.451 1 95.56 375 LEU A C 1
ATOM 2925 O O . LEU A 1 375 ? 15.242 0.502 2.359 1 95.56 375 LEU A O 1
ATOM 2929 N N . HIS A 1 376 ? 13.484 -0.636 1.717 1 93.62 376 HIS A N 1
ATOM 2930 C CA . HIS A 1 376 ? 13.039 -0.948 3.072 1 93.62 376 HIS A CA 1
ATOM 2931 C C . HIS A 1 376 ? 13.992 -1.928 3.748 1 93.62 376 HIS A C 1
ATOM 2933 O O . HIS A 1 376 ? 14.008 -2.043 4.977 1 93.62 376 HIS A O 1
ATOM 2939 N N . ARG A 1 377 ? 14.781 -2.582 2.902 1 91.06 377 ARG A N 1
ATOM 2940 C CA . ARG A 1 377 ? 15.703 -3.588 3.422 1 91.06 377 ARG A CA 1
ATOM 2941 C C . ARG A 1 377 ? 17.156 -3.117 3.307 1 91.06 377 ARG A C 1
ATOM 2943 O O . ARG A 1 377 ? 18.078 -3.865 3.619 1 91.06 377 ARG A O 1
ATOM 2950 N N . ASP A 1 378 ? 17.328 -1.986 2.859 1 90.5 378 ASP A N 1
ATOM 2951 C CA . ASP A 1 378 ? 18.656 -1.406 2.678 1 90.5 378 ASP A CA 1
ATOM 2952 C C . ASP A 1 378 ? 19.531 -2.295 1.792 1 90.5 378 ASP A C 1
ATOM 2954 O O . ASP A 1 378 ? 20.688 -2.557 2.115 1 90.5 378 ASP A O 1
ATOM 2958 N N . VAL A 1 379 ? 18.922 -2.836 0.75 1 87.56 379 VAL A N 1
ATOM 2959 C CA . VAL A 1 379 ? 19.625 -3.715 -0.181 1 87.56 379 VAL A CA 1
ATOM 2960 C C . VAL A 1 379 ? 20.172 -2.896 -1.344 1 87.56 379 VAL A C 1
ATOM 2962 O O . VAL A 1 379 ? 19.438 -2.164 -2.008 1 87.56 379 VAL A O 1
ATOM 2965 N N . PHE A 1 380 ? 21.562 -3.006 -1.505 1 86.5 380 PHE A N 1
ATOM 2966 C CA . PHE A 1 380 ? 22.234 -2.305 -2.59 1 86.5 380 PHE A CA 1
ATOM 2967 C C . PHE A 1 380 ? 23.234 -3.219 -3.287 1 86.5 380 PHE A C 1
ATOM 2969 O O . PHE A 1 380 ? 23.688 -4.207 -2.705 1 86.5 380 PHE A O 1
ATOM 2976 N N . LEU A 1 381 ? 23.406 -2.826 -4.496 1 83.56 381 LEU A N 1
ATOM 2977 C CA . LEU A 1 381 ? 24.484 -3.506 -5.211 1 83.56 381 LEU A CA 1
ATOM 2978 C C . LEU A 1 381 ? 25.828 -3.26 -4.535 1 83.56 381 LEU A C 1
ATOM 2980 O O . LEU A 1 381 ? 26.062 -2.176 -3.994 1 83.56 381 LEU A O 1
ATOM 2984 N N . ARG A 1 382 ? 26.641 -4.219 -4.594 1 78.5 382 ARG A N 1
ATOM 2985 C CA . ARG A 1 382 ? 27.969 -4.109 -3.979 1 78.5 382 ARG A CA 1
ATOM 2986 C C . ARG A 1 382 ? 28.734 -2.928 -4.551 1 78.5 382 ARG A C 1
ATOM 2988 O O . ARG A 1 382 ? 29.469 -2.242 -3.826 1 78.5 382 ARG A O 1
ATOM 2995 N N . GLY A 1 383 ? 28.547 -2.578 -5.73 1 77.69 383 GLY A N 1
ATOM 2996 C CA . GLY A 1 383 ? 29.297 -1.51 -6.371 1 77.69 383 GLY A CA 1
ATOM 2997 C C . GLY A 1 383 ? 28.625 -0.156 -6.262 1 77.69 383 GLY A C 1
ATOM 2998 O O . GLY A 1 383 ? 29.156 0.852 -6.723 1 77.69 383 GLY A O 1
ATOM 2999 N N . LYS A 1 384 ? 27.594 -0.199 -5.484 1 83.62 384 LYS A N 1
ATOM 3000 C CA . LYS A 1 384 ? 26.906 1.091 -5.363 1 83.62 384 LYS A CA 1
ATOM 3001 C C . LYS A 1 384 ? 27.672 2.023 -4.426 1 83.62 384 LYS A C 1
ATOM 3003 O O . LYS A 1 384 ? 28.109 1.609 -3.354 1 83.62 384 LYS A O 1
ATOM 3008 N N . GLY A 1 385 ? 27.875 3.24 -4.785 1 84.62 385 GLY A N 1
ATOM 3009 C CA . GLY A 1 385 ? 28.609 4.223 -4.004 1 84.62 385 GLY A CA 1
ATOM 3010 C C . GLY A 1 385 ? 27.953 4.547 -2.678 1 84.62 385 GLY A C 1
ATOM 3011 O O . GLY A 1 385 ? 26.719 4.469 -2.551 1 84.62 385 GLY A O 1
ATOM 3012 N N . THR A 1 386 ? 28.75 4.902 -1.812 1 87.25 386 THR A N 1
ATOM 3013 C CA . THR A 1 386 ? 28.281 5.211 -0.462 1 87.25 386 THR A CA 1
ATOM 3014 C C . THR A 1 386 ? 27.359 6.422 -0.472 1 87.25 386 THR A C 1
ATOM 3016 O O . THR A 1 386 ? 26.375 6.465 0.268 1 87.25 386 THR A O 1
ATOM 3019 N N . VAL A 1 387 ? 27.672 7.352 -1.271 1 90.19 387 VAL A N 1
ATOM 3020 C CA . VAL A 1 387 ? 26.859 8.562 -1.355 1 90.19 387 VAL A CA 1
ATOM 3021 C C . VAL A 1 387 ? 25.469 8.219 -1.887 1 90.19 387 VAL A C 1
ATOM 3023 O O . VAL A 1 387 ? 24.469 8.727 -1.383 1 90.19 387 VAL A O 1
ATOM 3026 N N . GLU A 1 388 ? 25.469 7.391 -2.83 1 90.31 388 GLU A N 1
ATOM 3027 C CA . GLU A 1 388 ? 24.203 6.984 -3.414 1 90.31 388 GLU A CA 1
ATOM 3028 C C . GLU A 1 388 ? 23.375 6.176 -2.422 1 90.31 388 GLU A C 1
ATOM 3030 O O . GLU A 1 388 ? 22.141 6.293 -2.387 1 90.31 388 GLU A O 1
ATOM 3035 N N . ARG A 1 389 ? 24.031 5.422 -1.676 1 93.19 389 ARG A N 1
ATOM 3036 C CA . ARG A 1 389 ? 23.344 4.629 -0.658 1 93.19 389 ARG A CA 1
ATOM 3037 C C . ARG A 1 389 ? 22.688 5.531 0.389 1 93.19 389 ARG A C 1
ATOM 3039 O O . ARG A 1 389 ? 21.531 5.324 0.763 1 93.19 389 ARG A O 1
ATOM 3046 N N . GLU A 1 390 ? 23.469 6.52 0.778 1 94.12 390 GLU A N 1
ATOM 3047 C CA . GLU A 1 390 ? 22.922 7.449 1.768 1 94.12 390 GLU A CA 1
ATOM 3048 C C . GLU A 1 390 ? 21.766 8.258 1.196 1 94.12 390 GLU A C 1
ATOM 3050 O O . GLU A 1 390 ? 20.812 8.555 1.907 1 94.12 390 GLU A O 1
ATOM 3055 N N . GLY A 1 391 ? 21.906 8.578 -0.014 1 94.12 391 GLY A N 1
ATOM 3056 C CA . GLY A 1 391 ? 20.797 9.242 -0.673 1 94.12 391 GLY A CA 1
ATOM 3057 C C . GLY A 1 391 ? 19.531 8.406 -0.725 1 94.12 391 GLY A C 1
ATOM 3058 O O . GLY A 1 391 ? 18.422 8.914 -0.537 1 94.12 391 GLY A O 1
ATOM 3059 N N . SER A 1 392 ? 19.719 7.129 -0.962 1 95.44 392 SER A N 1
ATOM 3060 C CA . SER A 1 392 ? 18.594 6.203 -1.004 1 95.44 392 SER A CA 1
ATOM 3061 C C . SER A 1 392 ? 17.953 6.051 0.37 1 95.44 392 SER A C 1
ATOM 3063 O O . SER A 1 392 ? 16.734 5.973 0.482 1 95.44 392 SER A O 1
ATOM 3065 N N . ARG A 1 393 ? 18.781 6.02 1.339 1 96.19 393 ARG A N 1
ATOM 3066 C CA . ARG A 1 393 ? 18.266 5.918 2.699 1 96.19 393 ARG A CA 1
ATOM 3067 C C . ARG A 1 393 ? 17.453 7.16 3.066 1 96.19 393 ARG A C 1
ATOM 3069 O O . ARG A 1 393 ? 16.359 7.047 3.643 1 96.19 393 ARG A O 1
ATOM 3076 N N . ARG A 1 394 ? 17.953 8.289 2.775 1 96.38 394 ARG A N 1
ATOM 3077 C CA . ARG A 1 394 ? 17.266 9.539 3.068 1 96.38 394 ARG A CA 1
ATOM 3078 C C . ARG A 1 394 ? 15.922 9.609 2.342 1 96.38 394 ARG A C 1
ATOM 3080 O O . ARG A 1 394 ? 14.93 10.07 2.906 1 96.38 394 ARG A O 1
ATOM 3087 N N . LEU A 1 395 ? 15.992 9.203 1.143 1 97.44 395 LEU A N 1
ATOM 3088 C CA . LEU A 1 395 ? 14.758 9.203 0.356 1 97.44 395 LEU A CA 1
ATOM 3089 C C . LEU A 1 395 ? 13.727 8.258 0.963 1 97.44 395 LEU A C 1
ATOM 3091 O O . LEU A 1 395 ? 12.547 8.594 1.035 1 97.44 395 LEU A O 1
ATOM 3095 N N . TRP A 1 396 ? 14.141 7.066 1.374 1 97.75 396 TRP A N 1
ATOM 3096 C CA . TRP A 1 396 ? 13.234 6.105 2.002 1 97.75 396 TRP A CA 1
ATOM 3097 C C . TRP A 1 396 ? 12.523 6.727 3.197 1 97.75 396 TRP A C 1
ATOM 3099 O O . TRP A 1 396 ? 11.305 6.625 3.322 1 97.75 396 TRP A O 1
ATOM 3109 N N . TRP A 1 397 ? 13.242 7.402 3.984 1 97.75 397 TRP A N 1
ATOM 3110 C CA . TRP A 1 397 ? 12.664 7.941 5.211 1 97.75 397 TRP A CA 1
ATOM 3111 C C . TRP A 1 397 ? 11.789 9.156 4.914 1 97.75 397 TRP A C 1
ATOM 3113 O O . TRP A 1 397 ? 10.82 9.414 5.625 1 97.75 397 TRP A O 1
ATOM 3123 N N . THR A 1 398 ? 12.125 9.906 3.889 1 98.31 398 THR A N 1
ATOM 3124 C CA . THR A 1 398 ? 11.234 10.977 3.459 1 98.31 398 THR A CA 1
ATOM 3125 C C . THR A 1 398 ? 9.883 10.414 3.031 1 98.31 398 THR A C 1
ATOM 3127 O O . THR A 1 398 ? 8.836 10.953 3.404 1 98.31 398 THR A O 1
ATOM 3130 N N . ILE A 1 399 ? 9.953 9.336 2.305 1 98.44 399 ILE A N 1
ATOM 3131 C CA . ILE A 1 399 ? 8.727 8.703 1.831 1 98.44 399 ILE A CA 1
ATOM 3132 C C . ILE A 1 399 ? 7.957 8.117 3.014 1 98.44 399 ILE A C 1
ATOM 3134 O O . ILE A 1 399 ? 6.727 8.133 3.033 1 98.44 399 ILE A O 1
ATOM 3138 N N . TYR A 1 400 ? 8.656 7.613 3.957 1 98 400 TYR A N 1
ATOM 3139 C CA . TYR A 1 400 ? 8.055 7.109 5.184 1 98 400 TYR A CA 1
ATOM 3140 C C . TYR A 1 400 ? 7.246 8.195 5.883 1 98 400 TYR A C 1
ATOM 3142 O O . TYR A 1 400 ? 6.113 7.961 6.309 1 98 400 TYR A O 1
ATOM 3150 N N . ILE A 1 401 ? 7.789 9.375 5.977 1 98.31 401 ILE A N 1
ATOM 3151 C CA . ILE A 1 401 ? 7.145 10.508 6.637 1 98.31 401 ILE A CA 1
ATOM 3152 C C . ILE A 1 401 ? 5.922 10.945 5.832 1 98.31 401 ILE A C 1
ATOM 3154 O O . ILE A 1 401 ? 4.836 11.117 6.391 1 98.31 401 ILE A O 1
ATOM 3158 N N . LEU A 1 402 ? 6.117 11.062 4.605 1 98.44 402 LEU A N 1
ATOM 3159 C CA . LEU A 1 402 ? 5.043 11.547 3.744 1 98.44 402 LEU A CA 1
ATOM 3160 C C . LEU A 1 402 ? 3.895 10.547 3.691 1 98.44 402 LEU A C 1
ATOM 3162 O O . LEU A 1 402 ? 2.73 10.938 3.596 1 98.44 402 LEU A O 1
ATOM 3166 N N . ASP A 1 403 ? 4.211 9.266 3.664 1 97.88 403 ASP A N 1
ATOM 3167 C CA . ASP A 1 403 ? 3.186 8.227 3.678 1 97.88 403 ASP A CA 1
ATOM 3168 C C . ASP A 1 403 ? 2.246 8.398 4.871 1 97.88 403 ASP A C 1
ATOM 3170 O O . ASP A 1 403 ? 1.024 8.336 4.719 1 97.88 403 ASP A O 1
ATOM 3174 N N . TYR A 1 404 ? 2.789 8.664 5.93 1 97.12 404 TYR A N 1
ATOM 3175 C CA . TYR A 1 404 ? 1.988 8.859 7.129 1 97.12 404 TYR A CA 1
ATOM 3176 C C . TYR A 1 404 ? 1.172 10.148 7.031 1 97.12 404 TYR A C 1
ATOM 3178 O O . TYR A 1 404 ? -0.021 10.156 7.344 1 97.12 404 TYR A O 1
ATOM 3186 N N . GLU A 1 405 ? 1.815 11.195 6.699 1 96.56 405 GLU A N 1
ATOM 3187 C CA . GLU A 1 405 ? 1.157 12.5 6.703 1 96.56 405 GLU A CA 1
ATOM 3188 C C . GLU A 1 405 ? -0.036 12.516 5.75 1 96.56 405 GLU A C 1
ATOM 3190 O O . GLU A 1 405 ? -1.079 13.094 6.066 1 96.56 405 GLU A O 1
ATOM 3195 N N . MET A 1 406 ? 0.135 11.852 4.641 1 96.31 406 MET A N 1
ATOM 3196 C CA . MET A 1 406 ? -0.97 11.82 3.688 1 96.31 406 MET A CA 1
ATOM 3197 C C . MET A 1 406 ? -2.084 10.898 4.172 1 96.31 406 MET A C 1
ATOM 3199 O O . MET A 1 406 ? -3.264 11.172 3.953 1 96.31 406 MET A O 1
ATOM 3203 N N . ALA A 1 407 ? -1.708 9.852 4.805 1 95.75 407 ALA A N 1
ATOM 3204 C CA . ALA A 1 407 ? -2.689 8.883 5.289 1 95.75 407 ALA A CA 1
ATOM 3205 C C . ALA A 1 407 ? -3.434 9.422 6.508 1 95.75 407 ALA A C 1
ATOM 3207 O O . ALA A 1 407 ? -4.637 9.203 6.66 1 95.75 407 ALA A O 1
ATOM 3208 N N . SER A 1 408 ? -2.826 10.156 7.324 1 93 408 SER A N 1
ATOM 3209 C CA . SER A 1 408 ? -3.352 10.586 8.617 1 93 408 SER A CA 1
ATOM 3210 C C . SER A 1 408 ? -4.473 11.602 8.453 1 93 408 SER A C 1
ATOM 3212 O O . SER A 1 408 ? -5.305 11.766 9.344 1 93 408 SER A O 1
ATOM 3214 N N . ARG A 1 409 ? -4.492 12.273 7.359 1 91.5 409 ARG A N 1
ATOM 3215 C CA . ARG A 1 409 ? -5.539 13.273 7.148 1 91.5 409 ARG A CA 1
ATOM 3216 C C . ARG A 1 409 ? -6.922 12.656 7.289 1 91.5 409 ARG A C 1
ATOM 3218 O O . ARG A 1 409 ? -7.797 13.219 7.945 1 91.5 409 ARG A O 1
ATOM 3225 N N . PHE A 1 410 ? -7.086 11.516 6.707 1 92.88 410 PHE A N 1
ATOM 3226 C CA . PHE A 1 410 ? -8.375 10.836 6.742 1 92.88 410 PHE A CA 1
ATOM 3227 C C . PHE A 1 410 ? -8.328 9.633 7.68 1 92.88 410 PHE A C 1
ATOM 3229 O O . PHE A 1 410 ? -9.344 8.969 7.898 1 92.88 410 PHE A O 1
ATOM 3236 N N . GLY A 1 411 ? -7.176 9.438 8.25 1 92.19 411 GLY A N 1
ATOM 3237 C CA . GLY A 1 411 ? -7.031 8.25 9.07 1 92.19 411 GLY A CA 1
ATOM 3238 C C . GLY A 1 411 ? -6.984 6.969 8.266 1 92.19 411 GLY A C 1
ATOM 3239 O O . GLY A 1 411 ? -7.512 5.938 8.695 1 92.19 411 GLY A O 1
ATOM 3240 N N . TYR A 1 412 ? -6.465 7.008 7.055 1 94.31 412 TYR A N 1
ATOM 3241 C CA . TYR A 1 412 ? -6.301 5.836 6.199 1 94.31 412 TYR A CA 1
ATOM 3242 C C . TYR A 1 412 ? -5.117 4.992 6.656 1 94.31 412 TYR A C 1
ATOM 3244 O O . TYR A 1 412 ? -4.219 5.488 7.34 1 94.31 412 TYR A O 1
ATOM 3252 N N . PRO A 1 413 ? -5.113 3.688 6.277 1 93.94 413 PRO A N 1
ATOM 3253 C CA . PRO A 1 413 ? -3.922 2.883 6.555 1 93.94 413 PRO A CA 1
ATOM 3254 C C . PRO A 1 413 ? -2.691 3.369 5.793 1 93.94 413 PRO A C 1
ATOM 3256 O O . PRO A 1 413 ? -2.797 3.768 4.629 1 93.94 413 PRO A O 1
ATOM 3259 N N . CYS A 1 414 ? -1.594 3.338 6.469 1 95.56 414 CYS A N 1
ATOM 3260 C CA . CYS A 1 414 ? -0.326 3.641 5.816 1 95.56 414 CYS A CA 1
ATOM 3261 C C . CYS A 1 414 ? 0.109 2.496 4.91 1 95.56 414 CYS A C 1
ATOM 3263 O O . CYS A 1 414 ? -0.294 1.35 5.113 1 95.56 414 CYS A O 1
ATOM 3265 N N . SER A 1 415 ? 0.876 2.824 3.926 1 96 415 SER A N 1
ATOM 3266 C CA . SER A 1 415 ? 1.464 1.8 3.07 1 96 415 SER A CA 1
ATOM 3267 C C . SER A 1 415 ? 2.6 1.069 3.779 1 96 415 SER A C 1
ATOM 3269 O O . SER A 1 415 ? 2.848 -0.108 3.516 1 96 415 SER A O 1
ATOM 3271 N N . ILE A 1 416 ? 3.268 1.8 4.57 1 96.31 416 ILE A N 1
ATOM 3272 C CA . ILE A 1 416 ? 4.398 1.211 5.277 1 96.31 416 ILE A CA 1
ATOM 3273 C C . ILE A 1 416 ? 3.996 0.883 6.715 1 96.31 416 ILE A C 1
ATOM 3275 O O . ILE A 1 416 ? 3.758 1.786 7.52 1 96.31 416 ILE A O 1
ATOM 3279 N N . ILE A 1 417 ? 3.961 -0.34 6.953 1 91.88 417 ILE A N 1
ATOM 3280 C CA . ILE A 1 417 ? 3.723 -0.831 8.305 1 91.88 417 ILE A CA 1
ATOM 3281 C C . ILE A 1 417 ? 4.996 -1.47 8.852 1 91.88 417 ILE A C 1
ATOM 3283 O O . ILE A 1 417 ? 5.379 -2.562 8.43 1 91.88 417 ILE A O 1
ATOM 3287 N N . ASP A 1 418 ? 5.559 -0.911 9.812 1 87.25 418 ASP A N 1
ATOM 3288 C CA . ASP A 1 418 ? 6.934 -1.16 10.234 1 87.25 418 ASP A CA 1
ATOM 3289 C C . ASP A 1 418 ? 7.145 -2.633 10.578 1 87.25 418 ASP A C 1
ATOM 3291 O O . ASP A 1 418 ? 8.047 -3.277 10.047 1 87.25 418 ASP A O 1
ATOM 3295 N N . ASP A 1 419 ? 6.355 -3.184 11.359 1 77.94 419 ASP A N 1
ATOM 3296 C CA . ASP A 1 419 ? 6.574 -4.539 11.852 1 77.94 419 ASP A CA 1
ATOM 3297 C C . ASP A 1 419 ? 6.309 -5.57 10.758 1 77.94 419 ASP A C 1
ATOM 3299 O O . ASP A 1 419 ? 7.008 -6.582 10.672 1 77.94 419 ASP A O 1
ATOM 3303 N N . ALA A 1 420 ? 5.473 -5.211 9.945 1 79.56 420 ALA A N 1
ATOM 3304 C CA . ALA A 1 420 ? 5.066 -6.176 8.922 1 79.56 420 ALA A CA 1
ATOM 3305 C C . ALA A 1 420 ? 6.09 -6.246 7.793 1 79.56 420 ALA A C 1
ATOM 3307 O O . ALA A 1 420 ? 6.223 -7.277 7.133 1 79.56 420 ALA A O 1
ATOM 3308 N N . VAL A 1 421 ? 6.816 -5.18 7.613 1 82.25 421 VAL A N 1
ATOM 3309 C CA . VAL A 1 421 ? 7.73 -5.168 6.477 1 82.25 421 VAL A CA 1
ATOM 3310 C C . VAL A 1 421 ? 9.156 -5.418 6.957 1 82.25 421 VAL A C 1
ATOM 3312 O O . VAL A 1 421 ? 10.078 -5.527 6.145 1 82.25 421 VAL A O 1
ATOM 3315 N N . PHE A 1 422 ? 9.375 -5.57 8.25 1 80.44 422 PHE A N 1
ATOM 3316 C CA . PHE A 1 422 ? 10.695 -5.824 8.82 1 80.44 422 PHE A CA 1
ATOM 3317 C C . PHE A 1 422 ? 11.711 -4.824 8.289 1 80.44 422 PHE A C 1
ATOM 3319 O O . PHE A 1 422 ? 12.758 -5.215 7.77 1 80.44 422 PHE A O 1
ATOM 3326 N N . MET A 1 423 ? 11.383 -3.625 8.547 1 83.31 423 MET A N 1
ATOM 3327 C CA . MET A 1 423 ? 12.242 -2.545 8.078 1 83.31 423 MET A CA 1
ATOM 3328 C C . MET A 1 423 ? 13.609 -2.609 8.75 1 83.31 423 MET A C 1
ATOM 3330 O O . MET A 1 423 ? 13.703 -2.746 9.969 1 83.31 423 MET A O 1
ATOM 3334 N N . SER A 1 424 ? 14.672 -2.586 7.934 1 78.81 424 SER A N 1
ATOM 3335 C CA . SER A 1 424 ? 16.031 -2.656 8.453 1 78.81 424 SER A CA 1
ATOM 3336 C C . SER A 1 424 ? 16.859 -1.455 8.008 1 78.81 424 SER A C 1
ATOM 3338 O O . SER A 1 424 ? 18.062 -1.407 8.234 1 78.81 424 SER A O 1
ATOM 3340 N N . THR A 1 425 ? 16.266 -0.516 7.445 1 87.56 425 THR A N 1
ATOM 3341 C CA . THR A 1 425 ? 16.984 0.629 6.906 1 87.56 425 THR A CA 1
ATOM 3342 C C . THR A 1 425 ? 17.422 1.57 8.031 1 87.56 425 THR A C 1
ATOM 3344 O O . THR A 1 425 ? 16.578 2.076 8.781 1 87.56 425 THR A O 1
ATOM 3347 N N . SER A 1 426 ? 18.625 1.81 8.094 1 88.69 426 SER A N 1
ATOM 3348 C CA . SER A 1 426 ? 19.172 2.723 9.086 1 88.69 426 SER A CA 1
ATOM 3349 C C . SER A 1 426 ? 18.984 4.176 8.664 1 88.69 426 SER A C 1
ATOM 3351 O O . SER A 1 426 ? 18.797 4.469 7.484 1 88.69 426 SER A O 1
ATOM 3353 N N . PRO A 1 427 ? 19.016 5.023 9.695 1 90.12 427 PRO A N 1
ATOM 3354 C CA . PRO A 1 427 ? 19.016 6.434 9.312 1 90.12 427 PRO A CA 1
ATOM 3355 C C . PRO A 1 427 ? 20.203 6.816 8.438 1 90.12 427 PRO A C 1
ATOM 3357 O O . PRO A 1 427 ? 21.281 6.215 8.555 1 90.12 427 PRO A O 1
ATOM 3360 N N . ALA A 1 428 ? 19.938 7.746 7.605 1 90.44 428 ALA A N 1
ATOM 3361 C CA . ALA A 1 428 ? 21.016 8.195 6.738 1 90.44 428 ALA A CA 1
ATOM 3362 C C . ALA A 1 428 ? 22.125 8.883 7.543 1 90.44 428 ALA A C 1
ATOM 3364 O O . ALA A 1 428 ? 21.844 9.633 8.477 1 90.44 428 ALA A O 1
ATOM 3365 N N . THR A 1 429 ? 23.344 8.539 7.133 1 86.56 429 THR A N 1
ATOM 3366 C CA . THR A 1 429 ? 24.469 9.188 7.781 1 86.56 429 THR A CA 1
ATOM 3367 C C . THR A 1 429 ? 24.703 10.586 7.219 1 86.56 429 THR A C 1
ATOM 3369 O O . THR A 1 429 ? 24.75 10.773 6 1 86.56 429 THR A O 1
ATOM 3372 N N . GLU A 1 430 ? 24.891 11.492 8.023 1 88.25 430 GLU A N 1
ATOM 3373 C CA . GLU A 1 430 ? 25.031 12.875 7.582 1 88.25 430 GLU A CA 1
ATOM 3374 C C . GLU A 1 430 ? 26.5 13.242 7.375 1 88.25 430 GLU A C 1
ATOM 3376 O O . GLU A 1 430 ? 26.797 14.266 6.762 1 88.25 430 GLU A O 1
ATOM 3381 N N . GLN A 1 431 ? 27.328 12.297 7.781 1 83.69 431 GLN A N 1
ATOM 3382 C CA . GLN A 1 431 ? 28.766 12.516 7.57 1 83.69 431 GLN A CA 1
ATOM 3383 C C . GLN A 1 431 ? 29.141 12.242 6.117 1 83.69 431 GLN A C 1
ATOM 3385 O O . GLN A 1 431 ? 30 12.945 5.559 1 83.69 431 GLN A O 1
ATOM 3390 N N . ILE A 1 432 ? 28.5 11.367 5.605 1 84.75 432 ILE A N 1
ATOM 3391 C CA . ILE A 1 432 ? 28.812 10.977 4.23 1 84.75 432 ILE A CA 1
ATOM 3392 C C . ILE A 1 432 ? 28.047 11.883 3.258 1 84.75 432 ILE A C 1
ATOM 3394 O O . ILE A 1 432 ? 28.609 12.312 2.246 1 84.75 432 ILE A O 1
ATOM 3398 N N . LEU A 1 433 ? 26.797 12.133 3.6 1 85.88 433 LEU A N 1
ATOM 3399 C CA . LEU A 1 433 ? 25.969 12.992 2.76 1 85.88 433 LEU A CA 1
ATOM 3400 C C . LEU A 1 433 ? 25.234 14.023 3.605 1 85.88 433 LEU A C 1
ATOM 3402 O O . LEU A 1 433 ? 24.328 13.672 4.359 1 85.88 433 LEU A O 1
ATOM 3406 N N . SER A 1 434 ? 25.672 15.195 3.346 1 86.44 434 SER A N 1
ATOM 3407 C CA . SER A 1 434 ? 25 16.281 4.059 1 86.44 434 SER A CA 1
ATOM 3408 C C . SER A 1 434 ? 23.578 16.5 3.549 1 86.44 434 SER A C 1
ATOM 3410 O O . SER A 1 434 ? 23.328 16.375 2.35 1 86.44 434 SER A O 1
ATOM 3412 N N . PRO A 1 435 ? 22.672 16.781 4.465 1 88.56 435 PRO A N 1
ATOM 3413 C CA . PRO A 1 435 ? 21.297 17.016 4.031 1 88.56 435 PRO A CA 1
ATOM 3414 C C . PRO A 1 435 ? 21.156 18.297 3.221 1 88.56 435 PRO A C 1
ATOM 3416 O O . PRO A 1 435 ? 20.141 18.5 2.547 1 88.56 435 PRO A O 1
ATOM 3419 N N . GLY A 1 436 ? 22.125 19.109 3.252 1 85 436 GLY A N 1
ATOM 3420 C CA . GLY A 1 436 ? 22.031 20.391 2.564 1 85 436 GLY A CA 1
ATOM 3421 C C . GLY A 1 436 ? 21.844 21.562 3.508 1 85 436 GLY A C 1
ATOM 3422 O O . GLY A 1 436 ? 21.719 21.375 4.719 1 85 436 GLY A O 1
ATOM 3423 N N . PRO A 1 437 ? 21.734 22.703 2.947 1 85.19 437 PRO A N 1
ATOM 3424 C CA . PRO A 1 437 ? 21.703 23.906 3.777 1 85.19 437 PRO A CA 1
ATOM 3425 C C . PRO A 1 437 ? 20.328 24.141 4.418 1 85.19 437 PRO A C 1
ATOM 3427 O O . PRO A 1 437 ? 20.234 24.797 5.461 1 85.19 437 PRO A O 1
ATOM 3430 N N . ASN A 1 438 ? 19.375 23.609 3.902 1 87.06 438 ASN A N 1
ATOM 3431 C CA . ASN A 1 438 ? 18.031 23.938 4.355 1 87.06 438 ASN A CA 1
ATOM 3432 C C . ASN A 1 438 ? 17.562 22.984 5.461 1 87.06 438 ASN A C 1
ATOM 3434 O O . ASN A 1 438 ? 16.578 23.266 6.152 1 87.06 438 ASN A O 1
ATOM 3438 N N . THR A 1 439 ? 18.219 21.891 5.617 1 89.75 439 THR A N 1
ATOM 3439 C CA . THR A 1 439 ? 17.812 20.891 6.605 1 89.75 439 THR A CA 1
ATOM 3440 C C . THR A 1 439 ? 18.875 20.734 7.688 1 89.75 439 THR A C 1
ATOM 3442 O O . THR A 1 439 ? 20.016 20.406 7.391 1 89.75 439 THR A O 1
ATOM 3445 N N . PRO A 1 440 ? 18.422 20.969 8.875 1 91.06 440 PRO A N 1
ATOM 3446 C CA . PRO A 1 440 ? 19.406 20.844 9.961 1 91.06 440 PRO A CA 1
ATOM 3447 C C . PRO A 1 440 ? 19.906 19.406 10.133 1 91.06 440 PRO A C 1
ATOM 3449 O O . PRO A 1 440 ? 19.172 18.453 9.82 1 91.06 440 PRO A O 1
ATOM 3452 N N . LEU A 1 441 ? 21.078 19.312 10.758 1 90.88 441 LEU A N 1
ATOM 3453 C CA . LEU A 1 441 ? 21.641 18 11.039 1 90.88 441 LEU A CA 1
ATOM 3454 C C . LEU A 1 441 ? 20.812 17.25 12.078 1 90.88 441 LEU A C 1
ATOM 3456 O O . LEU A 1 441 ? 20.359 17.859 13.055 1 90.88 441 LEU A O 1
ATOM 3460 N N . GLY A 1 442 ? 20.562 16.016 11.773 1 92.81 442 GLY A N 1
ATOM 3461 C CA . GLY A 1 442 ? 19.828 15.172 12.703 1 92.81 442 GLY A CA 1
ATOM 3462 C C . GLY A 1 442 ? 18.328 15.359 12.617 1 92.81 442 GLY A C 1
ATOM 3463 O O . GLY A 1 442 ? 17.578 14.633 13.266 1 92.81 442 GLY A O 1
ATOM 3464 N N . TYR A 1 443 ? 17.922 16.312 11.875 1 95.44 443 TYR A N 1
ATOM 3465 C CA . TYR A 1 443 ? 16.516 16.688 11.805 1 95.44 443 TYR A CA 1
ATOM 3466 C C . TYR A 1 443 ? 15.664 15.516 11.32 1 95.44 443 TYR A C 1
ATOM 3468 O O . TYR A 1 443 ? 14.641 15.188 11.93 1 95.44 443 TYR A O 1
ATOM 3476 N N . GLN A 1 444 ? 16.016 14.852 10.219 1 96 444 GLN A N 1
ATOM 3477 C CA . GLN A 1 444 ? 15.203 13.789 9.633 1 96 444 GLN A CA 1
ATOM 3478 C C . GLN A 1 444 ? 15.086 12.602 10.578 1 96 444 GLN A C 1
ATOM 3480 O O . GLN A 1 444 ? 14.016 12.008 10.711 1 96 444 GLN A O 1
ATOM 3485 N N . ALA A 1 445 ? 16.172 12.25 11.188 1 95.06 445 ALA A N 1
ATOM 3486 C CA . ALA A 1 445 ? 16.141 11.125 12.125 1 95.06 445 ALA A CA 1
ATOM 3487 C C . ALA A 1 445 ? 15.164 11.391 13.266 1 95.06 445 ALA A C 1
ATOM 3489 O O . ALA A 1 445 ? 14.422 10.492 13.68 1 95.06 445 ALA A O 1
ATOM 3490 N N . LEU A 1 446 ? 15.164 12.594 13.75 1 96 446 LEU A N 1
ATOM 3491 C CA . LEU A 1 446 ? 14.266 12.969 14.836 1 96 446 LEU A CA 1
ATOM 3492 C C . LEU A 1 446 ? 12.812 12.977 14.367 1 96 446 LEU A C 1
ATOM 3494 O O . LEU A 1 446 ? 11.922 12.508 15.078 1 96 446 LEU A O 1
ATOM 3498 N N . LEU A 1 447 ? 12.617 13.539 13.242 1 97.5 447 LEU A N 1
ATOM 3499 C CA . LEU A 1 447 ? 11.258 13.586 12.711 1 97.5 447 LEU A CA 1
ATOM 3500 C C . LEU A 1 447 ? 10.727 12.18 12.461 1 97.5 447 LEU A C 1
ATOM 3502 O O . LEU A 1 447 ? 9.555 11.898 12.711 1 97.5 447 LEU A O 1
ATOM 3506 N N . VAL A 1 448 ? 11.555 11.289 11.938 1 97.12 448 VAL A N 1
ATOM 3507 C CA . VAL A 1 448 ? 11.172 9.898 11.711 1 97.12 448 VAL A CA 1
ATOM 3508 C C . VAL A 1 448 ? 10.781 9.242 13.031 1 97.12 448 VAL A C 1
ATOM 3510 O O . VAL A 1 448 ? 9.781 8.523 13.102 1 97.12 448 VAL A O 1
ATOM 3513 N N . SER A 1 449 ? 11.555 9.461 14.016 1 97 449 SER A N 1
ATOM 3514 C CA . SER A 1 449 ? 11.258 8.891 15.32 1 97 449 SER A CA 1
ATOM 3515 C C . SER A 1 449 ? 9.914 9.391 15.852 1 97 449 SER A C 1
ATOM 3517 O O . SER A 1 449 ? 9.156 8.633 16.453 1 97 449 SER A O 1
ATOM 3519 N N . LEU A 1 450 ? 9.664 10.625 15.68 1 97.94 450 LEU A N 1
ATOM 3520 C CA . LEU A 1 450 ? 8.391 11.188 16.109 1 97.94 450 LEU A CA 1
ATOM 3521 C C . LEU A 1 450 ? 7.234 10.57 15.336 1 97.94 450 LEU A C 1
ATOM 3523 O O . LEU A 1 450 ? 6.199 10.234 15.914 1 97.94 450 LEU A O 1
ATOM 3527 N N . VAL A 1 451 ? 7.414 10.453 14.055 1 97.44 451 VAL A N 1
ATOM 3528 C CA . VAL A 1 451 ? 6.379 9.867 13.211 1 97.44 451 VAL A CA 1
ATOM 3529 C C . VAL A 1 451 ? 6.117 8.43 13.641 1 97.44 451 VAL A C 1
ATOM 3531 O O . VAL A 1 451 ? 4.965 7.984 13.672 1 97.44 451 VAL A O 1
ATOM 3534 N N . ARG A 1 452 ? 7.133 7.699 13.945 1 96.06 452 ARG A N 1
ATOM 3535 C CA . ARG A 1 452 ? 6.977 6.332 14.43 1 96.06 452 ARG A CA 1
ATOM 3536 C C . ARG A 1 452 ? 6.141 6.297 15.711 1 96.06 452 ARG A C 1
ATOM 3538 O O . ARG A 1 452 ? 5.266 5.441 15.859 1 96.06 452 ARG A O 1
ATOM 3545 N N . MET A 1 453 ? 6.414 7.219 16.547 1 96.62 453 MET A N 1
ATOM 3546 C CA . MET A 1 453 ? 5.648 7.309 17.781 1 96.62 453 MET A CA 1
ATOM 3547 C C . MET A 1 453 ? 4.191 7.656 17.5 1 96.62 453 MET A C 1
ATOM 3549 O O . MET A 1 453 ? 3.285 7.082 18.109 1 96.62 453 MET A O 1
ATOM 3553 N N . THR A 1 454 ? 4.016 8.594 16.672 1 97 454 THR A N 1
ATOM 3554 C CA . THR A 1 454 ? 2.662 9.016 16.344 1 97 454 THR A CA 1
ATOM 3555 C C . THR A 1 454 ? 1.865 7.867 15.727 1 97 454 THR A C 1
ATOM 3557 O O . THR A 1 454 ? 0.676 7.711 16.016 1 97 454 THR A O 1
ATOM 3560 N N . LYS A 1 455 ? 2.52 7.109 14.859 1 94.81 455 LYS A N 1
ATOM 3561 C CA . LYS A 1 455 ? 1.879 5.934 14.273 1 94.81 455 LYS A CA 1
ATOM 3562 C C . LYS A 1 455 ? 1.465 4.938 15.352 1 94.81 455 LYS A C 1
ATOM 3564 O O . LYS A 1 455 ? 0.364 4.383 15.297 1 94.81 455 LYS A O 1
ATOM 3569 N N . THR A 1 456 ? 2.316 4.715 16.25 1 93.12 456 THR A N 1
ATOM 3570 C CA . THR A 1 456 ? 2.045 3.779 17.328 1 93.12 456 THR A CA 1
ATOM 3571 C C . THR A 1 456 ? 0.877 4.266 18.188 1 93.12 456 THR A C 1
ATOM 3573 O O . THR A 1 456 ? -0.006 3.484 18.547 1 93.12 456 THR A O 1
ATOM 3576 N N . ILE A 1 457 ? 0.892 5.5 18.469 1 93.75 457 ILE A N 1
ATOM 3577 C CA . ILE A 1 457 ? -0.184 6.109 19.25 1 93.75 457 ILE A CA 1
ATOM 3578 C C . ILE A 1 457 ? -1.504 5.977 18.484 1 93.75 457 ILE A C 1
ATOM 3580 O O . ILE A 1 457 ? -2.525 5.605 19.062 1 93.75 457 ILE A O 1
ATOM 3584 N N . GLY A 1 458 ? -1.482 6.34 17.266 1 90.88 458 GLY A N 1
ATOM 3585 C CA . GLY A 1 458 ? -2.678 6.203 16.438 1 90.88 458 GLY A CA 1
ATOM 3586 C C . GLY A 1 458 ? -3.252 4.801 16.453 1 90.88 458 GLY A C 1
ATOM 3587 O O . GLY A 1 458 ? -4.473 4.625 16.531 1 90.88 458 GLY A O 1
ATOM 3588 N N . HIS A 1 459 ? -2.373 3.877 16.438 1 89.38 459 HIS A N 1
ATOM 3589 C CA . HIS A 1 459 ? -2.799 2.482 16.406 1 89.38 459 HIS A CA 1
ATOM 3590 C C . HIS A 1 459 ? -3.303 2.037 17.781 1 89.38 459 HIS A C 1
ATOM 3592 O O . HIS A 1 459 ? -4.395 1.474 17.891 1 89.38 459 HIS A O 1
ATOM 3598 N N . GLU A 1 460 ? -2.627 2.32 18.797 1 88.31 460 GLU A N 1
ATOM 3599 C CA . GLU A 1 460 ? -2.885 1.774 20.125 1 88.31 460 GLU A CA 1
ATOM 3600 C C . GLU A 1 460 ? -4.004 2.539 20.828 1 88.31 460 GLU A C 1
ATOM 3602 O O . GLU A 1 460 ? -4.766 1.958 21.594 1 88.31 460 GLU A O 1
ATOM 3607 N N . CYS A 1 461 ? -4.105 3.748 20.5 1 90.12 461 CYS A N 1
ATOM 3608 C CA . CYS A 1 461 ? -5.023 4.562 21.281 1 90.12 461 CYS A CA 1
ATOM 3609 C C . CYS A 1 461 ? -6.309 4.836 20.516 1 90.12 461 CYS A C 1
ATOM 3611 O O . CYS A 1 461 ? -7.344 5.145 21.109 1 90.12 461 CYS A O 1
ATOM 3613 N N . PHE A 1 462 ? -6.254 4.676 19.25 1 88.75 462 PHE A N 1
ATOM 3614 C CA . PHE A 1 462 ? -7.445 5.078 18.516 1 88.75 462 PHE A CA 1
ATOM 3615 C C . PHE A 1 462 ? -7.949 3.936 17.641 1 88.75 462 PHE A C 1
ATOM 3617 O O . PHE A 1 462 ? -9.078 3.471 17.797 1 88.75 462 PHE A O 1
ATOM 3624 N N . LEU A 1 463 ? -7.148 3.396 16.859 1 86.44 463 LEU A N 1
ATOM 3625 C CA . LEU A 1 463 ? -7.609 2.4 15.898 1 86.44 463 LEU A CA 1
ATOM 3626 C C . LEU A 1 463 ? -8.023 1.113 16.594 1 86.44 463 LEU A C 1
ATOM 3628 O O . LEU A 1 463 ? -9.117 0.602 16.375 1 86.44 463 LEU A O 1
ATOM 3632 N N . GLU A 1 464 ? -7.176 0.587 17.375 1 85.12 464 GLU A N 1
ATOM 3633 C CA . GLU A 1 464 ? -7.469 -0.676 18.047 1 85.12 464 GLU A CA 1
ATOM 3634 C C . GLU A 1 464 ? -8.672 -0.542 18.984 1 85.12 464 GLU A C 1
ATOM 3636 O O . GLU A 1 464 ? -9.609 -1.334 18.906 1 85.12 464 GLU A O 1
ATOM 3641 N N . PRO A 1 465 ? -8.742 0.459 19.703 1 82.88 465 PRO A N 1
ATOM 3642 C CA . PRO A 1 465 ? -9.906 0.621 20.578 1 82.88 465 PRO A CA 1
ATOM 3643 C C . PRO A 1 465 ? -11.203 0.844 19.812 1 82.88 465 PRO A C 1
ATOM 3645 O O . PRO A 1 465 ? -12.266 0.38 20.234 1 82.88 465 PRO A O 1
ATOM 3648 N N . ALA A 1 466 ? -11.164 1.611 18.812 1 80.44 466 ALA A N 1
ATOM 3649 C CA . ALA A 1 466 ? -12.359 1.852 18 1 80.44 466 ALA A CA 1
ATOM 3650 C C . ALA A 1 466 ? -12.961 0.54 17.5 1 80.44 466 ALA A C 1
ATOM 3652 O O . ALA A 1 466 ? -14.172 0.429 17.344 1 80.44 466 ALA A O 1
ATOM 3653 N N . HIS A 1 467 ? -12.094 -0.411 17.422 1 75.75 467 HIS A N 1
ATOM 3654 C CA . HIS A 1 467 ? -12.555 -1.67 16.844 1 75.75 467 HIS A CA 1
ATOM 3655 C C . HIS A 1 467 ? -12.82 -2.705 17.938 1 75.75 467 HIS A C 1
ATOM 3657 O O . HIS A 1 467 ? -13.492 -3.711 17.688 1 75.75 467 HIS A O 1
ATOM 3663 N N . MET A 1 468 ? -12.227 -2.49 19.078 1 71.06 468 MET A N 1
ATOM 3664 C CA . MET A 1 468 ? -12.391 -3.451 20.172 1 71.06 468 MET A CA 1
ATOM 3665 C C . MET A 1 468 ? -13.461 -2.986 21.141 1 71.06 468 MET A C 1
ATOM 3667 O O . MET A 1 468 ? -13.539 -3.484 22.266 1 71.06 468 MET A O 1
ATOM 3671 N N . GLY A 1 469 ? -14.242 -1.983 20.828 1 66.94 469 GLY A N 1
ATOM 3672 C CA . GLY A 1 469 ? -15.32 -1.641 21.734 1 66.94 469 GLY A CA 1
ATOM 3673 C C . GLY A 1 469 ? -15.461 -0.147 21.969 1 66.94 469 GLY A C 1
ATOM 3674 O O . GLY A 1 469 ? -16.312 0.292 22.734 1 66.94 469 GLY A O 1
ATOM 3675 N N . GLY A 1 470 ? -14.539 0.591 21.438 1 67.31 470 GLY A N 1
ATOM 3676 C CA . GLY A 1 470 ? -14.711 2.035 21.453 1 67.31 470 GLY A CA 1
ATOM 3677 C C . GLY A 1 470 ? -14.266 2.678 22.75 1 67.31 470 GLY A C 1
ATOM 3678 O O . GLY A 1 470 ? -14.758 3.746 23.125 1 67.31 470 GLY A O 1
ATOM 3679 N N . ARG A 1 471 ? -13.453 1.998 23.516 1 71.62 471 ARG A N 1
ATOM 3680 C CA . ARG A 1 471 ? -12.969 2.541 24.781 1 71.62 471 ARG A CA 1
ATOM 3681 C C . ARG A 1 471 ? -11.492 2.914 24.688 1 71.62 471 ARG A C 1
ATOM 3683 O O . ARG A 1 471 ? -10.68 2.129 24.203 1 71.62 471 ARG A O 1
ATOM 3690 N N . LEU A 1 472 ? -11.18 4.145 25.062 1 81.12 472 LEU A N 1
ATOM 3691 C CA . LEU A 1 472 ? -9.797 4.602 25.078 1 81.12 472 LEU A CA 1
ATOM 3692 C C . LEU A 1 472 ? -9.148 4.305 26.422 1 81.12 472 LEU A C 1
ATOM 3694 O O . LEU A 1 472 ? -9.508 4.902 27.438 1 81.12 472 LEU A O 1
ATOM 3698 N N . PRO A 1 473 ? -8.195 3.439 26.469 1 77.94 473 PRO A N 1
ATOM 3699 C CA . PRO A 1 473 ? -7.551 3.119 27.734 1 77.94 473 PRO A CA 1
ATOM 3700 C C . PRO A 1 473 ? -6.66 4.246 28.25 1 77.94 473 PRO A C 1
ATOM 3702 O O . PRO A 1 473 ? -5.734 4.672 27.547 1 77.94 473 PRO A O 1
ATOM 3705 N N . ILE A 1 474 ? -6.832 4.645 29.469 1 84.31 474 ILE A N 1
ATOM 3706 C CA . ILE A 1 474 ? -6.105 5.762 30.078 1 84.31 474 ILE A CA 1
ATOM 3707 C C . ILE A 1 474 ? -4.641 5.375 30.266 1 84.31 474 ILE A C 1
ATOM 3709 O O . ILE A 1 474 ? -3.75 6.219 30.141 1 84.31 474 ILE A O 1
ATOM 3713 N N . SER A 1 475 ? -4.426 4.125 30.531 1 85.19 475 SER A N 1
ATOM 3714 C CA . SER A 1 475 ? -3.062 3.654 30.734 1 85.19 475 SER A CA 1
ATOM 3715 C C . SER A 1 475 ? -2.215 3.836 29.484 1 85.19 475 SER A C 1
ATOM 3717 O O . SER A 1 475 ? -1.047 4.223 29.562 1 85.19 475 SER A O 1
ATOM 3719 N N . ARG A 1 476 ? -2.82 3.607 28.391 1 90.19 476 ARG A N 1
ATOM 3720 C CA . ARG A 1 476 ? -2.104 3.762 27.141 1 90.19 476 ARG A CA 1
ATOM 3721 C C . ARG A 1 476 ? -1.826 5.23 26.844 1 90.19 476 ARG A C 1
ATOM 3723 O O . ARG A 1 476 ? -0.771 5.574 26.297 1 90.19 476 ARG A O 1
ATOM 3730 N N . VAL A 1 477 ? -2.742 6.043 27.188 1 92.69 477 VAL A N 1
ATOM 3731 C CA . VAL A 1 477 ? -2.592 7.48 26.969 1 92.69 477 VAL A CA 1
ATOM 3732 C C . VAL A 1 477 ? -1.464 8.023 27.844 1 92.69 477 VAL A C 1
ATOM 3734 O O . VAL A 1 477 ? -0.615 8.781 27.375 1 92.69 477 VAL A O 1
ATOM 3737 N N . THR A 1 478 ? -1.459 7.57 29.062 1 91.62 478 THR A N 1
ATOM 3738 C CA . THR A 1 478 ? -0.449 8.047 30 1 91.62 478 THR A CA 1
ATOM 3739 C C . THR A 1 478 ? 0.94 7.566 29.594 1 91.62 478 THR A C 1
ATOM 3741 O O . THR A 1 478 ? 1.913 8.32 29.672 1 91.62 478 THR A O 1
ATOM 3744 N N . LYS A 1 479 ? 0.947 6.34 29.188 1 93.31 479 LYS A N 1
ATOM 3745 C CA . LYS A 1 479 ? 2.219 5.797 28.719 1 93.31 479 LYS A CA 1
ATOM 3746 C C . LYS A 1 479 ? 2.711 6.547 27.484 1 93.31 479 LYS A C 1
ATOM 3748 O O . LYS A 1 479 ? 3.902 6.844 27.375 1 93.31 479 LYS A O 1
ATOM 3753 N N . ALA A 1 480 ? 1.832 6.844 26.625 1 96.19 480 ALA A N 1
ATOM 3754 C CA . ALA A 1 480 ? 2.18 7.559 25.406 1 96.19 480 ALA A CA 1
ATOM 3755 C C . ALA A 1 480 ? 2.658 8.977 25.719 1 96.19 480 ALA A C 1
ATOM 3757 O O . ALA A 1 480 ? 3.621 9.461 25.109 1 96.19 480 ALA A O 1
ATOM 3758 N N . LEU A 1 481 ? 2.059 9.641 26.609 1 96.56 481 LEU A N 1
ATOM 3759 C CA . LEU A 1 481 ? 2.449 10.992 27 1 96.56 481 LEU A CA 1
ATOM 3760 C C . LEU A 1 481 ? 3.846 11 27.609 1 96.56 481 LEU A C 1
ATOM 3762 O O . LEU A 1 481 ? 4.641 11.906 27.328 1 96.56 481 LEU A O 1
ATOM 3766 N N . ALA A 1 482 ? 4.031 9.984 28.375 1 95.44 482 ALA A N 1
ATOM 3767 C CA . ALA A 1 482 ? 5.348 9.875 28.984 1 95.44 482 ALA A CA 1
ATOM 3768 C C . ALA A 1 482 ? 6.434 9.672 27.938 1 95.44 482 ALA A C 1
ATOM 3770 O O . ALA A 1 482 ? 7.508 10.273 28.016 1 95.44 482 ALA A O 1
ATOM 3771 N N . SER A 1 483 ? 6.129 8.812 27.047 1 96.62 483 SER A N 1
ATOM 3772 C CA . SER A 1 483 ? 7.078 8.555 25.984 1 96.62 483 SER A CA 1
ATOM 3773 C C . SER A 1 483 ? 7.328 9.805 25.141 1 96.62 483 SER A C 1
ATOM 3775 O O . SER A 1 483 ? 8.461 10.062 24.719 1 96.62 483 SER A O 1
ATOM 3777 N N . LEU A 1 484 ? 6.34 10.555 24.859 1 97.88 484 LEU A N 1
ATOM 3778 C CA . LEU A 1 484 ? 6.457 11.797 24.094 1 97.88 484 LEU A CA 1
ATOM 3779 C C . LEU A 1 484 ? 7.297 12.82 24.844 1 97.88 484 LEU A C 1
ATOM 3781 O O . LEU A 1 484 ? 8.141 13.5 24.25 1 97.88 484 LEU A O 1
ATOM 3785 N N . ARG A 1 485 ? 7.102 12.906 26.078 1 96.19 485 ARG A N 1
ATOM 3786 C CA . ARG A 1 485 ? 7.871 13.844 26.891 1 96.19 485 ARG A CA 1
ATOM 3787 C C . ARG A 1 485 ? 9.344 13.469 26.922 1 96.19 485 ARG A C 1
ATOM 3789 O O . ARG A 1 485 ? 10.219 14.336 26.844 1 96.19 485 ARG A O 1
ATOM 3796 N N . ARG A 1 486 ? 9.547 12.203 27.047 1 96 486 ARG A N 1
ATOM 3797 C CA . ARG A 1 486 ? 10.93 11.727 27.016 1 96 486 ARG A CA 1
ATOM 3798 C C . ARG A 1 486 ? 11.594 12.062 25.688 1 96 486 ARG A C 1
ATOM 3800 O O . ARG A 1 486 ? 12.758 12.477 25.656 1 96 486 ARG A O 1
ATOM 3807 N N . TRP A 1 487 ? 10.898 11.844 24.672 1 97.44 487 TRP A N 1
ATOM 3808 C CA . TRP A 1 487 ? 11.398 12.164 23.344 1 97.44 487 TRP A CA 1
ATOM 3809 C C . TRP A 1 487 ? 11.719 13.648 23.219 1 97.44 487 TRP A C 1
ATOM 3811 O O . TRP A 1 487 ? 12.773 14.023 22.688 1 97.44 487 TRP A O 1
ATOM 3821 N N . HIS A 1 488 ? 10.852 14.5 23.656 1 96.75 488 HIS A N 1
ATOM 3822 C CA . HIS A 1 488 ? 11.008 15.945 23.547 1 96.75 488 HIS A CA 1
ATOM 3823 C C . HIS A 1 488 ? 12.195 16.438 24.359 1 96.75 488 HIS A C 1
ATOM 3825 O O . HIS A 1 488 ? 12.914 17.359 23.938 1 96.75 488 HIS A O 1
ATOM 3831 N N . ASN A 1 489 ? 12.422 15.773 25.453 1 94.06 489 ASN A N 1
ATOM 3832 C CA . ASN A 1 489 ? 13.516 16.156 26.344 1 94.06 489 ASN A CA 1
ATOM 3833 C C . ASN A 1 489 ? 14.867 15.75 25.781 1 94.06 489 ASN A C 1
ATOM 3835 O O . ASN A 1 489 ? 15.898 16.312 26.141 1 94.06 489 ASN A O 1
ATOM 3839 N N . LYS A 1 490 ? 14.844 14.82 24.875 1 93.69 490 LYS A N 1
ATOM 3840 C CA . LYS A 1 490 ? 16.094 14.289 24.328 1 93.69 490 LYS A CA 1
ATOM 3841 C C . LYS A 1 490 ? 16.5 15.055 23.078 1 93.69 490 LYS A C 1
ATOM 3843 O O . LYS A 1 490 ? 17.562 14.781 22.5 1 93.69 490 LYS A O 1
ATOM 3848 N N . ILE A 1 491 ? 15.75 16.047 22.688 1 95.88 491 ILE A N 1
ATOM 3849 C CA . ILE A 1 491 ? 16.094 16.828 21.5 1 95.88 491 ILE A CA 1
ATOM 3850 C C . ILE A 1 491 ? 17.406 17.547 21.719 1 95.88 491 ILE A C 1
ATOM 3852 O O . ILE A 1 491 ? 17.594 18.234 22.734 1 95.88 491 ILE A O 1
ATOM 3856 N N . PRO A 1 492 ? 18.312 17.391 20.766 1 92.88 492 PRO A N 1
ATOM 3857 C CA . PRO A 1 492 ? 19.609 18.062 20.922 1 92.88 492 PRO A CA 1
ATOM 3858 C C . PRO A 1 492 ? 19.484 19.578 21.031 1 92.88 492 PRO A C 1
ATOM 3860 O O . PRO A 1 492 ? 18.5 20.156 20.531 1 92.88 492 PRO A O 1
ATOM 3863 N N . THR A 1 493 ? 20.484 20.234 21.531 1 90.81 493 THR A N 1
ATOM 3864 C CA . THR A 1 493 ? 20.453 21.656 21.875 1 90.81 493 THR A CA 1
ATOM 3865 C C . THR A 1 493 ? 20.312 22.516 20.625 1 90.81 493 THR A C 1
ATOM 3867 O O . THR A 1 493 ? 19.609 23.516 20.625 1 90.81 493 THR A O 1
ATOM 3870 N N . HIS A 1 494 ? 20.969 22.094 19.578 1 90.06 494 HIS A N 1
ATOM 3871 C CA . HIS A 1 494 ? 20.953 22.906 18.359 1 90.06 494 HIS A CA 1
ATOM 3872 C C . HIS A 1 494 ? 19.594 22.844 17.672 1 90.06 494 HIS A C 1
ATOM 3874 O O . HIS A 1 494 ? 19.312 23.625 16.75 1 90.06 494 HIS A O 1
ATOM 3880 N N . LEU A 1 495 ? 18.734 21.906 18.188 1 94.25 495 LEU A N 1
ATOM 3881 C CA . LEU A 1 495 ? 17.406 21.766 17.594 1 94.25 495 LEU A CA 1
ATOM 3882 C C . LEU A 1 495 ? 16.328 22.188 18.594 1 94.25 495 LEU A C 1
ATOM 3884 O O . LEU A 1 495 ? 15.148 21.906 18.391 1 94.25 495 LEU A O 1
ATOM 3888 N N . GLN A 1 496 ? 16.688 22.859 19.547 1 91.69 496 GLN A N 1
ATOM 3889 C CA . GLN A 1 496 ? 15.711 23.453 20.453 1 91.69 496 GLN A CA 1
ATOM 3890 C C . GLN A 1 496 ? 15.078 24.703 19.828 1 91.69 496 GLN A C 1
ATOM 3892 O O . GLN A 1 496 ? 15.758 25.469 19.141 1 91.69 496 GLN A O 1
ATOM 3897 N N . TRP A 1 497 ? 13.828 24.906 20.094 1 83 497 TRP A N 1
ATOM 3898 C CA . TRP A 1 497 ? 13.125 25.953 19.344 1 83 497 TRP A CA 1
ATOM 3899 C C . TRP A 1 497 ? 13.523 27.344 19.844 1 83 497 TRP A C 1
ATOM 3901 O O . TRP A 1 497 ? 13.406 28.328 19.109 1 83 497 TRP A O 1
ATOM 3911 N N . ASP A 1 498 ? 14.023 27.422 21.078 1 82.69 498 ASP A N 1
ATOM 3912 C CA . ASP A 1 498 ? 14.383 28.703 21.656 1 82.69 498 ASP A CA 1
ATOM 3913 C C . ASP A 1 498 ? 15.867 29.016 21.422 1 82.69 498 ASP A C 1
ATOM 3915 O O . ASP A 1 498 ? 16.359 30.078 21.828 1 82.69 498 ASP A O 1
ATOM 3919 N N . SER A 1 499 ? 16.453 28.141 20.734 1 82.44 499 SER A N 1
ATOM 3920 C CA . SER A 1 499 ? 17.875 28.344 20.438 1 82.44 499 SER A CA 1
ATOM 3921 C C . SER A 1 499 ? 18.062 29.234 19.219 1 82.44 499 SER A C 1
ATOM 3923 O O . SER A 1 499 ? 17.141 29.422 18.422 1 82.44 499 SER A O 1
ATOM 3925 N N . SER A 1 500 ? 19.234 29.844 19.25 1 83.62 500 SER A N 1
ATOM 3926 C CA . SER A 1 500 ? 19.594 30.594 18.047 1 83.62 500 SER A CA 1
ATOM 3927 C C . SER A 1 500 ? 19.922 29.641 16.891 1 83.62 500 SER A C 1
ATOM 3929 O O . SER A 1 500 ? 20.828 28.812 17 1 83.62 500 SER A O 1
ATOM 3931 N N . VAL A 1 501 ? 19.141 29.781 15.922 1 83.94 501 VAL A N 1
ATOM 3932 C CA . VAL A 1 501 ? 19.281 28.844 14.805 1 83.94 501 VAL A CA 1
ATOM 3933 C C . VAL A 1 501 ? 19.703 29.594 13.547 1 83.94 501 VAL A C 1
ATOM 3935 O O . VAL A 1 501 ? 19.453 30.797 13.422 1 83.94 501 VAL A O 1
ATOM 3938 N N . ASN A 1 502 ? 20.469 28.906 12.758 1 86.44 502 ASN A N 1
ATOM 3939 C CA . ASN A 1 502 ? 20.797 29.422 11.438 1 86.44 502 ASN A CA 1
ATOM 3940 C C . ASN A 1 502 ? 19.531 29.875 10.695 1 86.44 502 ASN A C 1
ATOM 3942 O O . ASN A 1 502 ? 18.5 29.219 10.773 1 86.44 502 ASN A O 1
ATOM 3946 N N . PRO A 1 503 ? 19.656 30.953 9.977 1 87.31 503 PRO A N 1
ATOM 3947 C CA . PRO A 1 503 ? 18.5 31.484 9.273 1 87.31 503 PRO A CA 1
ATOM 3948 C C . PRO A 1 503 ? 17.844 30.469 8.352 1 87.31 503 PRO A C 1
ATOM 3950 O O . PRO A 1 503 ? 16.625 30.469 8.18 1 87.31 503 PRO A O 1
ATOM 3953 N N . GLN A 1 504 ? 18.594 29.594 7.844 1 89.38 504 GLN A N 1
ATOM 3954 C CA . GLN A 1 504 ? 18.078 28.609 6.906 1 89.38 504 GLN A CA 1
ATOM 3955 C C . GLN A 1 504 ? 17.281 27.531 7.633 1 89.38 504 GLN A C 1
ATOM 3957 O O . GLN A 1 504 ? 16.5 26.797 7.012 1 89.38 504 GLN A O 1
ATOM 3962 N N . HIS A 1 505 ? 17.469 27.516 8.93 1 92.38 505 HIS A N 1
ATOM 3963 C CA . HIS A 1 505 ? 16.828 26.469 9.711 1 92.38 505 HIS A CA 1
ATOM 3964 C C . HIS A 1 505 ? 15.664 27.016 10.531 1 92.38 505 HIS A C 1
ATOM 3966 O O . HIS A 1 505 ? 15.039 26.281 11.297 1 92.38 505 HIS A O 1
ATOM 3972 N N . ARG A 1 506 ? 15.32 28.297 10.359 1 92.62 5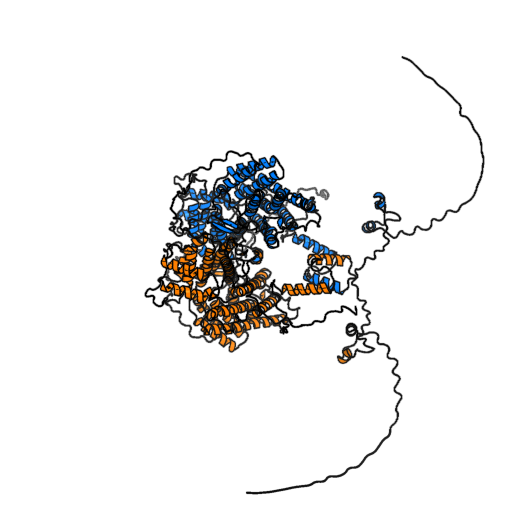06 ARG A N 1
ATOM 3973 C CA . ARG A 1 506 ? 14.344 29 11.188 1 92.62 506 ARG A CA 1
ATOM 3974 C C . ARG A 1 506 ? 12.953 28.391 11.016 1 92.62 506 ARG A C 1
ATOM 3976 O O . ARG A 1 506 ? 12.117 28.469 11.922 1 92.62 506 ARG A O 1
ATOM 3983 N N . ARG A 1 507 ? 12.742 27.781 9.945 1 95.19 507 ARG A N 1
ATOM 3984 C CA . ARG A 1 507 ? 11.43 27.172 9.75 1 95.19 507 ARG A CA 1
ATOM 3985 C C . ARG A 1 507 ? 11.422 25.719 10.234 1 95.19 507 ARG A C 1
ATOM 3987 O O . ARG A 1 507 ? 10.508 25.312 10.953 1 95.19 507 ARG A O 1
ATOM 3994 N N . ALA A 1 508 ? 12.43 24.938 9.883 1 95.44 508 ALA A N 1
ATOM 3995 C CA . ALA A 1 508 ? 12.461 23.5 10.141 1 95.44 508 ALA A CA 1
ATOM 3996 C C . ALA A 1 508 ? 12.422 23.203 11.633 1 95.44 508 ALA A C 1
ATOM 3998 O O . ALA A 1 508 ? 11.695 22.312 12.078 1 95.44 508 ALA A O 1
ATOM 3999 N N . VAL A 1 509 ? 13.117 23.922 12.383 1 95.88 509 VAL A N 1
ATOM 4000 C CA . VAL A 1 509 ? 13.273 23.609 13.797 1 95.88 509 VAL A CA 1
ATOM 4001 C C . VAL A 1 509 ? 11.953 23.844 14.531 1 95.88 509 VAL A C 1
ATOM 4003 O O . VAL A 1 509 ? 11.453 22.953 15.211 1 95.88 509 VAL A O 1
ATOM 4006 N N . PRO A 1 510 ? 11.359 25.062 14.406 1 96.06 510 PRO A N 1
ATOM 4007 C CA . PRO A 1 510 ? 10.062 25.219 15.07 1 96.06 510 PRO A CA 1
ATOM 4008 C C . PRO A 1 510 ? 9.023 24.219 14.57 1 96.06 510 PRO A C 1
ATOM 4010 O O . PRO A 1 510 ? 8.164 23.781 15.344 1 96.06 510 PRO A O 1
ATOM 4013 N N . LEU A 1 511 ? 9.055 23.859 13.352 1 96.44 511 LEU A N 1
ATOM 4014 C CA . LEU A 1 511 ? 8.094 22.906 12.812 1 96.44 511 LEU A CA 1
ATOM 4015 C C . LEU A 1 511 ? 8.219 21.562 13.516 1 96.44 511 LEU A C 1
ATOM 4017 O O . LEU A 1 511 ? 7.219 20.859 13.695 1 96.44 511 LEU A O 1
ATOM 4021 N N . LEU A 1 512 ? 9.406 21.141 13.812 1 97.12 512 LEU A N 1
ATOM 4022 C CA . LEU A 1 512 ? 9.625 19.906 14.547 1 97.12 512 LEU A CA 1
ATOM 4023 C C . LEU A 1 512 ? 8.891 19.922 15.883 1 97.12 512 LEU A C 1
ATOM 4025 O O . LEU A 1 512 ? 8.227 18.953 16.25 1 97.12 512 LEU A O 1
ATOM 4029 N N . HIS A 1 513 ? 8.969 21.031 16.547 1 97.5 513 HIS A N 1
ATOM 4030 C CA . HIS A 1 513 ? 8.328 21.172 17.844 1 97.5 513 HIS A CA 1
ATOM 4031 C C . HIS A 1 513 ? 6.812 21.297 17.703 1 97.5 513 HIS A C 1
ATOM 4033 O O . HIS A 1 513 ? 6.062 20.812 18.547 1 97.5 513 HIS A O 1
ATOM 4039 N N . LEU A 1 514 ? 6.402 22.016 16.719 1 98 514 LEU A N 1
ATOM 4040 C CA . LEU A 1 514 ? 4.965 22.078 16.484 1 98 514 LEU A CA 1
ATOM 4041 C C . LEU A 1 514 ? 4.387 20.703 16.203 1 98 514 LEU A C 1
ATOM 4043 O O . LEU A 1 514 ? 3.275 20.391 16.625 1 98 514 LEU A O 1
ATOM 4047 N N . ARG A 1 515 ? 5.094 19.906 15.469 1 97.81 515 ARG A N 1
ATOM 4048 C CA . ARG A 1 515 ? 4.648 18.547 15.195 1 97.81 515 ARG A CA 1
ATOM 4049 C C . ARG A 1 515 ? 4.57 17.734 16.484 1 97.81 515 ARG A C 1
ATOM 4051 O O . ARG A 1 515 ? 3.691 16.891 16.641 1 97.81 515 ARG A O 1
ATOM 4058 N N . PHE A 1 516 ? 5.512 17.938 17.297 1 98.06 516 PHE A N 1
ATOM 4059 C CA . PHE A 1 516 ? 5.461 17.312 18.609 1 98.06 516 PHE A CA 1
ATOM 4060 C C . PHE A 1 516 ? 4.188 17.719 19.344 1 98.06 516 PHE A C 1
ATOM 4062 O O . PHE A 1 516 ? 3.461 16.844 19.844 1 98.06 516 PHE A O 1
ATOM 4069 N N . TRP A 1 517 ? 3.914 18.953 19.484 1 98.31 517 TRP A N 1
ATOM 4070 C CA . TRP A 1 517 ? 2.73 19.422 20.188 1 98.31 517 TRP A CA 1
ATOM 4071 C C . TRP A 1 517 ? 1.456 18.953 19.5 1 98.31 517 TRP A C 1
ATOM 4073 O O . TRP A 1 517 ? 0.452 18.672 20.156 1 98.31 517 TRP A O 1
ATOM 4083 N N . ALA A 1 518 ? 1.514 18.891 18.188 1 97.5 518 ALA A N 1
ATOM 4084 C CA . ALA A 1 518 ? 0.372 18.344 17.453 1 97.5 518 ALA A CA 1
ATOM 4085 C C . ALA A 1 518 ? 0.086 16.906 17.875 1 97.5 518 ALA A C 1
ATOM 4087 O O . ALA A 1 518 ? -1.074 16.5 17.984 1 97.5 518 ALA A O 1
ATOM 4088 N N . THR A 1 519 ? 1.082 16.141 18.062 1 97.62 519 THR A N 1
ATOM 4089 C CA . THR A 1 519 ? 0.925 14.75 18.484 1 97.62 519 THR A CA 1
ATOM 4090 C C . THR A 1 519 ? 0.343 14.68 19.891 1 97.62 519 THR A C 1
ATOM 4092 O O . THR A 1 519 ? -0.545 13.867 20.172 1 97.62 519 THR A O 1
ATOM 4095 N N . VAL A 1 520 ? 0.802 15.531 20.719 1 97.88 520 VAL A N 1
ATOM 4096 C CA . VAL A 1 520 ? 0.292 15.586 22.078 1 97.88 520 VAL A CA 1
ATOM 4097 C C . VAL A 1 520 ? -1.192 15.945 22.062 1 97.88 520 VAL A C 1
ATOM 4099 O O . VAL A 1 520 ? -2.002 15.297 22.734 1 97.88 520 VAL A O 1
ATOM 4102 N N . ILE A 1 521 ? -1.486 16.922 21.359 1 96.75 521 ILE A N 1
ATOM 4103 C CA . ILE A 1 521 ? -2.867 17.375 21.266 1 96.75 521 ILE A CA 1
ATOM 4104 C C . ILE A 1 521 ? -3.746 16.25 20.719 1 96.75 521 ILE A C 1
ATOM 4106 O O . ILE A 1 521 ? -4.824 15.984 21.266 1 96.75 521 ILE A O 1
ATOM 4110 N N . SER A 1 522 ? -3.289 15.641 19.703 1 94.19 522 SER A N 1
ATOM 4111 C CA . SER A 1 522 ? -4.074 14.562 19.094 1 94.19 522 SER A CA 1
ATOM 4112 C C . SER A 1 522 ? -4.371 13.461 20.094 1 94.19 522 SER A C 1
ATOM 4114 O O . SER A 1 522 ? -5.43 12.828 20.047 1 94.19 522 SER A O 1
ATOM 4116 N N . LEU A 1 523 ? -3.496 13.281 20.969 1 94.25 523 LEU A N 1
ATOM 4117 C CA . LEU A 1 523 ? -3.613 12.219 21.953 1 94.25 523 LEU A CA 1
ATOM 4118 C C . LEU A 1 523 ? -4.621 12.594 23.047 1 94.25 523 LEU A C 1
ATOM 4120 O O . LEU A 1 523 ? -5.402 11.75 23.484 1 94.25 523 LEU A O 1
ATOM 4124 N N . VAL A 1 524 ? -4.723 13.859 23.391 1 93.75 524 VAL A N 1
ATOM 4125 C CA . VAL A 1 524 ? -5.43 14.195 24.625 1 93.75 524 VAL A CA 1
ATOM 4126 C C . VAL A 1 524 ? -6.656 15.047 24.297 1 93.75 524 VAL A C 1
ATOM 4128 O O . VAL A 1 524 ? -7.508 15.273 25.156 1 93.75 524 VAL A O 1
ATOM 4131 N N . ARG A 1 525 ? -6.844 15.492 23.172 1 91.69 525 ARG A N 1
ATOM 4132 C CA . ARG A 1 525 ? -7.945 16.375 22.828 1 91.69 525 ARG A CA 1
ATOM 4133 C C . ARG A 1 525 ? -9.289 15.703 23.078 1 91.69 525 ARG A C 1
ATOM 4135 O O . ARG A 1 525 ? -10.281 16.375 23.375 1 91.69 525 ARG A O 1
ATOM 4142 N N . PRO A 1 526 ? -9.406 14.398 22.969 1 87.44 526 PRO A N 1
ATOM 4143 C CA . PRO A 1 526 ? -10.695 13.781 23.297 1 87.44 526 PRO A CA 1
ATOM 4144 C C . PRO A 1 526 ? -11.133 14.047 24.734 1 87.44 526 PRO A C 1
ATOM 4146 O O . PRO A 1 526 ? -12.328 14.164 25.016 1 87.44 526 PRO A O 1
ATOM 4149 N N . PHE A 1 527 ? -10.234 14.18 25.641 1 88.38 527 PHE A N 1
ATOM 4150 C CA . PHE A 1 527 ? -10.547 14.445 27.047 1 88.38 527 PHE A CA 1
ATOM 4151 C C . PHE A 1 527 ? -11.07 15.867 27.219 1 88.38 527 PHE A C 1
ATOM 4153 O O . PHE A 1 527 ? -11.969 16.109 28.031 1 88.38 527 PHE A O 1
ATOM 4160 N N . LEU A 1 528 ? -10.492 16.734 26.516 1 90.44 528 LEU A N 1
ATOM 4161 C CA . LEU A 1 528 ? -10.992 18.109 26.547 1 90.44 528 LEU A CA 1
ATOM 4162 C C . LEU A 1 528 ? -12.406 18.188 26 1 90.44 528 LEU A C 1
ATOM 4164 O O . LEU A 1 528 ? -13.266 18.859 26.578 1 90.44 528 LEU A O 1
ATOM 4168 N N . LEU A 1 529 ? -12.609 17.531 24.906 1 87.25 529 LEU A N 1
ATOM 4169 C CA . LEU A 1 529 ? -13.945 17.5 24.328 1 87.25 529 LEU A CA 1
ATOM 4170 C C . LEU A 1 529 ? -14.953 16.922 25.312 1 87.25 529 LEU A C 1
ATOM 4172 O O . LEU A 1 529 ? -16.062 17.422 25.438 1 87.25 529 LEU A O 1
ATOM 4176 N N . PHE A 1 530 ? -14.594 15.93 25.938 1 82.44 530 PHE A N 1
ATOM 4177 C CA . PHE A 1 530 ? -15.477 15.289 26.906 1 82.44 530 PHE A CA 1
ATOM 4178 C C . PHE A 1 530 ? -15.789 16.234 28.062 1 82.44 530 PHE A C 1
ATOM 4180 O O . PHE A 1 530 ? -16.938 16.312 28.516 1 82.44 530 PHE A O 1
ATOM 4187 N N . THR A 1 531 ? -14.852 16.828 28.531 1 83.5 531 THR A N 1
ATOM 4188 C CA . THR A 1 531 ? -15.016 17.703 29.688 1 83.5 531 THR A CA 1
ATOM 4189 C C . THR A 1 531 ? -15.906 18.891 29.344 1 83.5 531 THR A C 1
ATOM 4191 O O . THR A 1 531 ? -16.641 19.391 30.188 1 83.5 531 THR A O 1
ATOM 4194 N N . VAL A 1 532 ? -15.852 19.328 28.219 1 83.31 532 VAL A N 1
ATOM 4195 C CA . VAL A 1 532 ? -16.625 20.5 27.797 1 83.31 532 VAL A CA 1
ATOM 4196 C C . VAL A 1 532 ? -18.031 20.078 27.422 1 83.31 532 VAL A C 1
ATOM 4198 O O . VAL A 1 532 ? -19 20.797 27.703 1 83.31 532 VAL A O 1
ATOM 4201 N N . ALA A 1 533 ? -18.203 18.969 26.734 1 75.12 533 ALA A N 1
ATOM 4202 C CA . ALA A 1 533 ? -19.5 18.547 26.234 1 75.12 533 ALA A CA 1
ATOM 4203 C C . ALA A 1 533 ? -20.359 17.953 27.344 1 75.12 533 ALA A C 1
ATOM 4205 O O . ALA A 1 533 ? -21.578 18.047 27.297 1 75.12 533 ALA A O 1
ATOM 4206 N N . ARG A 1 534 ? -19.844 17.047 28.109 1 65.75 534 ARG A N 1
ATOM 4207 C CA . ARG A 1 534 ? -20.672 16.312 29.062 1 65.75 534 ARG A CA 1
ATOM 4208 C C . ARG A 1 534 ? -20.484 16.859 30.484 1 65.75 534 ARG A C 1
ATOM 4210 O O . ARG A 1 534 ? -19.375 17.25 30.859 1 65.75 534 ARG A O 1
ATOM 4217 N N . SER A 1 535 ? -21.562 17.281 31.016 1 54.06 535 SER A N 1
ATOM 4218 C CA . SER A 1 535 ? -21.516 17.625 32.438 1 54.06 535 SER A CA 1
ATOM 4219 C C . SER A 1 535 ? -20.812 16.547 33.25 1 54.06 535 SER A C 1
ATOM 4221 O O . SER A 1 535 ? -21.203 15.383 33.188 1 54.06 535 SER A O 1
ATOM 4223 N N . THR A 1 536 ? -19.625 16.609 33.469 1 52.97 536 THR A N 1
ATOM 4224 C CA . THR A 1 536 ? -18.719 15.742 34.219 1 52.97 536 THR A CA 1
ATOM 4225 C C . THR A 1 536 ? -19.359 15.289 35.531 1 52.97 536 THR A C 1
ATOM 4227 O O . THR A 1 536 ? -18.75 14.578 36.344 1 52.97 536 THR A O 1
ATOM 4230 N N . ASP A 1 537 ? -20.438 15.609 35.781 1 53.41 537 ASP A N 1
ATOM 4231 C CA . ASP A 1 537 ? -20.984 15.336 37.125 1 53.41 537 ASP A CA 1
ATOM 4232 C C . ASP A 1 537 ? -21.219 13.836 37.312 1 53.41 537 ASP A C 1
ATOM 4234 O O . ASP A 1 537 ? -21.141 13.344 38.438 1 53.41 537 ASP A O 1
ATOM 4238 N N . ARG A 1 538 ? -21.422 13.109 36.156 1 55.5 538 ARG A N 1
ATOM 4239 C CA . ARG A 1 538 ? -21.719 11.703 36.375 1 55.5 538 ARG A CA 1
ATOM 4240 C C . ARG A 1 538 ? -20.453 10.859 36.344 1 55.5 538 ARG A C 1
ATOM 4242 O O . ARG A 1 538 ? -20.5 9.633 36.5 1 55.5 538 ARG A O 1
ATOM 4249 N N . THR A 1 539 ? -19.391 11.539 36.219 1 62.5 539 THR A N 1
ATOM 4250 C CA . THR A 1 539 ? -18.141 10.789 36.094 1 62.5 539 THR A CA 1
ATOM 4251 C C . THR A 1 539 ? -17.547 10.469 37.438 1 62.5 539 THR A C 1
ATOM 4253 O O . THR A 1 539 ? -17.625 11.273 38.375 1 62.5 539 THR A O 1
ATOM 4256 N N . VAL A 1 540 ? -17.141 9.227 37.625 1 68.69 540 VAL A N 1
ATOM 4257 C CA . VAL A 1 540 ? -16.438 8.789 38.844 1 68.69 540 VAL A CA 1
ATOM 4258 C C . VAL A 1 540 ? -15.328 9.781 39.156 1 68.69 540 VAL A C 1
ATOM 4260 O O . VAL A 1 540 ? -14.594 10.219 38.281 1 68.69 540 VAL A O 1
ATOM 4263 N N . PRO A 1 541 ? -15.359 10.172 40.406 1 71.62 541 PRO A N 1
ATOM 4264 C CA . PRO A 1 541 ? -14.43 11.227 40.812 1 71.62 541 PRO A CA 1
ATOM 4265 C C . PRO A 1 541 ? -12.992 10.938 40.375 1 71.62 541 PRO A C 1
ATOM 4267 O O . PRO A 1 541 ? -12.281 11.852 39.938 1 71.62 541 PRO A O 1
ATOM 4270 N N . ALA A 1 542 ? -12.531 9.711 40.562 1 71.25 542 ALA A N 1
ATOM 4271 C CA . ALA A 1 542 ? -11.164 9.383 40.156 1 71.25 542 ALA A CA 1
ATOM 4272 C C . ALA A 1 542 ? -10.945 9.625 38.656 1 71.25 542 ALA A C 1
ATOM 4274 O O . ALA A 1 542 ? -9.875 10.078 38.25 1 71.25 542 ALA A O 1
ATOM 4275 N N . LYS A 1 543 ? -11.914 9.414 37.938 1 76.44 543 LYS A N 1
ATOM 4276 C CA . LYS A 1 543 ? -11.844 9.633 36.5 1 76.44 543 LYS A CA 1
ATOM 4277 C C . LYS A 1 543 ? -11.898 11.117 36.156 1 76.44 543 LYS A C 1
ATOM 4279 O O . LYS A 1 543 ? -11.25 11.562 35.219 1 76.44 543 LYS A O 1
ATOM 4284 N N . LYS A 1 544 ? -12.562 11.703 37 1 80.19 544 LYS A N 1
ATOM 4285 C CA . LYS A 1 544 ? -12.703 13.141 36.781 1 80.19 544 LYS A CA 1
ATOM 4286 C C . LYS A 1 544 ? -11.359 13.852 36.906 1 80.19 544 LYS A C 1
ATOM 4288 O O . LYS A 1 544 ? -11.055 14.766 36.156 1 80.19 544 LYS A O 1
ATOM 4293 N N . ILE A 1 545 ? -10.594 13.398 37.812 1 84.25 545 ILE A N 1
ATOM 4294 C CA . ILE A 1 545 ? -9.297 14.016 38.062 1 84.25 545 ILE A CA 1
ATOM 4295 C C . ILE A 1 545 ? -8.383 13.781 36.844 1 84.25 545 ILE A C 1
ATOM 4297 O O . ILE A 1 545 ? -7.691 14.695 36.406 1 84.25 545 ILE A O 1
ATOM 4301 N N . ILE A 1 546 ? -8.383 12.648 36.375 1 84.44 546 ILE A N 1
ATOM 4302 C CA . ILE A 1 546 ? -7.527 12.297 35.25 1 84.44 546 ILE A CA 1
ATOM 4303 C C . ILE A 1 546 ? -7.988 13.047 33.969 1 84.44 546 ILE A C 1
ATOM 4305 O O . ILE A 1 546 ? -7.164 13.516 33.188 1 84.44 546 ILE A O 1
ATOM 4309 N N . TYR A 1 547 ? -9.25 13.148 33.844 1 86.5 547 TYR A N 1
ATOM 4310 C CA . TYR A 1 547 ? -9.805 13.852 32.688 1 86.5 547 TYR A CA 1
ATOM 4311 C C . TYR A 1 547 ? -9.438 15.328 32.719 1 86.5 547 TYR A C 1
ATOM 4313 O O . TYR A 1 547 ? -9.109 15.922 31.688 1 86.5 547 TYR A O 1
ATOM 4321 N N . GLU A 1 548 ? -9.453 15.812 33.875 1 88.81 548 GLU A N 1
ATOM 4322 C CA . GLU A 1 548 ? -9.094 17.219 34.031 1 88.81 548 GLU A CA 1
ATOM 4323 C C . GLU A 1 548 ? -7.605 17.438 33.75 1 88.81 548 GLU A C 1
ATOM 4325 O O . GLU A 1 548 ? -7.227 18.422 33.125 1 88.81 548 GLU A O 1
ATOM 4330 N N . GLN A 1 549 ? -6.871 16.547 34.25 1 91.88 549 GLN A N 1
ATOM 4331 C CA . GLN A 1 549 ? -5.434 16.641 34.031 1 91.88 549 GLN A CA 1
ATOM 4332 C C . GLN A 1 549 ? -5.105 16.562 32.531 1 91.88 549 GLN A C 1
ATOM 4334 O O . GLN A 1 549 ? -4.277 17.328 32.031 1 9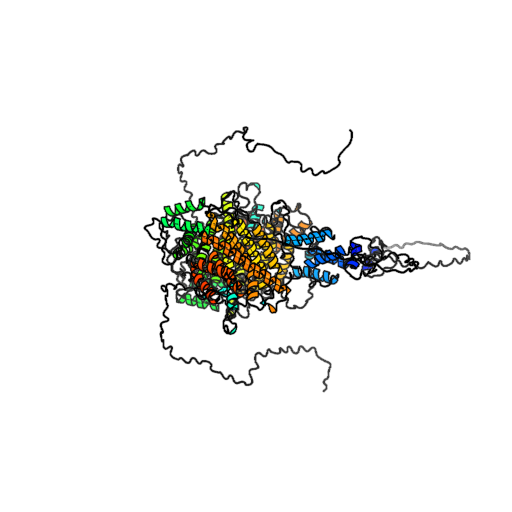1.88 549 GLN A O 1
ATOM 4339 N N . MET A 1 550 ? -5.715 15.656 31.906 1 92.81 550 MET A N 1
ATOM 4340 C CA . MET A 1 550 ? -5.477 15.484 30.469 1 92.81 550 MET A CA 1
ATOM 4341 C C . MET A 1 550 ? -6 16.688 29.688 1 92.81 550 MET A C 1
ATOM 4343 O O . MET A 1 550 ? -5.395 17.094 28.688 1 92.81 550 MET A O 1
ATOM 4347 N N . SER A 1 551 ? -7.066 17.172 30.109 1 93.31 551 SER A N 1
ATOM 4348 C CA . SER A 1 551 ? -7.617 18.375 29.5 1 93.31 551 SER A CA 1
ATOM 4349 C C . SER A 1 551 ? -6.656 19.562 29.641 1 93.31 551 SER A C 1
ATOM 4351 O O . SER A 1 551 ? -6.426 20.297 28.672 1 93.31 551 SER A O 1
ATOM 4353 N N . ASP A 1 552 ? -6.129 19.656 30.766 1 95.38 552 ASP A N 1
ATOM 4354 C CA . ASP A 1 552 ? -5.188 20.75 31.016 1 95.38 552 ASP A CA 1
ATOM 4355 C C . ASP A 1 552 ? -3.92 20.578 30.172 1 95.38 552 ASP A C 1
ATOM 4357 O O . ASP A 1 552 ? -3.346 21.562 29.703 1 95.38 552 ASP A O 1
ATOM 4361 N N . THR A 1 553 ? -3.512 19.359 30.078 1 96.75 553 THR A N 1
ATOM 4362 C CA . THR A 1 553 ? -2.352 19.078 29.234 1 96.75 553 THR A CA 1
ATOM 4363 C C . THR A 1 553 ? -2.609 19.5 27.797 1 96.75 553 THR A C 1
ATOM 4365 O O . THR A 1 553 ? -1.71 20 27.125 1 96.75 553 THR A O 1
ATOM 4368 N N . CYS A 1 554 ? -3.771 19.266 27.328 1 97.12 554 CYS A N 1
ATOM 4369 C CA . CYS A 1 554 ? -4.16 19.656 25.984 1 97.12 554 CYS A CA 1
ATOM 4370 C C . CYS A 1 554 ? -4.086 21.172 25.812 1 97.12 554 CYS A C 1
ATOM 4372 O O . CYS A 1 554 ? -3.545 21.656 24.812 1 97.12 554 CYS A O 1
ATOM 4374 N N . ILE A 1 555 ? -4.586 21.891 26.75 1 97.62 555 ILE A N 1
ATOM 4375 C CA . ILE A 1 555 ? -4.598 23.359 26.703 1 97.62 555 ILE A CA 1
ATOM 4376 C C . ILE A 1 555 ? -3.17 23.891 26.797 1 97.62 555 ILE A C 1
ATOM 4378 O O . ILE A 1 555 ? -2.797 24.812 26.062 1 97.62 555 ILE A O 1
ATOM 4382 N N . GLU A 1 556 ? -2.414 23.281 27.641 1 97.75 556 GLU A N 1
ATOM 4383 C CA . GLU A 1 556 ? -1.016 23.672 27.781 1 97.75 556 GLU A CA 1
ATOM 4384 C C . GLU A 1 556 ? -0.258 23.453 26.469 1 97.75 556 GLU A C 1
ATOM 4386 O O . GLU A 1 556 ? 0.612 24.25 26.109 1 97.75 556 GLU A O 1
ATOM 4391 N N . ALA A 1 557 ? -0.554 22.375 25.875 1 98.38 557 ALA A N 1
ATOM 4392 C CA . ALA A 1 557 ? 0.078 22.094 24.578 1 98.38 557 ALA A CA 1
ATOM 4393 C C . ALA A 1 557 ? -0.27 23.156 23.562 1 98.38 557 ALA A C 1
ATOM 4395 O O . ALA A 1 557 ? 0.589 23.594 22.781 1 98.38 557 ALA A O 1
ATOM 4396 N N . ALA A 1 558 ? -1.476 23.578 23.516 1 98.5 558 ALA A N 1
ATOM 4397 C CA . ALA A 1 558 ? -1.901 24.641 22.609 1 98.5 558 ALA A CA 1
ATOM 4398 C C . ALA A 1 558 ? -1.193 25.953 22.922 1 98.5 558 ALA A C 1
ATOM 4400 O O . ALA A 1 558 ? -0.805 26.703 22.016 1 98.5 558 ALA A O 1
ATOM 4401 N N . GLU A 1 559 ? -1.079 26.234 24.234 1 98.25 559 GLU A N 1
ATOM 4402 C CA . GLU A 1 559 ? -0.376 27.438 24.656 1 98.25 559 GLU A CA 1
ATOM 4403 C C . GLU A 1 559 ? 1.074 27.438 24.172 1 98.25 559 GLU A C 1
ATOM 4405 O O . GLU A 1 559 ? 1.582 28.438 23.688 1 98.25 559 GLU A O 1
ATOM 4410 N N . SER A 1 560 ? 1.671 26.297 24.359 1 97.69 560 SER A N 1
ATOM 4411 C CA . SER A 1 560 ? 3.053 26.156 23.922 1 97.69 560 SER A CA 1
ATOM 4412 C C . SER A 1 560 ? 3.168 26.328 22.406 1 97.69 560 SER A C 1
ATOM 4414 O O . SER A 1 560 ? 4.133 26.906 21.906 1 97.69 560 SER A O 1
ATOM 4416 N N . ALA A 1 561 ? 2.23 25.797 21.703 1 98.31 561 ALA A N 1
ATOM 4417 C CA . ALA A 1 561 ? 2.211 25.922 20.25 1 98.31 561 ALA A CA 1
ATOM 4418 C C . ALA A 1 561 ? 2.09 27.391 19.828 1 98.31 561 ALA A C 1
ATOM 4420 O O . ALA A 1 561 ? 2.756 27.828 18.891 1 98.31 561 ALA A O 1
ATOM 4421 N N . VAL A 1 562 ? 1.274 28.156 20.516 1 98.44 562 VAL A N 1
ATOM 4422 C CA . VAL A 1 562 ? 1.066 29.562 20.188 1 98.44 562 VAL A CA 1
ATOM 4423 C C . VAL A 1 562 ? 2.365 30.328 20.391 1 98.44 562 VAL A C 1
ATOM 4425 O O . VAL A 1 562 ? 2.684 31.234 19.609 1 98.44 562 VAL A O 1
ATOM 4428 N N . LYS A 1 563 ? 3.066 29.984 21.406 1 97.38 563 LYS A N 1
ATOM 4429 C CA . LYS A 1 563 ? 4.352 30.641 21.641 1 97.38 563 LYS A CA 1
ATOM 4430 C C . LYS A 1 563 ? 5.293 30.438 20.453 1 97.38 563 LYS A C 1
ATOM 4432 O O . LYS A 1 563 ? 5.977 31.375 20.031 1 97.38 563 LYS A O 1
ATOM 4437 N N . ILE A 1 564 ? 5.309 29.281 19.969 1 97.31 564 ILE A N 1
ATOM 4438 C CA . ILE A 1 564 ? 6.168 28.969 18.828 1 97.31 564 ILE A CA 1
ATOM 4439 C C . ILE A 1 564 ? 5.648 29.656 17.578 1 97.31 564 ILE A C 1
ATOM 4441 O O . ILE A 1 564 ? 6.426 30.188 16.781 1 97.31 564 ILE A O 1
ATOM 4445 N N . LEU A 1 565 ? 4.367 29.672 17.406 1 97.81 565 LEU A N 1
ATOM 4446 C CA . LEU A 1 565 ? 3.752 30.328 16.266 1 97.81 565 LEU A CA 1
ATOM 4447 C C . LEU A 1 565 ? 4.047 31.812 16.266 1 97.81 565 LEU A C 1
ATOM 4449 O O . LEU A 1 565 ? 4.227 32.438 15.203 1 97.81 565 LEU A O 1
ATOM 4453 N N . ARG A 1 566 ? 4.051 32.438 17.422 1 97.12 566 ARG A N 1
ATOM 4454 C CA . ARG A 1 566 ? 4.402 33.844 17.531 1 97.12 566 ARG A CA 1
ATOM 4455 C C . ARG A 1 566 ? 5.805 34.094 17 1 97.12 566 ARG A C 1
ATOM 4457 O O . ARG A 1 566 ? 6.02 35.062 16.25 1 97.12 566 ARG A O 1
ATOM 4464 N N . ARG A 1 567 ? 6.641 33.25 17.344 1 94.44 567 ARG A N 1
ATOM 4465 C CA . ARG A 1 567 ? 8.016 33.375 16.859 1 94.44 567 ARG A CA 1
ATOM 4466 C C . ARG A 1 567 ? 8.086 33.188 15.352 1 94.44 567 ARG A C 1
ATOM 4468 O O . ARG A 1 567 ? 8.789 33.938 14.656 1 94.44 567 ARG A O 1
ATOM 4475 N N . MET A 1 568 ? 7.406 32.25 14.859 1 95.88 568 MET A N 1
ATOM 4476 C CA . MET A 1 568 ? 7.422 31.969 13.422 1 95.88 568 MET A CA 1
ATOM 4477 C C . MET A 1 568 ? 6.82 33.125 12.641 1 95.88 568 MET A C 1
ATOM 4479 O O . MET A 1 568 ? 7.273 33.438 11.539 1 95.88 568 MET A O 1
ATOM 4483 N N . ARG A 1 569 ? 5.793 33.719 13.188 1 96.62 569 ARG A N 1
ATOM 4484 C CA . ARG A 1 569 ? 5.207 34.906 12.555 1 96.62 569 ARG A CA 1
ATOM 4485 C C . ARG A 1 569 ? 6.203 36.062 12.516 1 96.62 569 ARG A C 1
ATOM 4487 O O . ARG A 1 569 ? 6.336 36.719 11.5 1 96.62 569 ARG A O 1
ATOM 4494 N N . GLU A 1 570 ? 6.879 36.25 13.602 1 93.69 570 GLU A N 1
ATOM 4495 C CA . GLU A 1 570 ? 7.871 37.312 13.688 1 93.69 570 GLU A CA 1
ATOM 4496 C C . GLU A 1 570 ? 9 37.094 12.688 1 93.69 570 GLU A C 1
ATOM 4498 O O . GLU A 1 570 ? 9.484 38.062 12.07 1 93.69 570 GLU A O 1
ATOM 4503 N N . GLU A 1 571 ? 9.344 35.875 12.531 1 93 571 GLU A N 1
ATOM 4504 C CA . GLU A 1 571 ? 10.445 35.531 11.633 1 93 571 GLU A CA 1
ATOM 4505 C C . GLU A 1 571 ? 9.953 35.312 10.211 1 93 571 GLU A C 1
ATOM 4507 O O . GLU A 1 571 ? 10.742 35.031 9.312 1 93 571 GLU A O 1
ATOM 4512 N N . GLN A 1 572 ? 8.648 35.344 9.977 1 93.94 572 GLN A N 1
ATOM 4513 C CA . GLN A 1 572 ? 8.016 35.188 8.672 1 93.94 572 GLN A CA 1
ATOM 4514 C C . GLN A 1 572 ? 8.352 33.844 8.039 1 93.94 572 GLN A C 1
ATOM 4516 O O . GLN A 1 572 ? 8.773 33.781 6.883 1 93.94 572 GLN A O 1
ATOM 4521 N N . THR A 1 573 ? 8.219 32.781 8.828 1 95.19 573 THR A N 1
ATOM 4522 C CA . THR A 1 573 ? 8.586 31.453 8.344 1 95.19 573 THR A CA 1
ATOM 4523 C C . THR A 1 573 ? 7.348 30.578 8.18 1 95.19 573 THR A C 1
ATOM 4525 O O . THR A 1 573 ? 7.453 29.422 7.766 1 95.19 573 THR A O 1
ATOM 4528 N N . LEU A 1 574 ? 6.168 31.094 8.453 1 96.94 574 LEU A N 1
ATOM 4529 C CA . LEU A 1 574 ? 4.93 30.359 8.219 1 96.94 574 LEU A CA 1
ATOM 4530 C C . LEU A 1 574 ? 4.68 30.188 6.719 1 96.94 574 LEU A C 1
ATOM 4532 O O . LEU A 1 574 ? 5.02 31.078 5.93 1 96.94 574 LEU A O 1
ATOM 4536 N N . SER A 1 575 ? 4.16 29.016 6.371 1 96.88 575 SER A N 1
ATOM 4537 C CA . SER A 1 575 ? 3.963 28.75 4.949 1 96.88 575 SER A CA 1
ATOM 4538 C C . SER A 1 575 ? 2.562 28.219 4.676 1 96.88 575 SER A C 1
ATOM 4540 O O . SER A 1 575 ? 2.031 27.422 5.453 1 96.88 575 SER A O 1
ATOM 4542 N N . SER A 1 576 ? 2.018 28.641 3.566 1 96.44 576 SER A N 1
ATOM 4543 C CA . SER A 1 576 ? 0.724 28.141 3.111 1 96.44 576 SER A CA 1
ATOM 4544 C C . SER A 1 576 ? 0.889 27.062 2.045 1 96.44 576 SER A C 1
ATOM 4546 O O . SER A 1 576 ? -0.098 26.562 1.508 1 96.44 576 SER A O 1
ATOM 4548 N N . LEU A 1 577 ? 2.129 26.641 1.772 1 96.94 577 LEU A N 1
ATOM 4549 C CA . LEU A 1 577 ? 2.393 25.719 0.667 1 96.94 577 LEU A CA 1
ATOM 4550 C C . LEU A 1 577 ? 2.098 24.281 1.072 1 96.94 577 LEU A C 1
ATOM 4552 O O . LEU A 1 577 ? 1.938 23.422 0.213 1 96.94 577 LEU A O 1
ATOM 4556 N N . VAL A 1 578 ? 2.07 24.031 2.352 1 94.94 578 VAL A N 1
ATOM 4557 C CA . VAL A 1 578 ? 1.758 22.703 2.857 1 94.94 578 VAL A CA 1
ATOM 4558 C C . VAL A 1 578 ? 0.586 22.781 3.832 1 94.94 578 VAL A C 1
ATOM 4560 O O . VAL A 1 578 ? 0.328 23.828 4.418 1 94.94 578 VAL A O 1
ATOM 4563 N N . LEU A 1 579 ? -0.024 21.734 4.039 1 94.5 579 LEU A N 1
ATOM 4564 C CA . LEU A 1 579 ? -1.237 21.688 4.848 1 94.5 579 LEU A CA 1
ATOM 4565 C C . LEU A 1 579 ? -0.915 21.906 6.32 1 94.5 579 LEU A C 1
ATOM 4567 O O . LEU A 1 579 ? -1.708 22.5 7.055 1 94.5 579 LEU A O 1
ATOM 4571 N N . PHE A 1 580 ? 0.163 21.531 6.793 1 96.12 580 PHE A N 1
ATOM 4572 C CA . PHE A 1 580 ? 0.44 21.375 8.219 1 96.12 580 PHE A CA 1
ATOM 4573 C C . PHE A 1 580 ? 0.226 22.703 8.953 1 96.12 580 PHE A C 1
ATOM 4575 O O . PHE A 1 580 ? -0.455 22.734 9.984 1 96.12 580 PHE A O 1
ATOM 4582 N N . ASP A 1 581 ? 0.735 23.797 8.484 1 96.75 581 ASP A N 1
ATOM 4583 C CA . ASP A 1 581 ? 0.661 25.078 9.188 1 96.75 581 ASP A CA 1
ATOM 4584 C C . ASP A 1 581 ? -0.789 25.531 9.367 1 96.75 581 ASP A C 1
ATOM 4586 O O . ASP A 1 581 ? -1.21 25.844 10.477 1 96.75 581 ASP A O 1
ATOM 4590 N N . SER A 1 582 ? -1.471 25.484 8.289 1 95.06 582 SER A N 1
ATOM 4591 C CA . SER A 1 582 ? -2.859 25.938 8.312 1 95.06 582 SER A CA 1
ATOM 4592 C C . SER A 1 582 ? -3.723 25.016 9.172 1 95.06 582 SER A C 1
ATOM 4594 O O . SER A 1 582 ? -4.523 25.484 9.977 1 95.06 582 SER A O 1
ATOM 4596 N N . HIS A 1 583 ? -3.551 23.766 8.961 1 94.5 583 HIS A N 1
ATOM 4597 C CA . HIS A 1 583 ? -4.352 22.797 9.688 1 94.5 583 HIS A CA 1
ATOM 4598 C C . HIS A 1 583 ? -4.086 22.859 11.188 1 94.5 583 HIS A C 1
ATOM 4600 O O . HIS A 1 583 ? -5.02 22.844 11.992 1 94.5 583 HIS A O 1
ATOM 4606 N N . PHE A 1 584 ? -2.883 22.938 11.5 1 96.44 584 PHE A N 1
ATOM 4607 C CA . PHE A 1 584 ? -2.531 22.922 12.914 1 96.44 584 PHE A CA 1
ATOM 4608 C C . PHE A 1 584 ? -2.99 24.203 13.602 1 96.44 584 PHE A C 1
ATOM 4610 O O . PHE A 1 584 ? -3.426 24.172 14.75 1 96.44 584 PHE A O 1
ATOM 4617 N N . MET A 1 585 ? -2.877 25.266 12.961 1 96.25 585 MET A N 1
ATOM 4618 C CA . MET A 1 585 ? -3.398 26.516 13.523 1 96.25 585 MET A CA 1
ATOM 4619 C C . MET A 1 585 ? -4.902 26.406 13.766 1 96.25 585 MET A C 1
ATOM 4621 O O . MET A 1 585 ? -5.406 26.922 14.766 1 96.25 585 MET A O 1
ATOM 4625 N N . GLY A 1 586 ? -5.551 25.797 12.828 1 93.88 586 GLY A N 1
ATOM 4626 C CA . GLY A 1 586 ? -6.969 25.547 13.031 1 93.88 586 GLY A CA 1
ATOM 4627 C C . GLY A 1 586 ? -7.25 24.688 14.25 1 93.88 586 GLY A C 1
ATOM 4628 O O . GLY A 1 586 ? -8.203 24.938 14.992 1 93.88 586 GLY A O 1
ATOM 4629 N N . GLU A 1 587 ? -6.469 23.734 14.438 1 94.81 587 GLU A N 1
ATOM 4630 C CA . GLU A 1 587 ? -6.629 22.859 15.602 1 94.81 587 GLU A CA 1
ATOM 4631 C C . GLU A 1 587 ? -6.395 23.625 16.891 1 94.81 587 GLU A C 1
ATOM 4633 O O . GLU A 1 587 ? -7.129 23.438 17.875 1 94.81 587 GLU A O 1
ATOM 4638 N N . VAL A 1 588 ? -5.383 24.406 16.875 1 97.25 588 VAL A N 1
ATOM 4639 C CA . VAL A 1 588 ? -5.062 25.203 18.047 1 97.25 588 VAL A CA 1
ATOM 4640 C C . VAL A 1 588 ? -6.227 26.141 18.359 1 97.25 588 VAL A C 1
ATOM 4642 O O . VAL A 1 588 ? -6.621 26.281 19.531 1 97.25 588 VAL A O 1
ATOM 4645 N N . MET A 1 589 ? -6.781 26.734 17.406 1 95.5 589 MET A N 1
ATOM 4646 C CA . MET A 1 589 ? -7.926 27.609 17.609 1 95.5 589 MET A CA 1
ATOM 4647 C C . MET A 1 589 ? -9.109 26.844 18.188 1 95.5 589 MET A C 1
ATOM 4649 O O . MET A 1 589 ? -9.812 27.328 19.062 1 95.5 589 MET A O 1
ATOM 4653 N N . GLY A 1 590 ? -9.281 25.641 17.625 1 92.81 590 GLY A N 1
ATOM 4654 C CA . GLY A 1 590 ? -10.336 24.797 18.172 1 92.81 590 GLY A CA 1
ATOM 4655 C C . GLY A 1 590 ? -10.156 24.484 19.641 1 92.81 590 GLY A C 1
ATOM 4656 O O . GLY A 1 590 ? -11.125 24.5 20.406 1 92.81 590 GLY A O 1
ATOM 4657 N N . ILE A 1 591 ? -8.977 24.219 20.016 1 95.62 591 ILE A N 1
ATOM 4658 C CA . ILE A 1 591 ? -8.664 23.922 21.406 1 95.62 591 ILE A CA 1
ATOM 4659 C C . ILE A 1 591 ? -8.891 25.156 22.281 1 95.62 591 ILE A C 1
ATOM 4661 O O . ILE A 1 591 ? -9.445 25.062 23.375 1 95.62 591 ILE A O 1
ATOM 4665 N N . LEU A 1 592 ? -8.453 26.312 21.812 1 96.12 592 LEU A N 1
ATOM 4666 C CA . LEU A 1 592 ? -8.594 27.562 22.562 1 96.12 592 LEU A CA 1
ATOM 4667 C C . LEU A 1 592 ? -10.07 27.922 22.75 1 96.12 592 LEU A C 1
ATOM 4669 O O . LEU A 1 592 ? -10.469 28.406 23.797 1 96.12 592 LEU A O 1
ATOM 4673 N N . ILE A 1 593 ? -10.844 27.656 21.734 1 93.12 593 ILE A N 1
ATOM 4674 C CA . ILE A 1 593 ? -12.273 27.891 21.844 1 93.12 593 ILE A CA 1
ATOM 4675 C C . ILE A 1 593 ? -12.859 27.016 22.953 1 93.12 593 ILE A C 1
ATOM 4677 O O . ILE A 1 593 ? -13.633 27.484 23.781 1 93.12 593 ILE A O 1
ATOM 4681 N N . MET A 1 594 ? -12.445 25.797 22.984 1 91.75 594 MET A N 1
ATOM 4682 C CA . MET A 1 594 ? -12.938 24.875 24.016 1 91.75 594 MET A CA 1
ATOM 4683 C C . MET A 1 594 ? -12.43 25.281 25.391 1 91.75 594 MET A C 1
ATOM 4685 O O . MET A 1 594 ? -13.148 25.172 26.391 1 91.75 594 MET A O 1
ATOM 4689 N N . ALA A 1 595 ? -11.219 25.703 25.406 1 94.38 595 ALA A N 1
ATOM 4690 C CA . ALA A 1 595 ? -10.656 26.188 26.672 1 94.38 595 ALA A CA 1
ATOM 4691 C C . ALA A 1 595 ? -11.453 27.359 27.219 1 94.38 595 ALA A C 1
ATOM 4693 O O . ALA A 1 595 ? -11.688 27.453 28.422 1 94.38 595 ALA A O 1
ATOM 4694 N N . LEU A 1 596 ? -11.898 28.234 26.375 1 92.88 596 LEU A N 1
ATOM 4695 C CA . LEU A 1 596 ? -12.664 29.422 26.75 1 92.88 596 LEU A CA 1
ATOM 4696 C C . LEU A 1 596 ? -14.078 29.047 27.156 1 92.88 596 LEU A C 1
ATOM 4698 O O . LEU A 1 596 ? -14.695 29.734 27.969 1 92.88 596 LEU A O 1
ATOM 4702 N N . GLN A 1 597 ? -14.555 27.953 26.609 1 87.12 597 GLN A N 1
ATOM 4703 C CA . GLN A 1 597 ? -15.852 27.438 27.031 1 87.12 597 GLN A CA 1
ATOM 4704 C C . GLN A 1 597 ? -15.773 26.797 28.422 1 87.12 597 GLN A C 1
ATOM 4706 O O . GLN A 1 597 ? -16.734 26.859 29.188 1 87.12 597 GLN A O 1
ATOM 4711 N N . LYS A 1 598 ? -14.727 26.188 28.672 1 87.19 598 LYS A N 1
ATOM 4712 C CA . LYS A 1 598 ? -14.508 25.594 29.984 1 87.19 598 LYS A CA 1
ATOM 4713 C C . LYS A 1 598 ? -14.336 26.656 31.047 1 87.19 598 LYS A C 1
ATOM 4715 O O . LYS A 1 598 ? -14.914 26.562 32.125 1 87.19 598 LYS A O 1
ATOM 4720 N N . ARG A 1 599 ? -13.461 27.594 30.75 1 88.31 599 ARG A N 1
ATOM 4721 C CA . ARG A 1 599 ? -13.195 28.688 31.672 1 88.31 599 ARG A CA 1
ATOM 4722 C C . ARG A 1 599 ? -12.797 29.953 30.906 1 88.31 599 ARG A C 1
ATOM 4724 O O . ARG A 1 599 ? -11.906 29.922 30.062 1 88.31 599 ARG A O 1
ATOM 4731 N N . SER A 1 600 ? -13.484 31.016 31.281 1 89.25 600 SER A N 1
ATOM 4732 C CA . SER A 1 600 ? -13.125 32.281 30.656 1 89.25 600 SER A CA 1
ATOM 4733 C C . SER A 1 600 ? -11.727 32.75 31.094 1 89.25 600 SER A C 1
ATOM 4735 O O . SER A 1 600 ? -11.383 32.656 32.281 1 89.25 600 SER A O 1
ATOM 4737 N N . ASN A 1 601 ? -10.938 33.062 30.141 1 92.12 601 ASN A N 1
ATOM 4738 C CA . ASN A 1 601 ? -9.555 33.469 30.359 1 92.12 601 ASN A CA 1
ATOM 4739 C C . ASN A 1 601 ? -9.109 34.5 29.297 1 92.12 601 ASN A C 1
ATOM 4741 O O . ASN A 1 601 ? -9.062 34.156 28.109 1 92.12 601 ASN A O 1
ATOM 4745 N N . THR A 1 602 ? -8.688 35.625 29.703 1 92.94 602 THR A N 1
ATOM 4746 C CA . THR A 1 602 ? -8.328 36.719 28.797 1 92.94 602 THR A CA 1
ATOM 4747 C C . THR A 1 602 ? -7.082 36.344 28 1 92.94 602 THR A C 1
ATOM 4749 O O . THR A 1 602 ? -6.949 36.75 26.844 1 92.94 602 THR A O 1
ATOM 4752 N N . GLU A 1 603 ? -6.219 35.656 28.641 1 95.06 603 GLU A N 1
ATOM 4753 C CA . GLU A 1 603 ? -5.016 35.25 27.922 1 95.06 603 GLU A CA 1
ATOM 4754 C C . GLU A 1 603 ? -5.352 34.344 26.75 1 95.06 603 GLU A C 1
ATOM 4756 O O . GLU A 1 603 ? -4.777 34.469 25.656 1 95.06 603 GLU A O 1
ATOM 4761 N N . HIS A 1 604 ? -6.234 33.438 26.969 1 96.12 604 HIS A N 1
ATOM 4762 C CA . HIS A 1 604 ? -6.656 32.531 25.922 1 96.12 604 HIS A CA 1
ATOM 4763 C C . HIS A 1 604 ? -7.379 33.312 24.797 1 96.12 604 HIS A C 1
ATOM 4765 O O . HIS A 1 604 ? -7.258 32.938 23.625 1 96.12 604 HIS A O 1
ATOM 4771 N N . GLN A 1 605 ? -8.141 34.281 25.156 1 95.31 605 GLN A N 1
ATOM 4772 C CA . GLN A 1 605 ? -8.797 35.125 24.156 1 95.31 605 GLN A CA 1
ATOM 4773 C C . GLN A 1 605 ? -7.773 35.844 23.281 1 95.31 605 GLN A C 1
ATOM 4775 O O . GLN A 1 605 ? -7.945 35.938 22.062 1 95.31 605 GLN A O 1
ATOM 4780 N N . GLY A 1 606 ? -6.785 36.344 24.016 1 95.88 606 GLY A N 1
ATOM 4781 C CA . GLY A 1 606 ? -5.707 37 23.281 1 95.88 606 GLY A CA 1
ATOM 4782 C C . GLY A 1 606 ? -4.98 36.062 22.328 1 95.88 606 GLY A C 1
ATOM 4783 O O . GLY A 1 606 ? -4.621 36.438 21.219 1 95.88 606 GLY A O 1
ATOM 4784 N N . MET A 1 607 ? -4.762 34.875 22.766 1 97.25 607 MET A N 1
ATOM 4785 C CA . MET A 1 607 ? -4.098 33.875 21.938 1 97.25 607 MET A CA 1
ATOM 4786 C C . MET A 1 607 ? -4.949 33.5 20.734 1 97.25 607 MET A C 1
ATOM 4788 O O . MET A 1 607 ? -4.426 33.344 19.625 1 97.25 607 MET A O 1
ATOM 4792 N N . LEU A 1 608 ? -6.215 33.312 20.969 1 96.56 608 LEU A N 1
ATOM 4793 C CA . LEU A 1 608 ? -7.141 33 19.875 1 96.56 608 LEU A CA 1
ATOM 4794 C C . LEU A 1 608 ? -7.148 34.125 18.844 1 96.56 608 LEU A C 1
ATOM 4796 O O . LEU A 1 608 ? -7.121 33.875 17.641 1 96.56 608 LEU A O 1
ATOM 4800 N N . GLN A 1 609 ? -7.188 35.375 19.297 1 95.62 609 GLN A N 1
ATOM 4801 C CA . GLN A 1 609 ? -7.148 36.531 18.391 1 95.62 609 GLN A CA 1
ATOM 4802 C C . GLN A 1 609 ? -5.848 36.562 17.594 1 95.62 609 GLN A C 1
ATOM 4804 O O . GLN A 1 609 ? -5.852 36.844 16.406 1 95.62 609 GLN A O 1
ATOM 4809 N N . PHE A 1 610 ? -4.801 36.281 18.281 1 96.94 610 PHE A N 1
ATOM 4810 C CA . PHE A 1 610 ? -3.506 36.219 17.625 1 96.94 610 PHE A CA 1
ATOM 4811 C C . PHE A 1 610 ? -3.52 35.219 16.5 1 96.94 610 PHE A C 1
ATOM 4813 O O . PHE A 1 610 ? -3.062 35.5 15.383 1 96.94 610 PHE A O 1
ATOM 4820 N N . CYS A 1 611 ? -3.992 34 16.812 1 97.38 611 CYS A N 1
ATOM 4821 C CA . CYS A 1 611 ? -4.02 32.906 15.812 1 97.38 611 CYS A CA 1
ATOM 4822 C C . CYS A 1 611 ? -4.887 33.312 14.625 1 97.38 611 CYS A C 1
ATOM 4824 O O . CYS A 1 611 ? -4.516 33.062 13.477 1 97.38 611 CYS A O 1
ATOM 4826 N N . LEU A 1 612 ? -5.992 33.875 14.898 1 95.38 612 LEU A N 1
ATOM 4827 C CA . LEU A 1 612 ? -6.902 34.312 13.844 1 95.38 612 LEU A CA 1
ATOM 4828 C C . LEU A 1 612 ? -6.254 35.344 12.953 1 95.38 612 LEU A C 1
ATOM 4830 O O . LEU A 1 612 ? -6.336 35.281 11.727 1 95.38 612 LEU A O 1
ATOM 4834 N N . GLU A 1 613 ? -5.621 36.312 13.555 1 95.38 613 GLU A N 1
ATOM 4835 C CA . GLU A 1 613 ? -4.953 37.375 12.797 1 95.38 613 GLU A CA 1
ATOM 4836 C C . GLU A 1 613 ? -3.787 36.812 11.984 1 95.38 613 GLU A C 1
ATOM 4838 O O . GLU A 1 613 ? -3.555 37.25 10.852 1 95.38 613 GLU A O 1
ATOM 4843 N N . THR A 1 614 ? -3.059 35.969 12.617 1 97 614 THR A N 1
ATOM 4844 C CA . THR A 1 614 ? -1.948 35.312 11.914 1 97 614 THR A CA 1
ATOM 4845 C C . THR A 1 614 ? -2.449 34.562 10.695 1 97 614 THR A C 1
ATOM 4847 O O . THR A 1 614 ? -1.862 34.656 9.617 1 97 614 THR A O 1
ATOM 4850 N N . PHE A 1 615 ? -3.467 33.812 10.914 1 95.75 615 PHE A N 1
ATOM 4851 C CA . PHE A 1 615 ? -4.051 33.031 9.828 1 95.75 615 PHE A CA 1
ATOM 4852 C C . PHE A 1 615 ? -4.523 33.938 8.703 1 95.75 615 PHE A C 1
ATOM 4854 O O . PHE A 1 615 ? -4.312 33.656 7.527 1 95.75 615 PHE A O 1
ATOM 4861 N N . ARG A 1 616 ? -5.094 35.062 9 1 93.19 616 ARG A N 1
ATOM 4862 C CA . ARG A 1 616 ? -5.566 36.031 8.031 1 93.19 616 ARG A CA 1
ATOM 4863 C C . ARG A 1 616 ? -4.402 36.625 7.246 1 93.19 616 ARG A C 1
ATOM 4865 O O . ARG A 1 616 ? -4.551 37 6.074 1 93.19 616 ARG A O 1
ATOM 4872 N N . GLY A 1 617 ? -3.311 36.688 7.922 1 93.25 617 GLY A N 1
ATOM 4873 C CA . GLY A 1 617 ? -2.145 37.312 7.312 1 93.25 617 GLY A CA 1
ATOM 4874 C C . GLY A 1 617 ? -1.354 36.344 6.438 1 93.25 617 GLY A C 1
ATOM 4875 O O . GLY A 1 617 ? -0.513 36.781 5.641 1 93.25 617 GLY A O 1
ATOM 4876 N N . MET A 1 618 ? -1.606 35.094 6.484 1 95 618 MET A N 1
ATOM 4877 C CA . MET A 1 618 ? -0.91 34.125 5.656 1 95 618 MET A CA 1
ATOM 4878 C C . MET A 1 618 ? -1.358 34.219 4.203 1 95 618 MET A C 1
ATOM 4880 O O . MET A 1 618 ? -2.457 34.688 3.918 1 95 618 MET A O 1
ATOM 4884 N N . GLU A 1 619 ? -0.455 33.719 3.303 1 94.31 619 GLU A N 1
ATOM 4885 C CA . GLU A 1 619 ? -0.791 33.719 1.883 1 94.31 619 GLU A CA 1
ATOM 4886 C C . GLU A 1 619 ? -1.995 32.844 1.601 1 94.31 619 GLU A C 1
ATOM 4888 O O . GLU A 1 619 ? -2.012 31.656 1.988 1 94.31 619 GLU A O 1
ATOM 4893 N N . LYS A 1 620 ? -2.967 33.406 0.947 1 93.56 620 LYS A N 1
ATOM 4894 C CA . LYS A 1 620 ? -4.203 32.656 0.694 1 93.56 620 LYS A CA 1
ATOM 4895 C C . LYS A 1 620 ? -4.07 31.781 -0.541 1 93.56 620 LYS A C 1
ATOM 4897 O O . LYS A 1 620 ? -4.691 32.031 -1.571 1 93.56 620 LYS A O 1
ATOM 4902 N N . VAL A 1 621 ? -3.389 30.75 -0.35 1 93.88 621 VAL A N 1
ATOM 4903 C CA . VAL A 1 621 ? -3.215 29.75 -1.402 1 93.88 621 VAL A CA 1
ATOM 4904 C C . VAL A 1 621 ? -3.473 28.359 -0.841 1 93.88 621 VAL A C 1
ATOM 4906 O O . VAL A 1 621 ? -3.365 28.141 0.368 1 93.88 621 VAL A O 1
ATOM 4909 N N . GLY A 1 622 ? -3.904 27.438 -1.678 1 92.06 622 GLY A N 1
ATOM 4910 C CA . GLY A 1 622 ? -4.102 26.047 -1.279 1 92.06 622 GLY A CA 1
ATOM 4911 C C . GLY A 1 622 ? -5.055 25.891 -0.109 1 92.06 622 GLY A C 1
ATOM 4912 O O . GLY A 1 622 ? -6.16 26.438 -0.126 1 92.06 622 GLY A O 1
ATOM 4913 N N . TRP A 1 623 ? -4.609 25.266 0.92 1 92.12 623 TRP A N 1
ATOM 4914 C CA . TRP A 1 623 ? -5.445 24.938 2.07 1 92.12 623 TRP A CA 1
ATOM 4915 C C . TRP A 1 623 ? -5.797 26.188 2.865 1 92.12 623 TRP A C 1
ATOM 4917 O O . TRP A 1 623 ? -6.887 26.281 3.434 1 92.12 623 TRP A O 1
ATOM 4927 N N . CYS A 1 624 ? -4.848 27.078 2.914 1 94.12 624 CYS A N 1
ATOM 4928 C CA . CYS A 1 624 ? -5.102 28.312 3.648 1 94.12 624 CYS A CA 1
ATOM 4929 C C . CYS A 1 624 ? -6.297 29.062 3.064 1 94.12 624 CYS A C 1
ATOM 4931 O O . CYS A 1 624 ? -7.113 29.609 3.807 1 94.12 624 CYS A O 1
ATOM 4933 N N . GLU A 1 625 ? -6.332 29.094 1.832 1 90.94 625 GLU A N 1
ATOM 4934 C CA . GLU A 1 625 ? -7.457 29.734 1.16 1 90.94 625 GLU A CA 1
ATOM 4935 C C . GLU A 1 625 ? -8.758 28.984 1.434 1 90.94 625 GLU A C 1
ATOM 4937 O O . GLU A 1 625 ? -9.797 29.609 1.672 1 90.94 625 GLU A O 1
ATOM 4942 N N . LYS A 1 626 ? -8.703 27.75 1.484 1 86.88 626 LYS A N 1
ATOM 4943 C CA . LYS A 1 626 ? -9.898 26.922 1.622 1 86.88 626 LYS A CA 1
ATOM 4944 C C . LYS A 1 626 ? -10.406 26.922 3.061 1 86.88 626 LYS A C 1
ATOM 4946 O O . LYS A 1 626 ? -11.609 26.844 3.299 1 86.88 626 LYS A O 1
ATOM 4951 N N . LEU A 1 627 ? -9.547 26.969 4.008 1 89.06 627 LEU A N 1
ATOM 4952 C CA . LEU A 1 627 ? -9.906 26.812 5.414 1 89.06 627 LEU A CA 1
ATOM 4953 C C . LEU A 1 627 ? -10.258 28.156 6.035 1 89.06 627 LEU A C 1
ATOM 4955 O O . LEU A 1 627 ? -10.898 28.219 7.086 1 89.06 627 LEU A O 1
ATOM 4959 N N . SER A 1 628 ? -9.875 29.188 5.414 1 88.69 628 SER A N 1
ATOM 4960 C CA . SER A 1 628 ? -10 30.516 6.008 1 88.69 628 SER A CA 1
ATOM 4961 C C . SER A 1 628 ? -11.453 30.844 6.328 1 88.69 628 SER A C 1
ATOM 4963 O O . SER A 1 628 ? -11.773 31.219 7.457 1 88.69 628 SER A O 1
ATOM 4965 N N . PRO A 1 629 ? -12.328 30.625 5.371 1 85.62 629 PRO A N 1
ATOM 4966 C CA . PRO A 1 629 ? -13.719 30.969 5.691 1 85.62 629 PRO A CA 1
ATOM 4967 C C . PRO A 1 629 ? -14.305 30.078 6.793 1 85.62 629 PRO A C 1
ATOM 4969 O O . PRO A 1 629 ? -15.07 30.562 7.633 1 85.62 629 PRO A O 1
ATOM 4972 N N . GLU A 1 630 ? -13.938 28.859 6.82 1 84.06 630 GLU A N 1
ATOM 4973 C CA . GLU A 1 630 ? -14.453 27.922 7.812 1 84.06 630 GLU A CA 1
ATOM 4974 C C . GLU A 1 630 ? -13.945 28.266 9.211 1 84.06 630 GLU A C 1
ATOM 4976 O O . GLU A 1 630 ? -14.695 28.156 10.188 1 84.06 630 GLU A O 1
ATOM 4981 N N . LEU A 1 631 ? -12.742 28.578 9.312 1 87.56 631 LEU A N 1
ATOM 4982 C CA . LEU A 1 631 ? -12.141 28.875 10.609 1 87.56 631 LEU A CA 1
ATOM 4983 C C . LEU A 1 631 ? -12.688 30.188 11.172 1 87.56 631 LEU A C 1
ATOM 4985 O O . LEU A 1 631 ? -12.953 30.281 12.375 1 87.56 631 LEU A O 1
ATOM 4989 N N . GLU A 1 632 ? -12.852 31.094 10.312 1 87.38 632 GLU A N 1
ATOM 4990 C CA . GLU A 1 632 ? -13.414 32.375 10.75 1 87.38 632 GLU A CA 1
ATOM 4991 C C . GLU A 1 632 ? -14.859 32.219 11.219 1 87.38 632 GLU A C 1
ATOM 4993 O O . GLU A 1 632 ? -15.25 32.781 12.242 1 87.38 632 GLU A O 1
ATOM 4998 N N . SER A 1 633 ? -15.562 31.453 10.461 1 83.94 633 SER A N 1
ATOM 4999 C CA . SER A 1 633 ? -16.953 31.188 10.836 1 83.94 633 SER A CA 1
ATOM 5000 C C . SER A 1 633 ? -17.031 30.453 12.18 1 83.94 633 SER A C 1
ATOM 5002 O O . SER A 1 633 ? -17.906 30.75 12.992 1 83.94 633 SER A O 1
ATOM 5004 N N . THR A 1 634 ? -16.156 29.562 12.359 1 84.19 634 THR A N 1
ATOM 5005 C CA . THR A 1 634 ? -16.141 28.797 13.602 1 84.19 634 THR A CA 1
ATOM 5006 C C . THR A 1 634 ? -15.828 29.703 14.789 1 84.19 634 THR A C 1
ATOM 5008 O O . THR A 1 634 ? -16.438 29.562 15.852 1 84.19 634 THR A O 1
ATOM 5011 N N . VAL A 1 635 ? -14.922 30.547 14.625 1 88.56 635 VAL A N 1
ATOM 5012 C CA . VAL A 1 635 ? -14.547 31.469 15.695 1 88.56 635 VAL A CA 1
ATOM 5013 C C . VAL A 1 635 ? -15.703 32.438 15.984 1 88.56 635 VAL A C 1
ATOM 5015 O O . VAL A 1 635 ? -16.031 32.688 17.141 1 88.56 635 VAL A O 1
ATOM 5018 N N . HIS A 1 636 ? -16.359 32.781 14.969 1 84.94 636 HIS A N 1
ATOM 5019 C CA . HIS A 1 636 ? -17.484 33.719 15.141 1 84.94 636 HIS A CA 1
ATOM 5020 C C . HIS A 1 636 ? -18.672 33 15.797 1 84.94 636 HIS A C 1
ATOM 5022 O O . HIS A 1 636 ? -19.328 33.594 16.672 1 84.94 636 HIS A O 1
ATOM 5028 N N . ALA A 1 637 ? -18.891 31.875 15.375 1 81.06 637 ALA A N 1
ATOM 5029 C CA . ALA A 1 637 ? -20.016 31.094 15.898 1 81.06 637 ALA A CA 1
ATOM 5030 C C . ALA A 1 637 ? -19.812 30.75 17.375 1 81.06 637 ALA A C 1
ATOM 5032 O O . ALA A 1 637 ? -20.781 30.547 18.109 1 81.06 637 ALA A O 1
ATOM 5033 N N . SER A 1 638 ? -18.625 30.688 17.766 1 83.25 638 SER A N 1
ATOM 5034 C CA . SER A 1 638 ? -18.344 30.344 19.156 1 83.25 638 SER A CA 1
ATOM 5035 C C . SER A 1 638 ? -18.719 31.469 20.094 1 83.25 638 SER A C 1
ATOM 5037 O O . SER A 1 638 ? -18.922 31.25 21.281 1 83.25 638 SER A O 1
ATOM 5039 N N . GLY A 1 639 ? -18.75 32.719 19.578 1 79.69 639 GLY A N 1
ATOM 5040 C CA . GLY A 1 639 ? -19.125 33.875 20.375 1 79.69 639 GLY A CA 1
ATOM 5041 C C . GLY A 1 639 ? -18.031 34.344 21.312 1 79.69 639 GLY A C 1
ATOM 5042 O O . GLY A 1 639 ? -18.219 35.281 22.078 1 79.69 639 GLY A O 1
ATOM 5043 N N . VAL A 1 640 ? -16.969 33.719 21.234 1 79.19 640 VAL A N 1
ATOM 5044 C CA . VAL A 1 640 ? -15.906 34 22.188 1 79.19 640 VAL A CA 1
ATOM 5045 C C . VAL A 1 640 ? -15.203 35.312 21.781 1 79.19 640 VAL A C 1
ATOM 5047 O O . VAL A 1 640 ? -14.609 35.969 22.625 1 79.19 640 VAL A O 1
ATOM 5050 N N . LEU A 1 641 ? -15.148 35.625 20.469 1 76.44 641 LEU A N 1
ATOM 5051 C CA . LEU A 1 641 ? -14.578 36.875 19.984 1 76.44 641 LEU A CA 1
ATOM 5052 C C . LEU A 1 641 ? -15.648 37.75 19.359 1 76.44 641 LEU A C 1
ATOM 5054 O O . LEU A 1 641 ? -16.609 37.25 18.781 1 76.44 641 LEU A O 1
ATOM 5058 N N . PRO A 1 642 ? -15.555 39.062 19.641 1 65.25 642 PRO A N 1
ATOM 5059 C CA . PRO A 1 642 ? -16.5 39.938 18.953 1 65.25 642 PRO A CA 1
ATOM 5060 C C . PRO A 1 642 ? -16.375 39.875 17.438 1 65.25 642 PRO A C 1
ATOM 5062 O O . PRO A 1 642 ? -15.289 39.562 16.922 1 65.25 642 PRO A O 1
ATOM 5065 N N . PRO A 1 643 ? -17.484 39.875 16.703 1 55.38 643 PRO A N 1
ATOM 5066 C CA . PRO A 1 643 ? -17.453 39.719 15.25 1 55.38 643 PRO A CA 1
ATOM 5067 C C . PRO A 1 643 ? -16.547 40.719 14.555 1 55.38 643 PRO A C 1
ATOM 5069 O O . PRO A 1 643 ? -16.656 41.938 14.828 1 55.38 643 PRO A O 1
ATOM 5072 N N . GLY A 1 644 ? -15.359 40.625 14.375 1 48.28 644 GLY A N 1
ATOM 5073 C CA . GLY A 1 644 ? -14.586 41.562 13.562 1 48.28 644 GLY A CA 1
ATOM 5074 C C . GLY A 1 644 ? -15.07 41.625 12.133 1 48.28 644 GLY A C 1
ATOM 5075 O O . GLY A 1 644 ? -15.953 40.875 11.719 1 48.28 644 GLY A O 1
ATOM 5076 N N . PRO A 1 645 ? -14.625 42.781 11.305 1 41.81 645 PRO A N 1
ATOM 5077 C CA . PRO A 1 645 ? -15.078 42.938 9.922 1 41.81 645 PRO A CA 1
ATOM 5078 C C . PRO A 1 645 ? -14.797 41.688 9.062 1 41.81 645 PRO A C 1
ATOM 5080 O O . PRO A 1 645 ? -13.688 41.156 9.086 1 41.81 645 PRO A O 1
ATOM 5083 N N . LEU A 1 646 ? -15.641 40.938 8.836 1 42.5 646 LEU A N 1
ATOM 5084 C CA . LEU A 1 646 ? -15.5 39.844 7.871 1 42.5 646 LEU A CA 1
ATOM 5085 C C . LEU A 1 646 ? -14.938 40.375 6.551 1 42.5 646 LEU A C 1
ATOM 5087 O O . LEU A 1 646 ? -15.438 41.375 6.008 1 42.5 646 LEU A O 1
ATOM 5091 N N . GLN A 1 647 ? -13.781 40.438 6.277 1 39.19 647 GLN A N 1
ATOM 5092 C CA . GLN A 1 647 ? -13.359 40.875 4.949 1 39.19 647 GLN A CA 1
ATOM 5093 C C . GLN A 1 647 ? -14.258 40.281 3.865 1 39.19 647 GLN A C 1
ATOM 5095 O O . GLN A 1 647 ? -14.562 39.094 3.879 1 39.19 647 GLN A O 1
ATOM 5100 N N . PRO A 1 648 ? -14.938 41.219 3.033 1 32.72 648 PRO A N 1
ATOM 5101 C CA . PRO A 1 648 ? -15.82 40.75 1.952 1 32.72 648 PRO A CA 1
ATOM 5102 C C . PRO A 1 648 ? -15.133 39.781 0.995 1 32.72 648 PRO A C 1
ATOM 5104 O O . PRO A 1 648 ? -13.953 39.938 0.684 1 32.72 648 PRO A O 1
ATOM 5107 N N . LEU A 1 649 ? -15.453 38.656 0.924 1 36.59 649 LEU A N 1
ATOM 5108 C CA . LEU A 1 649 ? -15.078 37.75 -0.164 1 36.59 649 LEU A CA 1
ATOM 5109 C C . LEU A 1 649 ? -15.133 38.469 -1.506 1 36.59 649 LEU A C 1
ATOM 5111 O O . LEU A 1 649 ? -16.047 39.25 -1.761 1 36.59 649 LEU A O 1
ATOM 5115 N N . HIS A 1 650 ? -14.156 38.969 -2.096 1 29.88 650 HIS A N 1
ATOM 5116 C CA . HIS A 1 650 ? -14.305 39.438 -3.475 1 29.88 650 HIS A CA 1
ATOM 5117 C C . HIS A 1 650 ? -15.336 38.594 -4.219 1 29.88 650 HIS A C 1
ATOM 5119 O O . HIS A 1 650 ? -15.297 37.344 -4.16 1 29.88 650 HIS A O 1
ATOM 5125 N N . PRO A 1 651 ? -16.531 39.219 -4.605 1 30.14 651 PRO A N 1
ATOM 5126 C CA . PRO A 1 651 ? -17.641 38.562 -5.312 1 30.14 651 PRO A CA 1
ATOM 5127 C C . PRO A 1 651 ? -17.203 37.875 -6.598 1 30.14 651 PRO A C 1
ATOM 5129 O O . PRO A 1 651 ? -18.031 37.531 -7.438 1 30.14 651 PRO A O 1
ATOM 5132 N N . ASN A 1 652 ? -16.016 38.156 -7.199 1 28.61 652 ASN A N 1
ATOM 5133 C CA . ASN A 1 652 ? -16.031 37.875 -8.633 1 28.61 652 ASN A CA 1
ATOM 5134 C C . ASN A 1 652 ? -16.688 36.531 -8.922 1 28.61 652 ASN A C 1
ATOM 5136 O O . ASN A 1 652 ? -17.516 36.406 -9.828 1 28.61 652 ASN A O 1
ATOM 5140 N N . THR A 1 653 ? -15.891 35.5 -9.102 1 26.41 653 THR A N 1
ATOM 5141 C CA . THR A 1 653 ? -16.438 34.406 -9.898 1 26.41 653 THR A CA 1
ATOM 5142 C C . THR A 1 653 ? -17.578 33.719 -9.172 1 26.41 653 THR A C 1
ATOM 5144 O O . THR A 1 653 ? -17.359 32.844 -8.336 1 26.41 653 THR A O 1
ATOM 5147 N N . THR A 1 654 ? -18.562 34.594 -8.859 1 24.42 654 THR A N 1
ATOM 5148 C CA . THR A 1 654 ? -19.859 34.062 -8.461 1 24.42 654 THR A CA 1
ATOM 5149 C C . THR A 1 654 ? -20.453 33.188 -9.562 1 24.42 654 THR A C 1
ATOM 5151 O O . THR A 1 654 ? -21.125 33.688 -10.469 1 24.42 654 THR A O 1
ATOM 5154 N N . GLY A 1 655 ? -19.781 32.625 -10.523 1 23.34 655 GLY A N 1
ATOM 5155 C CA . GLY A 1 655 ? -20.688 31.844 -11.352 1 23.34 655 GLY A CA 1
ATOM 5156 C C . GLY A 1 655 ? -21.828 31.219 -10.562 1 23.34 655 GLY A C 1
ATOM 5157 O O . GLY A 1 655 ? -21.641 30.219 -9.875 1 23.34 655 GLY A O 1
ATOM 5158 N N . PHE A 1 656 ? -22.672 32.188 -10.117 1 21.36 656 PHE A N 1
ATOM 5159 C CA . PHE A 1 656 ? -24 31.781 -9.688 1 21.36 656 PHE A CA 1
ATOM 5160 C C . PHE A 1 656 ? -24.719 31 -10.781 1 21.36 656 PHE A C 1
ATOM 5162 O O . PHE A 1 656 ? -25.062 31.547 -11.82 1 21.36 656 PHE A O 1
ATOM 5169 N N . CYS A 1 657 ? -24.484 29.859 -11.18 1 21.58 657 CYS A N 1
ATOM 5170 C CA . CYS A 1 657 ? -25.516 29.203 -11.992 1 21.58 657 CYS A CA 1
ATOM 5171 C C . CYS A 1 657 ? -26.906 29.594 -11.516 1 21.58 657 CYS A C 1
ATOM 5173 O O . CYS A 1 657 ? -27.25 29.375 -10.359 1 21.58 657 CYS A O 1
ATOM 5175 N N . SER A 1 658 ? -27.422 30.75 -11.875 1 20.33 658 SER A N 1
ATOM 5176 C CA . SER A 1 658 ? -28.859 31.031 -11.914 1 20.33 658 SER A CA 1
ATOM 5177 C C . SER A 1 658 ? -29.656 29.766 -12.148 1 20.33 658 SER A C 1
ATOM 5179 O O . SER A 1 658 ? -29.469 29.062 -13.148 1 20.33 658 SER A O 1
ATOM 5181 N N . LEU A 1 659 ? -30.062 29.266 -11.211 1 21.44 659 LEU A N 1
ATOM 5182 C CA . LEU A 1 659 ? -31.156 28.312 -11.344 1 21.44 659 LEU A CA 1
ATOM 5183 C C . LEU A 1 659 ? -32.281 28.891 -12.18 1 21.44 659 LEU A C 1
ATOM 5185 O O . LEU A 1 659 ? -32.969 29.828 -11.758 1 21.44 659 LEU A O 1
ATOM 5189 N N . MET A 1 660 ? -32.188 29.422 -13.445 1 20.84 660 MET A N 1
ATOM 5190 C CA . MET A 1 660 ? -33.344 29.609 -14.297 1 20.84 660 MET A CA 1
ATOM 5191 C C . MET A 1 660 ? -34.531 28.75 -13.828 1 20.84 660 MET A C 1
ATOM 5193 O O . MET A 1 660 ? -34.312 27.594 -13.422 1 20.84 660 MET A O 1
ATOM 5197 N N . SER A 1 661 ? -35.688 29.469 -13.586 1 20.72 661 SER A N 1
ATOM 5198 C CA . SER A 1 661 ? -37.031 29 -13.305 1 20.72 661 SER A CA 1
ATOM 5199 C C . SER A 1 661 ? -37.531 28.062 -14.398 1 20.72 661 SER A C 1
ATOM 5201 O O . SER A 1 661 ? -38.156 28.5 -15.367 1 20.72 661 SER A O 1
ATOM 5203 N N . ILE A 1 662 ? -36.906 27.656 -15.359 1 21.66 662 ILE A N 1
ATOM 5204 C CA . ILE A 1 662 ? -37.656 26.922 -16.359 1 21.66 662 ILE A CA 1
ATOM 5205 C C . ILE A 1 662 ? -38.812 26.203 -15.695 1 21.66 662 ILE A C 1
ATOM 5207 O O . ILE A 1 662 ? -38.625 25.344 -14.836 1 21.66 662 ILE A O 1
ATOM 5211 N N . SER A 1 663 ? -40.062 26.859 -15.805 1 21.64 663 SER A N 1
ATOM 5212 C CA . SER A 1 663 ? -41.438 26.359 -15.703 1 21.64 663 SER A CA 1
ATOM 5213 C C . SER A 1 663 ? -41.594 25.031 -16.422 1 21.64 663 SER A C 1
ATOM 5215 O O . SER A 1 663 ? -42.188 24.969 -17.5 1 21.64 663 SER A O 1
ATOM 5217 N N . ARG A 1 664 ? -40.688 24.438 -16.969 1 19.83 664 ARG A N 1
ATOM 5218 C CA . ARG A 1 664 ? -41.188 23.312 -17.75 1 19.83 664 ARG A CA 1
ATOM 5219 C C . ARG A 1 664 ? -42.375 22.641 -17.078 1 19.83 664 ARG A C 1
ATOM 5221 O O . ARG A 1 664 ? -42.344 22.406 -15.867 1 19.83 664 ARG A O 1
ATOM 5228 N N . ASN A 1 665 ? -43.594 22.938 -17.625 1 17.94 665 ASN A N 1
ATOM 5229 C CA . ASN A 1 665 ? -44.812 22.172 -17.562 1 17.94 665 ASN A CA 1
ATOM 5230 C C . ASN A 1 665 ? -44.562 20.688 -17.312 1 17.94 665 ASN A C 1
ATOM 5232 O O . ASN A 1 665 ? -44.219 19.953 -18.234 1 17.94 665 ASN A O 1
ATOM 5236 N N . PHE A 1 666 ? -43.719 20.484 -16.531 1 18.56 666 PHE A N 1
ATOM 5237 C CA . PHE A 1 666 ? -43.875 19.062 -16.25 1 18.56 666 PHE A CA 1
ATOM 5238 C C . PHE A 1 666 ? -45.344 18.703 -16.125 1 18.56 666 PHE A C 1
ATOM 5240 O O . PHE A 1 666 ? -46 19.125 -15.164 1 18.56 666 PHE A O 1
ATOM 5247 N N . ASP A 1 667 ? -46.031 18.828 -17.219 1 19.58 667 ASP A N 1
ATOM 5248 C CA . ASP A 1 667 ? -47.312 18.094 -17.234 1 19.58 667 ASP A CA 1
ATOM 5249 C C . ASP A 1 667 ? -47.312 17.016 -16.156 1 19.58 667 ASP A C 1
ATOM 5251 O O . ASP A 1 667 ? -46.281 16.438 -15.828 1 19.58 667 ASP A O 1
ATOM 5255 N N . GLY A 1 668 ? -48.375 17.062 -15.281 1 20.2 668 GLY A N 1
ATOM 5256 C CA . GLY A 1 668 ? -48.906 16.391 -14.102 1 20.2 668 GLY A CA 1
ATOM 5257 C C . GLY A 1 668 ? -48.656 14.898 -14.117 1 20.2 668 GLY A C 1
ATOM 5258 O O . GLY A 1 668 ? -49.344 14.148 -13.422 1 20.2 668 GLY A O 1
ATOM 5259 N N . CYS A 1 669 ? -48.031 14.461 -15.102 1 18.77 669 CYS A N 1
ATOM 5260 C CA . CYS A 1 669 ? -48.375 13.047 -15.156 1 18.77 669 CYS A CA 1
ATOM 5261 C C . CYS A 1 669 ? -48.375 12.43 -13.758 1 18.77 669 CYS A C 1
ATOM 5263 O O . CYS A 1 669 ? -47.5 12.727 -12.945 1 18.77 669 CYS A O 1
ATOM 5265 N N . GLN A 1 670 ? -49.5 11.945 -13.32 1 18.31 670 GLN A N 1
ATOM 5266 C CA . GLN A 1 670 ? -50.156 11.219 -12.234 1 18.31 670 GLN A CA 1
ATOM 5267 C C . GLN A 1 670 ? -49.219 10.203 -11.609 1 18.31 670 GLN A C 1
ATOM 5269 O O . GLN A 1 670 ? -49.312 9 -11.891 1 18.31 670 GLN A O 1
ATOM 5274 N N . PHE A 1 671 ? -48 10.43 -11.875 1 18.73 671 PHE A N 1
ATOM 5275 C CA . PHE A 1 671 ? -47.562 9.086 -11.531 1 18.73 671 PHE A CA 1
ATOM 5276 C C . PHE A 1 671 ? -47.969 8.719 -10.109 1 18.73 671 PHE A C 1
ATOM 5278 O O . PHE A 1 671 ? -47.844 9.539 -9.195 1 18.73 671 PHE A O 1
ATOM 5285 N N . ASP A 1 672 ? -48.938 7.867 -10.078 1 17.89 672 ASP A N 1
ATOM 5286 C CA . ASP A 1 672 ? -49.562 7.203 -8.953 1 17.89 672 ASP A CA 1
ATOM 5287 C C . ASP A 1 672 ? -48.594 7.043 -7.781 1 17.89 672 ASP A C 1
ATOM 5289 O O . ASP A 1 672 ? -47.562 6.43 -7.93 1 17.89 672 ASP A O 1
ATOM 5293 N N . VAL A 1 673 ? -48.531 8.023 -7.066 1 17.84 673 VAL A N 1
ATOM 5294 C CA . VAL A 1 673 ? -48.031 8.258 -5.715 1 17.84 673 VAL A CA 1
ATOM 5295 C C . VAL A 1 673 ? -48 6.941 -4.938 1 17.84 673 VAL A C 1
ATOM 5297 O O . VAL A 1 673 ? -48.562 5.941 -5.383 1 17.84 673 VAL A O 1
ATOM 5300 N N . PHE A 1 674 ? -48.469 7.215 -3.877 1 17.8 674 PHE A N 1
ATOM 5301 C CA . PHE A 1 674 ? -48.531 6.336 -2.717 1 17.8 674 PHE A CA 1
ATOM 5302 C C . PHE A 1 674 ? -49.625 5.285 -2.889 1 17.8 674 PHE A C 1
ATOM 5304 O O . PHE A 1 674 ? -50.75 5.484 -2.457 1 17.8 674 PHE A O 1
ATOM 5311 N N . GLU A 1 675 ? -50.219 4.926 -3.908 1 18.05 675 GLU A N 1
ATOM 5312 C CA . GLU A 1 675 ? -51.312 4.113 -3.371 1 18.05 675 GLU A CA 1
ATOM 5313 C C . GLU A 1 675 ? -50.875 3.324 -2.146 1 18.05 675 GLU A C 1
ATOM 5315 O O . GLU A 1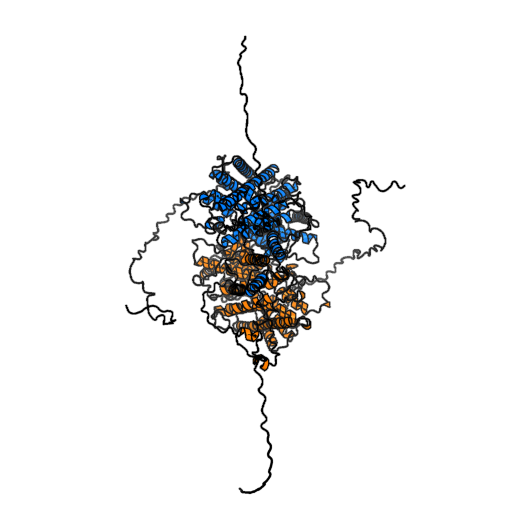 675 ? -49.75 2.789 -2.121 1 18.05 675 GLU A O 1
ATOM 5320 N N . THR A 1 676 ? -51.594 3.754 -1.105 1 18.31 676 THR A N 1
ATOM 5321 C CA . THR A 1 676 ? -51.719 3.043 0.164 1 18.31 676 THR A CA 1
ATOM 5322 C C . THR A 1 676 ? -51.875 1.543 -0.067 1 18.31 676 THR A C 1
ATOM 5324 O O . THR A 1 676 ? -52.906 1.086 -0.549 1 18.31 676 THR A O 1
ATOM 5327 N N . LEU A 1 677 ? -51.312 0.902 -0.904 1 18.55 677 LEU A N 1
ATOM 5328 C CA . LEU A 1 677 ? -51.938 -0.416 -0.957 1 18.55 677 LEU A CA 1
ATOM 5329 C C . LEU A 1 677 ? -52.312 -0.892 0.44 1 18.55 677 LEU A C 1
ATOM 5331 O O . LEU A 1 677 ? -51.469 -0.949 1.336 1 18.55 677 LEU A O 1
ATOM 5335 N N . ASP A 1 678 ? -53.688 -0.565 0.854 1 17.17 678 ASP A N 1
ATOM 5336 C CA . ASP A 1 678 ? -54.438 -1.186 1.94 1 17.17 678 ASP A CA 1
ATOM 5337 C C . ASP A 1 678 ? -54.094 -2.668 2.07 1 17.17 678 ASP A C 1
ATOM 5339 O O . ASP A 1 678 ? -54.688 -3.512 1.403 1 17.17 678 ASP A O 1
ATOM 5343 N N . LEU A 1 679 ? -53.031 -3.053 1.835 1 19.55 679 LEU A N 1
ATOM 5344 C CA . LEU A 1 679 ? -53.094 -4.492 2.059 1 19.55 679 LEU A CA 1
ATOM 5345 C C . LEU A 1 679 ? -53.812 -4.805 3.375 1 19.55 679 LEU A C 1
ATOM 5347 O O . LEU A 1 679 ? -53.406 -4.312 4.43 1 19.55 679 LEU A O 1
ATOM 5351 N N . ASP A 1 680 ? -55.219 -4.809 3.426 1 16.88 680 ASP A N 1
ATOM 5352 C CA . ASP A 1 680 ? -56.125 -5.43 4.391 1 16.88 680 ASP A CA 1
ATOM 5353 C C . ASP A 1 680 ? -55.375 -6.402 5.301 1 16.88 680 ASP A C 1
ATOM 5355 O O . ASP A 1 680 ? -54.406 -7.039 4.871 1 16.88 680 ASP A O 1
ATOM 5359 N N . PRO A 1 681 ? -55.75 -6.328 6.629 1 19.78 681 PRO A N 1
ATOM 5360 C CA . PRO A 1 681 ? -55.281 -7.066 7.809 1 19.78 681 PRO A CA 1
ATOM 5361 C C . PRO A 1 681 ? -55.25 -8.578 7.578 1 19.78 681 PRO A C 1
ATOM 5363 O O . PRO A 1 681 ? -55.031 -9.336 8.516 1 19.78 681 PRO A O 1
ATOM 5366 N N . SER A 1 682 ? -56.312 -9.117 6.68 1 16.78 682 SER A N 1
ATOM 5367 C CA . SER A 1 682 ? -56.938 -10.414 6.902 1 16.78 682 SER A CA 1
ATOM 5368 C C . SER A 1 682 ? -55.906 -11.477 7.273 1 16.78 682 SER A C 1
ATOM 5370 O O . SER A 1 682 ? -54.719 -11.289 7.031 1 16.78 682 SER A O 1
ATOM 5372 N N . ALA A 1 683 ? -56.5 -12.891 7.18 1 16.72 683 ALA A N 1
ATOM 5373 C CA . ALA A 1 683 ? -56.562 -14.25 7.711 1 16.72 683 ALA A CA 1
ATOM 5374 C C . ALA A 1 683 ? -55.219 -14.969 7.48 1 16.72 683 ALA A C 1
ATOM 5376 O O . ALA A 1 683 ? -54.625 -15.477 8.422 1 16.72 683 ALA A O 1
ATOM 5377 N N . GLY A 1 684 ? -55.344 -15.883 6.344 1 16.8 684 GLY A N 1
ATOM 5378 C CA . GLY A 1 684 ? -54.812 -17.234 6.336 1 16.8 684 GLY A CA 1
ATOM 5379 C C . GLY A 1 684 ? -53.312 -17.297 6.18 1 16.8 684 GLY A C 1
ATOM 5380 O O . GLY A 1 684 ? -52.719 -18.375 6.219 1 16.8 684 GLY A O 1
ATOM 5381 N N . LEU A 1 685 ? -52.875 -16.219 5.41 1 16.58 685 LEU A N 1
ATOM 5382 C CA . LEU A 1 685 ? -51.75 -16.969 4.848 1 16.58 685 LEU A CA 1
ATOM 5383 C C . LEU A 1 685 ? -50.656 -17.203 5.898 1 16.58 685 LEU A C 1
ATOM 5385 O O . LEU A 1 685 ? -49.75 -16.391 6.035 1 16.58 685 LEU A O 1
ATOM 5389 N N . ILE A 1 686 ? -51.188 -17.172 7.199 1 18.12 686 ILE A N 1
ATOM 5390 C CA . ILE A 1 686 ? -50.5 -17.688 8.391 1 18.12 686 ILE A CA 1
ATOM 5391 C C . ILE A 1 686 ? -49.5 -18.766 7.988 1 18.12 686 ILE A C 1
ATOM 5393 O O . ILE A 1 686 ? -48.406 -18.828 8.516 1 18.12 686 ILE A O 1
ATOM 5397 N N . GLU A 1 687 ? -50.25 -19.719 7.383 1 17.31 687 GLU A N 1
ATOM 5398 C CA . GLU A 1 687 ? -50.125 -21.172 7.449 1 17.31 687 GLU A CA 1
ATOM 5399 C C . GLU A 1 687 ? -48.875 -21.672 6.75 1 17.31 687 GLU A C 1
ATOM 5401 O O . GLU A 1 687 ? -48.594 -22.859 6.727 1 17.31 687 GLU A O 1
ATOM 5406 N N . MET A 1 688 ? -48.688 -20.828 5.613 1 16.78 688 MET A N 1
ATOM 5407 C CA . MET A 1 688 ? -48.031 -21.875 4.867 1 16.78 688 MET A CA 1
ATOM 5408 C C . MET A 1 688 ? -46.875 -22.453 5.68 1 16.78 688 MET A C 1
ATOM 5410 O O . MET A 1 688 ? -46.281 -23.469 5.285 1 16.78 688 MET A O 1
ATOM 5414 N N . PHE A 1 689 ? -46.062 -21.547 6.152 1 16.92 689 PHE A N 1
ATOM 5415 C CA . PHE A 1 689 ? -45.125 -22.578 6.594 1 16.92 689 PHE A CA 1
ATOM 5416 C C . PHE A 1 689 ? -45.719 -23.391 7.734 1 16.92 689 PHE A C 1
ATOM 5418 O O . PHE A 1 689 ? -45.531 -23.062 8.906 1 16.92 689 PHE A O 1
ATOM 5425 N N . THR A 1 690 ? -47.219 -23.578 7.742 1 15.36 690 THR A N 1
ATOM 5426 C CA . THR A 1 690 ? -47.844 -24.469 8.719 1 15.36 690 THR A CA 1
ATOM 5427 C C . THR A 1 690 ? -46.906 -25.625 9.062 1 15.36 690 THR A C 1
ATOM 5429 O O . THR A 1 690 ? -46.719 -25.938 10.242 1 15.36 690 THR A O 1
ATOM 5432 N N . ASP A 1 691 ? -47.219 -26.797 8.32 1 15.74 691 ASP A N 1
ATOM 5433 C CA . ASP A 1 691 ? -47.688 -28.062 8.875 1 15.74 691 ASP A CA 1
ATOM 5434 C C . ASP A 1 691 ? -46.656 -28.703 9.773 1 15.74 691 ASP A C 1
ATOM 5436 O O . ASP A 1 691 ? -45.469 -28.344 9.719 1 15.74 691 ASP A O 1
ATOM 5440 N N . ALA A 1 692 ? -46.719 -30.234 9.602 1 15.66 692 ALA A N 1
ATOM 5441 C CA . ALA A 1 692 ? -47 -31.344 10.516 1 15.66 692 ALA A CA 1
ATOM 5442 C C . ALA A 1 692 ? -45.812 -31.609 11.445 1 15.66 692 ALA A C 1
ATOM 5444 O O . ALA A 1 692 ? -44.75 -31.062 11.258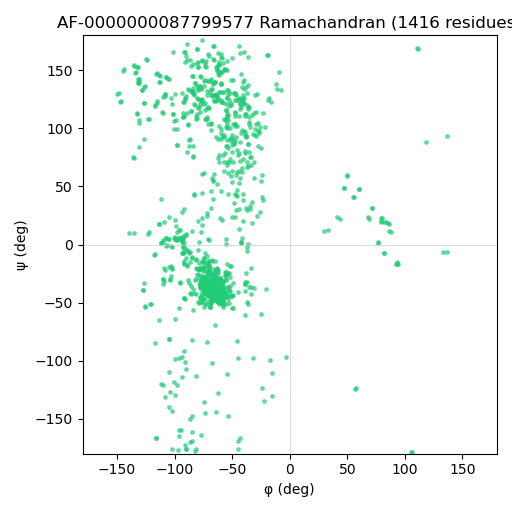 1 15.66 692 ALA A O 1
ATOM 5445 N N . SER A 1 693 ? -45.594 -33.031 11.492 1 15.64 693 SER A N 1
ATOM 5446 C CA . SER A 1 693 ? -45.562 -34.062 12.516 1 15.64 693 SER A CA 1
ATOM 5447 C C . SER A 1 693 ? -44.219 -34.094 13.242 1 15.64 693 SER A C 1
ATOM 5449 O O . SER A 1 693 ? -44.156 -34 14.469 1 15.64 693 SER A O 1
ATOM 5451 N N . PHE A 1 694 ? -43.656 -35.312 12.867 1 15.72 694 PHE A N 1
ATOM 5452 C CA . PHE A 1 694 ? -43.156 -36.219 13.883 1 15.72 694 PHE A CA 1
ATOM 5453 C C . PHE A 1 694 ? -41.875 -35.719 14.516 1 15.72 694 PHE A C 1
ATOM 5455 O O . PHE A 1 694 ? -41 -35.219 13.82 1 15.72 694 PHE A O 1
ATOM 5462 N N . SER A 1 695 ? -41.938 -35.469 15.781 1 15.33 695 SER A N 1
ATOM 5463 C CA . SER A 1 695 ? -41.5 -35.344 17.172 1 15.33 695 SER A CA 1
ATOM 5464 C C . SER A 1 695 ? -40.125 -35.969 17.359 1 15.33 695 SER A C 1
ATOM 5466 O O . SER A 1 695 ? -39.688 -36.812 16.578 1 15.33 695 SER A O 1
ATOM 5468 N N . GLY A 1 696 ? -39.531 -35.312 18.266 1 15.68 696 GLY A N 1
ATOM 5469 C CA . GLY A 1 696 ? -38.406 -35.438 19.203 1 15.68 696 GLY A CA 1
ATOM 5470 C C . GLY A 1 696 ? -38.375 -36.812 19.859 1 15.68 696 GLY A C 1
ATOM 5471 O O . GLY A 1 696 ? -39.219 -37.125 20.688 1 15.68 696 GLY A O 1
ATOM 5472 N N . SER A 1 697 ? -38.312 -37.938 19.172 1 15.59 697 SER A N 1
ATOM 5473 C CA . SER A 1 697 ? -38.25 -39 20.156 1 15.59 697 SER A CA 1
ATOM 5474 C C . SER A 1 697 ? -37.281 -38.688 21.297 1 15.59 697 SER A C 1
ATOM 5476 O O . SER A 1 697 ? -36.438 -37.781 21.156 1 15.59 697 SER A O 1
ATOM 5478 N N . GLN A 1 698 ? -37.25 -39.5 22.406 1 15.42 698 GLN A N 1
ATOM 5479 C CA . GLN A 1 698 ? -37.062 -39.906 23.797 1 15.42 698 GLN A CA 1
ATOM 5480 C C . GLN A 1 698 ? -35.594 -39.969 24.156 1 15.42 698 GLN A C 1
ATOM 5482 O O . GLN A 1 698 ? -34.969 -41.031 24.125 1 15.42 698 GLN A O 1
ATOM 5487 N N . PHE A 1 699 ? -34.625 -39.125 23.453 1 15.84 699 PHE A N 1
ATOM 5488 C CA . PHE A 1 699 ? -33.562 -39.719 24.266 1 15.84 699 PHE A CA 1
ATOM 5489 C C . PHE A 1 699 ? -33.688 -39.281 25.719 1 15.84 699 PHE A C 1
ATOM 5491 O O . PHE A 1 699 ? -33.812 -38.094 26.016 1 15.84 699 PHE A O 1
ATOM 5498 N N . LEU A 1 700 ? -34.281 -40.125 26.562 1 15.23 700 LEU A N 1
ATOM 5499 C CA . LEU A 1 700 ? -34.656 -40.406 27.953 1 15.23 700 LEU A CA 1
ATOM 5500 C C . LEU A 1 700 ? -33.5 -40.094 28.891 1 15.23 700 LEU A C 1
ATOM 5502 O O . LEU A 1 700 ? -33.562 -40.375 30.094 1 15.23 700 LEU A O 1
ATOM 5506 N N . PHE A 1 701 ? -32.562 -39.062 28.578 1 16.92 701 PHE A N 1
ATOM 5507 C CA . PHE A 1 701 ? -31.734 -39.469 29.719 1 16.92 701 PHE A CA 1
ATOM 5508 C C . PHE A 1 701 ? -32.438 -39.062 31.016 1 16.92 701 PHE A C 1
ATOM 5510 O O . PHE A 1 701 ? -33.188 -38.094 31.062 1 16.92 701 PHE A O 1
ATOM 5517 N N . ASP A 1 702 ? -32.562 -39.938 32.031 1 15.7 702 ASP A N 1
ATOM 5518 C CA . ASP A 1 702 ? -33.125 -40.25 33.312 1 15.7 702 ASP A CA 1
ATOM 5519 C C . ASP A 1 702 ? -32.688 -39.219 34.375 1 15.7 702 ASP A C 1
ATOM 5521 O O . ASP A 1 702 ? -32.875 -39.438 35.562 1 15.7 702 ASP A O 1
ATOM 5525 N N . ASN A 1 703 ? -32.75 -37.938 34.062 1 16.09 703 ASN A N 1
ATOM 5526 C CA . ASN A 1 703 ? -32.281 -37.562 35.375 1 16.09 703 ASN A CA 1
ATOM 5527 C C . ASN A 1 703 ? -33.25 -38 36.469 1 16.09 703 ASN A C 1
ATOM 5529 O O . ASN A 1 703 ? -34.406 -38.312 36.188 1 16.09 703 ASN A O 1
ATOM 5533 N N . PRO A 1 704 ? -33.75 -37.156 37.438 1 18.92 704 PRO A N 1
ATOM 5534 C CA . PRO A 1 704 ? -33.75 -37.281 38.875 1 18.92 704 PRO A CA 1
ATOM 5535 C C . PRO A 1 704 ? -35.062 -37.844 39.438 1 18.92 704 PRO A C 1
ATOM 5537 O O . PRO A 1 704 ? -36.031 -37.938 38.719 1 18.92 704 PRO A O 1
ATOM 5540 N N . ASP A 1 705 ? -35.25 -37.969 40.875 1 16.7 705 ASP A N 1
ATOM 5541 C CA . ASP A 1 705 ? -36.031 -38.156 42.094 1 16.7 705 ASP A CA 1
ATOM 5542 C C . ASP A 1 705 ? -37.031 -37.031 42.25 1 16.7 705 ASP A C 1
ATOM 5544 O O . ASP A 1 705 ? -37.594 -36.844 43.344 1 16.7 705 ASP A O 1
ATOM 5548 N N . ARG A 1 706 ? -38.062 -36.688 41.688 1 15.16 706 ARG A N 1
ATOM 5549 C CA . ARG A 1 706 ? -39 -36.094 42.625 1 15.16 706 ARG A CA 1
ATOM 5550 C C . ARG A 1 706 ? -39.625 -37.188 43.5 1 15.16 706 ARG A C 1
ATOM 5552 O O . ARG A 1 706 ? -39.562 -38.375 43.156 1 15.16 706 ARG A O 1
ATOM 5559 N N . VAL A 1 707 ? -41.344 -37 44 1 17.78 707 VAL A N 1
ATOM 5560 C CA . VAL A 1 707 ? -42.25 -37.281 45.094 1 17.78 707 VAL A CA 1
ATOM 5561 C C . VAL A 1 707 ? -42.719 -38.719 45.031 1 17.78 707 VAL A C 1
ATOM 5563 O O . VAL A 1 707 ? -42.562 -39.406 44 1 17.78 707 VAL A O 1
ATOM 5566 N N . TYR A 1 708 ? -43.938 -39.156 46.281 1 17.73 708 TYR A N 1
ATOM 5567 C CA . TYR A 1 708 ? -44.875 -39.781 47.219 1 17.73 708 TYR A CA 1
ATOM 5568 C C . TYR A 1 708 ? -46.156 -40.219 46.5 1 17.73 708 TYR A C 1
ATOM 5570 O O . TYR A 1 708 ? -46.375 -39.844 45.344 1 17.73 708 TYR A O 1
ATOM 5578 N N . HIS A 1 709 ? -47.469 -40.562 47.594 1 17.97 709 HIS A N 1
ATOM 5579 C CA . HIS A 1 709 ? -48.781 -40.344 48.25 1 17.97 709 HIS A CA 1
ATOM 5580 C C . HIS A 1 709 ? -49.438 -39.062 47.781 1 17.97 709 HIS A C 1
ATOM 5582 O O . HIS A 1 709 ? -50.625 -39.062 47.406 1 17.97 709 HIS A O 1
ATOM 5588 N N . VAL A 1 710 ? -49.406 -37.875 48.375 1 18.38 710 VAL A N 1
ATOM 5589 C CA . VAL A 1 710 ? -50.688 -37.219 48.594 1 18.38 710 VAL A CA 1
ATOM 5590 C C . VAL A 1 710 ? -51.25 -36.688 47.281 1 18.38 710 VAL A C 1
ATOM 5592 O O . VAL A 1 710 ? -50.531 -36.156 46.469 1 18.38 710 VAL A O 1
ATOM 5595 N N . MET B 1 1 ? -5.254 -106.438 -21.359 1 15.81 1 MET B N 1
ATOM 5596 C CA . MET B 1 1 ? -5.125 -107.688 -20.609 1 15.81 1 MET B CA 1
ATOM 5597 C C . MET B 1 1 ? -5.02 -107.438 -19.109 1 15.81 1 MET B C 1
ATOM 5599 O O . MET B 1 1 ? -4.77 -106.312 -18.703 1 15.81 1 MET B O 1
ATOM 5603 N N . ASN B 1 2 ? -3.908 -107.938 -18.406 1 14.5 2 ASN B N 1
ATOM 5604 C CA . ASN B 1 2 ? -3.898 -108.875 -17.266 1 14.5 2 ASN B CA 1
ATOM 5605 C C . ASN B 1 2 ? -4.062 -108.125 -15.945 1 14.5 2 ASN B C 1
ATOM 5607 O O . ASN B 1 2 ? -3.842 -106.938 -15.883 1 14.5 2 ASN B O 1
ATOM 5611 N N . ASP B 1 3 ? -3.424 -108.75 -14.805 1 14.91 3 ASP B N 1
ATOM 5612 C CA . ASP B 1 3 ? -3.695 -109.562 -13.602 1 14.91 3 ASP B CA 1
ATOM 5613 C C . ASP B 1 3 ? -3.52 -108.688 -12.344 1 14.91 3 ASP B C 1
ATOM 5615 O O . ASP B 1 3 ? -2.932 -107.625 -12.406 1 14.91 3 ASP B O 1
ATOM 5619 N N . ILE B 1 4 ? -2.686 -109.312 -11.32 1 15.25 4 ILE B N 1
ATOM 5620 C CA . ILE B 1 4 ? -2.99 -110.125 -10.156 1 15.25 4 ILE B CA 1
ATOM 5621 C C . ILE B 1 4 ? -2.828 -109.25 -8.883 1 15.25 4 ILE B C 1
ATOM 5623 O O . ILE B 1 4 ? -3.738 -109.25 -8.055 1 15.25 4 ILE B O 1
ATOM 5627 N N . ALA B 1 5 ? -1.736 -109.5 -7.984 1 14.57 5 ALA B N 1
ATOM 5628 C CA . ALA B 1 5 ? -1.688 -110.5 -6.891 1 14.57 5 ALA B CA 1
ATOM 5629 C C . ALA B 1 5 ? -1.67 -109.75 -5.535 1 14.57 5 ALA B C 1
ATOM 5631 O O . ALA B 1 5 ? -2.488 -110.062 -4.664 1 14.57 5 ALA B O 1
ATOM 5632 N N . ASN B 1 6 ? -0.517 -110 -4.719 1 14.67 6 ASN B N 1
ATOM 5633 C CA . ASN B 1 6 ? -0.219 -110.875 -3.59 1 14.67 6 ASN B CA 1
ATOM 5634 C C . ASN B 1 6 ? -0.292 -110.125 -2.264 1 14.67 6 ASN B C 1
ATOM 5636 O O . ASN B 1 6 ? -0.317 -108.875 -2.24 1 14.67 6 ASN B O 1
ATOM 5640 N N . GLN B 1 7 ? 0.874 -110.25 -1.295 1 15.12 7 GLN B N 1
ATOM 5641 C CA . GLN B 1 7 ? 1.043 -111.125 -0.153 1 15.12 7 GLN B CA 1
ATOM 5642 C C . GLN B 1 7 ? 0.804 -110.375 1.161 1 15.12 7 GLN B C 1
ATOM 5644 O O . GLN B 1 7 ? 0.795 -109.125 1.195 1 15.12 7 GLN B O 1
ATOM 5649 N N . PRO B 1 8 ? 1.718 -110.75 2.395 1 16.28 8 PRO B N 1
ATOM 5650 C CA . PRO B 1 8 ? 1.61 -111.562 3.613 1 16.28 8 PRO B CA 1
ATOM 5651 C C . PRO B 1 8 ? 1.441 -110.75 4.871 1 16.28 8 PRO B C 1
ATOM 5653 O O . PRO B 1 8 ? 1.593 -109.5 4.816 1 16.28 8 PRO B O 1
ATOM 5656 N N . ILE B 1 9 ? 2.182 -111.188 6.109 1 14.93 9 ILE B N 1
ATOM 5657 C CA . ILE B 1 9 ? 1.94 -111.938 7.34 1 14.93 9 ILE B CA 1
ATOM 5658 C C . ILE B 1 9 ? 2.125 -111 8.547 1 14.93 9 ILE B C 1
ATOM 5660 O O . ILE B 1 9 ? 1.26 -110.938 9.422 1 14.93 9 ILE B O 1
ATOM 5664 N N . ASP B 1 10 ? 3.447 -110.812 9.039 1 15.38 10 ASP B N 1
ATOM 5665 C CA . ASP B 1 10 ? 3.945 -111.5 10.188 1 15.38 10 ASP B CA 1
ATOM 5666 C C . ASP B 1 10 ? 3.596 -110.812 11.492 1 15.38 10 ASP B C 1
ATOM 5668 O O . ASP B 1 10 ? 3.309 -109.625 11.492 1 15.38 10 ASP B O 1
ATOM 5672 N N . ARG B 1 11 ? 4.309 -111.312 12.805 1 15.15 11 ARG B N 1
ATOM 5673 C CA . ARG B 1 11 ? 4.207 -112 14.07 1 15.15 11 ARG B CA 1
ATOM 5674 C C . ARG B 1 11 ? 4.426 -111.062 15.25 1 15.15 11 ARG B C 1
ATOM 5676 O O . ARG B 1 11 ? 3.688 -111.125 16.234 1 15.15 11 ARG B O 1
ATOM 5683 N N . GLU B 1 12 ? 5.664 -110.438 15.469 1 15.53 12 GLU B N 1
ATOM 5684 C CA . GLU B 1 12 ? 6.457 -110.938 16.594 1 15.53 12 GLU B CA 1
ATOM 5685 C C . GLU B 1 12 ? 5.891 -110.438 17.922 1 15.53 12 GLU B C 1
ATOM 5687 O O . GLU B 1 12 ? 5.207 -109.375 17.953 1 15.53 12 GLU B O 1
ATOM 5692 N N . GLU B 1 13 ? 6.535 -110.938 19.094 1 15.74 13 GLU B N 1
ATOM 5693 C CA . GLU B 1 13 ? 6.547 -111.625 20.391 1 15.74 13 GLU B CA 1
ATOM 5694 C C . GLU B 1 13 ? 6.512 -110.625 21.531 1 15.74 13 GLU B C 1
ATOM 5696 O O . GLU B 1 13 ? 5.516 -110.5 22.25 1 15.74 13 GLU B O 1
ATOM 5701 N N . VAL B 1 14 ? 7.613 -110.688 22.438 1 15.11 14 VAL B N 1
ATOM 5702 C CA . VAL B 1 14 ? 7.742 -111.25 23.781 1 15.11 14 VAL B CA 1
ATOM 5703 C C . VAL B 1 14 ? 7.758 -110.125 24.812 1 15.11 14 VAL B C 1
ATOM 5705 O O . VAL B 1 14 ? 7 -110.188 25.781 1 15.11 14 VAL B O 1
ATOM 5708 N N . ASP B 1 15 ? 8.945 -109.375 25.109 1 15.64 15 ASP B N 1
ATOM 5709 C CA . ASP B 1 15 ? 9.688 -109.812 26.312 1 15.64 15 ASP B CA 1
ATOM 5710 C C . ASP B 1 15 ? 9.141 -109.062 27.547 1 15.64 15 ASP B C 1
ATOM 5712 O O . ASP B 1 15 ? 8.539 -108 27.469 1 15.64 15 ASP B O 1
ATOM 5716 N N . PRO B 1 16 ? 9.695 -109.562 28.797 1 16.02 16 PRO B N 1
ATOM 5717 C CA . PRO B 1 16 ? 9.438 -109.938 30.188 1 16.02 16 PRO B CA 1
ATOM 5718 C C . PRO B 1 16 ? 9.477 -108.75 31.141 1 16.02 16 PRO B C 1
ATOM 5720 O O . PRO B 1 16 ? 8.547 -108.562 31.922 1 16.02 16 PRO B O 1
ATOM 5723 N N . GLY B 1 17 ? 10.766 -108.312 31.594 1 14.7 17 GLY B N 1
ATOM 5724 C CA . GLY B 1 17 ? 11.25 -108.562 32.938 1 14.7 17 GLY B CA 1
ATOM 5725 C C . GLY B 1 17 ? 10.883 -107.438 33.906 1 14.7 17 GLY B C 1
ATOM 5726 O O . GLY B 1 17 ? 10.25 -107.688 34.938 1 14.7 17 GLY B O 1
ATOM 5727 N N . GLN B 1 18 ? 12 -106.562 34.312 1 15.74 18 GLN B N 1
ATOM 5728 C CA . GLN B 1 18 ? 12.641 -106.562 35.625 1 15.74 18 GLN B CA 1
ATOM 5729 C C . GLN B 1 18 ? 11.961 -105.562 36.562 1 15.74 18 GLN B C 1
ATOM 5731 O O . GLN B 1 18 ? 11.281 -104.625 36.094 1 15.74 18 GLN B O 1
ATOM 5736 N N . SER B 1 19 ? 12.617 -105.375 37.812 1 15.64 19 SER B N 1
ATOM 5737 C CA . SER B 1 19 ? 12.398 -105.562 39.25 1 15.64 19 SER B CA 1
ATOM 5738 C C . SER B 1 19 ? 12 -104.25 39.906 1 15.64 19 SER B C 1
ATOM 5740 O O . SER B 1 19 ? 10.992 -104.188 40.625 1 15.64 19 SER B O 1
ATOM 5742 N N . PRO B 1 20 ? 13.117 -103.5 40.594 1 16.22 20 PRO B N 1
ATOM 5743 C CA . PRO B 1 20 ? 13.25 -103.562 42.031 1 16.22 20 PRO B CA 1
ATOM 5744 C C . PRO B 1 20 ? 12.516 -102.375 42.719 1 16.22 20 PRO B C 1
ATOM 5746 O O . PRO B 1 20 ? 11.883 -101.562 42.062 1 16.22 20 PRO B O 1
ATOM 5749 N N . VAL B 1 21 ? 13.383 -101.375 43.438 1 17 21 VAL B N 1
ATOM 5750 C CA . VAL B 1 21 ? 13.625 -101.188 44.875 1 17 21 VAL B CA 1
ATOM 5751 C C . VAL B 1 21 ? 12.805 -100 45.375 1 17 21 VAL B C 1
ATOM 5753 O O . VAL B 1 21 ? 12.391 -99.188 44.625 1 17 21 VAL B O 1
ATOM 5756 N N . CYS B 1 22 ? 13.047 -99.688 46.719 1 16.28 22 CYS B N 1
ATOM 5757 C CA . CYS B 1 22 ? 12.359 -99.5 47.969 1 16.28 22 CYS B CA 1
ATOM 5758 C C . CYS B 1 22 ? 12.078 -98 48.219 1 16.28 22 CYS B C 1
ATOM 5760 O O . CYS B 1 22 ? 11.016 -97.625 48.719 1 16.28 22 CYS B O 1
ATOM 5762 N N . ASP B 1 23 ? 13.148 -97 48.188 1 16.34 23 ASP B N 1
ATOM 5763 C CA . ASP B 1 23 ? 13.5 -96.438 49.5 1 16.34 23 ASP B CA 1
ATOM 5764 C C . ASP B 1 23 ? 12.531 -95.312 49.875 1 16.34 23 ASP B C 1
ATOM 5766 O O . ASP B 1 23 ? 11.859 -94.75 49.031 1 16.34 23 ASP B O 1
ATOM 5770 N N . GLY B 1 24 ? 12.875 -94.688 51.125 1 16.62 24 GLY B N 1
ATOM 5771 C CA . GLY B 1 24 ? 12.336 -94.312 52.438 1 16.62 24 GLY B CA 1
ATOM 5772 C C . GLY B 1 24 ? 11.758 -92.875 52.438 1 16.62 24 GLY B C 1
ATOM 5773 O O . GLY B 1 24 ? 10.555 -92.688 52.656 1 16.62 24 GLY B O 1
ATOM 5774 N N . GLU B 1 25 ? 12.609 -91.938 53 1 18.17 25 GLU B N 1
ATOM 5775 C CA . GLU B 1 25 ? 12.391 -91.125 54.188 1 18.17 25 GLU B CA 1
ATOM 5776 C C . GLU B 1 25 ? 11.766 -89.75 53.844 1 18.17 25 GLU B C 1
ATOM 5778 O O . GLU B 1 25 ? 12.273 -89 53 1 18.17 25 GLU B O 1
ATOM 5783 N N . ARG B 1 26 ? 10.547 -89.562 54.188 1 20.77 26 ARG B N 1
ATOM 5784 C CA . ARG B 1 26 ? 9.547 -88.5 54 1 20.77 26 ARG B CA 1
ATOM 5785 C C . ARG B 1 26 ? 9.969 -87.25 54.75 1 20.77 26 ARG B C 1
ATOM 5787 O O . ARG B 1 26 ? 9.414 -86.938 55.812 1 20.77 26 ARG B O 1
ATOM 5794 N N . GLN B 1 27 ? 11.398 -86.938 54.719 1 18.45 27 GLN B N 1
ATOM 5795 C CA . GLN B 1 27 ? 11.781 -86.062 55.812 1 18.45 27 GLN B CA 1
ATOM 5796 C C . GLN B 1 27 ? 10.961 -84.75 55.75 1 18.45 27 GLN B C 1
ATOM 5798 O O . GLN B 1 27 ? 10.445 -84.375 54.688 1 18.45 27 GLN B O 1
ATOM 5803 N N . GLY B 1 28 ? 10.859 -84.125 56.969 1 20.36 28 GLY B N 1
ATOM 5804 C CA . GLY B 1 28 ? 10.109 -83.188 57.812 1 20.36 28 GLY B CA 1
ATOM 5805 C C . GLY B 1 28 ? 10.164 -81.75 57.312 1 20.36 28 GLY B C 1
ATOM 5806 O O . GLY B 1 28 ? 11.18 -81.062 57.469 1 20.36 28 GLY B O 1
ATOM 5807 N N . GLU B 1 29 ? 9.805 -81.438 56.062 1 20.28 29 GLU B N 1
ATOM 5808 C CA . GLU B 1 29 ? 10.195 -80.125 55.469 1 20.28 29 GLU B CA 1
ATOM 5809 C C . GLU B 1 29 ? 9.773 -79 56.375 1 20.28 29 GLU B C 1
ATOM 5811 O O . GLU B 1 29 ? 8.68 -79 56.938 1 20.28 29 GLU B O 1
ATOM 5816 N N . GLY B 1 30 ? 10.789 -78.25 56.812 1 21.09 30 GLY B N 1
ATOM 5817 C CA . GLY B 1 30 ? 11.078 -77.125 57.656 1 21.09 30 GLY B CA 1
ATOM 5818 C C . GLY B 1 30 ? 10.109 -75.938 57.469 1 21.09 30 GLY B C 1
ATOM 5819 O O . GLY B 1 30 ? 9.555 -75.75 56.406 1 21.09 30 GLY B O 1
ATOM 5820 N N . GLN B 1 31 ? 9.516 -75.562 58.594 1 21.84 31 GLN B N 1
ATOM 5821 C CA . GLN B 1 31 ? 8.523 -74.562 59 1 21.84 31 GLN B CA 1
ATOM 5822 C C . GLN B 1 31 ? 8.891 -73.188 58.469 1 21.84 31 GLN B C 1
ATOM 5824 O O . GLN B 1 31 ? 9.875 -72.625 58.906 1 21.84 31 GLN B O 1
ATOM 5829 N N . GLU B 1 32 ? 8.922 -73.062 57.156 1 25.84 32 GLU B N 1
ATOM 5830 C CA . GLU B 1 32 ? 9.469 -71.75 56.688 1 25.84 32 GLU B CA 1
ATOM 5831 C C . GLU B 1 32 ? 8.82 -70.625 57.406 1 25.84 32 GLU B C 1
ATOM 5833 O O . GLU B 1 32 ? 7.598 -70.562 57.562 1 25.84 32 GLU B O 1
ATOM 5838 N N . PRO B 1 33 ? 9.602 -70.062 58.375 1 29.17 33 PRO B N 1
ATOM 5839 C CA . PRO B 1 33 ? 9.273 -69 59.312 1 29.17 33 PRO B CA 1
ATOM 5840 C C . PRO B 1 33 ? 8.375 -67.938 58.688 1 29.17 33 PRO B C 1
ATOM 5842 O O . PRO B 1 33 ? 8.312 -67.75 57.469 1 29.17 33 PRO B O 1
ATOM 5845 N N . PRO B 1 34 ? 7.742 -67.188 59.625 1 27.55 34 PRO B N 1
ATOM 5846 C CA . PRO B 1 34 ? 6.613 -66.25 59.469 1 27.55 34 PRO B CA 1
ATOM 5847 C C . PRO B 1 34 ? 6.898 -65.125 58.469 1 27.55 34 PRO B C 1
ATOM 5849 O O . PRO B 1 34 ? 7.996 -64.562 58.469 1 27.55 34 PRO B O 1
ATOM 5852 N N . ARG B 1 35 ? 6.355 -65.125 57.406 1 30.44 35 ARG B N 1
ATOM 5853 C CA . ARG B 1 35 ? 6.566 -64.312 56.25 1 30.44 35 ARG B CA 1
ATOM 5854 C C . ARG B 1 35 ? 6.422 -62.812 56.656 1 30.44 35 ARG B C 1
ATOM 5856 O O . ARG B 1 35 ? 5.355 -62.375 57.094 1 30.44 35 ARG B O 1
ATOM 5863 N N . LYS B 1 36 ? 7.527 -62.312 57.281 1 28.58 36 LYS B N 1
ATOM 5864 C CA . LYS B 1 36 ? 7.586 -60.906 57.688 1 28.58 36 LYS B CA 1
ATOM 5865 C C . LYS B 1 36 ? 6.988 -60.031 56.594 1 28.58 36 LYS B C 1
ATOM 5867 O O . LYS B 1 36 ? 7.195 -60.25 55.406 1 28.58 36 LYS B O 1
ATOM 5872 N N . ARG B 1 37 ? 5.988 -59.25 57.031 1 29.31 37 ARG B N 1
ATOM 5873 C CA . ARG B 1 37 ? 5.102 -58.344 56.281 1 29.31 37 ARG B CA 1
ATOM 5874 C C . ARG B 1 37 ? 5.895 -57.344 55.438 1 29.31 37 ARG B C 1
ATOM 5876 O O . ARG B 1 37 ? 6.746 -56.625 55.969 1 29.31 37 ARG B O 1
ATOM 5883 N N . ALA B 1 38 ? 6.285 -57.781 54.312 1 32.25 38 ALA B N 1
ATOM 5884 C CA . ALA B 1 38 ? 7.156 -56.938 53.5 1 32.25 38 ALA B CA 1
ATOM 5885 C C . ALA B 1 38 ? 6.578 -55.531 53.312 1 32.25 38 ALA B C 1
ATOM 5887 O O . ALA B 1 38 ? 5.438 -55.375 52.875 1 32.25 38 ALA B O 1
ATOM 5888 N N . ARG B 1 39 ? 6.887 -54.625 54.156 1 33.38 39 ARG B N 1
ATOM 5889 C CA . ARG B 1 39 ? 6.441 -53.25 54.312 1 33.38 39 ARG B CA 1
ATOM 5890 C C . ARG B 1 39 ? 6.609 -52.469 53 1 33.38 39 ARG B C 1
ATOM 5892 O O . ARG B 1 39 ? 6.098 -51.375 52.844 1 33.38 39 ARG B O 1
ATOM 5899 N N . LEU B 1 40 ? 7.801 -52.656 52.438 1 33.72 40 LEU B N 1
ATOM 5900 C CA . LEU B 1 40 ? 8.258 -51.562 51.562 1 33.72 40 LEU B CA 1
ATOM 5901 C C . LEU B 1 40 ? 7.664 -51.719 50.156 1 33.72 40 LEU B C 1
ATOM 5903 O O . LEU B 1 40 ? 7.812 -52.75 49.531 1 33.72 40 LEU B O 1
ATOM 5907 N N . SER B 1 41 ? 6.555 -51.312 49.812 1 38 41 SER B N 1
ATOM 5908 C CA . SER B 1 41 ? 5.965 -51.469 48.5 1 38 41 SER B CA 1
ATOM 5909 C C . SER B 1 41 ? 6.613 -50.531 47.469 1 38 41 SER B C 1
ATOM 5911 O O . SER B 1 41 ? 7.016 -49.438 47.844 1 38 41 SER B O 1
ATOM 5913 N N . CYS B 1 42 ? 7.266 -50.969 46.469 1 39.97 42 CYS B N 1
ATOM 5914 C CA . CYS B 1 42 ? 7.938 -50.125 45.469 1 39.97 42 CYS B CA 1
ATOM 5915 C C . CYS B 1 42 ? 6.992 -49.062 44.938 1 39.97 42 CYS B C 1
ATOM 5917 O O . CYS B 1 42 ? 5.777 -49.188 45.094 1 39.97 42 CYS B O 1
ATOM 5919 N N . ASN B 1 43 ? 7.355 -47.875 44.281 1 44.53 43 ASN B N 1
ATOM 5920 C CA . ASN B 1 43 ? 6.641 -46.656 43.906 1 44.53 43 ASN B CA 1
ATOM 5921 C C . ASN B 1 43 ? 5.52 -46.938 42.938 1 44.53 43 ASN B C 1
ATOM 5923 O O . ASN B 1 43 ? 4.48 -46.281 42.938 1 44.53 43 ASN B O 1
ATOM 5927 N N . THR B 1 44 ? 5.621 -47.844 41.938 1 44.88 44 THR B N 1
ATOM 5928 C CA . THR B 1 44 ? 4.602 -48.125 40.938 1 44.88 44 THR B CA 1
ATOM 5929 C C . THR B 1 44 ? 3.404 -48.844 41.594 1 44.88 44 THR B C 1
ATOM 5931 O O . THR B 1 44 ? 2.258 -48.562 41.219 1 44.88 44 THR B O 1
ATOM 5934 N N . CYS B 1 45 ? 3.701 -49.656 42.344 1 46.25 45 CYS B N 1
ATOM 5935 C CA . CYS B 1 45 ? 2.617 -50.375 43.031 1 46.25 45 CYS B CA 1
ATOM 5936 C C . CYS B 1 45 ? 1.898 -49.438 44 1 46.25 45 CYS B C 1
ATOM 5938 O O . CYS B 1 45 ? 0.713 -49.625 44.281 1 46.25 45 CYS B O 1
ATOM 5940 N N . LYS B 1 46 ? 2.662 -48.5 44.594 1 49.44 46 LYS B N 1
ATOM 5941 C CA . LYS B 1 46 ? 2.025 -47.531 45.469 1 49.44 46 LYS B CA 1
ATOM 5942 C C . LYS B 1 46 ? 0.977 -46.719 44.719 1 49.44 46 LYS B C 1
ATOM 5944 O O . LYS B 1 46 ? -0.099 -46.438 45.281 1 49.44 46 LYS B O 1
ATOM 5949 N N . ALA B 1 47 ? 1.311 -46.281 43.438 1 48.25 47 ALA B N 1
ATOM 5950 C CA . ALA B 1 47 ? 0.363 -45.438 42.719 1 48.25 47 ALA B CA 1
ATOM 5951 C C . ALA B 1 47 ? -0.909 -46.219 42.375 1 48.25 47 ALA B C 1
ATOM 5953 O O . ALA B 1 47 ? -1.99 -45.625 42.281 1 48.25 47 ALA B O 1
ATOM 5954 N N . ARG B 1 48 ? -0.819 -47.438 42.188 1 46.97 48 ARG B N 1
ATOM 5955 C CA . ARG B 1 48 ? -1.967 -48.281 41.844 1 46.97 48 ARG B CA 1
ATOM 5956 C C . ARG B 1 48 ? -2.584 -48.906 43.094 1 46.97 48 ARG B C 1
ATOM 5958 O O . ARG B 1 48 ? -3.475 -49.75 43.031 1 46.97 48 ARG B O 1
ATOM 5965 N N . LYS B 1 49 ? -2.453 -48.25 44.25 1 45.53 49 LYS B N 1
ATOM 5966 C CA . LYS B 1 49 ? -2.959 -48.594 45.594 1 45.53 49 LYS B CA 1
ATOM 5967 C C . LYS B 1 49 ? -2.982 -50.094 45.812 1 45.53 49 LYS B C 1
ATOM 5969 O O . LYS B 1 49 ? -3.852 -50.625 46.5 1 45.53 49 LYS B O 1
ATOM 5974 N N . THR B 1 50 ? -2.316 -50.812 44.906 1 40.25 50 THR B N 1
ATOM 5975 C CA . THR B 1 50 ? -2.344 -52.25 45.125 1 40.25 50 THR B CA 1
ATOM 5976 C C . THR B 1 50 ? -1.304 -52.656 46.156 1 40.25 50 THR B C 1
ATOM 5978 O O . THR B 1 50 ? -0.153 -52.219 46.094 1 40.25 50 THR B O 1
ATOM 5981 N N . LYS B 1 51 ? -1.696 -53.031 47.344 1 38.28 51 LYS B N 1
ATOM 5982 C CA . LYS B 1 51 ? -0.975 -53.469 48.531 1 38.28 51 LYS B CA 1
ATOM 5983 C C . LYS B 1 51 ? -0.133 -54.688 48.219 1 38.28 51 LYS B C 1
ATOM 5985 O O . LYS B 1 51 ? -0.663 -55.75 47.812 1 38.28 51 LYS B O 1
ATOM 5990 N N . VAL B 1 52 ? 1.066 -54.531 47.531 1 39.94 52 VAL B N 1
ATOM 5991 C CA . VAL B 1 52 ? 1.8 -55.75 47.219 1 39.94 52 VAL B CA 1
ATOM 5992 C C . VAL B 1 52 ? 2.562 -56.219 48.469 1 39.94 52 VAL B C 1
ATOM 5994 O O . VAL B 1 52 ? 3.191 -55.406 49.156 1 39.94 52 VAL B O 1
ATOM 5997 N N . LYS B 1 53 ? 2.27 -57.375 49 1 39.38 53 LYS B N 1
ATOM 5998 C CA . LYS B 1 53 ? 2.906 -58.125 50.062 1 39.38 53 LYS B CA 1
ATOM 5999 C C . LYS B 1 53 ? 4.422 -58.156 49.906 1 39.38 53 LYS B C 1
ATOM 6001 O O . LYS B 1 53 ? 4.941 -57.812 48.812 1 39.38 53 LYS B O 1
ATOM 6006 N N . THR B 1 54 ? 5.23 -58.812 50.656 1 40 54 THR B N 1
ATOM 6007 C CA . THR B 1 54 ? 6.602 -59.281 50.812 1 40 54 THR B CA 1
ATOM 6008 C C . THR B 1 54 ? 7.09 -60 49.562 1 40 54 THR B C 1
ATOM 6010 O O . THR B 1 54 ? 6.367 -60.812 49 1 40 54 THR B O 1
ATOM 6013 N N . GLY B 1 55 ? 8.18 -59.562 48.906 1 46.75 55 GLY B N 1
ATOM 6014 C CA . GLY B 1 55 ? 9 -60.031 47.781 1 46.75 55 GLY B CA 1
ATOM 6015 C C . GLY B 1 55 ? 8.883 -59.188 46.562 1 46.75 55 GLY B C 1
ATOM 6016 O O . GLY B 1 55 ? 8.242 -58.125 46.562 1 46.75 55 GLY B O 1
ATOM 6017 N N . ALA B 1 56 ? 9.734 -59.344 45.562 1 46.72 56 ALA B N 1
ATOM 6018 C CA . ALA B 1 56 ? 9.688 -58.656 44.281 1 46.72 56 ALA B CA 1
ATOM 6019 C C . ALA B 1 56 ? 8.281 -58.688 43.688 1 46.72 56 ALA B C 1
ATOM 6021 O O . ALA B 1 56 ? 7.594 -59.719 43.75 1 46.72 56 ALA B O 1
ATOM 6022 N N . CYS B 1 57 ? 7.453 -57.625 43.75 1 48.62 57 CYS B N 1
ATOM 6023 C CA . CYS B 1 57 ? 6.082 -57.656 43.281 1 48.62 57 CYS B CA 1
ATOM 6024 C C . CYS B 1 57 ? 5.98 -58.5 42 1 48.62 57 CYS B C 1
ATOM 6026 O O . CYS B 1 57 ? 6.977 -58.719 41.312 1 48.62 57 CYS B O 1
ATOM 6028 N N . HIS B 1 58 ? 5.039 -59.406 41.75 1 54.44 58 HIS B N 1
ATOM 6029 C CA . HIS B 1 58 ? 4.879 -60.312 40.594 1 54.44 58 HIS B CA 1
ATOM 6030 C C . HIS B 1 58 ? 5.258 -59.594 39.312 1 54.44 58 HIS B C 1
ATOM 6032 O O . HIS B 1 58 ? 5.797 -60.25 38.375 1 54.44 58 HIS B O 1
ATOM 6038 N N . TYR B 1 59 ? 5.035 -58.375 39.281 1 48.81 59 TYR B N 1
ATOM 6039 C CA . TYR B 1 59 ? 5.312 -57.656 38.031 1 48.81 59 TYR B CA 1
ATOM 6040 C C . TYR B 1 59 ? 6.816 -57.469 37.844 1 48.81 59 TYR B C 1
ATOM 6042 O O . TYR B 1 59 ? 7.348 -57.781 36.75 1 48.81 59 TYR B O 1
ATOM 6050 N N . CYS B 1 60 ? 7.41 -56.906 38.844 1 51.41 60 CYS B N 1
ATOM 6051 C CA . CYS B 1 60 ? 8.859 -56.812 38.719 1 51.41 60 CYS B CA 1
ATOM 6052 C C . CYS B 1 60 ? 9.484 -58.188 38.531 1 51.41 60 CYS B C 1
ATOM 6054 O O . CYS B 1 60 ? 10.43 -58.344 37.781 1 51.41 60 CYS B O 1
ATOM 6056 N N . ARG B 1 61 ? 8.977 -59.125 39.25 1 60.03 61 ARG B N 1
ATOM 6057 C CA . ARG B 1 61 ? 9.469 -60.5 39.094 1 60.03 61 ARG B CA 1
ATOM 6058 C C . ARG B 1 61 ? 9.266 -61 37.656 1 60.03 61 ARG B C 1
ATOM 6060 O O . ARG B 1 61 ? 10.141 -61.656 37.094 1 60.03 61 ARG B O 1
ATOM 6067 N N . SER B 1 62 ? 8.102 -60.781 37.094 1 55 62 SER B N 1
ATOM 6068 C CA . SER B 1 62 ? 7.859 -61.25 35.75 1 55 62 SER B CA 1
ATOM 6069 C C . SER B 1 62 ? 8.773 -60.562 34.75 1 55 62 SER B C 1
ATOM 6071 O O . SER B 1 62 ? 9.117 -61.156 33.719 1 55 62 SER B O 1
ATOM 6073 N N . LEU B 1 63 ? 9.219 -59.344 35.031 1 52.19 63 LEU B N 1
ATOM 6074 C CA . LEU B 1 63 ? 10.102 -58.625 34.125 1 52.19 63 LEU B CA 1
ATOM 6075 C C . LEU B 1 63 ? 11.539 -58.625 34.656 1 52.19 63 LEU B C 1
ATOM 6077 O O . LEU B 1 63 ? 12.414 -58 34.062 1 52.19 63 LEU B O 1
ATOM 6081 N N . ASN B 1 64 ? 11.938 -59.531 35.469 1 49.22 64 ASN B N 1
ATOM 6082 C CA . ASN B 1 64 ? 13.234 -59.75 36.094 1 49.22 64 ASN B CA 1
ATOM 6083 C C . ASN B 1 64 ? 13.867 -58.438 36.562 1 49.22 64 ASN B C 1
ATOM 6085 O O . ASN B 1 64 ? 15.062 -58.219 36.375 1 49.22 64 ASN B O 1
ATOM 6089 N N . LEU B 1 65 ? 13.07 -57.5 36.781 1 46.97 65 LEU B N 1
ATOM 6090 C CA . LEU B 1 65 ? 13.602 -56.219 37.25 1 46.97 65 LEU B CA 1
ATOM 6091 C C . LEU B 1 65 ? 13.773 -56.219 38.781 1 46.97 65 LEU B C 1
ATOM 6093 O O . LEU B 1 65 ? 13.062 -56.938 39.469 1 46.97 65 LEU B O 1
ATOM 6097 N N . PRO B 1 66 ? 14.922 -55.781 39.281 1 50.03 66 PRO B N 1
ATOM 6098 C CA . PRO B 1 66 ? 15.148 -55.719 40.719 1 50.03 66 PRO B CA 1
ATOM 6099 C C . PRO B 1 66 ? 14.062 -54.906 41.469 1 50.03 66 PRO B C 1
ATOM 6101 O O . PRO B 1 66 ? 13.711 -53.812 41.031 1 50.03 66 PRO B O 1
ATOM 6104 N N . CYS B 1 67 ? 13.125 -55.531 42.156 1 44.84 67 CYS B N 1
ATOM 6105 C CA . CYS B 1 67 ? 12.039 -54.969 42.969 1 44.84 67 CYS B CA 1
ATOM 6106 C C . CYS B 1 67 ? 12.586 -54.188 44.156 1 44.84 67 CYS B C 1
ATOM 6108 O O . CYS B 1 67 ? 12.969 -54.781 45.156 1 44.84 67 CYS B O 1
ATOM 6110 N N . GLU B 1 68 ? 13.492 -53.25 43.969 1 43.12 68 GLU B N 1
ATOM 6111 C CA . GLU B 1 68 ? 14.102 -52.469 45.062 1 43.12 68 GLU B CA 1
ATOM 6112 C C . GLU B 1 68 ? 13.062 -51.625 45.781 1 43.12 68 GLU B C 1
ATOM 6114 O O . GLU B 1 68 ? 12.266 -50.938 45.156 1 43.12 68 GLU B O 1
ATOM 6119 N N . ALA B 1 69 ? 12.469 -52.125 46.844 1 41.03 69 ALA B N 1
ATOM 6120 C CA . ALA B 1 69 ? 11.633 -51.406 47.812 1 41.03 69 ALA B CA 1
ATOM 6121 C C . ALA B 1 69 ? 12.328 -50.125 48.281 1 41.03 69 ALA B C 1
ATOM 6123 O O . ALA B 1 69 ? 13.406 -50.188 48.875 1 41.03 69 ALA B O 1
ATOM 6124 N N . SER B 1 70 ? 12.477 -49.094 47.5 1 35.69 70 SER B N 1
ATOM 6125 C CA . SER B 1 70 ? 13.055 -47.938 48.188 1 35.69 70 SER B CA 1
ATOM 6126 C C . SER B 1 70 ? 12.234 -47.531 49.375 1 35.69 70 SER B C 1
ATOM 6128 O O . SER B 1 70 ? 11.016 -47.375 49.281 1 35.69 70 SER B O 1
ATOM 6130 N N . ILE B 1 71 ? 12.422 -47.938 50.594 1 33.81 71 ILE B N 1
ATOM 6131 C CA . ILE B 1 71 ? 11.891 -47.438 51.875 1 33.81 71 ILE B CA 1
ATOM 6132 C C . ILE B 1 71 ? 11.734 -45.938 51.812 1 33.81 71 ILE B C 1
ATOM 6134 O O . ILE B 1 71 ? 11.414 -45.312 52.844 1 33.81 71 ILE B O 1
ATOM 6138 N N . LYS B 1 72 ? 12.391 -45.281 50.938 1 32.44 72 LYS B N 1
ATOM 6139 C CA . LYS B 1 72 ? 12.453 -43.906 51.406 1 32.44 72 LYS B CA 1
ATOM 6140 C C . LYS B 1 72 ? 11.047 -43.312 51.594 1 32.44 72 LYS B C 1
ATOM 6142 O O . LYS B 1 72 ? 10.211 -43.406 50.719 1 32.44 72 LYS B O 1
ATOM 6147 N N . ASN B 1 73 ? 10.406 -43.344 52.812 1 30.11 73 ASN B N 1
ATOM 6148 C CA . ASN B 1 73 ? 9.281 -42.5 53.219 1 30.11 73 ASN B CA 1
ATOM 6149 C C . ASN B 1 73 ? 9.25 -41.188 52.438 1 30.11 73 ASN B C 1
ATOM 6151 O O . ASN B 1 73 ? 10.047 -40.281 52.719 1 30.11 73 ASN B O 1
ATOM 6155 N N . ARG B 1 74 ? 9.242 -41.188 51.219 1 30.47 74 ARG B N 1
ATOM 6156 C CA . ARG B 1 74 ? 9.344 -39.875 50.594 1 30.47 74 ARG B CA 1
ATOM 6157 C C . ARG B 1 74 ? 8.234 -38.969 51.062 1 30.47 74 ARG B C 1
ATOM 6159 O O . ARG B 1 74 ? 7.059 -39.156 50.75 1 30.47 74 ARG B O 1
ATOM 6166 N N . LYS B 1 75 ? 8.273 -38.531 52.281 1 30.28 75 LYS B N 1
ATOM 6167 C CA . LYS B 1 75 ? 7.527 -37.312 52.688 1 30.28 75 LYS B CA 1
ATOM 6168 C C . LYS B 1 75 ? 7.316 -36.375 51.5 1 30.28 75 LYS B C 1
ATOM 6170 O O . LYS B 1 75 ? 8.242 -36.125 50.719 1 30.28 75 LYS B O 1
ATOM 6175 N N . ARG B 1 76 ? 6.199 -36.406 50.969 1 33.09 76 ARG B N 1
ATOM 6176 C CA . ARG B 1 76 ? 5.766 -35.531 49.906 1 33.09 76 ARG B CA 1
ATOM 6177 C C . ARG B 1 76 ? 6.293 -34.125 50.125 1 33.09 76 ARG B C 1
ATOM 6179 O O . ARG B 1 76 ? 5.949 -33.469 51.125 1 33.09 76 ARG B O 1
ATOM 6186 N N . PRO B 1 77 ? 7.559 -33.969 49.75 1 32.5 77 PRO B N 1
ATOM 6187 C CA . PRO B 1 77 ? 8.242 -32.719 50.125 1 32.5 77 PRO B CA 1
ATOM 6188 C C . PRO B 1 77 ? 7.434 -31.469 49.812 1 32.5 77 PRO B C 1
ATOM 6190 O O . PRO B 1 77 ? 6.867 -31.375 48.719 1 32.5 77 PRO B O 1
ATOM 6193 N N . PHE B 1 78 ? 6.582 -31.016 50.625 1 34.69 78 PHE B N 1
ATOM 6194 C CA . PHE B 1 78 ? 6.117 -29.641 50.531 1 34.69 78 PHE B CA 1
ATOM 6195 C C . PHE B 1 78 ? 7.262 -28.703 50.156 1 34.69 78 PHE B C 1
ATOM 6197 O O . PHE B 1 78 ? 8.375 -28.844 50.688 1 34.69 78 PHE B O 1
ATOM 6204 N N . TYR B 1 79 ? 7.312 -28.516 48.969 1 39.5 79 TYR B N 1
ATOM 6205 C CA . TYR B 1 79 ? 8.414 -27.641 48.594 1 39.5 79 TYR B CA 1
ATOM 6206 C C . TYR B 1 79 ? 8.43 -26.406 49.5 1 39.5 79 TYR B C 1
ATOM 6208 O O . TYR B 1 79 ? 7.375 -25.844 49.812 1 39.5 79 TYR B O 1
ATOM 6216 N N . ARG B 1 80 ? 9.312 -26.375 50.406 1 41.75 80 ARG B N 1
ATOM 6217 C CA . ARG B 1 80 ? 9.594 -25.125 51.125 1 41.75 80 ARG B CA 1
ATOM 6218 C C . ARG B 1 80 ? 9.977 -24.016 50.188 1 41.75 80 ARG B C 1
ATOM 6220 O O . ARG B 1 80 ? 11.117 -23.938 49.719 1 41.75 80 ARG B O 1
ATOM 6227 N N . VAL B 1 81 ? 9.094 -23.688 49.406 1 45.12 81 VAL B N 1
ATOM 6228 C CA . VAL B 1 81 ? 9.414 -22.484 48.625 1 45.12 81 VAL B CA 1
ATOM 6229 C C . VAL B 1 81 ? 9.203 -21.234 49.5 1 45.12 81 VAL B C 1
ATOM 6231 O O . VAL B 1 81 ? 8.305 -21.219 50.344 1 45.12 81 VAL B O 1
ATOM 6234 N N . SER B 1 82 ? 10.25 -20.5 49.656 1 49.59 82 SER B N 1
ATOM 6235 C CA . SER B 1 82 ? 10.062 -19.266 50.406 1 49.59 82 SER B CA 1
ATOM 6236 C C . SER B 1 82 ? 8.789 -18.547 50 1 49.59 82 SER B C 1
ATOM 6238 O O . SER B 1 82 ? 8.422 -18.531 48.812 1 49.59 82 SER B O 1
ATOM 6240 N N . GLY B 1 83 ? 7.91 -18.312 50.875 1 56 83 GLY B N 1
ATOM 6241 C CA . GLY B 1 83 ? 6.699 -17.562 50.625 1 56 83 GLY B CA 1
ATOM 6242 C C . GLY B 1 83 ? 6.922 -16.375 49.688 1 56 83 GLY B C 1
ATOM 6243 O O . GLY B 1 83 ? 6.074 -16.078 48.844 1 56 83 GLY B O 1
ATOM 6244 N N . GLU B 1 84 ? 8.055 -15.797 49.781 1 58.81 84 GLU B N 1
ATOM 6245 C CA . GLU B 1 84 ? 8.344 -14.633 48.969 1 58.81 84 GLU B CA 1
ATOM 6246 C C . GLU B 1 84 ? 8.578 -15.031 47.5 1 58.81 84 GLU B C 1
ATOM 6248 O O . GLU B 1 84 ? 8.102 -14.367 46.594 1 58.81 84 GLU B O 1
ATOM 6253 N N . VAL B 1 85 ? 9.188 -16.125 47.312 1 59.88 85 VAL B N 1
ATOM 6254 C CA . VAL B 1 85 ? 9.43 -16.547 45.938 1 59.88 85 VAL B CA 1
ATOM 6255 C C . VAL B 1 85 ? 8.125 -17 45.281 1 59.88 85 VAL B C 1
ATOM 6257 O O . VAL B 1 85 ? 7.863 -16.703 44.125 1 59.88 85 VAL B O 1
ATOM 6260 N N . TYR B 1 86 ? 7.324 -17.641 45.938 1 62.16 86 TYR B N 1
ATOM 6261 C CA . TYR B 1 86 ? 6.02 -18.047 45.438 1 62.16 86 TYR B CA 1
ATOM 6262 C C . TYR B 1 86 ? 5.156 -16.828 45.125 1 62.16 86 TYR B C 1
ATOM 6264 O O . TYR B 1 86 ? 4.574 -16.75 44.031 1 62.16 86 TYR B O 1
ATOM 6272 N N . ASP B 1 87 ? 5.098 -15.914 46 1 64.81 87 ASP B N 1
ATOM 6273 C CA . ASP B 1 87 ? 4.301 -14.719 45.75 1 64.81 87 ASP B CA 1
ATOM 6274 C C . ASP B 1 87 ? 4.812 -13.938 44.562 1 64.81 87 ASP B C 1
ATOM 6276 O O . ASP B 1 87 ? 4.023 -13.469 43.719 1 64.81 87 ASP B O 1
ATOM 6280 N N . TYR B 1 88 ? 6.09 -13.875 44.406 1 66.12 88 TYR B N 1
ATOM 6281 C CA . TYR B 1 88 ? 6.633 -13.148 43.25 1 66.12 88 TYR B CA 1
ATOM 6282 C C . TYR B 1 88 ? 6.5 -13.969 41.969 1 66.12 88 TYR B C 1
ATOM 6284 O O . TYR B 1 88 ? 6.277 -13.414 40.906 1 66.12 88 TYR B O 1
ATOM 6292 N N . SER B 1 89 ? 6.48 -15.242 42.062 1 66.38 89 SER B N 1
ATOM 6293 C CA . SER B 1 89 ? 6.238 -16.062 40.875 1 66.38 89 SER B CA 1
ATOM 6294 C C . SER B 1 89 ? 4.781 -15.992 40.438 1 66.38 89 SER B C 1
ATOM 6296 O O . SER B 1 89 ? 4.488 -15.93 39.25 1 66.38 89 SER B O 1
ATOM 6298 N N . ILE B 1 90 ? 3.912 -15.969 41.375 1 68.38 90 ILE B N 1
ATOM 6299 C CA . ILE B 1 90 ? 2.5 -15.812 41.062 1 68.38 90 ILE B CA 1
ATOM 6300 C C . ILE B 1 90 ? 2.25 -14.398 40.531 1 68.38 90 ILE B C 1
ATOM 6302 O O . ILE B 1 90 ? 1.509 -14.211 39.562 1 68.38 90 ILE B O 1
ATOM 6306 N N . LYS B 1 91 ? 2.924 -13.414 41.125 1 69 91 LYS B N 1
ATOM 6307 C CA . LYS B 1 91 ? 2.834 -12.055 40.594 1 69 91 LYS B CA 1
ATOM 6308 C C . LYS B 1 91 ? 3.393 -11.969 39.188 1 69 91 LYS B C 1
ATOM 6310 O O . LYS B 1 91 ? 2.818 -11.297 38.312 1 69 91 LYS B O 1
ATOM 6315 N N . LEU B 1 92 ? 4.418 -12.617 38.938 1 67.88 92 LEU B N 1
ATOM 6316 C CA . LEU B 1 92 ? 4.977 -12.68 37.594 1 67.88 92 LEU B CA 1
ATOM 6317 C C . LEU B 1 92 ? 4.062 -13.461 36.656 1 67.88 92 LEU B C 1
ATOM 6319 O O . LEU B 1 92 ? 3.822 -13.039 35.5 1 67.88 92 LEU B O 1
ATOM 6323 N N . LEU B 1 93 ? 3.545 -14.562 37.062 1 69.44 93 LEU B N 1
ATOM 6324 C CA . LEU B 1 93 ? 2.594 -15.336 36.281 1 69.44 93 LEU B CA 1
ATOM 6325 C C . LEU B 1 93 ? 1.326 -14.531 36 1 69.44 93 LEU B C 1
ATOM 6327 O O . LEU B 1 93 ? 0.779 -14.578 34.906 1 69.44 93 LEU B O 1
ATOM 6331 N N . ARG B 1 94 ? 0.879 -13.812 37 1 68.75 94 ARG B N 1
ATOM 6332 C CA . ARG B 1 94 ? -0.338 -13.016 36.844 1 68.75 94 ARG B CA 1
ATOM 6333 C C . ARG B 1 94 ? -0.11 -11.836 35.906 1 68.75 94 ARG B C 1
ATOM 6335 O O . ARG B 1 94 ? -1.067 -11.25 35.406 1 68.75 94 ARG B O 1
ATOM 6342 N N . ARG B 1 95 ? 1.1 -11.5 35.594 1 66.44 95 ARG B N 1
ATOM 6343 C CA . ARG B 1 95 ? 1.4 -10.523 34.562 1 66.44 95 ARG B CA 1
ATOM 6344 C C . ARG B 1 95 ? 1.172 -11.109 33.188 1 66.44 95 ARG B C 1
ATOM 6346 O O . ARG B 1 95 ? 0.856 -10.391 32.219 1 66.44 95 ARG B O 1
ATOM 6353 N N . PHE B 1 96 ? 1.13 -12.391 33.062 1 65.12 96 PHE B N 1
ATOM 6354 C CA . PHE B 1 96 ? 0.959 -13.078 31.797 1 65.12 96 PHE B CA 1
ATOM 6355 C C . PHE B 1 96 ? -0.412 -13.742 31.719 1 65.12 96 PHE B C 1
ATOM 6357 O O . PHE B 1 96 ? -0.963 -13.914 30.625 1 65.12 96 PHE B O 1
ATOM 6364 N N . VAL B 1 97 ? -1.006 -14.164 32.906 1 65.69 97 VAL B N 1
ATOM 6365 C CA . VAL B 1 97 ? -2.307 -14.82 33 1 65.69 97 VAL B CA 1
ATOM 6366 C C . VAL B 1 97 ? -3.16 -14.148 34.062 1 65.69 97 VAL B C 1
ATOM 6368 O O . VAL B 1 97 ? -2.869 -14.25 35.25 1 65.69 97 VAL B O 1
ATOM 6371 N N . SER B 1 98 ? -4.098 -13.398 33.625 1 63.56 98 SER B N 1
ATOM 6372 C CA . SER B 1 98 ? -4.93 -12.633 34.562 1 63.56 98 SER B CA 1
ATOM 6373 C C . SER B 1 98 ? -5.684 -13.555 35.5 1 63.56 98 SER B C 1
ATOM 6375 O O . SER B 1 98 ? -5.891 -14.734 35.219 1 63.56 98 SER B O 1
ATOM 6377 N N . GLU B 1 99 ? -6.062 -13.016 36.625 1 64.31 99 GLU B N 1
ATOM 6378 C CA . GLU B 1 99 ? -6.84 -13.734 37.625 1 64.31 99 GLU B CA 1
ATOM 6379 C C . GLU B 1 99 ? -8.211 -14.133 37.094 1 64.31 99 GLU B C 1
ATOM 6381 O O . GLU B 1 99 ? -8.828 -15.078 37.594 1 64.31 99 GLU B O 1
ATOM 6386 N N . GLU B 1 100 ? -8.672 -13.492 36.094 1 61.25 100 GLU B N 1
ATOM 6387 C CA . GLU B 1 100 ? -9.93 -13.875 35.469 1 61.25 100 GLU B CA 1
ATOM 6388 C C . GLU B 1 100 ? -9.766 -15.109 34.594 1 61.25 100 GLU B C 1
ATOM 6390 O O . GLU B 1 100 ? -10.656 -15.969 34.562 1 61.25 100 GLU B O 1
ATOM 6395 N N . GLU B 1 101 ? -8.648 -15.227 33.906 1 60.97 101 GLU B N 1
ATOM 6396 C CA . GLU B 1 101 ? -8.398 -16.406 33.094 1 60.97 101 GLU B CA 1
ATOM 6397 C C . GLU B 1 101 ? -8.094 -17.625 33.938 1 60.97 101 GLU B C 1
ATOM 6399 O O . GLU B 1 101 ? -8.469 -18.75 33.594 1 60.97 101 GLU B O 1
ATOM 6404 N N . LEU B 1 102 ? -7.41 -17.328 34.906 1 59.56 102 LEU B N 1
ATOM 6405 C CA . LEU B 1 102 ? -7.07 -18.391 35.844 1 59.56 102 LEU B CA 1
ATOM 6406 C C . LEU B 1 102 ? -7.254 -17.938 37.281 1 59.56 102 LEU B C 1
ATOM 6408 O O . LEU B 1 102 ? -6.297 -17.516 37.938 1 59.56 102 LEU B O 1
ATOM 6412 N N . PRO B 1 103 ? -8.547 -17.859 37.688 1 59.66 103 PRO B N 1
ATOM 6413 C CA . PRO B 1 103 ? -8.852 -17.266 39 1 59.66 103 PRO B CA 1
ATOM 6414 C C . PRO B 1 103 ? -8.164 -18 40.125 1 59.66 103 PRO B C 1
ATOM 6416 O O . PRO B 1 103 ? -7.777 -17.375 41.125 1 59.66 103 PRO B O 1
ATOM 6419 N N . GLU B 1 104 ? -8.117 -19.438 40.125 1 63.91 104 GLU B N 1
ATOM 6420 C CA . GLU B 1 104 ? -7.48 -20.234 41.156 1 63.91 104 GLU B CA 1
ATOM 6421 C C . GLU B 1 104 ? -6.316 -21.047 40.625 1 63.91 104 GLU B C 1
ATOM 6423 O O . GLU B 1 104 ? -6.449 -21.703 39.562 1 63.91 104 GLU B O 1
ATOM 6428 N N . LEU B 1 105 ? -5.172 -20.859 41.094 1 61.34 105 LEU B N 1
ATOM 6429 C CA . LEU B 1 105 ? -3.977 -21.578 40.656 1 61.34 105 LEU B CA 1
ATOM 6430 C C . LEU B 1 105 ? -3.967 -23 41.25 1 61.34 105 LEU B C 1
ATOM 6432 O O . LEU B 1 105 ? -3.174 -23.297 42.156 1 61.34 105 LEU B O 1
ATOM 6436 N N . THR B 1 106 ? -5.027 -23.844 40.906 1 62.72 106 THR B N 1
ATOM 6437 C CA . THR B 1 106 ? -5.035 -25.281 41.188 1 62.72 106 THR B CA 1
ATOM 6438 C C . THR B 1 106 ? -4.414 -26.062 40.031 1 62.72 106 THR B C 1
ATOM 6440 O O . THR B 1 106 ? -4.371 -25.594 38.906 1 62.72 106 THR B O 1
ATOM 6443 N N . VAL B 1 107 ? -3.936 -27.266 40.188 1 62.22 107 VAL B N 1
ATOM 6444 C CA . VAL B 1 107 ? -3.289 -28.094 39.188 1 62.22 107 VAL B CA 1
ATOM 6445 C C . VAL B 1 107 ? -4.234 -28.312 38 1 62.22 107 VAL B C 1
ATOM 6447 O O . VAL B 1 107 ? -3.826 -28.219 36.844 1 62.22 107 VAL B O 1
ATOM 6450 N N . GLU B 1 108 ? -5.488 -28.531 38.25 1 62.34 108 GLU B N 1
ATOM 6451 C CA . GLU B 1 108 ? -6.457 -28.797 37.188 1 62.34 108 GLU B CA 1
ATOM 6452 C C . GLU B 1 108 ? -6.691 -27.562 36.344 1 62.34 108 GLU B C 1
ATOM 6454 O O . GLU B 1 108 ? -6.746 -27.656 35.125 1 62.34 108 GLU B O 1
ATOM 6459 N N . LYS B 1 109 ? -6.777 -26.438 36.875 1 65.56 109 LYS B N 1
ATOM 6460 C CA . LYS B 1 109 ? -7.078 -25.25 36.125 1 65.56 109 LYS B CA 1
ATOM 6461 C C . LYS B 1 109 ? -5.844 -24.766 35.344 1 65.56 109 LYS B C 1
ATOM 6463 O O . LYS B 1 109 ? -5.961 -24.266 34.219 1 65.56 109 LYS B O 1
ATOM 6468 N N . ILE B 1 110 ? -4.715 -24.922 35.844 1 64.44 110 ILE B N 1
ATOM 6469 C CA . ILE B 1 110 ? -3.502 -24.578 35.125 1 64.44 110 ILE B CA 1
ATOM 6470 C C . ILE B 1 110 ? -3.295 -25.562 33.969 1 64.44 110 ILE B C 1
ATOM 6472 O O . ILE B 1 110 ? -2.957 -25.172 32.844 1 64.44 110 ILE B O 1
ATOM 6476 N N . GLN B 1 111 ? -3.547 -26.828 34.281 1 63.62 111 GLN B N 1
ATOM 6477 C CA . GLN B 1 111 ? -3.467 -27.828 33.219 1 63.62 111 GLN B CA 1
ATOM 6478 C C . GLN B 1 111 ? -4.5 -27.547 32.125 1 63.62 111 GLN B C 1
ATOM 6480 O O . GLN B 1 111 ? -4.199 -27.656 30.922 1 63.62 111 GLN B O 1
ATOM 6485 N N . ASP B 1 112 ? -5.699 -27.156 32.406 1 65.12 112 ASP B N 1
ATOM 6486 C CA . ASP B 1 112 ? -6.719 -26.766 31.453 1 65.12 112 ASP B CA 1
ATOM 6487 C C . ASP B 1 112 ? -6.312 -25.5 30.703 1 65.12 112 ASP B C 1
ATOM 6489 O O . ASP B 1 112 ? -6.52 -25.391 29.484 1 65.12 112 ASP B O 1
ATOM 6493 N N . PHE B 1 113 ? -5.789 -24.516 31.312 1 64.31 113 PHE B N 1
ATOM 6494 C CA . PHE B 1 113 ? -5.32 -23.312 30.656 1 64.31 113 PHE B CA 1
ATOM 6495 C C . PHE B 1 113 ? -4.117 -23.625 29.766 1 64.31 113 PHE B C 1
ATOM 6497 O O . PHE B 1 113 ? -4.027 -23.125 28.641 1 64.31 113 PHE B O 1
ATOM 6504 N N . LEU B 1 114 ? -3.307 -24.438 30.219 1 62.47 114 LEU B N 1
ATOM 6505 C CA . LEU B 1 114 ? -2.189 -24.859 29.391 1 62.47 114 LEU B CA 1
ATOM 6506 C C . LEU B 1 114 ? -2.68 -25.672 28.203 1 62.47 114 LEU B C 1
ATOM 6508 O O . LEU B 1 114 ? -2.191 -25.516 27.078 1 62.47 114 LEU B O 1
ATOM 6512 N N . ARG B 1 115 ? -3.65 -26.453 28.359 1 59.25 115 ARG B N 1
ATOM 6513 C CA . ARG B 1 115 ? -4.281 -27.172 27.25 1 59.25 115 ARG B CA 1
ATOM 6514 C C . ARG B 1 115 ? -5.023 -26.188 26.344 1 59.25 115 ARG B C 1
ATOM 6516 O O . ARG B 1 115 ? -4.98 -26.328 25.109 1 59.25 115 ARG B O 1
ATOM 6523 N N . ARG B 1 116 ? -5.688 -25.203 26.766 1 59 116 ARG B N 1
ATOM 6524 C CA . ARG B 1 116 ? -6.32 -24.172 25.969 1 59 116 ARG B CA 1
ATOM 6525 C C . ARG B 1 116 ? -5.273 -23.297 25.266 1 59 116 ARG B C 1
ATOM 6527 O O . ARG B 1 116 ? -5.473 -22.875 24.125 1 59 116 ARG B O 1
ATOM 6534 N N . LEU B 1 117 ? -4.324 -22.938 25.984 1 53.34 117 LEU B N 1
ATOM 6535 C CA . LEU B 1 117 ? -3.229 -22.219 25.328 1 53.34 117 LEU B CA 1
ATOM 6536 C C . LEU B 1 117 ? -2.584 -23.094 24.25 1 53.34 117 LEU B C 1
ATOM 6538 O O . LEU B 1 117 ? -2.268 -22.594 23.172 1 53.34 117 LEU B O 1
ATOM 6542 N N . ASP B 1 118 ? -2.467 -24.281 24.453 1 49.38 118 ASP B N 1
ATOM 6543 C CA . ASP B 1 118 ? -1.993 -25.219 23.453 1 49.38 118 ASP B CA 1
ATOM 6544 C C . ASP B 1 118 ? -3.055 -25.469 22.375 1 49.38 118 ASP B C 1
ATOM 6546 O O . ASP B 1 118 ? -2.732 -25.578 21.188 1 49.38 118 ASP B O 1
ATOM 6550 N N . ALA B 1 119 ? -4.387 -25.516 22.547 1 46.62 119 ALA B N 1
ATOM 6551 C CA . ALA B 1 119 ? -5.496 -25.609 21.594 1 46.62 119 ALA B CA 1
ATOM 6552 C C . ALA B 1 119 ? -5.77 -24.25 20.938 1 46.62 119 ALA B C 1
ATOM 6554 O O . ALA B 1 119 ? -6.156 -24.203 19.766 1 46.62 119 ALA B O 1
ATOM 6555 N N . ALA B 1 120 ? -5.824 -23.156 21.562 1 41.09 120 ALA B N 1
ATOM 6556 C CA . ALA B 1 120 ? -5.973 -21.828 20.969 1 41.09 120 ALA B CA 1
ATOM 6557 C C . ALA B 1 120 ? -4.766 -21.484 20.094 1 41.09 120 ALA B C 1
ATOM 6559 O O . ALA B 1 120 ? -4.891 -20.781 19.094 1 41.09 120 ALA B O 1
ATOM 6560 N N . GLU B 1 121 ? -3.598 -21.656 20.328 1 37.59 121 GLU B N 1
ATOM 6561 C CA . GLU B 1 121 ? -2.475 -21.547 19.391 1 37.59 121 GLU B CA 1
ATOM 6562 C C . GLU B 1 121 ? -2.674 -22.453 18.188 1 37.59 121 GLU B C 1
ATOM 6564 O O . GLU B 1 121 ? -2.193 -22.156 17.094 1 37.59 121 GLU B O 1
ATOM 6569 N N . SER B 1 122 ? -3.42 -23.562 18.234 1 34.16 122 SER B N 1
ATOM 6570 C CA . SER B 1 122 ? -3.934 -24.328 17.125 1 34.16 122 SER B CA 1
ATOM 6571 C C . SER B 1 122 ? -5.258 -23.766 16.625 1 34.16 122 SER B C 1
ATOM 6573 O O . SER B 1 122 ? -5.707 -24.109 15.523 1 34.16 122 SER B O 1
ATOM 6575 N N . ARG B 1 123 ? -6.199 -23.234 17.344 1 32.78 123 ARG B N 1
ATOM 6576 C CA . ARG B 1 123 ? -7.477 -22.719 16.859 1 32.78 123 ARG B CA 1
ATOM 6577 C C . ARG B 1 123 ? -7.363 -21.266 16.438 1 32.78 123 ARG B C 1
ATOM 6579 O O . ARG B 1 123 ? -7.145 -20.391 17.266 1 32.78 123 ARG B O 1
ATOM 6586 N N . GLY B 1 124 ? -6.961 -20.875 15.258 1 28 124 GLY B N 1
ATOM 6587 C CA . GLY B 1 124 ? -7.344 -19.594 14.68 1 28 124 GLY B CA 1
ATOM 6588 C C . GLY B 1 124 ? -8.789 -19.234 14.953 1 28 124 GLY B C 1
ATOM 6589 O O . GLY B 1 124 ? -9.609 -20.094 15.258 1 28 124 GLY B O 1
ATOM 6590 N N . PRO B 1 125 ? -9.18 -17.984 15.234 1 28.95 125 PRO B N 1
ATOM 6591 C CA . PRO B 1 125 ? -10.547 -17.609 15.617 1 28.95 125 PRO B CA 1
ATOM 6592 C C . PRO B 1 125 ? -11.602 -18.25 14.727 1 28.95 125 PRO B C 1
ATOM 6594 O O . PRO B 1 125 ? -11.906 -17.719 13.648 1 28.95 125 PRO B O 1
ATOM 6597 N N . ASN B 1 126 ? -11.68 -19.5 14.344 1 24.75 126 ASN B N 1
ATOM 6598 C CA . ASN B 1 126 ? -12.812 -20.078 13.617 1 24.75 126 ASN B CA 1
ATOM 6599 C C . ASN B 1 126 ? -14.109 -19.953 14.414 1 24.75 126 ASN B C 1
ATOM 6601 O O . ASN B 1 126 ? -14.188 -20.422 15.547 1 24.75 126 ASN B O 1
ATOM 6605 N N . SER B 1 127 ? -14.875 -18.766 14.172 1 26.66 127 SER B N 1
ATOM 6606 C CA . SER B 1 127 ? -16.297 -18.797 14.477 1 26.66 127 SER B CA 1
ATOM 6607 C C . SER B 1 127 ? -16.922 -20.125 14.07 1 26.66 127 SER B C 1
ATOM 6609 O O . SER B 1 127 ? -17.344 -20.297 12.922 1 26.66 127 SER B O 1
ATOM 6611 N N . GLN B 1 128 ? -16.406 -21.266 14.273 1 25.2 128 GLN B N 1
ATOM 6612 C CA . GLN B 1 128 ? -17.062 -22.531 13.938 1 25.2 128 GLN B CA 1
ATOM 6613 C C . GLN B 1 128 ? -18.422 -22.625 14.617 1 25.2 128 GLN B C 1
ATOM 6615 O O . GLN B 1 128 ? -18.547 -22.375 15.812 1 25.2 128 GLN B O 1
ATOM 6620 N N . ALA B 1 129 ? -19.625 -22.469 13.75 1 25.38 129 ALA B N 1
ATOM 6621 C CA . ALA B 1 129 ? -20.891 -23.062 14.156 1 25.38 129 ALA B CA 1
ATOM 6622 C C . ALA B 1 129 ? -20.672 -24.391 14.852 1 25.38 129 ALA B C 1
ATOM 6624 O O . ALA B 1 129 ? -19.688 -25.094 14.594 1 25.38 129 ALA B O 1
ATOM 6625 N N . PRO B 1 130 ? -21.391 -24.672 15.961 1 25.92 130 PRO B N 1
ATOM 6626 C CA . PRO B 1 130 ? -21.359 -25.875 16.781 1 25.92 130 PRO B CA 1
ATOM 6627 C C . PRO B 1 130 ? -21.422 -27.156 15.938 1 25.92 130 PRO B C 1
ATOM 6629 O O . PRO B 1 130 ? -22.484 -27.484 15.383 1 25.92 130 PRO B O 1
ATOM 6632 N N . CYS B 1 131 ? -20.719 -27.312 14.844 1 23.2 131 CYS B N 1
ATOM 6633 C CA . CYS B 1 131 ? -20.938 -28.625 14.234 1 23.2 131 CYS B CA 1
ATOM 6634 C C . CYS B 1 131 ? -20.719 -29.734 15.25 1 23.2 131 CYS B C 1
ATOM 6636 O O . CYS B 1 131 ? -19.859 -29.625 16.125 1 23.2 131 CYS B O 1
ATOM 6638 N N . THR B 1 132 ? -21.797 -30.578 15.398 1 23.23 132 THR B N 1
ATOM 6639 C CA . THR B 1 132 ? -21.891 -31.844 16.141 1 23.23 132 THR B CA 1
ATOM 6640 C C . THR B 1 132 ? -20.594 -32.656 16.016 1 23.23 132 THR B C 1
ATOM 6642 O O . THR B 1 132 ? -19.969 -32.656 14.953 1 23.23 132 THR B O 1
ATOM 6645 N N . GLU B 1 133 ? -20.016 -32.906 17.141 1 25.97 133 GLU B N 1
ATOM 6646 C CA . GLU B 1 133 ? -18.844 -33.688 17.578 1 25.97 133 GLU B CA 1
ATOM 6647 C C . GLU B 1 133 ? -18.844 -35.062 16.922 1 25.97 133 GLU B C 1
ATOM 6649 O O . GLU B 1 133 ? -19.516 -36 17.391 1 25.97 133 GLU B O 1
ATOM 6654 N N . GLY B 1 134 ? -19.172 -35.25 15.578 1 23.11 134 GLY B N 1
ATOM 6655 C CA . GLY B 1 134 ? -18.938 -36.656 15.297 1 23.11 134 GLY B CA 1
ATOM 6656 C C . GLY B 1 134 ? -17.516 -37.094 15.648 1 23.11 134 GLY B C 1
ATOM 6657 O O . GLY B 1 134 ? -16.562 -36.344 15.461 1 23.11 134 GLY B O 1
ATOM 6658 N N . VAL B 1 135 ? -17.391 -38 16.609 1 25.23 135 VAL B N 1
ATOM 6659 C CA . VAL B 1 135 ? -16.281 -38.75 17.203 1 25.23 135 VAL B CA 1
ATOM 6660 C C . VAL B 1 135 ? -15.414 -39.344 16.094 1 25.23 135 VAL B C 1
ATOM 6662 O O . VAL B 1 135 ? -15.672 -40.469 15.625 1 25.23 135 VAL B O 1
ATOM 6665 N N . GLN B 1 136 ? -15.406 -38.812 14.891 1 26.14 136 GLN B N 1
ATOM 6666 C CA . GLN B 1 136 ? -14.586 -39.719 14.086 1 26.14 136 GLN B CA 1
ATOM 6667 C C . GLN B 1 136 ? -13.18 -39.844 14.664 1 26.14 136 GLN B C 1
ATOM 6669 O O . GLN B 1 136 ? -12.617 -38.875 15.172 1 26.14 136 GLN B O 1
ATOM 6674 N N . ARG B 1 137 ? -12.789 -41.094 14.977 1 27.39 137 ARG B N 1
ATOM 6675 C CA . ARG B 1 137 ? -11.516 -41.688 15.383 1 27.39 137 ARG B CA 1
ATOM 6676 C C . ARG B 1 137 ? -10.359 -41.062 14.602 1 27.39 137 ARG B C 1
ATOM 6678 O O . ARG B 1 137 ? -10.297 -41.188 13.375 1 27.39 137 ARG B O 1
ATOM 6685 N N . ASP B 1 138 ? -10.031 -39.969 15.023 1 29.28 138 ASP B N 1
ATOM 6686 C CA . ASP B 1 138 ? -8.867 -39.219 14.547 1 29.28 138 ASP B CA 1
ATOM 6687 C C . ASP B 1 138 ? -7.637 -40.125 14.461 1 29.28 138 ASP B C 1
ATOM 6689 O O . ASP B 1 138 ? -7.109 -40.562 15.484 1 29.28 138 ASP B O 1
ATOM 6693 N N . ASN B 1 139 ? -7.777 -41.188 13.617 1 25.2 139 ASN B N 1
ATOM 6694 C CA . ASN B 1 139 ? -6.516 -41.875 13.359 1 25.2 139 ASN B CA 1
ATOM 6695 C C . ASN B 1 139 ? -5.379 -40.875 13.102 1 25.2 139 ASN B C 1
ATOM 6697 O O . ASN B 1 139 ? -5.27 -40.312 12.008 1 25.2 139 ASN B O 1
ATOM 6701 N N . HIS B 1 140 ? -5.094 -40.094 14.125 1 31.61 140 HIS B N 1
ATOM 6702 C CA . HIS B 1 140 ? -3.891 -39.25 14.18 1 31.61 140 HIS B CA 1
ATOM 6703 C C . HIS B 1 140 ? -2.684 -40 13.625 1 31.61 140 HIS B C 1
ATOM 6705 O O . HIS B 1 140 ? -2.271 -41.031 14.18 1 31.61 140 HIS B O 1
ATOM 6711 N N . GLY B 1 141 ? -2.592 -40.188 12.383 1 29.83 141 GLY B N 1
ATOM 6712 C CA . GLY B 1 141 ? -1.406 -40.812 11.82 1 29.83 141 GLY B CA 1
ATOM 6713 C C . GLY B 1 141 ? -0.118 -40.344 12.477 1 29.83 141 GLY B C 1
ATOM 6714 O O . GLY B 1 141 ? -0.134 -39.469 13.336 1 29.83 141 GLY B O 1
ATOM 6715 N N . PRO B 1 142 ? 1.054 -41.125 12.211 1 32.97 142 PRO B N 1
ATOM 6716 C CA . PRO B 1 142 ? 2.361 -41.062 12.867 1 32.97 142 PRO B CA 1
ATOM 6717 C C . PRO B 1 142 ? 2.939 -39.656 12.922 1 32.97 142 PRO B C 1
ATOM 6719 O O . PRO B 1 142 ? 3.98 -39.438 13.547 1 32.97 142 PRO B O 1
ATOM 6722 N N . LEU B 1 143 ? 2.6 -38.812 11.992 1 36.19 143 LEU B N 1
ATOM 6723 C CA . LEU B 1 143 ? 3.311 -37.562 12.055 1 36.19 143 LEU B CA 1
ATOM 6724 C C . LEU B 1 143 ? 2.988 -36.812 13.344 1 36.19 143 LEU B C 1
ATOM 6726 O O . LEU B 1 143 ? 3.6 -35.781 13.641 1 36.19 143 LEU B O 1
ATOM 6730 N N . GLU B 1 144 ? 1.851 -37.062 13.969 1 37.03 144 GLU B N 1
ATOM 6731 C CA . GLU B 1 144 ? 1.527 -36.312 15.195 1 37.03 144 GLU B CA 1
ATOM 6732 C C . GLU B 1 144 ? 2.453 -36.75 16.344 1 37.03 144 GLU B C 1
ATOM 6734 O O . GLU B 1 144 ? 2.512 -36.062 17.375 1 37.03 144 GLU B O 1
ATOM 6739 N N . LYS B 1 145 ? 2.791 -38.062 16.422 1 35.84 145 LYS B N 1
ATOM 6740 C CA . LYS B 1 145 ? 3.643 -38.5 17.531 1 35.84 145 LYS B CA 1
ATOM 6741 C C . LYS B 1 145 ? 5.066 -37.969 17.359 1 35.84 145 LYS B C 1
ATOM 6743 O O . LYS B 1 145 ? 6.016 -38.562 17.891 1 35.84 145 LYS B O 1
ATOM 6748 N N . MET B 1 146 ? 5.395 -37.156 16.375 1 35.56 146 MET B N 1
ATOM 6749 C CA . MET B 1 146 ? 6.793 -36.719 16.391 1 35.56 146 MET B CA 1
ATOM 6750 C C . MET B 1 146 ? 7.16 -36.125 17.734 1 35.56 146 MET B C 1
ATOM 6752 O O . MET B 1 146 ? 6.453 -35.25 18.25 1 35.56 146 MET B O 1
ATOM 6756 N N . ASP B 1 147 ? 7.984 -36.719 18.547 1 35.09 147 ASP B N 1
ATOM 6757 C CA . ASP B 1 147 ? 8.508 -36.406 19.875 1 35.09 147 ASP B CA 1
ATOM 6758 C C . ASP B 1 147 ? 8.711 -34.906 20.062 1 35.09 147 ASP B C 1
ATOM 6760 O O . ASP B 1 147 ? 9.242 -34.25 19.172 1 35.09 147 ASP B O 1
ATOM 6764 N N . GLN B 1 148 ? 8.055 -34.281 20.969 1 38.44 148 GLN B N 1
ATOM 6765 C CA . GLN B 1 148 ? 8.117 -32.938 21.516 1 38.44 148 GLN B CA 1
ATOM 6766 C C . GLN B 1 148 ? 9.539 -32.375 21.469 1 38.44 148 GLN B C 1
ATOM 6768 O O . GLN B 1 148 ? 9.734 -31.172 21.453 1 38.44 148 GLN B O 1
ATOM 6773 N N . ASP B 1 149 ? 10.492 -33.188 21.703 1 41.34 149 ASP B N 1
ATOM 6774 C CA . ASP B 1 149 ? 11.875 -32.75 21.891 1 41.34 149 ASP B CA 1
ATOM 6775 C C . ASP B 1 149 ? 12.461 -32.25 20.578 1 41.34 149 ASP B C 1
ATOM 6777 O O . ASP B 1 149 ? 13.445 -31.5 20.562 1 41.34 149 ASP B O 1
ATOM 6781 N N . VAL B 1 150 ? 12.203 -32.75 19.5 1 44 150 VAL B N 1
ATOM 6782 C CA . VAL B 1 150 ? 12.797 -32.438 18.219 1 44 150 VAL B CA 1
ATOM 6783 C C . VAL B 1 150 ? 12.148 -31.156 17.672 1 44 150 VAL B C 1
ATOM 6785 O O . VAL B 1 150 ? 12.625 -30.594 16.672 1 44 150 VAL B O 1
ATOM 6788 N N . THR B 1 151 ? 11 -30.828 18.141 1 48.31 151 THR B N 1
ATOM 6789 C CA . THR B 1 151 ? 10.172 -29.734 17.641 1 48.31 151 THR B CA 1
ATOM 6790 C C . THR B 1 151 ? 10.883 -28.391 17.828 1 48.31 151 THR B C 1
ATOM 6792 O O . THR B 1 151 ? 10.547 -27.406 17.172 1 48.31 151 THR B O 1
ATOM 6795 N N . ASN B 1 152 ? 11.727 -28.281 18.844 1 47.75 152 ASN B N 1
ATOM 6796 C CA . ASN B 1 152 ? 12.375 -26.984 19.062 1 47.75 152 ASN B CA 1
ATOM 6797 C C . ASN B 1 152 ? 13.625 -26.828 18.203 1 47.75 152 ASN B C 1
ATOM 6799 O O . ASN B 1 152 ? 14.438 -25.938 18.438 1 47.75 152 ASN B O 1
ATOM 6803 N N . GLU B 1 153 ? 13.75 -27.766 17.266 1 58.78 153 GLU B N 1
ATOM 6804 C CA . GLU B 1 153 ? 14.961 -27.641 16.453 1 58.78 153 GLU B CA 1
ATOM 6805 C C . GLU B 1 153 ? 14.75 -26.672 15.297 1 58.78 153 GLU B C 1
ATOM 6807 O O . GLU B 1 153 ? 13.625 -26.5 14.82 1 58.78 153 GLU B O 1
ATOM 6812 N N . THR B 1 154 ? 15.672 -25.781 15.141 1 64.75 154 THR B N 1
ATOM 6813 C CA . THR B 1 154 ? 15.703 -24.828 14.031 1 64.75 154 THR B CA 1
ATOM 6814 C C . THR B 1 154 ? 16.672 -25.297 12.953 1 64.75 154 THR B C 1
ATOM 6816 O O . THR B 1 154 ? 17.688 -25.938 13.258 1 64.75 154 THR B O 1
ATOM 6819 N N . MET B 1 155 ? 16.094 -25.281 11.742 1 68.38 155 MET B N 1
ATOM 6820 C CA . MET B 1 155 ? 17.062 -25.438 10.656 1 68.38 155 MET B CA 1
ATOM 6821 C C . MET B 1 155 ? 18.188 -24.406 10.773 1 68.38 155 MET B C 1
ATOM 6823 O O . MET B 1 155 ? 17.953 -23.25 11.086 1 68.38 155 MET B O 1
ATOM 6827 N N . GLU B 1 156 ? 19.359 -24.812 10.719 1 60.34 156 GLU B N 1
ATOM 6828 C CA . GLU B 1 156 ? 20.5 -23.891 10.781 1 60.34 156 GLU B CA 1
ATOM 6829 C C . GLU B 1 156 ? 20.469 -22.906 9.609 1 60.34 156 GLU B C 1
ATOM 6831 O O . GLU B 1 156 ? 19.922 -23.203 8.555 1 60.34 156 GLU B O 1
ATOM 6836 N N . GLY B 1 157 ? 20.906 -21.797 9.766 1 58.94 157 GLY B N 1
ATOM 6837 C CA . GLY B 1 157 ? 20.891 -20.719 8.789 1 58.94 157 GLY B CA 1
ATOM 6838 C C . GLY B 1 157 ? 21.469 -21.125 7.445 1 58.94 157 GLY B C 1
ATOM 6839 O O . GLY B 1 157 ? 20.938 -20.75 6.402 1 58.94 157 GLY B O 1
ATOM 6840 N N . ASP B 1 158 ? 22.422 -21.906 7.52 1 58.34 158 ASP B N 1
ATOM 6841 C CA . ASP B 1 158 ? 23.109 -22.312 6.297 1 58.34 158 ASP B CA 1
ATOM 6842 C C . ASP B 1 158 ? 22.328 -23.406 5.562 1 58.34 158 ASP B C 1
ATOM 6844 O O . ASP B 1 158 ? 22.578 -23.672 4.391 1 58.34 158 ASP B O 1
ATOM 6848 N N . GLU B 1 159 ? 21.359 -23.719 6.254 1 64.31 159 GLU B N 1
ATOM 6849 C CA . GLU B 1 159 ? 20.594 -24.828 5.695 1 64.31 159 GLU B CA 1
ATOM 6850 C C . GLU B 1 159 ? 19.484 -24.328 4.773 1 64.31 159 GLU B C 1
ATOM 6852 O O . GLU B 1 159 ? 18.969 -25.094 3.945 1 64.31 159 GLU B O 1
ATOM 6857 N N . HIS B 1 160 ? 19.25 -23.047 4.828 1 72.12 160 HIS B N 1
ATOM 6858 C CA . HIS B 1 160 ? 18.156 -22.531 4.016 1 72.12 160 HIS B CA 1
ATOM 6859 C C . HIS B 1 160 ? 18.609 -21.312 3.205 1 72.12 160 HIS B C 1
ATOM 6861 O O . HIS B 1 160 ? 18.344 -20.172 3.592 1 72.12 160 HIS B O 1
ATOM 6867 N N . PRO B 1 161 ? 19.219 -21.672 2.064 1 70 161 PRO B N 1
ATOM 6868 C CA . PRO B 1 161 ? 19.781 -20.578 1.265 1 70 161 PRO B CA 1
ATOM 6869 C C . PRO B 1 161 ? 18.75 -19.516 0.897 1 70 161 PRO B C 1
ATOM 6871 O O . PRO B 1 161 ? 19.094 -18.344 0.718 1 70 161 PRO B O 1
ATOM 6874 N N . VAL B 1 162 ? 17.562 -19.969 0.906 1 76.12 162 VAL B N 1
ATOM 6875 C CA . VAL B 1 162 ? 16.484 -19.047 0.497 1 76.12 162 VAL B CA 1
ATOM 6876 C C . VAL B 1 162 ? 16.297 -17.969 1.554 1 76.12 162 VAL B C 1
ATOM 6878 O O . VAL B 1 162 ? 15.844 -16.859 1.243 1 76.12 162 VAL B O 1
ATOM 6881 N N . LEU B 1 163 ? 16.703 -18.266 2.713 1 75.38 163 LEU B N 1
ATOM 6882 C CA . LEU B 1 163 ? 16.5 -17.328 3.812 1 75.38 163 LEU B CA 1
ATOM 6883 C C . LEU B 1 163 ? 17.688 -16.391 3.951 1 75.38 163 LEU B C 1
ATOM 6885 O O . LEU B 1 163 ? 17.625 -15.422 4.707 1 75.38 163 LEU B O 1
ATOM 6889 N N . GLN B 1 164 ? 18.609 -16.688 3.121 1 73.31 164 GLN B N 1
ATOM 6890 C CA . GLN B 1 164 ? 19.797 -15.867 3.195 1 73.31 164 GLN B CA 1
ATOM 6891 C C . GLN B 1 164 ? 19.797 -14.773 2.127 1 73.31 164 GLN B C 1
ATOM 6893 O O . GLN B 1 164 ? 20.078 -15.039 0.959 1 73.31 164 GLN B O 1
ATOM 6898 N N . GLU B 1 165 ? 19.594 -13.656 2.494 1 71.31 165 GLU B N 1
ATOM 6899 C CA . GLU B 1 165 ? 19.5 -12.539 1.561 1 71.31 165 GLU B CA 1
ATOM 6900 C C . GLU B 1 165 ? 20.828 -12.305 0.836 1 71.31 165 GLU B C 1
ATOM 6902 O O . GLU B 1 165 ? 20.844 -11.797 -0.287 1 71.31 165 GLU B O 1
ATOM 6907 N N . ARG B 1 166 ? 21.812 -12.781 1.426 1 71.06 166 ARG B N 1
ATOM 6908 C CA . ARG B 1 166 ? 23.141 -12.609 0.836 1 71.06 166 ARG B CA 1
ATOM 6909 C C . ARG B 1 166 ? 23.328 -13.539 -0.36 1 71.06 166 ARG B C 1
ATOM 6911 O O . ARG B 1 166 ? 24.234 -13.328 -1.175 1 71.06 166 ARG B O 1
ATOM 6918 N N . LEU B 1 167 ? 22.438 -14.445 -0.511 1 72.31 167 LEU B N 1
ATOM 6919 C CA . LEU B 1 167 ? 22.609 -15.43 -1.572 1 72.31 167 LEU B CA 1
ATOM 6920 C C . LEU B 1 167 ? 21.562 -15.242 -2.668 1 72.31 167 LEU B C 1
ATOM 6922 O O . LEU B 1 167 ? 21.141 -16.219 -3.295 1 72.31 167 LEU B O 1
ATOM 6926 N N . GLY B 1 168 ? 21.297 -13.969 -2.949 1 80.5 168 GLY B N 1
ATOM 6927 C CA . GLY B 1 168 ? 20.391 -13.758 -4.062 1 80.5 168 GLY B CA 1
ATOM 6928 C C . GLY B 1 168 ? 19.109 -13.039 -3.662 1 80.5 168 GLY B C 1
ATOM 6929 O O . GLY B 1 168 ? 18.078 -13.68 -3.422 1 80.5 168 GLY B O 1
ATOM 6930 N N . CYS B 1 169 ? 19.188 -11.797 -3.701 1 85.19 169 CYS B N 1
ATOM 6931 C CA . CYS B 1 169 ? 18 -11.047 -3.34 1 85.19 169 CYS B CA 1
ATOM 6932 C C . CYS B 1 169 ? 17.75 -9.906 -4.324 1 85.19 169 CYS B C 1
ATOM 6934 O O . CYS B 1 169 ? 16.906 -9.039 -4.074 1 85.19 169 CYS B O 1
ATOM 6936 N N . MET B 1 170 ? 18.531 -9.938 -5.434 1 89.88 170 MET B N 1
ATOM 6937 C CA . MET B 1 170 ? 18.312 -8.914 -6.453 1 89.88 170 MET B CA 1
ATOM 6938 C C . MET B 1 170 ? 18.219 -9.539 -7.84 1 89.88 170 MET B C 1
ATOM 6940 O O . MET B 1 170 ? 18.953 -10.484 -8.148 1 89.88 170 MET B O 1
ATOM 6944 N N . LEU B 1 171 ? 17.328 -9.055 -8.578 1 89.88 171 LEU B N 1
ATOM 6945 C CA . LEU B 1 171 ? 17.125 -9.539 -9.945 1 89.88 171 LEU B CA 1
ATOM 6946 C C . LEU B 1 171 ? 17.125 -8.375 -10.93 1 89.88 171 LEU B C 1
ATOM 6948 O O . LEU B 1 171 ? 16.516 -7.332 -10.664 1 89.88 171 LEU B O 1
ATOM 6952 N N . LEU B 1 172 ? 17.844 -8.539 -11.969 1 86 172 LEU B N 1
ATOM 6953 C CA . LEU B 1 172 ? 17.844 -7.523 -13.016 1 86 172 LEU B CA 1
ATOM 6954 C C . LEU B 1 172 ? 16.578 -7.609 -13.859 1 86 172 LEU B C 1
ATOM 6956 O O . LEU B 1 172 ? 16.234 -8.688 -14.359 1 86 172 LEU B O 1
ATOM 6960 N N . ASP B 1 173 ? 15.875 -6.512 -13.961 1 80.38 173 ASP B N 1
ATOM 6961 C CA . ASP B 1 173 ? 14.648 -6.52 -14.758 1 80.38 173 ASP B CA 1
ATOM 6962 C C . ASP B 1 173 ? 14.938 -6.156 -16.219 1 80.38 173 ASP B C 1
ATOM 6964 O O . ASP B 1 173 ? 16.109 -6.035 -16.609 1 80.38 173 ASP B O 1
ATOM 6968 N N . SER B 1 174 ? 13.875 -6.039 -17.031 1 71.38 174 SER B N 1
ATOM 6969 C CA . SER B 1 174 ? 14 -5.824 -18.469 1 71.38 174 SER B CA 1
ATOM 6970 C C . SER B 1 174 ? 14.516 -4.422 -18.766 1 71.38 174 SER B C 1
ATOM 6972 O O . SER B 1 174 ? 15.055 -4.176 -19.844 1 71.38 174 SER B O 1
ATOM 6974 N N . MET B 1 175 ? 14.375 -3.545 -17.812 1 73.94 175 MET B N 1
ATOM 6975 C CA . MET B 1 175 ? 14.812 -2.17 -18.031 1 73.94 175 MET B CA 1
ATOM 6976 C C . MET B 1 175 ? 16.234 -1.963 -17.484 1 73.94 175 MET B C 1
ATOM 6978 O O . MET B 1 175 ? 16.75 -0.843 -17.5 1 73.94 175 MET B O 1
ATOM 6982 N N . GLY B 1 176 ? 16.828 -3.039 -17.047 1 77.5 176 GLY B N 1
ATOM 6983 C CA . GLY B 1 176 ? 18.188 -2.969 -16.547 1 77.5 176 GLY B CA 1
ATOM 6984 C C . GLY B 1 176 ? 18.281 -2.445 -15.133 1 77.5 176 GLY B C 1
ATOM 6985 O O . GLY B 1 176 ? 19.328 -1.945 -14.711 1 77.5 176 GLY B O 1
ATOM 6986 N N . LYS B 1 177 ? 17.188 -2.535 -14.531 1 83.81 177 LYS B N 1
ATOM 6987 C CA . LYS B 1 177 ? 17.172 -2.102 -13.133 1 83.81 177 LYS B CA 1
ATOM 6988 C C . LYS B 1 177 ? 17.125 -3.297 -12.188 1 83.81 177 LYS B C 1
ATOM 6990 O O . LYS B 1 177 ? 16.438 -4.289 -12.461 1 83.81 177 LYS B O 1
ATOM 6995 N N . TYR B 1 178 ? 17.828 -3.172 -11.094 1 88.5 178 TYR B N 1
ATOM 6996 C CA . TYR B 1 178 ? 17.828 -4.254 -10.117 1 88.5 178 TYR B CA 1
ATOM 6997 C C . TYR B 1 178 ? 16.625 -4.152 -9.188 1 88.5 178 TYR B C 1
ATOM 6999 O O . TYR B 1 178 ? 16.312 -3.078 -8.672 1 88.5 178 TYR B O 1
ATOM 7007 N N . ARG B 1 179 ? 15.961 -5.266 -9.07 1 92.44 179 ARG B N 1
ATOM 7008 C CA . ARG B 1 179 ? 14.766 -5.367 -8.234 1 92.44 179 ARG B CA 1
ATOM 7009 C C . ARG B 1 179 ? 15.008 -6.277 -7.039 1 92.44 179 ARG B C 1
ATOM 7011 O O . ARG B 1 179 ? 15.703 -7.289 -7.152 1 92.44 179 ARG B O 1
ATOM 7018 N N . TYR B 1 180 ? 14.383 -5.891 -6.008 1 92.94 180 TYR B N 1
ATOM 7019 C CA . TYR B 1 180 ? 14.453 -6.699 -4.797 1 92.94 180 TYR B CA 1
ATOM 7020 C C . TYR B 1 180 ? 13.594 -7.953 -4.926 1 92.94 180 TYR B C 1
ATOM 7022 O O . TYR B 1 180 ? 12.508 -7.914 -5.512 1 92.94 180 TYR B O 1
ATOM 7030 N N . VAL B 1 181 ? 14.102 -9.062 -4.406 1 92.69 181 VAL B N 1
ATOM 7031 C CA . VAL B 1 181 ? 13.367 -10.32 -4.348 1 92.69 181 VAL B CA 1
ATOM 7032 C C . VAL B 1 181 ? 13.352 -10.852 -2.916 1 92.69 181 VAL B C 1
ATOM 7034 O O . VAL B 1 181 ? 14.406 -11.117 -2.336 1 92.69 181 VAL B O 1
ATOM 7037 N N . GLY B 1 182 ? 12.188 -11.047 -2.365 1 89.56 182 GLY B N 1
ATOM 7038 C CA . GLY B 1 182 ? 12.023 -11.461 -0.982 1 89.56 182 GLY B CA 1
ATOM 7039 C C . GLY B 1 182 ? 12.219 -12.953 -0.783 1 89.56 182 GLY B C 1
ATOM 7040 O O . GLY B 1 182 ? 12.242 -13.719 -1.751 1 89.56 182 GLY B O 1
ATOM 7041 N N . ALA B 1 183 ? 12.32 -13.328 0.438 1 86 183 ALA B N 1
ATOM 7042 C CA . ALA B 1 183 ? 12.656 -14.695 0.805 1 86 183 ALA B CA 1
ATOM 7043 C C . ALA B 1 183 ? 11.508 -15.648 0.467 1 86 183 ALA B C 1
ATOM 7045 O O . ALA B 1 183 ? 11.727 -16.844 0.241 1 86 183 ALA B O 1
ATOM 7046 N N . ASN B 1 184 ? 10.344 -15.141 0.427 1 85.69 184 ASN B N 1
ATOM 7047 C CA . ASN B 1 184 ? 9.188 -16 0.179 1 85.69 184 ASN B CA 1
ATOM 7048 C C . ASN B 1 184 ? 8.883 -16.109 -1.312 1 85.69 184 ASN B C 1
ATOM 7050 O O . ASN B 1 184 ? 7.883 -16.719 -1.7 1 85.69 184 ASN B O 1
ATOM 7054 N N . SER B 1 185 ? 9.734 -15.617 -2.146 1 89.81 185 SER B N 1
ATOM 7055 C CA . SER B 1 185 ? 9.508 -15.641 -3.588 1 89.81 185 SER B CA 1
ATOM 7056 C C . SER B 1 185 ? 9.953 -16.969 -4.199 1 89.81 185 SER B C 1
ATOM 7058 O O . SER B 1 185 ? 10.953 -17.547 -3.771 1 89.81 185 SER B O 1
ATOM 7060 N N . SER B 1 186 ? 9.219 -17.391 -5.207 1 88.31 186 SER B N 1
ATOM 7061 C CA . SER B 1 186 ? 9.602 -18.594 -5.934 1 88.31 186 SER B CA 1
ATOM 7062 C C . SER B 1 186 ? 10.852 -18.359 -6.77 1 88.31 186 SER B C 1
ATOM 7064 O O . SER B 1 186 ? 11.578 -19.297 -7.086 1 88.31 186 SER B O 1
ATOM 7066 N N . ILE B 1 187 ? 11.109 -17.156 -7.078 1 88.62 187 ILE B N 1
ATOM 7067 C CA . ILE B 1 187 ? 12.281 -16.797 -7.879 1 88.62 187 ILE B CA 1
ATOM 7068 C C . ILE B 1 187 ? 13.547 -17.172 -7.121 1 88.62 187 ILE B C 1
ATOM 7070 O O . ILE B 1 187 ? 14.492 -17.719 -7.707 1 88.62 187 ILE B O 1
ATOM 7074 N N . ARG B 1 188 ? 13.555 -16.953 -5.883 1 87.62 188 ARG B N 1
ATOM 7075 C CA . ARG B 1 188 ? 14.734 -17.281 -5.074 1 87.62 188 ARG B CA 1
ATOM 7076 C C . ARG B 1 188 ? 14.938 -18.781 -4.969 1 87.62 188 ARG B C 1
ATOM 7078 O O . ARG B 1 188 ? 16.078 -19.266 -4.926 1 87.62 188 ARG B O 1
ATOM 7085 N N . TRP B 1 189 ? 13.938 -19.406 -4.867 1 86.25 189 TRP B N 1
ATOM 7086 C CA . TRP B 1 189 ? 14.023 -20.859 -4.789 1 86.25 189 TRP B CA 1
ATOM 7087 C C . TRP B 1 189 ? 14.602 -21.438 -6.078 1 86.25 189 TRP B C 1
ATOM 7089 O O . TRP B 1 189 ? 15.477 -22.312 -6.039 1 86.25 189 TRP B O 1
ATOM 7099 N N . PHE B 1 190 ? 14.078 -20.969 -7.215 1 85.38 190 PHE B N 1
ATOM 7100 C CA . PHE B 1 190 ? 14.594 -21.438 -8.492 1 85.38 190 PHE B CA 1
ATOM 7101 C C . PHE B 1 190 ? 16.078 -21.094 -8.641 1 85.38 190 PHE B C 1
ATOM 7103 O O . PHE B 1 190 ? 16.844 -21.891 -9.188 1 85.38 190 PHE B O 1
ATOM 7110 N N . ASN B 1 191 ? 16.406 -19.969 -8.148 1 84.06 191 ASN B N 1
ATOM 7111 C CA . ASN B 1 191 ? 17.812 -19.594 -8.172 1 84.06 191 ASN B CA 1
ATOM 7112 C C . ASN B 1 191 ? 18.656 -20.531 -7.32 1 84.06 191 ASN B C 1
ATOM 7114 O O . ASN B 1 191 ? 19.781 -20.875 -7.699 1 84.06 191 ASN B O 1
ATOM 7118 N N . ALA B 1 192 ? 18.141 -20.844 -6.219 1 83 192 ALA B N 1
ATOM 7119 C CA . ALA B 1 192 ? 18.859 -21.75 -5.32 1 83 192 ALA B CA 1
ATOM 7120 C C . ALA B 1 192 ? 19.062 -23.109 -5.973 1 83 192 ALA B C 1
ATOM 7122 O O . ALA B 1 192 ? 20.125 -23.734 -5.809 1 83 192 ALA B O 1
ATOM 7123 N N . ILE B 1 193 ? 18.141 -23.578 -6.688 1 80.06 193 ILE B N 1
ATOM 7124 C CA . ILE B 1 193 ? 18.25 -24.859 -7.387 1 80.06 193 ILE B CA 1
ATOM 7125 C C . ILE B 1 193 ? 19.344 -24.766 -8.445 1 80.06 193 ILE B C 1
ATOM 7127 O O . ILE B 1 193 ? 20.156 -25.688 -8.586 1 80.06 193 ILE B O 1
ATOM 7131 N N . HIS B 1 194 ? 19.297 -23.719 -9.086 1 77.19 194 HIS B N 1
ATOM 7132 C CA . HIS B 1 194 ? 20.281 -23.516 -10.148 1 77.19 194 HIS B CA 1
ATOM 7133 C C . HIS B 1 194 ? 21.688 -23.422 -9.586 1 77.19 194 HIS B C 1
ATOM 7135 O O . HIS B 1 194 ? 22.625 -23.984 -10.156 1 77.19 194 HIS B O 1
ATOM 7141 N N . THR B 1 195 ? 21.812 -22.719 -8.531 1 75.44 195 THR B N 1
ATOM 7142 C CA . THR B 1 195 ? 23.109 -22.531 -7.918 1 75.44 195 THR B CA 1
ATOM 7143 C C . THR B 1 195 ? 23.625 -23.844 -7.328 1 75.44 195 THR B C 1
ATOM 7145 O O . THR B 1 195 ? 24.844 -24.094 -7.312 1 75.44 195 THR B O 1
ATOM 7148 N N . ALA B 1 196 ? 22.75 -24.562 -6.844 1 71.75 196 ALA B N 1
ATOM 7149 C CA . ALA B 1 196 ? 23.141 -25.844 -6.254 1 71.75 196 ALA B CA 1
ATOM 7150 C C . ALA B 1 196 ? 23.641 -26.812 -7.328 1 71.75 196 ALA B C 1
ATOM 7152 O O . ALA B 1 196 ? 24.453 -27.688 -7.051 1 71.75 196 ALA B O 1
ATOM 7153 N N . ARG B 1 197 ? 23.266 -26.703 -8.469 1 67.25 197 ARG B N 1
ATOM 7154 C CA . ARG B 1 197 ? 23.625 -27.594 -9.57 1 67.25 197 ARG B CA 1
ATOM 7155 C C . ARG B 1 197 ? 24.922 -27.141 -10.234 1 67.25 197 ARG B C 1
ATOM 7157 O O . ARG B 1 197 ? 25.641 -27.953 -10.812 1 67.25 197 ARG B O 1
ATOM 7164 N N . GLU B 1 198 ? 25.172 -25.781 -10.266 1 62.44 198 GLU B N 1
ATOM 7165 C CA . GLU B 1 198 ? 26.359 -25.25 -10.945 1 62.44 198 GLU B CA 1
ATOM 7166 C C . GLU B 1 198 ? 27.594 -25.375 -10.055 1 62.44 198 GLU B C 1
ATOM 7168 O O . GLU B 1 198 ? 27.562 -25.016 -8.875 1 62.44 198 GLU B O 1
ATOM 7173 N N . PRO B 1 199 ? 28.672 -26.297 -10.438 1 54.66 199 PRO B N 1
ATOM 7174 C CA . PRO B 1 199 ? 29.922 -26.391 -9.68 1 54.66 199 PRO B CA 1
ATOM 7175 C C . PRO B 1 199 ? 30.453 -25.031 -9.242 1 54.66 199 PRO B C 1
ATOM 7177 O O . PRO B 1 199 ? 30.328 -24.047 -9.977 1 54.66 199 PRO B O 1
ATOM 7180 N N . ARG B 1 200 ? 30.734 -24.812 -7.906 1 49.38 200 ARG B N 1
ATOM 7181 C CA . ARG B 1 200 ? 31.219 -23.641 -7.184 1 49.38 200 ARG B CA 1
ATOM 7182 C C . ARG B 1 200 ? 32.281 -22.891 -8 1 49.38 200 ARG B C 1
ATOM 7184 O O . ARG B 1 200 ? 32.656 -21.766 -7.656 1 49.38 200 ARG B O 1
ATOM 7191 N N . GLU B 1 201 ? 33.094 -23.516 -8.625 1 44.78 201 GLU B N 1
ATOM 7192 C CA . GLU B 1 201 ? 34.344 -22.953 -9.125 1 44.78 201 GLU B CA 1
ATOM 7193 C C . GLU B 1 201 ? 34.094 -21.641 -9.867 1 44.78 201 GLU B C 1
ATOM 7195 O O . GLU B 1 201 ? 34.969 -20.781 -9.93 1 44.78 201 GLU B O 1
ATOM 7200 N N . THR B 1 202 ? 33.312 -21.703 -10.734 1 41.94 202 THR B N 1
ATOM 7201 C CA . THR B 1 202 ? 33.438 -20.703 -11.789 1 41.94 202 THR B CA 1
ATOM 7202 C C . THR B 1 202 ? 32.906 -19.359 -11.312 1 41.94 202 THR B C 1
ATOM 7204 O O . THR B 1 202 ? 32.938 -18.375 -12.055 1 41.94 202 THR B O 1
ATOM 7207 N N . SER B 1 203 ? 31.969 -19.328 -10.375 1 43.97 203 SER B N 1
ATOM 7208 C CA . SER B 1 203 ? 31.266 -18.047 -10.352 1 43.97 203 SER B CA 1
ATOM 7209 C C . SER B 1 203 ? 32.062 -17.016 -9.531 1 43.97 203 SER B C 1
ATOM 7211 O O . SER B 1 203 ? 31.922 -16.953 -8.312 1 43.97 203 SER B O 1
ATOM 7213 N N . SER B 1 204 ? 33.281 -16.906 -9.625 1 45.38 204 SER B N 1
ATOM 7214 C CA . SER B 1 204 ? 34.094 -15.805 -9.117 1 45.38 204 SER B CA 1
ATOM 7215 C C . SER B 1 204 ? 33.25 -14.578 -8.797 1 45.38 204 SER B C 1
ATOM 7217 O O . SER B 1 204 ? 33.344 -14.016 -7.707 1 45.38 204 SER B O 1
ATOM 7219 N N . ARG B 1 205 ? 33.219 -13.461 -9.812 1 47.03 205 ARG B N 1
ATOM 7220 C CA . ARG B 1 205 ? 33.125 -12.008 -9.906 1 47.03 205 ARG B CA 1
ATOM 7221 C C . ARG B 1 205 ? 31.766 -11.508 -9.484 1 47.03 205 ARG B C 1
ATOM 7223 O O . ARG B 1 205 ? 31.516 -10.305 -9.461 1 47.03 205 ARG B O 1
ATOM 7230 N N . SER B 1 206 ? 30.484 -12.266 -9.617 1 63.59 206 SER B N 1
ATOM 7231 C CA . SER B 1 206 ? 29.219 -11.547 -9.656 1 63.59 206 SER B CA 1
ATOM 7232 C C . SER B 1 206 ? 28.641 -11.375 -8.258 1 63.59 206 SER B C 1
ATOM 7234 O O . SER B 1 206 ? 29.031 -12.078 -7.324 1 63.59 206 SER B O 1
ATOM 7236 N N . ASP B 1 207 ? 28.266 -10.258 -7.773 1 77.5 207 ASP B N 1
ATOM 7237 C CA . ASP B 1 207 ? 27.531 -9.938 -6.547 1 77.5 207 ASP B CA 1
ATOM 7238 C C . ASP B 1 207 ? 26.594 -11.07 -6.16 1 77.5 207 ASP B C 1
ATOM 7240 O O . ASP B 1 207 ? 25.656 -11.383 -6.898 1 77.5 207 ASP B O 1
ATOM 7244 N N . PRO B 1 208 ? 27.016 -11.898 -5.078 1 80.56 208 PRO B N 1
ATOM 7245 C CA . PRO B 1 208 ? 26.188 -13.031 -4.668 1 80.56 208 PRO B CA 1
ATOM 7246 C C . PRO B 1 208 ? 24.719 -12.641 -4.422 1 80.56 208 PRO B C 1
ATOM 7248 O O . PRO B 1 208 ? 23.844 -13.508 -4.371 1 80.56 208 PRO B O 1
ATOM 7251 N N . LYS B 1 209 ? 24.516 -11.438 -4.258 1 83.56 209 LYS B N 1
ATOM 7252 C CA . LYS B 1 209 ? 23.141 -10.969 -4.02 1 83.56 209 LYS B CA 1
ATOM 7253 C C . LYS B 1 209 ? 22.328 -11 -5.305 1 83.56 209 LYS B C 1
ATOM 7255 O O . LYS B 1 209 ? 21.094 -10.945 -5.262 1 83.56 209 LYS B O 1
ATOM 7260 N N . ILE B 1 210 ? 23.047 -11.102 -6.379 1 84.5 210 ILE B N 1
ATOM 7261 C CA . ILE B 1 210 ? 22.359 -10.992 -7.664 1 84.5 210 ILE B CA 1
ATOM 7262 C C . ILE B 1 210 ? 21.922 -12.367 -8.148 1 84.5 210 ILE B C 1
ATOM 7264 O O . ILE B 1 210 ? 22.734 -13.305 -8.172 1 84.5 210 ILE B O 1
ATOM 7268 N N . ILE B 1 211 ? 20.641 -12.453 -8.43 1 84.31 211 ILE B N 1
ATOM 7269 C CA . ILE B 1 211 ? 20.078 -13.656 -9.031 1 84.31 211 ILE B CA 1
ATOM 7270 C C . ILE B 1 211 ? 20.344 -13.641 -10.539 1 84.31 211 ILE B C 1
ATOM 7272 O O . ILE B 1 211 ? 20.078 -12.641 -11.211 1 84.31 211 ILE B O 1
ATOM 7276 N N . SER B 1 212 ? 20.906 -14.633 -11 1 75 212 SER B N 1
ATOM 7277 C CA . SER B 1 212 ? 21.203 -14.727 -12.422 1 75 212 SER B CA 1
ATOM 7278 C C . SER B 1 212 ? 19.922 -14.695 -13.258 1 75 212 SER B C 1
ATOM 7280 O O . SER B 1 212 ? 18.922 -15.305 -12.883 1 75 212 SER B O 1
ATOM 7282 N N . PRO B 1 213 ? 19.922 -13.867 -14.258 1 69.19 213 PRO B N 1
ATOM 7283 C CA . PRO B 1 213 ? 18.734 -13.805 -15.117 1 69.19 213 PRO B CA 1
ATOM 7284 C C . PRO B 1 213 ? 18.453 -15.125 -15.82 1 69.19 213 PRO B C 1
ATOM 7286 O O . PRO B 1 213 ? 19.344 -15.969 -15.938 1 69.19 213 PRO B O 1
ATOM 7289 N N . LEU B 1 214 ? 17.172 -15.289 -16.141 1 64.88 214 LEU B N 1
ATOM 7290 C CA . LEU B 1 214 ? 16.781 -16.453 -16.938 1 64.88 214 LEU B CA 1
ATOM 7291 C C . LEU B 1 214 ? 17.531 -16.469 -18.266 1 64.88 214 LEU B C 1
ATOM 7293 O O . LEU B 1 214 ? 17.859 -15.406 -18.812 1 64.88 214 LEU B O 1
ATOM 7297 N N . LYS B 1 215 ? 18.125 -17.562 -18.656 1 56.09 215 LYS B N 1
ATOM 7298 C CA . LYS B 1 215 ? 18.922 -17.719 -19.859 1 56.09 215 LYS B CA 1
ATOM 7299 C C . LYS B 1 215 ? 18.172 -17.219 -21.094 1 56.09 215 LYS B C 1
ATOM 7301 O O . LYS B 1 215 ? 18.766 -16.641 -22 1 56.09 215 LYS B O 1
ATOM 7306 N N . PHE B 1 216 ? 17.016 -17.5 -21.25 1 47.09 216 PHE B N 1
ATOM 7307 C CA . PHE B 1 216 ? 16.328 -17.25 -22.516 1 47.09 216 PHE B CA 1
ATOM 7308 C C . PHE B 1 216 ? 15.32 -16.109 -22.375 1 47.09 216 PHE B C 1
ATOM 7310 O O . PHE B 1 216 ? 14.953 -15.469 -23.359 1 47.09 216 PHE B O 1
ATOM 7317 N N . GLY B 1 217 ? 14.727 -15.828 -21.453 1 48.12 217 GLY B N 1
ATOM 7318 C CA . GLY B 1 217 ? 13.539 -14.992 -21.531 1 48.12 217 GLY B CA 1
ATOM 7319 C C . GLY B 1 217 ? 13.844 -13.516 -21.344 1 48.12 217 GLY B C 1
ATOM 7320 O O . GLY B 1 217 ? 14.602 -13.141 -20.453 1 48.12 217 GLY B O 1
ATOM 7321 N N . PRO B 1 218 ? 13.656 -12.852 -22.641 1 43.53 218 PRO B N 1
ATOM 7322 C CA . PRO B 1 218 ? 13.758 -11.398 -22.484 1 43.53 218 PRO B CA 1
ATOM 7323 C C . PRO B 1 218 ? 13.008 -10.891 -21.25 1 43.53 218 PRO B C 1
ATOM 7325 O O . PRO B 1 218 ? 12.039 -11.516 -20.812 1 43.53 218 PRO B O 1
ATOM 7328 N N . LEU B 1 219 ? 13.703 -10.172 -20.406 1 46.16 219 LEU B N 1
ATOM 7329 C CA . LEU B 1 219 ? 13.016 -9.375 -19.391 1 46.16 219 LEU B CA 1
ATOM 7330 C C . LEU B 1 219 ? 11.781 -8.703 -19.984 1 46.16 219 LEU B C 1
ATOM 7332 O O . LEU B 1 219 ? 11.727 -8.438 -21.188 1 46.16 219 LEU B O 1
ATOM 7336 N N . PRO B 1 220 ? 10.648 -8.812 -19.422 1 46.56 220 PRO B N 1
ATOM 7337 C CA . PRO B 1 220 ? 9.484 -8.102 -19.969 1 46.56 220 PRO B CA 1
ATOM 7338 C C . PRO B 1 220 ? 9.867 -6.797 -20.656 1 46.56 220 PRO B C 1
ATOM 7340 O O . PRO B 1 220 ? 10.859 -6.168 -20.297 1 46.56 220 PRO B O 1
ATOM 7343 N N . PRO B 1 221 ? 9.32 -6.703 -21.969 1 45.16 221 PRO B N 1
ATOM 7344 C CA . PRO B 1 221 ? 9.586 -5.465 -22.703 1 45.16 221 PRO B CA 1
ATOM 7345 C C . PRO B 1 221 ? 9.312 -4.215 -21.875 1 45.16 221 PRO B C 1
ATOM 7347 O O . PRO B 1 221 ? 8.562 -4.27 -20.906 1 45.16 221 PRO B O 1
ATOM 7350 N N . SER B 1 222 ? 10.289 -3.303 -21.844 1 45.47 222 SER B N 1
ATOM 7351 C CA . SER B 1 222 ? 10.023 -1.994 -21.25 1 45.47 222 SER B CA 1
ATOM 7352 C C . SER B 1 222 ? 8.719 -1.405 -21.766 1 45.47 222 SER B C 1
ATOM 7354 O O . SER B 1 222 ? 8.414 -1.504 -22.953 1 45.47 222 SER B O 1
ATOM 7356 N N . PRO B 1 223 ? 7.773 -1.263 -20.938 1 45.38 223 PRO B N 1
ATOM 7357 C CA . PRO B 1 223 ? 6.57 -0.602 -21.453 1 45.38 223 PRO B CA 1
ATOM 7358 C C . PRO B 1 223 ? 6.895 0.543 -22.406 1 45.38 223 PRO B C 1
ATOM 7360 O O . PRO B 1 223 ? 7.941 1.186 -22.281 1 45.38 223 PRO B O 1
ATOM 7363 N N . ASP B 1 224 ? 6.617 0.462 -23.609 1 43.81 224 ASP B N 1
ATOM 7364 C CA . ASP B 1 224 ? 6.785 1.601 -24.516 1 43.81 224 ASP B CA 1
ATOM 7365 C C . ASP B 1 224 ? 6.449 2.912 -23.812 1 43.81 224 ASP B C 1
ATOM 7367 O O . ASP B 1 224 ? 5.344 3.074 -23.281 1 43.81 224 ASP B O 1
ATOM 7371 N N . SER B 1 225 ? 7.473 3.484 -23.125 1 42.56 225 SER B N 1
ATOM 7372 C CA . SER B 1 225 ? 7.332 4.777 -22.453 1 42.56 225 SER B CA 1
ATOM 7373 C C . SER B 1 225 ? 6.457 5.723 -23.266 1 42.56 225 SER B C 1
ATOM 7375 O O . SER B 1 225 ? 6.824 6.121 -24.375 1 42.56 225 SER B O 1
ATOM 7377 N N . GLY B 1 226 ? 5.324 5.551 -23.359 1 40.31 226 GLY B N 1
ATOM 7378 C CA . GLY B 1 226 ? 4.34 6.32 -24.094 1 40.31 226 GLY B CA 1
ATOM 7379 C C . GLY B 1 226 ? 4.535 7.82 -23.969 1 40.31 226 GLY B C 1
ATOM 7380 O O . GLY B 1 226 ? 3.562 8.578 -23.969 1 40.31 226 GLY B O 1
ATOM 7381 N N . VAL B 1 227 ? 5.566 8.312 -23.344 1 40.03 227 VAL B N 1
ATOM 7382 C CA . VAL B 1 227 ? 5.547 9.773 -23.359 1 40.03 227 VAL B CA 1
ATOM 7383 C C . VAL B 1 227 ? 4.988 10.281 -24.688 1 40.03 227 VAL B C 1
ATOM 7385 O O . VAL B 1 227 ? 4.234 11.25 -24.719 1 40.03 227 VAL B O 1
ATOM 7388 N N . GLY B 1 228 ? 5.531 9.781 -25.766 1 39.09 228 GLY B N 1
ATOM 7389 C CA . GLY B 1 228 ? 5.164 10.344 -27.047 1 39.09 228 GLY B CA 1
ATOM 7390 C C . GLY B 1 228 ? 3.844 9.812 -27.578 1 39.09 228 GLY B C 1
ATOM 7391 O O . GLY B 1 228 ? 3.518 10.008 -28.75 1 39.09 228 GLY B O 1
ATOM 7392 N N . SER B 1 229 ? 3.395 8.812 -27 1 39.91 229 SER B N 1
ATOM 7393 C CA . SER B 1 229 ? 2.326 8.258 -27.828 1 39.91 229 SER B CA 1
ATOM 7394 C C . SER B 1 229 ? 1.076 9.125 -27.766 1 39.91 229 SER B C 1
ATOM 7396 O O . SER B 1 229 ? 0.602 9.477 -26.688 1 39.91 229 SER B O 1
ATOM 7398 N N . ARG B 1 230 ? 0.831 9.789 -28.844 1 43.72 230 ARG B N 1
ATOM 7399 C CA . ARG B 1 230 ? -0.398 10.523 -29.125 1 43.72 230 ARG B CA 1
ATOM 7400 C C . ARG B 1 230 ? -1.612 9.805 -28.547 1 43.72 230 ARG B C 1
ATOM 7402 O O . ARG B 1 230 ? -1.733 8.578 -28.688 1 43.72 230 ARG B O 1
ATOM 7409 N N . ARG B 1 231 ? -2.248 10.289 -27.547 1 52.72 231 ARG B N 1
ATOM 7410 C CA . ARG B 1 231 ? -3.545 9.773 -27.125 1 52.72 231 ARG B CA 1
ATOM 7411 C C . ARG B 1 231 ? -4.328 9.227 -28.312 1 52.72 231 ARG B C 1
ATOM 7413 O O . ARG B 1 231 ? -4.617 9.961 -29.266 1 52.72 231 ARG B O 1
ATOM 7420 N N . THR B 1 232 ? -4.262 7.988 -28.578 1 58.34 232 THR B N 1
ATOM 7421 C CA . THR B 1 232 ? -5.09 7.414 -29.641 1 58.34 232 THR B CA 1
ATOM 7422 C C . THR B 1 232 ? -6.562 7.441 -29.25 1 58.34 232 THR B C 1
ATOM 7424 O O . THR B 1 232 ? -6.898 7.336 -28.062 1 58.34 232 THR B O 1
ATOM 7427 N N . GLY B 1 233 ? -7.34 8.383 -29.812 1 69.25 233 GLY B N 1
ATOM 7428 C CA . GLY B 1 233 ? -8.781 8.383 -29.641 1 69.25 233 GLY B CA 1
ATOM 7429 C C . GLY B 1 233 ? -9.328 7.039 -29.188 1 69.25 233 GLY B C 1
ATOM 7430 O O . GLY B 1 233 ? -8.578 6.07 -29.062 1 69.25 233 GLY B O 1
ATOM 7431 N N . LEU B 1 234 ? -10.539 6.883 -28.656 1 87.12 234 LEU B N 1
ATOM 7432 C CA . LEU B 1 234 ? -11.242 5.672 -28.25 1 87.12 234 LEU B CA 1
ATOM 7433 C C . LEU B 1 234 ? -11.312 4.676 -29.406 1 87.12 234 LEU B C 1
ATOM 7435 O O . LEU B 1 234 ? -11.547 5.059 -30.562 1 87.12 234 LEU B O 1
ATOM 7439 N N . TYR B 1 235 ? -10.859 3.42 -29.188 1 92 235 TYR B N 1
ATOM 7440 C CA . TYR B 1 235 ? -10.953 2.357 -30.188 1 92 235 TYR B CA 1
ATOM 7441 C C . TYR B 1 235 ? -11.656 1.131 -29.609 1 92 235 TYR B C 1
ATOM 7443 O O . TYR B 1 235 ? -11.398 0.743 -28.469 1 92 235 TYR B O 1
ATOM 7451 N N . PHE B 1 236 ? -12.531 0.634 -30.453 1 93.81 236 PHE B N 1
ATOM 7452 C CA . PHE B 1 236 ? -13.141 -0.648 -30.141 1 93.81 236 PHE B CA 1
ATOM 7453 C C . PHE B 1 236 ? -13.102 -1.587 -31.328 1 93.81 236 PHE B C 1
ATOM 7455 O O . PHE B 1 236 ? -13.258 -1.151 -32.469 1 93.81 236 PHE B O 1
ATOM 7462 N N . PRO B 1 237 ? -12.828 -2.816 -31.078 1 93.12 237 PRO B N 1
ATOM 7463 C CA . PRO B 1 237 ? -12.867 -3.781 -32.188 1 93.12 237 PRO B CA 1
ATOM 7464 C C . PRO B 1 237 ? -14.273 -3.982 -32.75 1 93.12 237 PRO B C 1
ATOM 7466 O O . PRO B 1 237 ? -15.25 -3.514 -32.156 1 93.12 237 PRO B O 1
ATOM 7469 N N . PRO B 1 238 ? -14.266 -4.707 -33.875 1 90.38 238 PRO B N 1
ATOM 7470 C CA . PRO B 1 238 ? -15.594 -5.051 -34.406 1 90.38 238 PRO B CA 1
ATOM 7471 C C . PRO B 1 238 ? -16.438 -5.809 -33.375 1 90.38 238 PRO B C 1
ATOM 7473 O O . PRO B 1 238 ? -15.914 -6.59 -32.594 1 90.38 238 PRO B O 1
ATOM 7476 N N . ARG B 1 239 ? -17.703 -5.691 -33.438 1 87.75 239 ARG B N 1
ATOM 7477 C CA . ARG B 1 239 ? -18.672 -6.152 -32.438 1 87.75 239 ARG B CA 1
ATOM 7478 C C . ARG B 1 239 ? -18.531 -7.652 -32.188 1 87.75 239 ARG B C 1
ATOM 7480 O O . ARG B 1 239 ? -18.703 -8.125 -31.078 1 87.75 239 ARG B O 1
ATOM 7487 N N . GLU B 1 240 ? -18.266 -8.328 -33.219 1 87.69 240 GLU B N 1
ATOM 7488 C CA . GLU B 1 240 ? -18.188 -9.781 -33.094 1 87.69 240 GLU B CA 1
ATOM 7489 C C . GLU B 1 240 ? -17.031 -10.203 -32.188 1 87.69 240 GLU B C 1
ATOM 7491 O O . GLU B 1 240 ? -17.094 -11.25 -31.547 1 87.69 240 GLU B O 1
ATOM 7496 N N . HIS B 1 241 ? -16.062 -9.375 -32.156 1 93.31 241 HIS B N 1
ATOM 7497 C CA . HIS B 1 241 ? -14.891 -9.695 -31.344 1 93.31 241 HIS B CA 1
ATOM 7498 C C . HIS B 1 241 ? -15.148 -9.422 -29.859 1 93.31 241 HIS B C 1
ATOM 7500 O O . HIS B 1 241 ? -14.492 -10 -28.984 1 93.31 241 HIS B O 1
ATOM 7506 N N . TRP B 1 242 ? -16.109 -8.625 -29.562 1 93.62 242 TRP B N 1
ATOM 7507 C CA . TRP B 1 242 ? -16.391 -8.25 -28.172 1 93.62 242 TRP B CA 1
ATOM 7508 C C . TRP B 1 242 ? -16.781 -9.469 -27.344 1 93.62 242 TRP B C 1
ATOM 7510 O O . TRP B 1 242 ? -16.172 -9.734 -26.312 1 93.62 242 TRP B O 1
ATOM 7520 N N . MET B 1 243 ? -17.641 -10.156 -27.891 1 91.75 243 MET B N 1
ATOM 7521 C CA . MET B 1 243 ? -18.188 -11.289 -27.141 1 91.75 243 MET B CA 1
ATOM 7522 C C . MET B 1 243 ? -17.156 -12.406 -27.047 1 91.75 243 MET B C 1
ATOM 7524 O O . MET B 1 243 ? -17.109 -13.133 -26.047 1 91.75 243 MET B O 1
ATOM 7528 N N . VAL B 1 244 ? -16.344 -12.492 -28.047 1 94.38 244 VAL B N 1
ATOM 7529 C CA . VAL B 1 244 ? -15.297 -13.508 -28.016 1 94.38 244 VAL B CA 1
ATOM 7530 C C . VAL B 1 244 ? -14.297 -13.18 -26.906 1 94.38 244 VAL B C 1
ATOM 7532 O O . VAL B 1 244 ? -13.914 -14.055 -26.125 1 94.38 244 VAL B O 1
ATOM 7535 N N . TYR B 1 245 ? -13.867 -11.922 -26.859 1 96.56 245 TYR B N 1
ATOM 7536 C CA . TYR B 1 245 ? -12.891 -11.5 -25.875 1 96.56 245 TYR B CA 1
ATOM 7537 C C . TYR B 1 245 ? -13.469 -11.594 -24.453 1 96.56 245 TYR B C 1
ATOM 7539 O O . TYR B 1 245 ? -12.82 -12.125 -23.547 1 96.56 245 TYR B O 1
ATOM 7547 N N . VAL B 1 246 ? -14.656 -11.133 -24.297 1 96.5 246 VAL B N 1
ATOM 7548 C CA . VAL B 1 246 ? -15.32 -11.141 -22.984 1 96.5 246 VAL B CA 1
ATOM 7549 C C . VAL B 1 246 ? -15.586 -12.578 -22.547 1 96.5 246 VAL B C 1
ATOM 7551 O O . VAL B 1 246 ? -15.367 -12.93 -21.391 1 96.5 246 VAL B O 1
ATOM 7554 N N . GLY B 1 247 ? -16.016 -13.359 -23.5 1 94.19 247 GLY B N 1
ATOM 7555 C CA . GLY B 1 247 ? -16.266 -14.758 -23.188 1 94.19 247 GLY B CA 1
ATOM 7556 C C . GLY B 1 247 ? -15.031 -15.492 -22.703 1 94.19 247 GLY B C 1
ATOM 7557 O O . GLY B 1 247 ? -15.086 -16.234 -21.719 1 94.19 247 GLY B O 1
ATOM 7558 N N . ARG B 1 248 ? -13.992 -15.32 -23.391 1 95.5 248 ARG B N 1
ATOM 7559 C CA . ARG B 1 248 ? -12.727 -15.953 -23.031 1 95.5 248 ARG B CA 1
ATOM 7560 C C . ARG B 1 248 ? -12.266 -15.492 -21.641 1 95.5 248 ARG B C 1
ATOM 7562 O O . ARG B 1 248 ? -11.789 -16.297 -20.844 1 95.5 248 ARG B O 1
ATOM 7569 N N . PHE B 1 249 ? -12.398 -14.25 -21.391 1 96.88 249 PHE B N 1
ATOM 7570 C CA . PHE B 1 249 ? -12.023 -13.68 -20.094 1 96.88 249 PHE B CA 1
ATOM 7571 C C . PHE B 1 249 ? -12.859 -14.273 -18.984 1 96.88 249 PHE B C 1
ATOM 7573 O O . PHE B 1 249 ? -12.336 -14.664 -17.938 1 96.88 249 PHE B O 1
ATOM 7580 N N . PHE B 1 250 ? -14.117 -14.312 -19.109 1 95.25 250 PHE B N 1
ATOM 7581 C CA . PHE B 1 250 ? -15.016 -14.789 -18.062 1 95.25 250 PHE B CA 1
ATOM 7582 C C . PHE B 1 250 ? -14.805 -16.281 -17.812 1 95.25 250 PHE B C 1
ATOM 7584 O O . PHE B 1 250 ? -14.875 -16.734 -16.672 1 95.25 250 PHE B O 1
ATOM 7591 N N . GLU B 1 251 ? -14.477 -16.969 -18.828 1 94 251 GLU B N 1
ATOM 7592 C CA . GLU B 1 251 ? -14.312 -18.406 -18.703 1 94 251 GLU B CA 1
ATOM 7593 C C . GLU B 1 251 ? -12.977 -18.766 -18.047 1 94 251 GLU B C 1
ATOM 7595 O O . GLU B 1 251 ? -12.906 -19.688 -17.219 1 94 251 GLU B O 1
ATOM 7600 N N . GLN B 1 252 ? -11.984 -18.016 -18.359 1 96.31 252 GLN B N 1
ATOM 7601 C CA . GLN B 1 252 ? -10.648 -18.5 -18 1 96.31 252 GLN B CA 1
ATOM 7602 C C . GLN B 1 252 ? -10.062 -17.672 -16.859 1 96.31 252 GLN B C 1
ATOM 7604 O O . GLN B 1 252 ? -9.148 -18.125 -16.156 1 96.31 252 GLN B O 1
ATOM 7609 N N . VAL B 1 253 ? -10.547 -16.469 -16.625 1 97.31 253 VAL B N 1
ATOM 7610 C CA . VAL B 1 253 ? -9.93 -15.602 -15.633 1 97.31 253 VAL B CA 1
ATOM 7611 C C . VAL B 1 253 ? -10.961 -15.227 -14.57 1 97.31 253 VAL B C 1
ATOM 7613 O O . VAL B 1 253 ? -10.727 -15.422 -13.375 1 97.31 253 VAL B O 1
ATOM 7616 N N . TYR B 1 254 ? -12.102 -14.758 -14.977 1 95.69 254 TYR B N 1
ATOM 7617 C CA . TYR B 1 254 ? -13.148 -14.242 -14.094 1 95.69 254 TYR B CA 1
ATOM 7618 C C . TYR B 1 254 ? -13.664 -15.336 -13.172 1 95.69 254 TYR B C 1
ATOM 7620 O O . TYR B 1 254 ? -14.211 -15.047 -12.102 1 95.69 254 TYR B O 1
ATOM 7628 N N . CYS B 1 255 ? -13.516 -16.547 -13.555 1 94 255 CYS B N 1
ATOM 7629 C CA . CYS B 1 255 ? -14.008 -17.672 -12.75 1 94 255 CYS B CA 1
ATOM 7630 C C . CYS B 1 255 ? -13.289 -17.719 -11.406 1 94 255 CYS B C 1
ATOM 7632 O O . CYS B 1 255 ? -13.82 -18.297 -10.445 1 94 255 CYS B O 1
ATOM 7634 N N . THR B 1 256 ? -12.117 -17.125 -11.328 1 94.62 256 THR B N 1
ATOM 7635 C CA . THR B 1 256 ? -11.344 -17.094 -10.094 1 94.62 256 THR B CA 1
ATOM 7636 C C . THR B 1 256 ? -11.43 -15.719 -9.43 1 94.62 256 THR B C 1
ATOM 7638 O O . THR B 1 256 ? -11.359 -15.609 -8.203 1 94.62 256 THR B O 1
ATOM 7641 N N . TYR B 1 257 ? -11.594 -14.703 -10.258 1 96.94 257 TYR B N 1
ATOM 7642 C CA . TYR B 1 257 ? -11.57 -13.328 -9.766 1 96.94 257 TYR B CA 1
ATOM 7643 C C . TYR B 1 257 ? -12.852 -12.594 -10.125 1 96.94 257 TYR B C 1
ATOM 7645 O O . TYR B 1 257 ? -13.016 -12.117 -11.25 1 96.94 257 TYR B O 1
ATOM 7653 N N . TRP B 1 258 ? -13.633 -12.367 -9.172 1 96.25 258 TRP B N 1
ATOM 7654 C CA . TRP B 1 258 ? -14.93 -11.734 -9.406 1 96.25 258 TRP B CA 1
ATOM 7655 C C . TRP B 1 258 ? -14.797 -10.219 -9.453 1 96.25 258 TRP B C 1
ATOM 7657 O O . TRP B 1 258 ? -14.242 -9.609 -8.531 1 96.25 258 TRP B O 1
ATOM 7667 N N . PHE B 1 259 ? -15.352 -9.492 -10.484 1 97.06 259 PHE B N 1
ATOM 7668 C CA . PHE B 1 259 ? -15.297 -8.039 -10.578 1 97.06 259 PHE B CA 1
ATOM 7669 C C . PHE B 1 259 ? -16.703 -7.461 -10.773 1 97.06 259 PHE B C 1
ATOM 7671 O O . PHE B 1 259 ? -17.016 -6.41 -10.219 1 97.06 259 PHE B O 1
ATOM 7678 N N . TYR B 1 260 ? -17.453 -8.156 -11.562 1 95.88 260 TYR B N 1
ATOM 7679 C CA . TYR B 1 260 ? -18.766 -7.656 -11.93 1 95.88 260 TYR B CA 1
ATOM 7680 C C . TYR B 1 260 ? -19.812 -8.758 -11.812 1 95.88 260 TYR B C 1
ATOM 7682 O O . TYR B 1 260 ? -19.531 -9.93 -12.055 1 95.88 260 TYR B O 1
ATOM 7690 N N . SER B 1 261 ? -20.969 -8.25 -11.469 1 92.5 261 SER B N 1
ATOM 7691 C CA . SER B 1 261 ? -22.109 -9.133 -11.734 1 92.5 261 SER B CA 1
ATOM 7692 C C . SER B 1 261 ? -22.516 -9.086 -13.203 1 92.5 261 SER B C 1
ATOM 7694 O O . SER B 1 261 ? -22.281 -8.086 -13.883 1 92.5 261 SER B O 1
ATOM 7696 N N . ALA B 1 262 ? -23.094 -10.156 -13.664 1 90.19 262 ALA B N 1
ATOM 7697 C CA . ALA B 1 262 ? -23.547 -10.195 -15.047 1 90.19 262 ALA B CA 1
ATOM 7698 C C . ALA B 1 262 ? -24.594 -9.102 -15.312 1 90.19 262 ALA B C 1
ATOM 7700 O O . ALA B 1 262 ? -24.609 -8.5 -16.391 1 90.19 262 ALA B O 1
ATOM 7701 N N . GLU B 1 263 ? -25.375 -8.79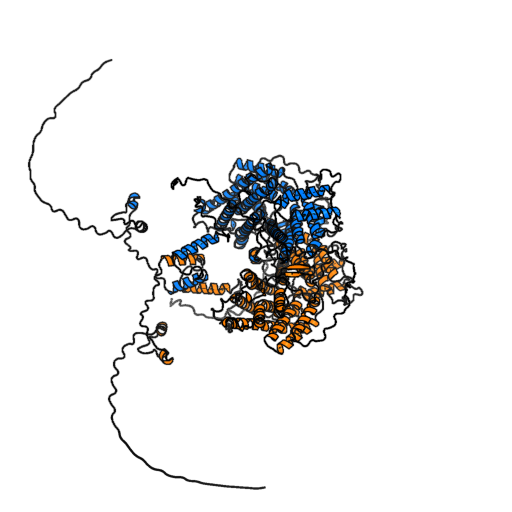7 -14.328 1 89.81 263 GLU B N 1
ATOM 7702 C CA . GLU B 1 263 ? -26.469 -7.836 -14.43 1 89.81 263 GLU B CA 1
ATOM 7703 C C . GLU B 1 263 ? -25.938 -6.41 -14.555 1 89.81 263 GLU B C 1
ATOM 7705 O O . GLU B 1 263 ? -26.625 -5.535 -15.094 1 89.81 263 GLU B O 1
ATOM 7710 N N . ASP B 1 264 ? -24.781 -6.281 -14.078 1 91.81 264 ASP B N 1
ATOM 7711 C CA . ASP B 1 264 ? -24.172 -4.953 -14.148 1 91.81 264 ASP B CA 1
ATOM 7712 C C . ASP B 1 264 ? -23.281 -4.828 -15.375 1 91.81 264 ASP B C 1
ATOM 7714 O O . ASP B 1 264 ? -23.203 -3.76 -15.984 1 91.81 264 ASP B O 1
ATOM 7718 N N . PHE B 1 265 ? -22.625 -5.879 -15.805 1 95.81 265 PHE B N 1
ATOM 7719 C CA . PHE B 1 265 ? -21.578 -5.852 -16.828 1 95.81 265 PHE B CA 1
ATOM 7720 C C . PHE B 1 265 ? -22.188 -5.758 -18.219 1 95.81 265 PHE B C 1
ATOM 7722 O O . PHE B 1 265 ? -21.797 -4.891 -19.016 1 95.81 265 PHE B O 1
ATOM 7729 N N . TYR B 1 266 ? -23.094 -6.547 -18.547 1 94.88 266 TYR B N 1
ATOM 7730 C CA . TYR B 1 266 ? -23.531 -6.715 -19.938 1 94.88 266 TYR B CA 1
ATOM 7731 C C . TYR B 1 266 ? -24.344 -5.516 -20.406 1 94.88 266 TYR B C 1
ATOM 7733 O O . TYR B 1 266 ? -24.188 -5.059 -21.531 1 94.88 266 TYR B O 1
ATOM 7741 N N . PRO B 1 267 ? -25.234 -4.996 -19.547 1 95.38 267 PRO B N 1
ATOM 7742 C CA . PRO B 1 267 ? -25.922 -3.775 -19.984 1 95.38 267 PRO B CA 1
ATOM 7743 C C . PRO B 1 267 ? -24.953 -2.629 -20.266 1 95.38 267 PRO B C 1
ATOM 7745 O O . PRO B 1 267 ? -25.156 -1.877 -21.234 1 95.38 267 PRO B O 1
ATOM 7748 N N . ARG B 1 268 ? -23.938 -2.494 -19.484 1 96.38 268 ARG B N 1
ATOM 7749 C CA . ARG B 1 268 ? -22.953 -1.449 -19.703 1 96.38 268 ARG B CA 1
ATOM 7750 C C . ARG B 1 268 ? -22.172 -1.701 -20.984 1 96.38 268 ARG B C 1
ATOM 7752 O O . ARG B 1 268 ? -21.828 -0.761 -21.719 1 96.38 268 ARG B O 1
ATOM 7759 N N . LEU B 1 269 ? -21.891 -2.965 -21.203 1 96.62 269 LEU B N 1
ATOM 7760 C CA . LEU B 1 269 ? -21.188 -3.344 -22.422 1 96.62 269 LEU B CA 1
ATOM 7761 C C . LEU B 1 269 ? -22.031 -2.998 -23.656 1 96.62 269 LEU B C 1
ATOM 7763 O O . LEU B 1 269 ? -21.516 -2.441 -24.625 1 96.62 269 LEU B O 1
ATOM 7767 N N . GLU B 1 270 ? -23.281 -3.289 -23.594 1 95.12 270 GLU B N 1
ATOM 7768 C CA . GLU B 1 270 ? -24.203 -3.006 -24.703 1 95.12 270 GLU B CA 1
ATOM 7769 C C . GLU B 1 270 ? -24.328 -1.505 -24.953 1 95.12 270 GLU B C 1
ATOM 7771 O O . GLU B 1 270 ? -24.344 -1.057 -26.094 1 95.12 270 GLU B O 1
ATOM 7776 N N . GLN B 1 271 ? -24.375 -0.866 -23.891 1 95.38 271 GLN B N 1
ATOM 7777 C CA . GLN B 1 271 ? -24.438 0.585 -24.016 1 95.38 271 GLN B CA 1
ATOM 7778 C C . GLN B 1 271 ? -23.188 1.146 -24.672 1 95.38 271 GLN B C 1
ATOM 7780 O O . GLN B 1 271 ? -23.281 2.043 -25.516 1 95.38 271 GLN B O 1
ATOM 7785 N N . THR B 1 272 ? -22.031 0.663 -24.312 1 95.62 272 THR B N 1
ATOM 7786 C CA . THR B 1 272 ? -20.766 1.104 -24.891 1 95.62 272 THR B CA 1
ATOM 7787 C C . THR B 1 272 ? -20.703 0.75 -26.375 1 95.62 272 THR B C 1
ATOM 7789 O O . THR B 1 272 ? -20.188 1.527 -27.172 1 95.62 272 THR B O 1
ATOM 7792 N N . MET B 1 273 ? -21.266 -0.388 -26.75 1 92.06 273 MET B N 1
ATOM 7793 C CA . MET B 1 273 ? -21.312 -0.81 -28.156 1 92.06 273 MET B CA 1
ATOM 7794 C C . MET B 1 273 ? -22.203 0.124 -28.969 1 92.06 273 MET B C 1
ATOM 7796 O O . MET B 1 273 ? -21.891 0.439 -30.109 1 92.06 273 MET B O 1
ATOM 7800 N N . GLU B 1 274 ? -23.188 0.542 -28.359 1 92.44 274 GLU B N 1
ATOM 7801 C CA . GLU B 1 274 ? -24.188 1.356 -29.062 1 92.44 274 GLU B CA 1
ATOM 7802 C C . GLU B 1 274 ? -23.688 2.781 -29.266 1 92.44 274 GLU B C 1
ATOM 7804 O O . GLU B 1 274 ? -23.875 3.359 -30.344 1 92.44 274 GLU B O 1
ATOM 7809 N N . ASP B 1 275 ? -23.062 3.33 -28.25 1 92.19 275 ASP B N 1
ATOM 7810 C CA . ASP B 1 275 ? -22.719 4.742 -28.359 1 92.19 275 ASP B CA 1
ATOM 7811 C C . ASP B 1 275 ? -21.219 4.91 -28.609 1 92.19 275 ASP B C 1
ATOM 7813 O O . ASP B 1 275 ? -20.703 6.027 -28.594 1 92.19 275 ASP B O 1
ATOM 7817 N N . GLY B 1 276 ? -20.516 3.824 -28.781 1 90 276 GLY B N 1
ATOM 7818 C CA . GLY B 1 276 ? -19.094 3.877 -29.078 1 90 276 GLY B CA 1
ATOM 7819 C C . GLY B 1 276 ? -18.266 4.395 -27.922 1 90 276 GLY B C 1
ATOM 7820 O O . GLY B 1 276 ? -17.234 5.051 -28.125 1 90 276 GLY B O 1
ATOM 7821 N N . GLY B 1 277 ? -18.766 4.277 -26.719 1 90.31 277 GLY B N 1
ATOM 7822 C CA . GLY B 1 277 ? -18.016 4.676 -25.531 1 90.31 277 GLY B CA 1
ATOM 7823 C C . GLY B 1 277 ? -18.172 6.145 -25.203 1 90.31 277 GLY B C 1
ATOM 7824 O O . GLY B 1 277 ? -17.469 6.668 -24.328 1 90.31 277 GLY B O 1
ATOM 7825 N N . ALA B 1 278 ? -19.016 6.883 -25.734 1 89.94 278 ALA B N 1
ATOM 7826 C CA . ALA B 1 278 ? -19.172 8.32 -25.547 1 89.94 278 ALA B CA 1
ATOM 7827 C C . ALA B 1 278 ? -19.594 8.633 -24.109 1 89.94 278 ALA B C 1
ATOM 7829 O O . ALA B 1 278 ? -19.172 9.641 -23.531 1 89.94 278 ALA B O 1
ATOM 7830 N N . SER B 1 279 ? -20.359 7.836 -23.531 1 91.5 279 SER B N 1
ATOM 7831 C CA . SER B 1 279 ? -20.859 8.078 -22.172 1 91.5 279 SER B CA 1
ATOM 7832 C C . SER B 1 279 ? -20.062 7.297 -21.141 1 91.5 279 SER B C 1
ATOM 7834 O O . SER B 1 279 ? -20.391 7.328 -19.953 1 91.5 279 SER B O 1
ATOM 7836 N N . ALA B 1 280 ? -19.062 6.656 -21.609 1 94.25 280 ALA B N 1
ATOM 7837 C CA . ALA B 1 280 ? -18.328 5.77 -20.703 1 94.25 280 ALA B CA 1
ATOM 7838 C C . ALA B 1 280 ? -17.375 6.555 -19.812 1 94.25 280 ALA B C 1
ATOM 7840 O O . ALA B 1 280 ? -16.766 7.527 -20.25 1 94.25 280 ALA B O 1
ATOM 7841 N N . SER B 1 281 ? -17.359 6.191 -18.531 1 94.19 281 SER B N 1
ATOM 7842 C CA . SER B 1 281 ? -16.375 6.762 -17.625 1 94.19 281 SER B CA 1
ATOM 7843 C C . SER B 1 281 ? -14.977 6.23 -17.922 1 94.19 281 SER B C 1
ATOM 7845 O O . SER B 1 281 ? -14.82 5.227 -18.609 1 94.19 281 SER B O 1
ATOM 7847 N N . ALA B 1 282 ? -13.969 6.922 -17.391 1 93.31 282 ALA B N 1
ATOM 7848 C CA . ALA B 1 282 ? -12.586 6.477 -17.578 1 93.31 282 ALA B CA 1
ATOM 7849 C C . ALA B 1 282 ? -12.359 5.117 -16.938 1 93.31 282 ALA B C 1
ATOM 7851 O O . ALA B 1 282 ? -11.648 4.27 -17.484 1 93.31 282 ALA B O 1
ATOM 7852 N N . SER B 1 283 ? -12.922 4.883 -15.82 1 96.75 283 SER B N 1
ATOM 7853 C CA . SER B 1 283 ? -12.758 3.621 -15.102 1 96.75 283 SER B CA 1
ATOM 7854 C C . SER B 1 283 ? -13.367 2.461 -15.875 1 96.75 283 SER B C 1
ATOM 7856 O O . SER B 1 283 ? -12.781 1.38 -15.953 1 96.75 283 SER B O 1
ATOM 7858 N N . TRP B 1 284 ? -14.508 2.709 -16.438 1 97.75 284 TRP B N 1
ATOM 7859 C CA . TRP B 1 284 ? -15.141 1.662 -17.234 1 97.75 284 TRP B CA 1
ATOM 7860 C C . TRP B 1 284 ? -14.312 1.354 -18.484 1 97.75 284 TRP B C 1
ATOM 7862 O O . TRP B 1 284 ? -14.094 0.187 -18.812 1 97.75 284 TRP B O 1
ATOM 7872 N N . LEU B 1 285 ? -13.891 2.369 -19.141 1 97.12 285 LEU B N 1
ATOM 7873 C CA . LEU B 1 285 ? -13.062 2.17 -20.328 1 97.12 285 LEU B CA 1
ATOM 7874 C C . LEU B 1 285 ? -11.789 1.404 -19.984 1 97.12 285 LEU B C 1
ATOM 7876 O O . LEU B 1 285 ? -11.383 0.509 -20.719 1 97.12 285 LEU B O 1
ATOM 7880 N N . CYS B 1 286 ? -11.172 1.793 -18.859 1 97.25 286 CYS B N 1
ATOM 7881 C CA . CYS B 1 286 ? -9.984 1.089 -18.391 1 97.25 286 CYS B CA 1
ATOM 7882 C C . CYS B 1 286 ? -10.273 -0.392 -18.188 1 97.25 286 CYS B C 1
ATOM 7884 O O . CYS B 1 286 ? -9.477 -1.247 -18.578 1 97.25 286 CYS B O 1
ATOM 7886 N N . SER B 1 287 ? -11.406 -0.706 -17.656 1 98.38 287 SER B N 1
ATOM 7887 C CA . SER B 1 287 ? -11.805 -2.086 -17.391 1 98.38 287 SER B CA 1
ATOM 7888 C C . SER B 1 287 ? -11.992 -2.861 -18.688 1 98.38 287 SER B C 1
ATOM 7890 O O . SER B 1 287 ? -11.469 -3.967 -18.844 1 98.38 287 SER B O 1
ATOM 7892 N N . ILE B 1 288 ? -12.703 -2.271 -19.609 1 98.06 288 ILE B N 1
ATOM 7893 C CA . ILE B 1 288 ? -13.031 -2.982 -20.844 1 98.06 288 ILE B CA 1
ATOM 7894 C C . ILE B 1 288 ? -11.773 -3.197 -21.672 1 98.06 288 ILE B C 1
ATOM 7896 O O . ILE B 1 288 ? -11.578 -4.27 -22.25 1 98.06 288 ILE B O 1
ATOM 7900 N N . TYR B 1 289 ? -10.961 -2.209 -21.75 1 97.44 289 TYR B N 1
ATOM 7901 C CA . TYR B 1 289 ? -9.711 -2.365 -22.484 1 97.44 289 TYR B CA 1
ATOM 7902 C C . TYR B 1 289 ? -8.836 -3.439 -21.844 1 97.44 289 TYR B C 1
ATOM 7904 O O . TYR B 1 289 ? -8.156 -4.191 -22.547 1 97.44 289 TYR B O 1
ATOM 7912 N N . SER B 1 290 ? -8.82 -3.479 -20.516 1 98.44 290 SER B N 1
ATOM 7913 C CA . SER B 1 290 ? -8.055 -4.512 -19.812 1 98.44 290 SER B CA 1
ATOM 7914 C C . SER B 1 290 ? -8.594 -5.902 -20.125 1 98.44 290 SER B C 1
ATOM 7916 O O . SER B 1 290 ? -7.824 -6.844 -20.344 1 98.44 290 SER B O 1
ATOM 7918 N N . ILE B 1 291 ? -9.883 -6.004 -20.156 1 98.44 291 ILE B N 1
ATOM 7919 C CA . ILE B 1 291 ? -10.516 -7.273 -20.484 1 98.44 291 ILE B CA 1
ATOM 7920 C C . ILE B 1 291 ? -10.172 -7.656 -21.922 1 98.44 291 ILE B C 1
ATOM 7922 O O . ILE B 1 291 ? -9.867 -8.82 -22.203 1 98.44 291 ILE B O 1
ATOM 7926 N N . PHE B 1 292 ? -10.18 -6.684 -22.828 1 97.62 292 PHE B N 1
ATOM 7927 C CA . PHE B 1 292 ? -9.82 -6.941 -24.219 1 97.62 292 PHE B CA 1
ATOM 7928 C C . PHE B 1 292 ? -8.352 -7.336 -24.328 1 97.62 292 PHE B C 1
ATOM 7930 O O . PHE B 1 292 ? -7.992 -8.18 -25.156 1 97.62 292 PHE B O 1
ATOM 7937 N N . ALA B 1 293 ? -7.535 -6.715 -23.531 1 97.5 293 ALA B N 1
ATOM 7938 C CA . ALA B 1 293 ? -6.113 -7.062 -23.547 1 97.5 293 ALA B CA 1
ATOM 7939 C C . ALA B 1 293 ? -5.902 -8.531 -23.203 1 97.5 293 ALA B C 1
ATOM 7941 O O . ALA B 1 293 ? -5.133 -9.227 -23.875 1 97.5 293 ALA B O 1
ATOM 7942 N N . ILE B 1 294 ? -6.59 -9.047 -22.266 1 97.94 294 ILE B N 1
ATOM 7943 C CA . ILE B 1 294 ? -6.449 -10.43 -21.812 1 97.94 294 ILE B CA 1
ATOM 7944 C C . ILE B 1 294 ? -7.148 -11.359 -22.797 1 97.94 294 ILE B C 1
ATOM 7946 O O . ILE B 1 294 ? -6.57 -12.352 -23.25 1 97.94 294 ILE B O 1
ATOM 7950 N N . GLY B 1 295 ? -8.328 -10.977 -23.156 1 96.81 295 GLY B N 1
ATOM 7951 C CA . GLY B 1 295 ? -9.164 -11.828 -24 1 96.81 295 GLY B CA 1
ATOM 7952 C C . GLY B 1 295 ? -8.648 -11.969 -25.406 1 96.81 295 GLY B C 1
ATOM 7953 O O . GLY B 1 295 ? -8.922 -12.969 -26.078 1 96.81 295 GLY B O 1
ATOM 7954 N N . SER B 1 296 ? -7.879 -11.039 -25.891 1 95.56 296 SER B N 1
ATOM 7955 C CA . SER B 1 296 ? -7.422 -11.055 -27.266 1 95.56 296 SER B CA 1
ATOM 7956 C C . SER B 1 296 ? -6.066 -11.75 -27.406 1 95.56 296 SER B C 1
ATOM 7958 O O . SER B 1 296 ? -5.539 -11.891 -28.5 1 95.56 296 SER B O 1
ATOM 7960 N N . MET B 1 297 ? -5.535 -12.195 -26.328 1 95.31 297 MET B N 1
ATOM 7961 C CA . MET B 1 297 ? -4.23 -12.844 -26.375 1 95.31 297 MET B CA 1
ATOM 7962 C C . MET B 1 297 ? -4.281 -14.109 -27.219 1 95.31 297 MET B C 1
ATOM 7964 O O . MET B 1 297 ? -5.098 -14.992 -26.969 1 95.31 297 MET B O 1
ATOM 7968 N N . ARG B 1 298 ? -3.4 -14.125 -28.203 1 92.12 298 ARG B N 1
ATOM 7969 C CA . ARG B 1 298 ? -3.225 -15.281 -29.078 1 92.12 298 ARG B CA 1
ATOM 7970 C C . ARG B 1 298 ? -1.762 -15.453 -29.469 1 92.12 298 ARG B C 1
ATOM 7972 O O . ARG B 1 298 ? -0.987 -14.492 -29.422 1 92.12 298 ARG B O 1
ATOM 7979 N N . PRO B 1 299 ? -1.428 -16.672 -29.703 1 88.31 299 PRO B N 1
ATOM 7980 C CA . PRO B 1 299 ? -0.048 -16.844 -30.156 1 88.31 299 PRO B CA 1
ATOM 7981 C C . PRO B 1 299 ? 0.271 -16.031 -31.406 1 88.31 299 PRO B C 1
ATOM 7983 O O . PRO B 1 299 ? -0.629 -15.727 -32.188 1 88.31 299 PRO B O 1
ATOM 7986 N N . SER B 1 300 ? 1.512 -15.664 -31.484 1 76.12 300 SER B N 1
ATOM 7987 C CA . SER B 1 300 ? 1.954 -14.82 -32.594 1 76.12 300 SER B CA 1
ATOM 7988 C C . SER B 1 300 ? 1.579 -15.438 -33.938 1 76.12 300 SER B C 1
ATOM 7990 O O . SER B 1 300 ? 1.76 -16.641 -34.125 1 76.12 300 SER B O 1
ATOM 7992 N N . GLY B 1 301 ? 1.068 -14.648 -34.719 1 66 301 GLY B N 1
ATOM 7993 C CA . GLY B 1 301 ? 0.737 -15.07 -36.062 1 66 301 GLY B CA 1
ATOM 7994 C C . GLY B 1 301 ? -0.691 -15.562 -36.219 1 66 301 GLY B C 1
ATOM 7995 O O . GLY B 1 301 ? -1.173 -15.781 -37.344 1 66 301 GLY B O 1
ATOM 7996 N N . GLN B 1 302 ? -1.24 -15.797 -35.062 1 68.12 302 GLN B N 1
ATOM 7997 C CA . GLN B 1 302 ? -2.617 -16.281 -35.125 1 68.12 302 GLN B CA 1
ATOM 7998 C C . GLN B 1 302 ? -3.605 -15.141 -34.844 1 68.12 302 GLN B C 1
ATOM 8000 O O . GLN B 1 302 ? -3.516 -14.453 -33.844 1 68.12 302 GLN B O 1
ATOM 8005 N N . GLY B 1 303 ? -4.129 -14.609 -35.844 1 62.78 303 GLY B N 1
ATOM 8006 C CA . GLY B 1 303 ? -5.16 -13.609 -35.656 1 62.78 303 GLY B CA 1
ATOM 8007 C C . GLY B 1 303 ? -6.402 -14.156 -34.969 1 62.78 303 GLY B C 1
ATOM 8008 O O . GLY B 1 303 ? -6.555 -15.367 -34.844 1 62.78 303 GLY B O 1
ATOM 8009 N N . VAL B 1 304 ? -7.098 -13.297 -34.219 1 65.88 304 VAL B N 1
ATOM 8010 C CA . VAL B 1 304 ? -8.352 -13.711 -33.625 1 65.88 304 VAL B CA 1
ATOM 8011 C C . VAL B 1 304 ? -9.438 -13.82 -34.688 1 65.88 304 VAL B C 1
ATOM 8013 O O . VAL B 1 304 ? -9.695 -12.859 -35.406 1 65.88 304 VAL B O 1
ATOM 8016 N N . GLU B 1 305 ? -9.766 -15.023 -34.969 1 67.69 305 GLU B N 1
ATOM 8017 C CA . GLU B 1 305 ? -10.906 -15.188 -35.875 1 67.69 305 GLU B CA 1
ATOM 8018 C C . GLU B 1 305 ? -12.219 -15.227 -35.094 1 67.69 305 GLU B C 1
ATOM 8020 O O . GLU B 1 305 ? -12.383 -16.031 -34.188 1 67.69 305 GLU B O 1
ATOM 8025 N N . ALA B 1 306 ? -12.914 -14.148 -35.156 1 66.69 306 ALA B N 1
ATOM 8026 C CA . ALA B 1 306 ? -14.25 -14.172 -34.562 1 66.69 306 ALA B CA 1
ATOM 8027 C C . ALA B 1 306 ? -15.273 -14.758 -35.531 1 66.69 306 ALA B C 1
ATOM 8029 O O . ALA B 1 306 ? -15.32 -14.367 -36.688 1 66.69 306 ALA B O 1
ATOM 8030 N N . PRO B 1 307 ? -15.891 -15.797 -35.125 1 64.19 307 PRO B N 1
ATOM 8031 C CA . PRO B 1 307 ? -16.891 -16.359 -36.031 1 64.19 307 PRO B CA 1
ATOM 8032 C C . PRO B 1 307 ? -17.844 -15.297 -36.594 1 64.19 307 PRO B C 1
ATOM 8034 O O . PRO B 1 307 ? -18.453 -14.547 -35.844 1 64.19 307 PRO B O 1
ATOM 8037 N N . GLY B 1 308 ? -17.875 -15.266 -37.875 1 60.16 308 GLY B N 1
ATOM 8038 C CA . GLY B 1 308 ? -18.844 -14.406 -38.531 1 60.16 308 GLY B CA 1
ATOM 8039 C C . GLY B 1 308 ? -18.297 -13.031 -38.875 1 60.16 308 GLY B C 1
ATOM 8040 O O . GLY B 1 308 ? -18.953 -12.234 -39.531 1 60.16 308 GLY B O 1
ATOM 8041 N N . SER B 1 309 ? -17.062 -12.711 -38.156 1 65.44 309 SER B N 1
ATOM 8042 C CA . SER B 1 309 ? -16.562 -11.359 -38.406 1 65.44 309 SER B CA 1
ATOM 8043 C C . SER B 1 309 ? -15.688 -11.305 -39.656 1 65.44 309 SER B C 1
ATOM 8045 O O . SER B 1 309 ? -14.805 -12.148 -39.812 1 65.44 309 SER B O 1
ATOM 8047 N N . ARG B 1 310 ? -16.125 -10.594 -40.656 1 67.56 310 ARG B N 1
ATOM 8048 C CA . ARG B 1 310 ? -15.359 -10.344 -41.875 1 67.56 310 ARG B CA 1
ATOM 8049 C C . ARG B 1 310 ? -14.203 -9.383 -41.594 1 67.56 310 ARG B C 1
ATOM 8051 O O . ARG B 1 310 ? -13.242 -9.328 -42.375 1 67.56 310 ARG B O 1
ATOM 8058 N N . LEU B 1 311 ? -14.25 -8.672 -40.438 1 77.19 311 LEU B N 1
ATOM 8059 C CA . LEU B 1 311 ? -13.25 -7.645 -40.156 1 77.19 311 LEU B CA 1
ATOM 8060 C C . LEU B 1 311 ? -12.297 -8.086 -39.062 1 77.19 311 LEU B C 1
ATOM 8062 O O . LEU B 1 311 ? -12.727 -8.648 -38.031 1 77.19 311 LEU B O 1
ATOM 8066 N N . ALA B 1 312 ? -11.117 -7.969 -39.312 1 81.88 312 ALA B N 1
ATOM 8067 C CA . ALA B 1 312 ? -10.086 -8.344 -38.344 1 81.88 312 ALA B CA 1
ATOM 8068 C C . ALA B 1 312 ? -9.859 -7.238 -37.344 1 81.88 312 ALA B C 1
ATOM 8070 O O . ALA B 1 312 ? -10.094 -6.062 -37.625 1 81.88 312 ALA B O 1
ATOM 8071 N N . ASP B 1 313 ? -9.695 -7.59 -36.125 1 88.38 313 ASP B N 1
ATOM 8072 C CA . ASP B 1 313 ? -9.281 -6.648 -35.094 1 88.38 313 ASP B CA 1
ATOM 8073 C C . ASP B 1 313 ? -7.875 -6.113 -35.375 1 88.38 313 ASP B C 1
ATOM 8075 O O . ASP B 1 313 ? -6.922 -6.891 -35.469 1 88.38 313 ASP B O 1
ATOM 8079 N N . SER B 1 314 ? -7.703 -4.883 -35.469 1 83.94 314 SER B N 1
ATOM 8080 C CA . SER B 1 314 ? -6.434 -4.27 -35.844 1 83.94 314 SER B CA 1
ATOM 8081 C C . SER B 1 314 ? -5.531 -4.066 -34.625 1 83.94 314 SER B C 1
ATOM 8083 O O . SER B 1 314 ? -4.355 -3.721 -34.781 1 83.94 314 SER B O 1
ATOM 8085 N N . LYS B 1 315 ? -6.008 -4.312 -33.469 1 89.38 315 LYS B N 1
ATOM 8086 C CA . LYS B 1 315 ? -5.215 -4.039 -32.281 1 89.38 315 LYS B CA 1
ATOM 8087 C C . LYS B 1 315 ? -4.723 -5.332 -31.625 1 89.38 315 LYS B C 1
ATOM 8089 O O . LYS B 1 315 ? -5.391 -6.367 -31.719 1 89.38 315 LYS B O 1
ATOM 8094 N N . THR B 1 316 ? -3.523 -5.219 -31.109 1 88.88 316 THR B N 1
ATOM 8095 C CA . THR B 1 316 ? -2.916 -6.316 -30.375 1 88.88 316 THR B CA 1
ATOM 8096 C C . THR B 1 316 ? -3.232 -6.195 -28.875 1 88.88 316 THR B C 1
ATOM 8098 O O . THR B 1 316 ? -3.723 -5.16 -28.422 1 88.88 316 THR B O 1
ATOM 8101 N N . PRO B 1 317 ? -2.986 -7.305 -28.141 1 91.69 317 PRO B N 1
ATOM 8102 C CA . PRO B 1 317 ? -3.166 -7.223 -26.688 1 91.69 317 PRO B CA 1
ATOM 8103 C C . PRO B 1 317 ? -2.373 -6.078 -26.062 1 91.69 317 PRO B C 1
ATOM 8105 O O . PRO B 1 317 ? -2.873 -5.398 -25.172 1 91.69 317 PRO B O 1
ATOM 8108 N N . THR B 1 318 ? -1.245 -5.852 -26.578 1 89.62 318 THR B N 1
ATOM 8109 C CA . THR B 1 318 ? -0.398 -4.785 -26.047 1 89.62 318 THR B CA 1
ATOM 8110 C C . THR B 1 318 ? -0.993 -3.418 -26.375 1 89.62 318 THR B C 1
ATOM 8112 O O . THR B 1 318 ? -0.861 -2.479 -25.578 1 89.62 318 THR B O 1
ATOM 8115 N N . ALA B 1 319 ? -1.608 -3.35 -27.469 1 91.69 319 ALA B N 1
ATOM 8116 C CA . ALA B 1 319 ? -2.271 -2.102 -27.844 1 91.69 319 ALA B CA 1
ATOM 8117 C C . ALA B 1 319 ? -3.439 -1.804 -26.906 1 91.69 319 ALA B C 1
ATOM 8119 O O . ALA B 1 319 ? -3.637 -0.658 -26.5 1 91.69 319 ALA B O 1
ATOM 8120 N N . TYR B 1 320 ? -4.211 -2.826 -26.625 1 94.75 320 TYR B N 1
ATOM 8121 C CA . TYR B 1 320 ? -5.332 -2.652 -25.703 1 94.75 320 TYR B CA 1
ATOM 8122 C C . TYR B 1 320 ? -4.844 -2.268 -24.312 1 94.75 320 TYR B C 1
ATOM 8124 O O . TYR B 1 320 ? -5.484 -1.471 -23.625 1 94.75 320 TYR B O 1
ATOM 8132 N N . LEU B 1 321 ? -3.768 -2.857 -23.938 1 93.69 321 LEU B N 1
ATOM 8133 C CA . LEU B 1 321 ? -3.184 -2.498 -22.641 1 93.69 321 LEU B CA 1
ATOM 8134 C C . LEU B 1 321 ? -2.76 -1.032 -22.625 1 93.69 321 LEU B C 1
ATOM 8136 O O . LEU B 1 321 ? -2.945 -0.337 -21.625 1 93.69 321 LEU B O 1
ATOM 8140 N N . ALA B 1 322 ? -2.205 -0.605 -23.703 1 89.75 322 ALA B N 1
ATOM 8141 C CA . ALA B 1 322 ? -1.802 0.794 -23.828 1 89.75 322 ALA B CA 1
ATOM 8142 C C . ALA B 1 322 ? -3.01 1.723 -23.734 1 89.75 322 ALA B C 1
ATOM 8144 O O . ALA B 1 322 ? -2.936 2.785 -23.109 1 89.75 322 ALA B O 1
ATOM 8145 N N . LEU B 1 323 ? -4.078 1.311 -24.359 1 92.44 323 LEU B N 1
ATOM 8146 C CA . LEU B 1 323 ? -5.305 2.096 -24.297 1 92.44 323 LEU B CA 1
ATOM 8147 C C . LEU B 1 323 ? -5.828 2.16 -22.859 1 92.44 323 LEU B C 1
ATOM 8149 O O . LEU B 1 323 ? -6.281 3.213 -22.406 1 92.44 323 LEU B O 1
ATOM 8153 N N . ALA B 1 324 ? -5.785 1.053 -22.156 1 94.5 324 ALA B N 1
ATOM 8154 C CA . ALA B 1 324 ? -6.211 1.019 -20.766 1 94.5 324 ALA B CA 1
ATOM 8155 C C . ALA B 1 324 ? -5.367 1.956 -19.906 1 94.5 324 ALA B C 1
ATOM 8157 O O . ALA B 1 324 ? -5.895 2.68 -19.062 1 94.5 324 ALA B O 1
ATOM 8158 N N . ARG B 1 325 ? -4.109 1.989 -20.125 1 88.69 325 ARG B N 1
ATOM 8159 C CA . ARG B 1 325 ? -3.186 2.828 -19.359 1 88.69 325 ARG B CA 1
ATOM 8160 C C . ARG B 1 325 ? -3.434 4.305 -19.641 1 88.69 325 ARG B C 1
ATOM 8162 O O . ARG B 1 325 ? -3.301 5.141 -18.75 1 88.69 325 ARG B O 1
ATOM 8169 N N . GLU B 1 326 ? -3.793 4.543 -20.828 1 85.38 326 GLU B N 1
ATOM 8170 C CA . GLU B 1 326 ? -4.043 5.922 -21.234 1 85.38 326 GLU B CA 1
ATOM 8171 C C . GLU B 1 326 ? -5.195 6.531 -20.438 1 85.38 326 GLU B C 1
ATOM 8173 O O . GLU B 1 326 ? -5.191 7.73 -20.141 1 85.38 326 GLU B O 1
ATOM 8178 N N . VAL B 1 327 ? -6.145 5.73 -20.109 1 89.5 327 VAL B N 1
ATOM 8179 C CA . VAL B 1 327 ? -7.324 6.262 -19.438 1 89.5 327 VAL B CA 1
ATOM 8180 C C . VAL B 1 327 ? -7.199 6.035 -17.922 1 89.5 327 VAL B C 1
ATOM 8182 O O . VAL B 1 327 ? -8.078 6.426 -17.156 1 89.5 327 VAL B O 1
ATOM 8185 N N . SER B 1 328 ? -6.074 5.508 -17.484 1 89.62 328 SER B N 1
ATOM 8186 C CA . SER B 1 328 ? -5.922 5.141 -16.078 1 89.62 328 SER B CA 1
ATOM 8187 C C . SER B 1 328 ? -5.852 6.379 -15.188 1 89.62 328 SER B C 1
ATOM 8189 O O . SER B 1 328 ? -6.297 6.348 -14.039 1 89.62 328 SER B O 1
ATOM 8191 N N . ALA B 1 329 ? -5.254 7.449 -15.656 1 83.62 329 ALA B N 1
ATOM 8192 C CA . ALA B 1 329 ? -5.199 8.68 -14.875 1 83.62 329 ALA B CA 1
ATOM 8193 C C . ALA B 1 329 ? -6.602 9.195 -14.555 1 83.62 329 ALA B C 1
ATOM 8195 O O . ALA B 1 329 ? -6.867 9.648 -13.445 1 83.62 329 ALA B O 1
ATOM 8196 N N . GLY B 1 330 ? -7.473 9.148 -15.578 1 85.06 330 GLY B N 1
ATOM 8197 C CA . GLY B 1 330 ? -8.859 9.523 -15.344 1 85.06 330 GLY B CA 1
ATOM 8198 C C . GLY B 1 330 ? -9.562 8.633 -14.336 1 85.06 330 GLY B C 1
ATOM 8199 O O . GLY B 1 330 ? -10.352 9.117 -13.523 1 85.06 330 GLY B O 1
ATOM 8200 N N . ALA B 1 331 ? -9.273 7.375 -14.461 1 91.62 331 ALA B N 1
ATOM 8201 C CA . ALA B 1 331 ? -9.852 6.422 -13.516 1 91.62 331 ALA B CA 1
ATOM 8202 C C . ALA B 1 331 ? -9.375 6.711 -12.094 1 91.62 331 ALA B C 1
ATOM 8204 O O . ALA B 1 331 ? -10.133 6.539 -11.133 1 91.62 331 ALA B O 1
ATOM 8205 N N . CYS B 1 332 ? -8.164 7.117 -11.945 1 88.62 332 CYS B N 1
ATOM 8206 C CA . CYS B 1 332 ? -7.598 7.453 -10.641 1 88.62 332 CYS B CA 1
ATOM 8207 C C . CYS B 1 332 ? -8.281 8.68 -10.047 1 88.62 332 CYS B C 1
ATOM 8209 O O . CYS B 1 332 ? -8.523 8.734 -8.844 1 88.62 332 CYS B O 1
ATOM 8211 N N . ASP B 1 333 ? -8.617 9.578 -10.812 1 84.62 333 ASP B N 1
ATOM 8212 C CA . ASP B 1 333 ? -9.297 10.797 -10.359 1 84.62 333 ASP B CA 1
ATOM 8213 C C . ASP B 1 333 ? -10.719 10.492 -9.898 1 84.62 333 ASP B C 1
ATOM 8215 O O . ASP B 1 333 ? -11.211 11.109 -8.945 1 84.62 333 ASP B O 1
ATOM 8219 N N . GLU B 1 334 ? -11.32 9.539 -10.625 1 89.62 334 GLU B N 1
ATOM 8220 C CA . GLU B 1 334 ? -12.664 9.141 -10.219 1 89.62 334 GLU B CA 1
ATOM 8221 C C . GLU B 1 334 ? -12.656 8.484 -8.844 1 89.62 334 GLU B C 1
ATOM 8223 O O . GLU B 1 334 ? -13.516 8.773 -8.008 1 89.62 334 GLU B O 1
ATOM 8228 N N . ALA B 1 335 ? -11.758 7.621 -8.594 1 93.38 335 ALA B N 1
ATOM 8229 C CA . ALA B 1 335 ? -11.469 6.934 -7.34 1 93.38 335 ALA B CA 1
ATOM 8230 C C . ALA B 1 335 ? -12.742 6.395 -6.707 1 93.38 335 ALA B C 1
ATOM 8232 O O . ALA B 1 335 ? -13.016 6.648 -5.527 1 93.38 335 ALA B O 1
ATOM 8233 N N . ASP B 1 336 ? -13.555 5.738 -7.406 1 94.44 336 ASP B N 1
ATOM 8234 C CA . ASP B 1 336 ? -14.773 5.109 -6.91 1 94.44 336 ASP B CA 1
ATOM 8235 C C . ASP B 1 336 ? -14.703 3.59 -7.051 1 94.44 336 ASP B C 1
ATOM 8237 O O . ASP B 1 336 ? -13.625 3.029 -7.246 1 94.44 336 ASP B O 1
ATOM 8241 N N . LEU B 1 337 ? -15.812 2.938 -6.898 1 95.5 337 LEU B N 1
ATOM 8242 C CA . LEU B 1 337 ? -15.844 1.479 -6.941 1 95.5 337 LEU B CA 1
ATOM 8243 C C . LEU B 1 337 ? -15.406 0.967 -8.312 1 95.5 337 LEU B C 1
ATOM 8245 O O . LEU B 1 337 ? -14.703 -0.046 -8.406 1 95.5 337 LEU B O 1
ATOM 8249 N N . ASP B 1 338 ? -15.812 1.626 -9.32 1 97.25 338 ASP B N 1
ATOM 8250 C CA . ASP B 1 338 ? -15.406 1.24 -10.672 1 97.25 338 ASP B CA 1
ATOM 8251 C C . ASP B 1 338 ? -13.906 1.427 -10.875 1 97.25 338 ASP B C 1
ATOM 8253 O O . ASP B 1 338 ? -13.273 0.672 -11.617 1 97.25 338 ASP B O 1
ATOM 8257 N N . SER B 1 339 ? -13.406 2.434 -10.203 1 97.5 339 SER B N 1
ATOM 8258 C CA . SER B 1 339 ? -11.961 2.627 -10.266 1 97.5 339 SER B CA 1
ATOM 8259 C C . SER B 1 339 ? -11.219 1.464 -9.617 1 97.5 339 SER B C 1
ATOM 8261 O O . SER B 1 339 ? -10.141 1.071 -10.086 1 97.5 339 SER B O 1
ATOM 8263 N N . VAL B 1 340 ? -11.75 0.945 -8.539 1 98.5 340 VAL B N 1
ATOM 8264 C CA . VAL B 1 340 ? -11.156 -0.226 -7.898 1 98.5 340 VAL B CA 1
ATOM 8265 C C . VAL B 1 340 ? -11.133 -1.393 -8.883 1 98.5 340 VAL B C 1
ATOM 8267 O O . VAL B 1 340 ? -10.109 -2.062 -9.039 1 98.5 340 VAL B O 1
ATOM 8270 N N . LYS B 1 341 ? -12.25 -1.602 -9.555 1 98.62 341 LYS B N 1
ATOM 8271 C CA . LYS B 1 341 ? -12.336 -2.656 -10.562 1 98.62 341 LYS B CA 1
ATOM 8272 C C . LYS B 1 341 ? -11.336 -2.422 -11.688 1 98.62 341 LYS B C 1
ATOM 8274 O O . LYS B 1 341 ? -10.656 -3.354 -12.125 1 98.62 341 LYS B O 1
ATOM 8279 N N . ALA B 1 342 ? -11.297 -1.182 -12.102 1 98.62 342 ALA B N 1
ATOM 8280 C CA . ALA B 1 342 ? -10.438 -0.813 -13.227 1 98.62 342 ALA B CA 1
ATOM 8281 C C . ALA B 1 342 ? -8.977 -1.124 -12.93 1 98.62 342 ALA B C 1
ATOM 8283 O O . ALA B 1 342 ? -8.289 -1.757 -13.742 1 98.62 342 ALA B O 1
ATOM 8284 N N . PHE B 1 343 ? -8.531 -0.752 -11.773 1 98.38 343 PHE B N 1
ATOM 8285 C CA . PHE B 1 343 ? -7.125 -0.96 -11.438 1 98.38 343 PHE B CA 1
ATOM 8286 C C . PHE B 1 343 ? -6.855 -2.426 -11.117 1 98.38 343 PHE B C 1
ATOM 8288 O O . PHE B 1 343 ? -5.754 -2.926 -11.352 1 98.38 343 PHE B O 1
ATOM 8295 N N . GLY B 1 344 ? -7.82 -3.127 -10.57 1 98.56 344 GLY B N 1
ATOM 8296 C CA . GLY B 1 344 ? -7.684 -4.57 -10.43 1 98.56 344 GLY B CA 1
ATOM 8297 C C . GLY B 1 344 ? -7.504 -5.285 -11.758 1 98.56 344 GLY B C 1
ATOM 8298 O O . GLY B 1 344 ? -6.59 -6.094 -11.906 1 98.56 344 GLY B O 1
ATOM 8299 N N . LEU B 1 345 ? -8.328 -4.918 -12.648 1 98.69 345 LEU B N 1
ATOM 8300 C CA . LEU B 1 345 ? -8.297 -5.531 -13.977 1 98.69 345 LEU B CA 1
ATOM 8301 C C . LEU B 1 345 ? -7.047 -5.102 -14.734 1 98.69 345 LEU B C 1
ATOM 8303 O O . LEU B 1 345 ? -6.445 -5.906 -15.453 1 98.69 345 LEU B O 1
ATOM 8307 N N . LEU B 1 346 ? -6.738 -3.855 -14.594 1 97.94 346 LEU B N 1
ATOM 8308 C CA . LEU B 1 346 ? -5.508 -3.381 -15.219 1 97.94 346 LEU B CA 1
ATOM 8309 C C . LEU B 1 346 ? -4.297 -4.129 -14.664 1 97.94 346 LEU B C 1
ATOM 8311 O O . LEU B 1 346 ? -3.381 -4.473 -15.422 1 97.94 346 LEU B O 1
ATOM 8315 N N . GLY B 1 347 ? -4.312 -4.324 -13.32 1 97.19 347 GLY B N 1
ATOM 8316 C CA . GLY B 1 347 ? -3.258 -5.125 -12.727 1 97.19 347 GLY B CA 1
ATOM 8317 C C . GLY B 1 347 ? -3.18 -6.531 -13.289 1 97.19 347 GLY B C 1
ATOM 8318 O O . GLY B 1 347 ? -2.092 -7.02 -13.602 1 97.19 347 GLY B O 1
ATOM 8319 N N . LEU B 1 348 ? -4.289 -7.129 -13.5 1 97.94 348 LEU B N 1
ATOM 8320 C CA . LEU B 1 348 ? -4.352 -8.469 -14.062 1 97.94 348 LEU B CA 1
ATOM 8321 C C . LEU B 1 348 ? -3.836 -8.484 -15.5 1 97.94 348 LEU B C 1
ATOM 8323 O O . LEU B 1 348 ? -3.066 -9.367 -15.883 1 97.94 348 LEU B O 1
ATOM 8327 N N . ALA B 1 349 ? -4.297 -7.527 -16.266 1 97.94 349 ALA B N 1
ATOM 8328 C CA . ALA B 1 349 ? -3.908 -7.461 -17.672 1 97.94 349 ALA B CA 1
ATOM 8329 C C . ALA B 1 349 ? -2.41 -7.203 -17.812 1 97.94 349 ALA B C 1
ATOM 8331 O O . ALA B 1 349 ? -1.751 -7.801 -18.672 1 97.94 349 ALA B O 1
ATOM 8332 N N . THR B 1 350 ? -1.959 -6.324 -17.016 1 94.94 350 THR B N 1
ATOM 8333 C CA . THR B 1 350 ? -0.535 -6.012 -17.031 1 94.94 350 THR B CA 1
ATOM 8334 C C . THR B 1 350 ? 0.292 -7.227 -16.625 1 94.94 350 THR B C 1
ATOM 8336 O O . THR B 1 350 ? 1.338 -7.5 -17.219 1 94.94 350 THR B O 1
ATOM 8339 N N . HIS B 1 351 ? -0.142 -7.965 -15.703 1 95.44 351 HIS B N 1
ATOM 8340 C CA . HIS B 1 351 ? 0.559 -9.164 -15.258 1 95.44 351 HIS B CA 1
ATOM 8341 C C . HIS B 1 351 ? 0.509 -10.258 -16.328 1 95.44 351 HIS B C 1
ATOM 8343 O O . HIS B 1 351 ? 1.484 -10.984 -16.516 1 95.44 351 HIS B O 1
ATOM 8349 N N . ALA B 1 352 ? -0.648 -10.336 -16.938 1 95.69 352 ALA B N 1
ATOM 8350 C CA . ALA B 1 352 ? -0.82 -11.336 -17.984 1 95.69 352 ALA B CA 1
ATOM 8351 C C . ALA B 1 352 ? 0.157 -11.102 -19.125 1 95.69 352 ALA B C 1
ATOM 8353 O O . ALA B 1 352 ? 0.55 -12.047 -19.828 1 95.69 352 ALA B O 1
ATOM 8354 N N . THR B 1 353 ? 0.518 -9.875 -19.297 1 90.81 353 THR B N 1
ATOM 8355 C CA . THR B 1 353 ? 1.459 -9.523 -20.359 1 90.81 353 THR B CA 1
ATOM 8356 C C . THR B 1 353 ? 2.881 -9.445 -19.812 1 90.81 353 THR B C 1
ATOM 8358 O O . THR B 1 353 ? 3.752 -8.82 -20.422 1 90.81 353 THR B O 1
ATOM 8361 N N . CYS B 1 354 ? 3.137 -9.906 -18.641 1 90.25 354 CYS B N 1
ATOM 8362 C CA . CYS B 1 354 ? 4.438 -10.203 -18.047 1 90.25 354 CYS B CA 1
ATOM 8363 C C . CYS B 1 354 ? 5.047 -8.961 -17.406 1 90.25 354 CYS B C 1
ATOM 8365 O O . CYS B 1 354 ? 6.262 -8.898 -17.203 1 90.25 354 CYS B O 1
ATOM 8367 N N . TYR B 1 355 ? 4.262 -7.93 -17.125 1 89.56 355 TYR B N 1
ATOM 8368 C CA . TYR B 1 355 ? 4.738 -6.75 -16.422 1 89.56 355 TYR B CA 1
ATOM 8369 C C . TYR B 1 355 ? 4.387 -6.832 -14.938 1 89.56 355 TYR B C 1
ATOM 8371 O O . TYR B 1 355 ? 3.436 -6.188 -14.484 1 89.56 355 TYR B O 1
ATOM 8379 N N . SER B 1 356 ? 5.242 -7.48 -14.234 1 91.88 356 SER B N 1
ATOM 8380 C CA . SER B 1 356 ? 4.938 -7.82 -12.852 1 91.88 356 SER B CA 1
ATOM 8381 C C . SER B 1 356 ? 5.027 -6.594 -11.945 1 91.88 356 SER B C 1
ATOM 8383 O O . SER B 1 356 ? 4.207 -6.422 -11.039 1 91.88 356 SER B O 1
ATOM 8385 N N . ILE B 1 357 ? 6.023 -5.758 -12.172 1 92.19 357 ILE B N 1
ATOM 8386 C CA . ILE B 1 357 ? 6.203 -4.598 -11.312 1 92.19 357 ILE B CA 1
ATOM 8387 C C . ILE B 1 357 ? 5.023 -3.641 -11.484 1 92.19 357 ILE B C 1
ATOM 8389 O O . ILE B 1 357 ? 4.43 -3.191 -10.5 1 92.19 357 ILE B O 1
ATOM 8393 N N . ALA B 1 358 ? 4.688 -3.379 -12.727 1 91.81 358 ALA B N 1
ATOM 8394 C CA . ALA B 1 358 ? 3.553 -2.496 -12.992 1 91.81 358 ALA B CA 1
ATOM 8395 C C . ALA B 1 358 ? 2.268 -3.059 -12.391 1 91.81 358 ALA B C 1
ATOM 8397 O O . ALA B 1 358 ? 1.438 -2.309 -11.875 1 91.81 358 ALA B O 1
ATOM 8398 N N . ALA B 1 359 ? 2.105 -4.344 -12.555 1 95.44 359 ALA B N 1
ATOM 8399 C CA . ALA B 1 359 ? 0.93 -4.98 -11.969 1 95.44 359 ALA B CA 1
ATOM 8400 C C . ALA B 1 359 ? 0.877 -4.75 -10.461 1 95.44 359 ALA B C 1
ATOM 8402 O O . ALA B 1 359 ? -0.182 -4.441 -9.906 1 95.44 359 ALA B O 1
ATOM 8403 N N . TYR B 1 360 ? 2.021 -4.902 -9.773 1 96.5 360 TYR B N 1
ATOM 8404 C CA . TYR B 1 360 ? 2.156 -4.66 -8.344 1 96.5 360 TYR B CA 1
ATOM 8405 C C . TYR B 1 360 ? 1.753 -3.232 -7.988 1 96.5 360 TYR B C 1
ATOM 8407 O O . TYR B 1 360 ? 1.069 -3.002 -6.988 1 96.5 360 TYR B O 1
ATOM 8415 N N . LEU B 1 361 ? 2.105 -2.273 -8.797 1 96.5 361 LEU B N 1
ATOM 8416 C CA . LEU B 1 361 ? 1.789 -0.868 -8.562 1 96.5 361 LEU B CA 1
ATOM 8417 C C . LEU B 1 361 ? 0.301 -0.604 -8.773 1 96.5 361 LEU B C 1
ATOM 8419 O O . LEU B 1 361 ? -0.331 0.081 -7.969 1 96.5 361 LEU B O 1
ATOM 8423 N N . HIS B 1 362 ? -0.278 -1.154 -9.812 1 96.75 362 HIS B N 1
ATOM 8424 C CA . HIS B 1 362 ? -1.692 -0.947 -10.102 1 96.75 362 HIS B CA 1
ATOM 8425 C C . HIS B 1 362 ? -2.572 -1.523 -9 1 96.75 362 HIS B C 1
ATOM 8427 O O . HIS B 1 362 ? -3.564 -0.906 -8.602 1 96.75 362 HIS B O 1
ATOM 8433 N N . LEU B 1 363 ? -2.178 -2.658 -8.555 1 97.88 363 LEU B N 1
ATOM 8434 C CA . LEU B 1 363 ? -2.973 -3.252 -7.484 1 97.88 363 LEU B CA 1
ATOM 8435 C C . LEU B 1 363 ? -2.855 -2.432 -6.203 1 97.88 363 LEU B C 1
ATOM 8437 O O . LEU B 1 363 ? -3.807 -2.355 -5.422 1 97.88 363 LEU B O 1
ATOM 8441 N N . GLY B 1 364 ? -1.691 -1.914 -5.988 1 97.62 364 GLY B N 1
ATOM 8442 C CA . GLY B 1 364 ? -1.561 -0.994 -4.867 1 97.62 364 GLY B CA 1
ATOM 8443 C C . GLY B 1 364 ? -2.541 0.163 -4.93 1 97.62 364 GLY B C 1
ATOM 8444 O O . GLY B 1 364 ? -3.131 0.537 -3.914 1 97.62 364 GLY B O 1
ATOM 8445 N N . THR B 1 365 ? -2.674 0.721 -6.09 1 97.38 365 THR B N 1
ATOM 8446 C CA . THR B 1 365 ? -3.607 1.824 -6.285 1 97.38 365 THR B CA 1
ATOM 8447 C C . THR B 1 365 ? -5.043 1.371 -6.035 1 97.38 365 THR B C 1
ATOM 8449 O O . THR B 1 365 ? -5.824 2.088 -5.41 1 97.38 365 THR B O 1
ATOM 8452 N N . ALA B 1 366 ? -5.367 0.198 -6.516 1 98.5 366 ALA B N 1
ATOM 8453 C CA . ALA B 1 366 ? -6.703 -0.346 -6.281 1 98.5 366 ALA B CA 1
ATOM 8454 C C . ALA B 1 366 ? -7.004 -0.444 -4.789 1 98.5 366 ALA B C 1
ATOM 8456 O O . ALA B 1 366 ? -8.094 -0.064 -4.344 1 98.5 366 ALA B O 1
ATOM 8457 N N . VAL B 1 367 ? -6.082 -0.921 -4.062 1 98.44 367 VAL B N 1
ATOM 8458 C CA . VAL B 1 367 ? -6.273 -1.126 -2.631 1 98.44 367 VAL B CA 1
ATOM 8459 C C . VAL B 1 367 ? -6.441 0.221 -1.934 1 98.44 367 VAL B C 1
ATOM 8461 O O . VAL B 1 367 ? -7.281 0.364 -1.042 1 98.44 367 VAL B O 1
ATOM 8464 N N . LYS B 1 368 ? -5.68 1.176 -2.281 1 97.94 368 LYS B N 1
ATOM 8465 C CA . LYS B 1 368 ? -5.758 2.484 -1.638 1 97.94 368 LYS B CA 1
ATOM 8466 C C . LYS B 1 368 ? -7.102 3.154 -1.918 1 97.94 368 LYS B C 1
ATOM 8468 O O . LYS B 1 368 ? -7.668 3.811 -1.043 1 97.94 368 LYS B O 1
ATOM 8473 N N . ILE B 1 369 ? -7.57 3.035 -3.141 1 97.75 369 ILE B N 1
ATOM 8474 C CA . ILE B 1 369 ? -8.898 3.557 -3.43 1 97.75 369 ILE B CA 1
ATOM 8475 C C . ILE B 1 369 ? -9.938 2.834 -2.57 1 97.75 369 ILE B C 1
ATOM 8477 O O . ILE B 1 369 ? -10.844 3.463 -2.02 1 97.75 369 ILE B O 1
ATOM 8481 N N . ALA B 1 370 ? -9.781 1.531 -2.473 1 97.81 370 ALA B N 1
ATOM 8482 C CA . ALA B 1 370 ? -10.703 0.753 -1.656 1 97.81 370 ALA B CA 1
ATOM 8483 C C . ALA B 1 370 ? -10.68 1.222 -0.204 1 97.81 370 ALA B C 1
ATOM 8485 O O . ALA B 1 370 ? -11.727 1.297 0.448 1 97.81 370 ALA B O 1
ATOM 8486 N N . PHE B 1 371 ? -9.516 1.536 0.321 1 96.5 371 PHE B N 1
ATOM 8487 C CA . PHE B 1 371 ? -9.398 2.076 1.67 1 96.5 371 PHE B CA 1
ATOM 8488 C C . PHE B 1 371 ? -10.156 3.391 1.798 1 96.5 371 PHE B C 1
ATOM 8490 O O . PHE B 1 371 ? -10.852 3.617 2.789 1 96.5 371 PHE B O 1
ATOM 8497 N N . SER B 1 372 ? -9.977 4.223 0.801 1 95.31 372 SER B N 1
ATOM 8498 C CA . SER B 1 372 ? -10.609 5.539 0.842 1 95.31 372 SER B CA 1
ATOM 8499 C C . SER B 1 372 ? -12.133 5.418 0.825 1 95.31 372 SER B C 1
ATOM 8501 O O . SER B 1 372 ? -12.836 6.32 1.285 1 95.31 372 SER B O 1
ATOM 8503 N N . LEU B 1 373 ? -12.625 4.309 0.319 1 95.12 373 LEU B N 1
ATOM 8504 C CA . LEU B 1 373 ? -14.07 4.086 0.24 1 95.12 373 LEU B CA 1
ATOM 8505 C C . LEU B 1 373 ? -14.57 3.35 1.477 1 95.12 373 LEU B C 1
ATOM 8507 O O . LEU B 1 373 ? -15.781 3.162 1.644 1 95.12 373 LEU B O 1
ATOM 8511 N N . GLY B 1 374 ? -13.695 2.904 2.318 1 94 374 GLY B N 1
ATOM 8512 C CA . GLY B 1 374 ? -14.07 2.246 3.561 1 94 374 GLY B CA 1
ATOM 8513 C C . GLY B 1 374 ? -14.453 0.792 3.373 1 94 374 GLY B C 1
ATOM 8514 O O . GLY B 1 374 ? -15.141 0.214 4.215 1 94 374 GLY B O 1
ATOM 8515 N N . LEU B 1 375 ? -13.992 0.148 2.287 1 95.62 375 LEU B N 1
ATOM 8516 C CA . LEU B 1 375 ? -14.375 -1.231 2.006 1 95.62 375 LEU B CA 1
ATOM 8517 C C . LEU B 1 375 ? -13.789 -2.18 3.047 1 95.62 375 LEU B C 1
ATOM 8519 O O . LEU B 1 375 ? -14.391 -3.211 3.357 1 95.62 375 LEU B O 1
ATOM 8523 N N . HIS B 1 376 ? -12.672 -1.883 3.609 1 93.69 376 HIS B N 1
ATOM 8524 C CA . HIS B 1 376 ? -12 -2.732 4.59 1 93.69 376 HIS B CA 1
ATOM 8525 C C . HIS B 1 376 ? -12.766 -2.748 5.91 1 93.69 376 HIS B C 1
ATOM 8527 O O . HIS B 1 376 ? -12.578 -3.652 6.727 1 93.69 376 HIS B O 1
ATOM 8533 N N . ARG B 1 377 ? -13.625 -1.727 6.055 1 91.06 377 ARG B N 1
ATOM 8534 C CA . ARG B 1 377 ? -14.383 -1.602 7.301 1 91.06 377 ARG B CA 1
ATOM 8535 C C . ARG B 1 377 ? -15.859 -1.906 7.078 1 91.06 377 ARG B C 1
ATOM 8537 O O . ARG B 1 377 ? -16.672 -1.767 7.992 1 91.06 377 ARG B O 1
ATOM 8544 N N . ASP B 1 378 ? -16.188 -2.277 5.941 1 90.5 378 ASP B N 1
ATOM 8545 C CA . ASP B 1 378 ? -17.562 -2.588 5.578 1 90.5 378 ASP B CA 1
ATOM 8546 C C . ASP B 1 378 ? -18.484 -1.412 5.883 1 90.5 378 ASP B C 1
ATOM 8548 O O . ASP B 1 378 ? -19.562 -1.594 6.461 1 90.5 378 ASP B O 1
ATOM 8552 N N . VAL B 1 379 ? -18 -0.222 5.598 1 87.81 379 VAL B N 1
ATOM 8553 C CA . VAL B 1 379 ? -18.766 0.996 5.848 1 87.81 379 VAL B CA 1
ATOM 8554 C C . VAL B 1 379 ? -19.562 1.373 4.598 1 87.81 379 VAL B C 1
ATOM 8556 O O . VAL B 1 379 ? -19 1.51 3.512 1 87.81 379 VAL B O 1
ATOM 8559 N N . PHE B 1 380 ? -20.922 1.467 4.801 1 86.88 380 PHE B N 1
ATOM 8560 C CA . PHE B 1 380 ? -21.812 1.844 3.709 1 86.88 380 PHE B CA 1
ATOM 8561 C C . PHE B 1 380 ? -22.828 2.869 4.176 1 86.88 380 PHE B C 1
ATOM 8563 O O . PHE B 1 380 ? -23.125 2.969 5.371 1 86.88 380 PHE B O 1
ATOM 8570 N N . LEU B 1 381 ? -23.219 3.586 3.172 1 84 381 LEU B N 1
ATOM 8571 C CA . LEU B 1 381 ? -24.328 4.48 3.453 1 84 381 LEU B CA 1
ATOM 8572 C C . LEU B 1 381 ? -25.578 3.691 3.854 1 84 381 LEU B C 1
ATOM 8574 O O . LEU B 1 381 ? -25.812 2.594 3.342 1 84 381 LEU B O 1
ATOM 8578 N N . ARG B 1 382 ? -26.328 4.266 4.699 1 78.44 382 ARG B N 1
ATOM 8579 C CA . ARG B 1 382 ? -27.547 3.609 5.168 1 78.44 382 ARG B CA 1
ATOM 8580 C C . ARG B 1 382 ? -28.484 3.301 4.008 1 78.44 382 ARG B C 1
ATOM 8582 O O . ARG B 1 382 ? -29.141 2.26 3.994 1 78.44 382 ARG B O 1
ATOM 8589 N N . GLY B 1 383 ? -28.5 4.055 3.018 1 77.94 383 GLY B N 1
ATOM 8590 C CA . GLY B 1 383 ? -29.422 3.871 1.902 1 77.94 383 GLY B CA 1
ATOM 8591 C C . GLY B 1 383 ? -28.844 3.02 0.788 1 77.94 383 GLY B C 1
ATOM 8592 O O . GLY B 1 383 ? -29.516 2.744 -0.205 1 77.94 383 GLY B O 1
ATOM 8593 N N . LYS B 1 384 ? -27.688 2.51 1.115 1 84 384 LYS B N 1
ATOM 8594 C CA . LYS B 1 384 ? -27.109 1.684 0.063 1 84 384 LYS B CA 1
ATOM 8595 C C . LYS B 1 384 ? -27.781 0.318 -0.006 1 84 384 LYS B C 1
ATOM 8597 O O . LYS B 1 384 ? -28.031 -0.312 1.024 1 84 384 LYS B O 1
ATOM 8602 N N . GLY B 1 385 ? -28.109 -0.154 -1.152 1 84.94 385 GLY B N 1
ATOM 8603 C CA . GLY B 1 385 ? -28.797 -1.425 -1.355 1 84.94 385 GLY B CA 1
ATOM 8604 C C . GLY B 1 385 ? -27.969 -2.617 -0.915 1 84.94 385 GLY B C 1
ATOM 8605 O O . GLY B 1 385 ? -26.734 -2.578 -0.964 1 84.94 385 GLY B O 1
ATOM 8606 N N . THR B 1 386 ? -28.656 -3.582 -0.567 1 87.44 386 THR B N 1
ATOM 8607 C CA . THR B 1 386 ? -28.016 -4.797 -0.079 1 87.44 386 THR B CA 1
ATOM 8608 C C . THR B 1 386 ? -27.188 -5.457 -1.182 1 87.44 386 THR B C 1
ATOM 8610 O O . THR B 1 386 ? -26.109 -5.984 -0.923 1 87.44 386 THR B O 1
ATOM 8613 N N . VAL B 1 387 ? -27.703 -5.438 -2.338 1 90.31 387 VAL B N 1
ATOM 8614 C CA . VAL B 1 387 ? -27 -6.047 -3.467 1 90.31 387 VAL B CA 1
ATOM 8615 C C . VAL B 1 387 ? -25.688 -5.312 -3.725 1 90.31 387 VAL B C 1
ATOM 8617 O O . VAL B 1 387 ? -24.656 -5.938 -3.98 1 90.31 387 VAL B O 1
ATOM 8620 N N . GLU B 1 388 ? -25.781 -4.051 -3.623 1 90.38 388 GLU B N 1
ATOM 8621 C CA . GLU B 1 388 ? -24.578 -3.244 -3.84 1 90.38 388 GLU B CA 1
ATOM 8622 C C . GLU B 1 388 ? -23.547 -3.475 -2.736 1 90.38 388 GLU B C 1
ATOM 8624 O O . GLU B 1 388 ? -22.344 -3.48 -2.996 1 90.38 388 GLU B O 1
ATOM 8629 N N . ARG B 1 389 ? -24.016 -3.664 -1.601 1 93.38 389 ARG B N 1
ATOM 8630 C CA . ARG B 1 389 ? -23.125 -3.938 -0.477 1 93.38 389 ARG B CA 1
ATOM 8631 C C . ARG B 1 389 ? -22.391 -5.262 -0.667 1 93.38 389 ARG B C 1
ATOM 8633 O O . ARG B 1 389 ? -21.188 -5.344 -0.458 1 93.38 389 ARG B O 1
ATOM 8640 N N . GLU B 1 390 ? -23.188 -6.215 -1.111 1 94.19 390 GLU B N 1
ATOM 8641 C CA . GLU B 1 390 ? -22.578 -7.523 -1.344 1 94.19 390 GLU B CA 1
ATOM 8642 C C . GLU B 1 390 ? -21.578 -7.473 -2.498 1 94.19 390 GLU B C 1
ATOM 8644 O O . GLU B 1 390 ? -20.547 -8.148 -2.467 1 94.19 390 GLU B O 1
ATOM 8649 N N . GLY B 1 391 ? -21.922 -6.703 -3.438 1 94.19 391 GLY B N 1
ATOM 8650 C CA . GLY B 1 391 ? -20.969 -6.504 -4.527 1 94.19 391 GLY B CA 1
ATOM 8651 C C . GLY B 1 391 ? -19.672 -5.859 -4.082 1 94.19 391 GLY B C 1
ATOM 8652 O O . GLY B 1 391 ? -18.594 -6.234 -4.551 1 94.19 391 GLY B O 1
ATOM 8653 N N . SER B 1 392 ? -19.812 -4.918 -3.186 1 95.56 392 SER B N 1
ATOM 8654 C CA . SER B 1 392 ? -18.641 -4.238 -2.646 1 95.56 392 SER B CA 1
ATOM 8655 C C . SER B 1 392 ? -17.781 -5.188 -1.812 1 95.56 392 SER B C 1
ATOM 8657 O O . SER B 1 392 ? -16.547 -5.137 -1.872 1 95.56 392 SER B O 1
ATOM 8659 N N . ARG B 1 393 ? -18.438 -5.996 -1.088 1 96.25 393 ARG B N 1
ATOM 8660 C CA . ARG B 1 393 ? -17.703 -6.977 -0.285 1 96.25 393 ARG B CA 1
ATOM 8661 C C . ARG B 1 393 ? -16.953 -7.961 -1.173 1 96.25 393 ARG B C 1
ATOM 8663 O O . ARG B 1 393 ? -15.781 -8.266 -0.911 1 96.25 393 ARG B O 1
ATOM 8670 N N . ARG B 1 394 ? -17.578 -8.453 -2.168 1 96.5 394 ARG B N 1
ATOM 8671 C CA . ARG B 1 394 ? -16.953 -9.391 -3.092 1 96.5 394 ARG B CA 1
ATOM 8672 C C . ARG B 1 394 ? -15.742 -8.758 -3.781 1 96.5 394 ARG B C 1
ATOM 8674 O O . ARG B 1 394 ? -14.711 -9.406 -3.959 1 96.5 394 ARG B O 1
ATOM 8681 N N . LEU B 1 395 ? -15.977 -7.562 -4.16 1 97.44 395 LEU B N 1
ATOM 8682 C CA . LEU B 1 395 ? -14.883 -6.844 -4.812 1 97.44 395 LEU B CA 1
ATOM 8683 C C . LEU B 1 395 ? -13.703 -6.68 -3.865 1 97.44 395 LEU B C 1
ATOM 8685 O O . LEU B 1 395 ? -12.547 -6.844 -4.27 1 97.44 395 LEU B O 1
ATOM 8689 N N . TRP B 1 396 ? -13.945 -6.324 -2.605 1 97.75 396 TRP B N 1
ATOM 8690 C CA . TRP B 1 396 ? -12.883 -6.172 -1.611 1 97.75 396 TRP B CA 1
ATOM 8691 C C . TRP B 1 396 ? -12.047 -7.441 -1.511 1 97.75 396 TRP B C 1
ATOM 8693 O O . TRP B 1 396 ? -10.812 -7.383 -1.545 1 97.75 396 TRP B O 1
ATOM 8703 N N . TRP B 1 397 ? -12.688 -8.523 -1.482 1 97.81 397 TRP B N 1
ATOM 8704 C CA . TRP B 1 397 ? -11.969 -9.781 -1.278 1 97.81 397 TRP B CA 1
ATOM 8705 C C . TRP B 1 397 ? -11.25 -10.211 -2.553 1 97.81 397 TRP B C 1
ATOM 8707 O O . TRP B 1 397 ? -10.195 -10.852 -2.492 1 97.81 397 TRP B O 1
ATOM 8717 N N . THR B 1 398 ? -11.789 -9.867 -3.691 1 98.31 398 THR B N 1
ATOM 8718 C CA . THR B 1 398 ? -11.062 -10.102 -4.934 1 98.31 398 THR B CA 1
ATOM 8719 C C . THR B 1 398 ? -9.75 -9.32 -4.945 1 98.31 398 THR B C 1
ATOM 8721 O O . THR B 1 398 ? -8.703 -9.859 -5.312 1 98.31 398 THR B O 1
ATOM 8724 N N . ILE B 1 399 ? -9.844 -8.102 -4.5 1 98.5 399 ILE B N 1
ATOM 8725 C CA . ILE B 1 399 ? -8.656 -7.25 -4.465 1 98.5 399 ILE B CA 1
ATOM 8726 C C . ILE B 1 399 ? -7.676 -7.777 -3.418 1 98.5 399 ILE B C 1
ATOM 8728 O O . ILE B 1 399 ? -6.461 -7.711 -3.609 1 98.5 399 ILE B O 1
ATOM 8732 N N . TYR B 1 400 ? -8.188 -8.273 -2.367 1 97.94 400 TYR B N 1
ATOM 8733 C CA . TYR B 1 400 ? -7.367 -8.898 -1.335 1 97.94 400 TYR B CA 1
ATOM 8734 C C . TYR B 1 400 ? -6.547 -10.055 -1.909 1 97.94 400 TYR B C 1
ATOM 8736 O O . TYR B 1 400 ? -5.348 -10.164 -1.646 1 97.94 400 TYR B O 1
ATOM 8744 N N . ILE B 1 401 ? -7.156 -10.875 -2.711 1 98.31 401 ILE B N 1
ATOM 8745 C CA . ILE B 1 401 ? -6.508 -12.031 -3.316 1 98.31 401 ILE B CA 1
ATOM 8746 C C . ILE B 1 401 ? -5.457 -11.562 -4.324 1 98.31 401 ILE B C 1
ATOM 8748 O O . ILE B 1 401 ? -4.316 -12.031 -4.301 1 98.31 401 ILE B O 1
ATOM 8752 N N . LEU B 1 402 ? -5.844 -10.68 -5.113 1 98.44 402 LEU B N 1
ATOM 8753 C CA . LEU B 1 402 ? -4.961 -10.203 -6.172 1 98.44 402 LEU B CA 1
ATOM 8754 C C . LEU B 1 402 ? -3.758 -9.469 -5.586 1 98.44 402 LEU B C 1
ATOM 8756 O O . LEU B 1 402 ? -2.654 -9.547 -6.133 1 98.44 402 LEU B O 1
ATOM 8760 N N . ASP B 1 403 ? -3.982 -8.711 -4.535 1 97.88 403 ASP B N 1
ATOM 8761 C CA . ASP B 1 403 ? -2.893 -8.008 -3.859 1 97.88 403 ASP B CA 1
ATOM 8762 C C . ASP B 1 403 ? -1.796 -8.984 -3.438 1 97.88 403 ASP B C 1
ATOM 8764 O O . ASP B 1 403 ? -0.611 -8.734 -3.666 1 97.88 403 ASP B O 1
ATOM 8768 N N . TYR B 1 404 ? -2.184 -10.023 -2.939 1 97.12 404 TYR B N 1
ATOM 8769 C CA . TYR B 1 404 ? -1.219 -11.039 -2.52 1 97.12 404 TYR B CA 1
ATOM 8770 C C . TYR B 1 404 ? -0.53 -11.664 -3.725 1 97.12 404 TYR B C 1
ATOM 8772 O O . TYR B 1 404 ? 0.693 -11.828 -3.736 1 97.12 404 TYR B O 1
ATOM 8780 N N . GLU B 1 405 ? -1.293 -12.086 -4.656 1 96.56 405 GLU B N 1
ATOM 8781 C CA . GLU B 1 405 ? -0.744 -12.82 -5.793 1 96.56 405 GLU B CA 1
ATOM 8782 C C . GLU B 1 405 ? 0.283 -11.984 -6.551 1 96.56 405 GLU B C 1
ATOM 8784 O O . GLU B 1 405 ? 1.313 -12.5 -6.984 1 96.56 405 GLU B O 1
ATOM 8789 N N . MET B 1 406 ? -0.012 -10.711 -6.637 1 96.31 406 MET B N 1
ATOM 8790 C CA . MET B 1 406 ? 0.932 -9.852 -7.344 1 96.31 406 MET B CA 1
ATOM 8791 C C . MET B 1 406 ? 2.174 -9.594 -6.496 1 96.31 406 MET B C 1
ATOM 8793 O O . MET B 1 406 ? 3.283 -9.492 -7.023 1 96.31 406 MET B O 1
ATOM 8797 N N . ALA B 1 407 ? 1.975 -9.492 -5.234 1 95.75 407 ALA B N 1
ATOM 8798 C CA . ALA B 1 407 ? 3.09 -9.227 -4.332 1 95.75 407 ALA B CA 1
ATOM 8799 C C . ALA B 1 407 ? 3.967 -10.461 -4.16 1 95.75 407 ALA B C 1
ATOM 8801 O O . ALA B 1 407 ? 5.191 -10.352 -4.074 1 95.75 407 ALA B O 1
ATOM 8802 N N . SER B 1 408 ? 3.441 -11.602 -4.191 1 93.06 408 SER B N 1
ATOM 8803 C CA . SER B 1 408 ? 4.121 -12.852 -3.848 1 93.06 408 SER B CA 1
ATOM 8804 C C . SER B 1 408 ? 5.125 -13.242 -4.926 1 93.06 408 SER B C 1
ATOM 8806 O O . SER B 1 408 ? 6.07 -13.992 -4.66 1 93.06 408 SER B O 1
ATOM 8808 N N . ARG B 1 409 ? 4.934 -12.781 -6.113 1 91.69 409 ARG B N 1
ATOM 8809 C CA . ARG B 1 409 ? 5.855 -13.133 -7.188 1 91.69 409 ARG B CA 1
ATOM 8810 C C . ARG B 1 409 ? 7.289 -12.758 -6.824 1 91.69 409 ARG B C 1
ATOM 8812 O O . ARG B 1 409 ? 8.211 -13.562 -7.016 1 91.69 409 ARG B O 1
ATOM 8819 N N . PHE B 1 410 ? 7.445 -11.594 -6.277 1 92.94 410 PHE B N 1
ATOM 8820 C CA . PHE B 1 410 ? 8.773 -11.109 -5.91 1 92.94 410 PHE B CA 1
ATOM 8821 C C . PHE B 1 410 ? 8.961 -11.133 -4.398 1 92.94 410 PHE B C 1
ATOM 8823 O O . PHE B 1 410 ? 10.047 -10.836 -3.896 1 92.94 410 PHE B O 1
ATOM 8830 N N . GLY B 1 411 ? 7.914 -11.555 -3.723 1 92.44 411 GLY B N 1
ATOM 8831 C CA . GLY B 1 411 ? 7.984 -11.508 -2.27 1 92.44 411 GLY B CA 1
ATOM 8832 C C . GLY B 1 411 ? 7.918 -10.102 -1.715 1 92.44 411 GLY B C 1
ATOM 8833 O O . GLY B 1 411 ? 8.578 -9.789 -0.721 1 92.44 411 GLY B O 1
ATOM 8834 N N . TYR B 1 412 ? 7.215 -9.195 -2.379 1 94.56 412 TYR B N 1
ATOM 8835 C CA . TYR B 1 412 ? 7.016 -7.824 -1.923 1 94.56 412 TYR B CA 1
ATOM 8836 C C . TYR B 1 412 ? 5.98 -7.77 -0.805 1 94.56 412 TYR B C 1
ATOM 8838 O O . TYR B 1 412 ? 5.156 -8.672 -0.667 1 94.56 412 TYR B O 1
ATOM 8846 N N . PRO B 1 413 ? 6.023 -6.676 0.002 1 94 413 PRO B N 1
ATOM 8847 C CA . PRO B 1 413 ? 4.953 -6.5 0.986 1 94 413 PRO B CA 1
ATOM 8848 C C . PRO B 1 413 ? 3.586 -6.281 0.339 1 94 413 PRO B C 1
ATOM 8850 O O . PRO B 1 413 ? 3.482 -5.59 -0.678 1 94 413 PRO B O 1
ATOM 8853 N N . CYS B 1 414 ? 2.6 -6.902 0.944 1 95.56 414 CYS B N 1
ATOM 8854 C CA . CYS B 1 414 ? 1.227 -6.664 0.513 1 95.56 414 CYS B CA 1
ATOM 8855 C C . CYS B 1 414 ? 0.748 -5.285 0.954 1 95.56 414 CYS B C 1
ATOM 8857 O O . CYS B 1 414 ? 1.264 -4.727 1.921 1 95.56 414 CYS B O 1
ATOM 8859 N N . SER B 1 415 ? -0.173 -4.758 0.217 1 96 415 SER B N 1
ATOM 8860 C CA . SER B 1 415 ? -0.806 -3.506 0.615 1 96 415 SER B CA 1
ATOM 8861 C C . SER B 1 415 ? -1.76 -3.715 1.786 1 96 415 SER B C 1
ATOM 8863 O O . SER B 1 415 ? -1.949 -2.816 2.607 1 96 415 SER B O 1
ATOM 8865 N N . ILE B 1 416 ? -2.348 -4.824 1.779 1 96.25 416 ILE B N 1
ATOM 8866 C CA . ILE B 1 416 ? -3.305 -5.121 2.84 1 96.25 416 ILE B CA 1
ATOM 8867 C C . ILE B 1 416 ? -2.656 -6.031 3.881 1 96.25 416 ILE B C 1
ATOM 8869 O O . ILE B 1 416 ? -2.377 -7.199 3.605 1 96.25 416 ILE B O 1
ATOM 8873 N N . ILE B 1 417 ? -2.48 -5.488 4.992 1 91.75 417 ILE B N 1
ATOM 8874 C CA . ILE B 1 417 ? -1.99 -6.25 6.137 1 91.75 417 ILE B CA 1
ATOM 8875 C C . ILE B 1 417 ? -3.104 -6.398 7.172 1 91.75 417 ILE B C 1
ATOM 8877 O O . ILE B 1 417 ? -3.475 -5.434 7.84 1 91.75 417 ILE B O 1
ATOM 8881 N N . ASP B 1 418 ? -3.545 -7.555 7.387 1 86.81 418 ASP B N 1
ATOM 8882 C CA . ASP B 1 418 ? -4.809 -7.852 8.055 1 86.81 418 ASP B CA 1
ATOM 8883 C C . ASP B 1 418 ? -4.84 -7.254 9.461 1 86.81 418 ASP B C 1
ATOM 8885 O O . ASP B 1 418 ? -5.773 -6.527 9.812 1 86.81 418 ASP B O 1
ATOM 8889 N N . ASP B 1 419 ? -3.891 -7.457 10.227 1 77.88 419 ASP B N 1
ATOM 8890 C CA . ASP B 1 419 ? -3.916 -7.043 11.625 1 77.88 419 ASP B CA 1
ATOM 8891 C C . ASP B 1 419 ? -3.762 -5.527 11.75 1 77.88 419 ASP B C 1
ATOM 8893 O O . ASP B 1 419 ? -4.371 -4.91 12.625 1 77.88 419 ASP B O 1
ATOM 8897 N N . ALA B 1 420 ? -3.117 -5.031 10.844 1 79.25 420 ALA B N 1
ATOM 8898 C CA . ALA B 1 420 ? -2.814 -3.605 10.93 1 79.25 420 ALA B CA 1
ATOM 8899 C C . ALA B 1 420 ? -4.004 -2.762 10.477 1 79.25 420 ALA B C 1
ATOM 8901 O O . ALA B 1 420 ? -4.172 -1.625 10.93 1 79.25 420 ALA B O 1
ATOM 8902 N N . VAL B 1 421 ? -4.82 -3.316 9.648 1 81.94 421 VAL B N 1
ATOM 8903 C CA . VAL B 1 421 ? -5.895 -2.502 9.094 1 81.94 421 VAL B CA 1
ATOM 8904 C C . VAL B 1 421 ? -7.207 -2.83 9.805 1 81.94 421 VAL B C 1
ATOM 8906 O O . VAL B 1 421 ? -8.227 -2.172 9.57 1 81.94 421 VAL B O 1
ATOM 8909 N N . PHE B 1 422 ? -7.23 -3.764 10.727 1 79.62 422 PHE B N 1
ATOM 8910 C CA . PHE B 1 422 ? -8.422 -4.148 11.477 1 79.62 422 PHE B CA 1
ATOM 8911 C C . PHE B 1 422 ? -9.594 -4.398 10.531 1 79.62 422 PHE B C 1
ATOM 8913 O O . PHE B 1 422 ? -10.656 -3.801 10.688 1 79.62 422 PHE B O 1
ATOM 8920 N N . MET B 1 423 ? -9.344 -5.328 9.688 1 82.81 423 MET B N 1
ATOM 8921 C CA . MET B 1 423 ? -10.359 -5.664 8.695 1 82.81 423 MET B CA 1
ATOM 8922 C C . MET B 1 423 ? -11.594 -6.258 9.352 1 82.81 423 MET B C 1
ATOM 8924 O O . MET B 1 423 ? -11.492 -7.141 10.203 1 82.81 423 MET B O 1
ATOM 8928 N N . SER B 1 424 ? -12.766 -5.688 9.008 1 78.44 424 SER B N 1
ATOM 8929 C CA . SER B 1 424 ? -14.023 -6.16 9.57 1 78.44 424 SER B CA 1
ATOM 8930 C C . SER B 1 424 ? -15 -6.598 8.484 1 78.44 424 SER B C 1
ATOM 8932 O O . SER B 1 424 ? -16.156 -6.891 8.758 1 78.44 424 SER B O 1
ATOM 8934 N N . THR B 1 425 ? -14.555 -6.695 7.324 1 87 425 THR B N 1
ATOM 8935 C CA . THR B 1 425 ? -15.438 -7.023 6.211 1 87 425 THR B CA 1
ATOM 8936 C C . THR B 1 425 ? -15.758 -8.516 6.191 1 87 425 THR B C 1
ATOM 8938 O O . THR B 1 425 ? -14.852 -9.344 6.094 1 87 425 THR B O 1
ATOM 8941 N N . SER B 1 426 ? -16.953 -8.805 6.203 1 88.62 426 SER B N 1
ATOM 8942 C CA . SER B 1 426 ? -17.422 -10.195 6.148 1 88.62 426 SER B CA 1
ATOM 8943 C C . SER B 1 426 ? -17.406 -10.719 4.719 1 88.62 426 SER B C 1
ATOM 8945 O O . SER B 1 426 ? -17.422 -9.938 3.762 1 88.62 426 SER B O 1
ATOM 8947 N N . PRO B 1 427 ? -17.328 -12.047 4.664 1 90.12 427 PRO B N 1
ATOM 8948 C CA . PRO B 1 427 ? -17.5 -12.594 3.314 1 90.12 427 PRO B CA 1
ATOM 8949 C C . PRO B 1 427 ? -18.828 -12.219 2.678 1 90.12 427 PRO B C 1
ATOM 8951 O O . PRO B 1 427 ? -19.828 -12.031 3.385 1 90.12 427 PRO B O 1
ATOM 8954 N N . ALA B 1 428 ? -18.766 -12.102 1.407 1 90.25 428 ALA B N 1
ATOM 8955 C CA . ALA B 1 428 ? -20 -11.766 0.703 1 90.25 428 ALA B CA 1
ATOM 8956 C C . ALA B 1 428 ? -21.016 -12.898 0.802 1 90.25 428 ALA B C 1
ATOM 8958 O O . ALA B 1 428 ? -20.641 -14.078 0.72 1 90.25 428 ALA B O 1
ATOM 8959 N N . THR B 1 429 ? -22.25 -12.469 1.005 1 86.69 429 THR B N 1
ATOM 8960 C CA . THR B 1 429 ? -23.328 -13.461 1.048 1 86.69 429 THR B CA 1
ATOM 8961 C C . THR B 1 429 ? -23.734 -13.875 -0.362 1 86.69 429 THR B C 1
ATOM 8963 O O . THR B 1 429 ? -24.047 -13.023 -1.201 1 86.69 429 THR B O 1
ATOM 8966 N N . GLU B 1 430 ? -23.844 -15.078 -0.575 1 88.12 430 GLU B N 1
ATOM 8967 C CA . GLU B 1 430 ? -24.156 -15.578 -1.913 1 88.12 430 GLU B CA 1
ATOM 8968 C C . GLU B 1 430 ? -25.656 -15.758 -2.105 1 88.12 430 GLU B C 1
ATOM 8970 O O . GLU B 1 430 ? -26.125 -15.914 -3.234 1 88.12 430 GLU B O 1
ATOM 8975 N N . GLN B 1 431 ? -26.359 -15.578 -0.983 1 84.06 431 GLN B N 1
ATOM 8976 C CA . GLN B 1 431 ? -27.812 -15.648 -1.065 1 84.06 431 GLN B CA 1
ATOM 8977 C C . GLN B 1 431 ? -28.391 -14.359 -1.641 1 84.06 431 GLN B C 1
ATOM 8979 O O . GLN B 1 431 ? -29.359 -14.391 -2.391 1 84.06 431 GLN B O 1
ATOM 8984 N N . ILE B 1 432 ? -27.75 -13.375 -1.349 1 85.19 432 ILE B N 1
ATOM 8985 C CA . ILE B 1 432 ? -28.219 -12.07 -1.794 1 85.19 432 ILE B CA 1
ATOM 8986 C C . ILE B 1 432 ? -27.703 -11.781 -3.197 1 85.19 432 ILE B C 1
ATOM 8988 O O . ILE B 1 432 ? -28.438 -11.281 -4.051 1 85.19 432 ILE B O 1
ATOM 8992 N N . LEU B 1 433 ? -26.453 -12.109 -3.391 1 86.56 433 LEU B N 1
ATOM 8993 C CA . LEU B 1 433 ? -25.828 -11.898 -4.695 1 86.56 433 LEU B CA 1
ATOM 8994 C C . LEU B 1 433 ? -25.062 -13.133 -5.137 1 86.56 433 LEU B C 1
ATOM 8996 O O . LEU B 1 433 ? -24.016 -13.453 -4.566 1 86.56 433 LEU B O 1
ATOM 9000 N N . SER B 1 434 ? -25.609 -13.672 -6.145 1 86.69 434 SER B N 1
ATOM 9001 C CA . SER B 1 434 ? -24.938 -14.852 -6.699 1 86.69 434 SER B CA 1
ATOM 9002 C C . SER B 1 434 ? -23.641 -14.469 -7.383 1 86.69 434 SER B C 1
ATOM 9004 O O . SER B 1 434 ? -23.547 -13.43 -8.039 1 86.69 434 SER B O 1
ATOM 9006 N N . PRO B 1 435 ? -22.641 -15.297 -7.207 1 88.69 435 PRO B N 1
ATOM 9007 C CA . PRO B 1 435 ? -21.359 -15 -7.855 1 88.69 435 PRO B CA 1
ATOM 9008 C C . PRO B 1 435 ? -21.422 -15.109 -9.375 1 88.69 435 PRO B C 1
ATOM 9010 O O . PRO B 1 435 ? -20.547 -14.609 -10.078 1 88.69 435 PRO B O 1
ATOM 9013 N N . GLY B 1 436 ? -22.453 -15.68 -9.883 1 85.25 436 GLY B N 1
ATOM 9014 C CA . GLY B 1 436 ? -22.562 -15.891 -11.312 1 85.25 436 GLY B CA 1
ATOM 9015 C C . GLY B 1 436 ? -22.328 -17.328 -11.727 1 85.25 436 GLY B C 1
ATOM 9016 O O . GLY B 1 436 ? -22 -18.172 -10.891 1 85.25 436 GLY B O 1
ATOM 9017 N N . PRO B 1 437 ? -22.391 -17.562 -12.969 1 85.25 437 PRO B N 1
ATOM 9018 C CA . PRO B 1 437 ? -22.328 -18.938 -13.453 1 85.25 437 PRO B CA 1
ATOM 9019 C C . PRO B 1 437 ? -20.906 -19.5 -13.469 1 85.25 437 PRO B C 1
ATOM 9021 O O . PRO B 1 437 ? -20.703 -20.719 -13.398 1 85.25 437 PRO B O 1
ATOM 9024 N N . ASN B 1 438 ? -19.984 -18.688 -13.484 1 87.19 438 ASN B N 1
ATOM 9025 C CA . ASN B 1 438 ? -18.609 -19.141 -13.688 1 87.19 438 ASN B CA 1
ATOM 9026 C C . ASN B 1 438 ? -17.922 -19.422 -12.359 1 87.19 438 ASN B C 1
ATOM 9028 O O . ASN B 1 438 ? -16.875 -20.062 -12.32 1 87.19 438 ASN B O 1
ATOM 9032 N N . THR B 1 439 ? -18.438 -18.938 -11.281 1 89.94 439 THR B N 1
ATOM 9033 C CA . THR B 1 439 ? -17.812 -19.094 -9.977 1 89.94 439 THR B CA 1
ATOM 9034 C C . THR B 1 439 ? -18.703 -19.938 -9.055 1 89.94 439 THR B C 1
ATOM 9036 O O . THR B 1 439 ? -19.844 -19.594 -8.797 1 89.94 439 THR B O 1
ATOM 9039 N N . PRO B 1 440 ? -18.094 -20.969 -8.594 1 91.25 440 PRO B N 1
ATOM 9040 C CA . PRO B 1 440 ? -18.891 -21.828 -7.703 1 91.25 440 PRO B CA 1
ATOM 9041 C C . PRO B 1 440 ? -19.25 -21.141 -6.391 1 91.25 440 PRO B C 1
ATOM 9043 O O . PRO B 1 440 ? -18.516 -20.25 -5.938 1 91.25 440 PRO B O 1
ATOM 9046 N N . LEU B 1 441 ? -20.297 -21.688 -5.766 1 91 441 LEU B N 1
ATOM 9047 C CA . LEU B 1 441 ? -20.719 -21.156 -4.469 1 91 441 LEU B CA 1
ATOM 9048 C C . LEU B 1 441 ? -19.672 -21.469 -3.396 1 91 441 LEU B C 1
ATOM 9050 O O . LEU B 1 441 ? -19.109 -22.562 -3.371 1 91 441 LEU B O 1
ATOM 9054 N N . GLY B 1 442 ? -19.375 -20.453 -2.621 1 92.81 442 GLY B N 1
ATOM 9055 C CA . GLY B 1 442 ? -18.453 -20.625 -1.514 1 92.81 442 GLY B CA 1
ATOM 9056 C C . GLY B 1 442 ? -17 -20.562 -1.939 1 92.81 442 GLY B C 1
ATOM 9057 O O . GLY B 1 442 ? -16.094 -20.578 -1.098 1 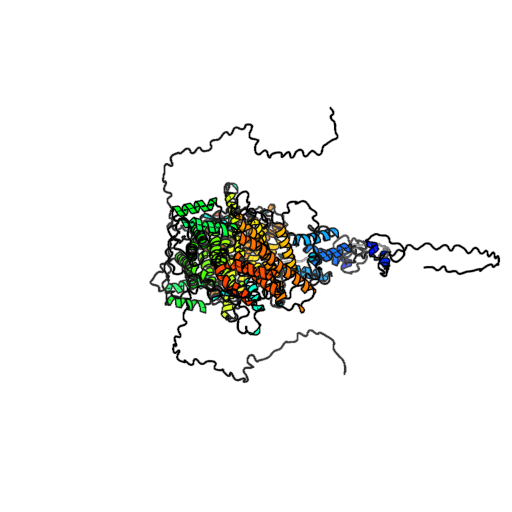92.81 442 GLY B O 1
ATOM 9058 N N . TYR B 1 443 ? -16.797 -20.516 -3.209 1 95.62 443 TYR B N 1
ATOM 9059 C CA . TYR B 1 443 ? -15.445 -20.578 -3.76 1 95.62 443 TYR B CA 1
ATOM 9060 C C . TYR B 1 443 ? -14.594 -19.422 -3.25 1 95.62 443 TYR B C 1
ATOM 9062 O O . TYR B 1 443 ? -13.469 -19.625 -2.797 1 95.62 443 TYR B O 1
ATOM 9070 N N . GLN B 1 444 ? -15.062 -18.172 -3.316 1 96 444 GLN B N 1
ATOM 9071 C CA . GLN B 1 444 ? -14.273 -17 -2.941 1 96 444 GLN B CA 1
ATOM 9072 C C . GLN B 1 444 ? -13.922 -17.031 -1.457 1 96 444 GLN B C 1
ATOM 9074 O O . GLN B 1 444 ? -12.797 -16.703 -1.075 1 96 444 GLN B O 1
ATOM 9079 N N . ALA B 1 445 ? -14.844 -17.375 -0.646 1 95.06 445 ALA B N 1
ATOM 9080 C CA . ALA B 1 445 ? -14.586 -17.453 0.79 1 95.06 445 ALA B CA 1
ATOM 9081 C C . ALA B 1 445 ? -13.469 -18.453 1.1 1 95.06 445 ALA B C 1
ATOM 9083 O O . ALA B 1 445 ? -12.609 -18.188 1.942 1 95.06 445 ALA B O 1
ATOM 9084 N N . LEU B 1 446 ? -13.492 -19.562 0.428 1 96 446 LEU B N 1
ATOM 9085 C CA . LEU B 1 446 ? -12.469 -20.578 0.626 1 96 446 LEU B CA 1
ATOM 9086 C C . LEU B 1 446 ? -11.117 -20.094 0.123 1 96 446 LEU B C 1
ATOM 9088 O O . LEU B 1 446 ? -10.094 -20.312 0.775 1 96 446 LEU B O 1
ATOM 9092 N N . LEU B 1 447 ? -11.141 -19.531 -1.021 1 97.5 447 LEU B N 1
ATOM 9093 C CA . LEU B 1 447 ? -9.883 -19.031 -1.578 1 97.5 447 LEU B CA 1
ATOM 9094 C C . LEU B 1 447 ? -9.289 -17.938 -0.687 1 97.5 447 LEU B C 1
ATOM 9096 O O . LEU B 1 447 ? -8.078 -17.875 -0.504 1 97.5 447 LEU B O 1
ATOM 9100 N N . VAL B 1 448 ? -10.117 -17.062 -0.15 1 97.19 448 VAL B N 1
ATOM 9101 C CA . VAL B 1 448 ? -9.672 -16.016 0.757 1 97.19 448 VAL B CA 1
ATOM 9102 C C . VAL B 1 448 ? -9.039 -16.625 1.997 1 97.19 448 VAL B C 1
ATOM 9104 O O . VAL B 1 448 ? -7.988 -16.172 2.461 1 97.19 448 VAL B O 1
ATOM 9107 N N . SER B 1 449 ? -9.656 -17.609 2.51 1 97 449 SER B N 1
ATOM 9108 C CA . SER B 1 449 ? -9.117 -18.281 3.686 1 97 449 SER B CA 1
ATOM 9109 C C . SER B 1 449 ? -7.754 -18.906 3.395 1 97 449 SER B C 1
ATOM 9111 O O . SER B 1 449 ? -6.855 -18.859 4.234 1 97 449 SER B O 1
ATOM 9113 N N . LEU B 1 450 ? -7.629 -19.5 2.281 1 97.94 450 LEU B N 1
ATOM 9114 C CA . LEU B 1 450 ? -6.348 -20.078 1.897 1 97.94 450 LEU B CA 1
ATOM 9115 C C . LEU B 1 450 ? -5.281 -19 1.749 1 97.94 450 LEU B C 1
ATOM 9117 O O . LEU B 1 450 ? -4.145 -19.172 2.197 1 97.94 450 LEU B O 1
ATOM 9121 N N . VAL B 1 451 ? -5.656 -17.922 1.117 1 97.5 451 VAL B N 1
ATOM 9122 C CA . VAL B 1 451 ? -4.723 -16.812 0.921 1 97.5 451 VAL B CA 1
ATOM 9123 C C . VAL B 1 451 ? -4.281 -16.266 2.275 1 97.5 451 VAL B C 1
ATOM 9125 O O . VAL B 1 451 ? -3.109 -15.938 2.469 1 97.5 451 VAL B O 1
ATOM 9128 N N . ARG B 1 452 ? -5.172 -16.156 3.191 1 96.06 452 ARG B N 1
ATOM 9129 C CA . ARG B 1 452 ? -4.836 -15.695 4.539 1 96.06 452 ARG B CA 1
ATOM 9130 C C . ARG B 1 452 ? -3.818 -16.625 5.191 1 96.06 452 ARG B C 1
ATOM 9132 O O . ARG B 1 452 ? -2.865 -16.156 5.824 1 96.06 452 ARG B O 1
ATOM 9139 N N . MET B 1 453 ? -4.031 -17.875 4.996 1 96.69 453 MET B N 1
ATOM 9140 C CA . MET B 1 453 ? -3.094 -18.859 5.539 1 96.69 453 MET B CA 1
ATOM 9141 C C . MET B 1 453 ? -1.729 -18.734 4.875 1 96.69 453 MET B C 1
ATOM 9143 O O . MET B 1 453 ? -0.697 -18.797 5.547 1 96.69 453 MET B O 1
ATOM 9147 N N . THR B 1 454 ? -1.761 -18.625 3.609 1 97.06 454 THR B N 1
ATOM 9148 C CA . THR B 1 454 ? -0.512 -18.516 2.863 1 97.06 454 THR B CA 1
ATOM 9149 C C . THR B 1 454 ? 0.267 -17.281 3.293 1 97.06 454 THR B C 1
ATOM 9151 O O . THR B 1 454 ? 1.494 -17.312 3.404 1 97.06 454 THR B O 1
ATOM 9154 N N . LYS B 1 455 ? -0.444 -16.172 3.482 1 94.88 455 LYS B N 1
ATOM 9155 C CA . LYS B 1 455 ? 0.188 -14.953 3.965 1 94.88 455 LYS B CA 1
ATOM 9156 C C . LYS B 1 455 ? 0.836 -15.172 5.328 1 94.88 455 LYS B C 1
ATOM 9158 O O . LYS B 1 455 ? 1.952 -14.703 5.574 1 94.88 455 LYS B O 1
ATOM 9163 N N . THR B 1 456 ? 0.152 -15.812 6.164 1 93.31 456 THR B N 1
ATOM 9164 C CA . THR B 1 456 ? 0.657 -16.094 7.504 1 93.31 456 THR B CA 1
ATOM 9165 C C . THR B 1 456 ? 1.901 -16.969 7.445 1 93.31 456 THR B C 1
ATOM 9167 O O . THR B 1 456 ? 2.887 -16.703 8.141 1 93.31 456 THR B O 1
ATOM 9170 N N . ILE B 1 457 ? 1.827 -17.953 6.637 1 94 457 ILE B N 1
ATOM 9171 C CA . ILE B 1 457 ? 2.961 -18.844 6.445 1 94 457 ILE B CA 1
ATOM 9172 C C . ILE B 1 457 ? 4.152 -18.062 5.902 1 94 457 ILE B C 1
ATOM 9174 O O . ILE B 1 457 ? 5.277 -18.219 6.387 1 94 457 ILE B O 1
ATOM 9178 N N . GLY B 1 458 ? 3.92 -17.297 4.898 1 91.19 458 GLY B N 1
ATOM 9179 C CA . GLY B 1 458 ? 4.977 -16.469 4.336 1 91.19 458 GLY B CA 1
ATOM 9180 C C . GLY B 1 458 ? 5.656 -15.594 5.367 1 91.19 458 GLY B C 1
ATOM 9181 O O . GLY B 1 458 ? 6.879 -15.445 5.355 1 91.19 458 GLY B O 1
ATOM 9182 N N . HIS B 1 459 ? 4.859 -15.086 6.207 1 89.81 459 HIS B N 1
ATOM 9183 C CA . HIS B 1 459 ? 5.383 -14.188 7.23 1 89.81 459 HIS B CA 1
ATOM 9184 C C . HIS B 1 459 ? 6.125 -14.961 8.312 1 89.81 459 HIS B C 1
ATOM 9186 O O . HIS B 1 459 ? 7.258 -14.617 8.656 1 89.81 459 HIS B O 1
ATOM 9192 N N . GLU B 1 460 ? 5.602 -15.992 8.789 1 88.88 460 GLU B N 1
ATOM 9193 C CA . GLU B 1 460 ? 6.105 -16.688 9.961 1 88.88 460 GLU B CA 1
ATOM 9194 C C . GLU B 1 460 ? 7.258 -17.625 9.602 1 88.88 460 GLU B C 1
ATOM 9196 O O . GLU B 1 460 ? 8.172 -17.828 10.398 1 88.88 460 GLU B O 1
ATOM 9201 N N . CYS B 1 461 ? 7.203 -18.125 8.43 1 90.81 461 CYS B N 1
ATOM 9202 C CA . CYS B 1 461 ? 8.172 -19.156 8.109 1 90.81 461 CYS B CA 1
ATOM 9203 C C . CYS B 1 461 ? 9.289 -18.609 7.23 1 90.81 461 CYS B C 1
ATOM 9205 O O . CYS B 1 461 ? 10.375 -19.203 7.164 1 90.81 461 CYS B O 1
ATOM 9207 N N . PHE B 1 462 ? 9.047 -17.516 6.625 1 89.44 462 PHE B N 1
ATOM 9208 C CA . PHE B 1 462 ? 10.07 -17.078 5.684 1 89.44 462 PHE B CA 1
ATOM 9209 C C . PHE B 1 462 ? 10.516 -15.648 5.996 1 89.44 462 PHE B C 1
ATOM 9211 O O . PHE B 1 462 ? 11.688 -15.406 6.297 1 89.44 462 PHE B O 1
ATOM 9218 N N . LEU B 1 463 ? 9.641 -14.773 6.082 1 87.19 463 LEU B N 1
ATOM 9219 C CA . LEU B 1 463 ? 10.023 -13.375 6.234 1 87.19 463 LEU B CA 1
ATOM 9220 C C . LEU B 1 463 ? 10.648 -13.125 7.605 1 87.19 463 LEU B C 1
ATOM 9222 O O . LEU B 1 463 ? 11.742 -12.562 7.699 1 87.19 463 LEU B O 1
ATOM 9226 N N . GLU B 1 464 ? 9.984 -13.484 8.602 1 86.06 464 GLU B N 1
ATOM 9227 C CA . GLU B 1 464 ? 10.469 -13.227 9.953 1 86.06 464 GLU B CA 1
ATOM 9228 C C . GLU B 1 464 ? 11.789 -13.953 10.211 1 86.06 464 GLU B C 1
ATOM 9230 O O . GLU B 1 464 ? 12.773 -13.336 10.641 1 86.06 464 GLU B O 1
ATOM 9235 N N . PRO B 1 465 ? 11.898 -15.141 9.852 1 84.25 465 PRO B N 1
ATOM 9236 C CA . PRO B 1 465 ? 13.172 -15.836 10.07 1 84.25 465 PRO B CA 1
ATOM 9237 C C . PRO B 1 465 ? 14.305 -15.266 9.227 1 84.25 465 PRO B C 1
ATOM 9239 O O . PRO B 1 465 ? 15.453 -15.219 9.68 1 84.25 465 PRO B O 1
ATOM 9242 N N . ALA B 1 466 ? 14.039 -14.953 8.031 1 82.25 466 ALA B N 1
ATOM 9243 C CA . ALA B 1 466 ? 15.07 -14.383 7.168 1 82.25 466 ALA B CA 1
ATOM 9244 C C . ALA B 1 466 ? 15.688 -13.133 7.801 1 82.25 466 ALA B C 1
ATOM 9246 O O . ALA B 1 466 ? 16.875 -12.852 7.605 1 82.25 466 ALA B O 1
ATOM 9247 N N . HIS B 1 467 ? 14.875 -12.562 8.602 1 77.12 467 HIS B N 1
ATOM 9248 C CA . HIS B 1 467 ? 15.336 -11.297 9.156 1 77.12 467 HIS B CA 1
ATOM 9249 C C . HIS B 1 467 ? 15.828 -11.469 10.594 1 77.12 467 HIS B C 1
ATOM 9251 O O . HIS B 1 467 ? 16.516 -10.594 11.125 1 77.12 467 HIS B O 1
ATOM 9257 N N . MET B 1 468 ? 15.391 -12.547 11.211 1 72.94 468 MET B N 1
ATOM 9258 C CA . MET B 1 468 ? 15.789 -12.781 12.594 1 72.94 468 MET B CA 1
ATOM 9259 C C . MET B 1 468 ? 16.953 -13.766 12.672 1 72.94 468 MET B C 1
ATOM 9261 O O . MET B 1 468 ? 17.141 -14.43 13.695 1 72.94 468 MET B O 1
ATOM 9265 N N . GLY B 1 469 ? 17.656 -14.023 11.594 1 69.44 469 GLY B N 1
ATOM 9266 C CA . GLY B 1 469 ? 18.828 -14.883 11.734 1 69.44 469 GLY B CA 1
ATOM 9267 C C . GLY B 1 469 ? 18.891 -15.969 10.672 1 69.44 469 GLY B C 1
ATOM 9268 O O . GLY B 1 469 ? 19.812 -16.781 10.68 1 69.44 469 GLY B O 1
ATOM 9269 N N . GLY B 1 470 ? 17.875 -16.078 9.898 1 70.75 470 GLY B N 1
ATOM 9270 C CA . GLY B 1 470 ? 17.953 -16.984 8.766 1 70.75 470 GLY B CA 1
ATOM 9271 C C . GLY B 1 470 ? 17.672 -18.438 9.141 1 70.75 470 GLY B C 1
ATOM 9272 O O . GLY B 1 470 ? 18.141 -19.359 8.469 1 70.75 470 GLY B O 1
ATOM 9273 N N . ARG B 1 471 ? 17.031 -18.656 10.281 1 75.5 471 ARG B N 1
ATOM 9274 C CA . ARG B 1 471 ? 16.719 -20.016 10.719 1 75.5 471 ARG B CA 1
ATOM 9275 C C . ARG B 1 471 ? 15.227 -20.297 10.648 1 75.5 471 ARG B C 1
ATOM 9277 O O . ARG B 1 471 ? 14.422 -19.484 11.117 1 75.5 471 ARG B O 1
ATOM 9284 N N . LEU B 1 472 ? 14.867 -21.359 9.977 1 82.44 472 LEU B N 1
ATOM 9285 C CA . LEU B 1 472 ? 13.461 -21.75 9.852 1 82.44 472 LEU B CA 1
ATOM 9286 C C . LEU B 1 472 ? 13.07 -22.734 10.961 1 82.44 472 LEU B C 1
ATOM 9288 O O . LEU B 1 472 ? 13.57 -23.859 11.008 1 82.44 472 LEU B O 1
ATOM 9292 N N . PRO B 1 473 ? 12.227 -22.297 11.82 1 79.25 473 PRO B N 1
ATOM 9293 C CA . PRO B 1 473 ? 11.797 -23.219 12.883 1 79.25 473 PRO B CA 1
ATOM 9294 C C . PRO B 1 473 ? 10.922 -24.359 12.359 1 79.25 473 PRO B C 1
ATOM 9296 O O . PRO B 1 473 ? 9.898 -24.109 11.719 1 79.25 473 PRO B O 1
ATOM 9299 N N . ILE B 1 474 ? 11.234 -25.562 12.727 1 85.69 474 ILE B N 1
ATOM 9300 C CA . ILE B 1 474 ? 10.531 -26.75 12.25 1 85.69 474 ILE B CA 1
ATOM 9301 C C . ILE B 1 474 ? 9.141 -26.797 12.875 1 85.69 474 ILE B C 1
ATOM 9303 O O . ILE B 1 474 ? 8.18 -27.266 12.25 1 85.69 474 ILE B O 1
ATOM 9307 N N . SER B 1 475 ? 9.031 -26.266 14.047 1 85.5 475 SER B N 1
ATOM 9308 C CA . SER B 1 475 ? 7.754 -26.266 14.742 1 85.5 475 SER B CA 1
ATOM 9309 C C . SER B 1 475 ? 6.719 -25.438 13.984 1 85.5 475 SER B C 1
ATOM 9311 O O . SER B 1 475 ? 5.551 -25.812 13.898 1 85.5 475 SER B O 1
ATOM 9313 N N . ARG B 1 476 ? 7.176 -24.391 13.43 1 90.38 476 ARG B N 1
ATOM 9314 C CA . ARG B 1 476 ? 6.27 -23.531 12.664 1 90.38 476 ARG B CA 1
ATOM 9315 C C . ARG B 1 476 ? 5.84 -24.219 11.367 1 90.38 476 ARG B C 1
ATOM 9317 O O . ARG B 1 476 ? 4.695 -24.062 10.938 1 90.38 476 ARG B O 1
ATOM 9324 N N . VAL B 1 477 ? 6.723 -24.922 10.797 1 93 477 VAL B N 1
ATOM 9325 C CA . VAL B 1 477 ? 6.43 -25.625 9.547 1 93 477 VAL B CA 1
ATOM 9326 C C . VAL B 1 477 ? 5.41 -26.719 9.805 1 93 477 VAL B C 1
ATOM 9328 O O . VAL B 1 477 ? 4.441 -26.875 9.055 1 93 477 VAL B O 1
ATOM 9331 N N . THR B 1 478 ? 5.621 -27.422 10.883 1 91.56 478 THR B N 1
ATOM 9332 C CA . THR B 1 478 ? 4.73 -28.531 11.211 1 91.56 478 THR B CA 1
ATOM 9333 C C . THR B 1 478 ? 3.334 -28.016 11.562 1 91.56 478 THR B C 1
ATOM 9335 O O . THR B 1 478 ? 2.332 -28.609 11.156 1 91.56 478 THR B O 1
ATOM 9338 N N . LYS B 1 479 ? 3.359 -26.953 12.297 1 93.12 479 LYS B N 1
ATOM 9339 C CA . LYS B 1 479 ? 2.078 -26.359 12.641 1 93.12 479 LYS B CA 1
ATOM 9340 C C . LYS B 1 479 ? 1.346 -25.859 11.398 1 93.12 479 LYS B C 1
ATOM 9342 O O . LYS B 1 479 ? 0.131 -26.031 11.273 1 93.12 479 LYS B O 1
ATOM 9347 N N . ALA B 1 480 ? 2.061 -25.281 10.531 1 96.12 480 ALA B N 1
ATOM 9348 C CA . ALA B 1 480 ? 1.475 -24.781 9.297 1 96.12 480 ALA B CA 1
ATOM 9349 C C . ALA B 1 480 ? 0.942 -25.922 8.43 1 96.12 480 ALA B C 1
ATOM 9351 O O . ALA B 1 480 ? -0.137 -25.812 7.844 1 96.12 480 ALA B O 1
ATOM 9352 N N . LEU B 1 481 ? 1.622 -26.984 8.328 1 96.5 481 LEU B N 1
ATOM 9353 C CA . LEU B 1 481 ? 1.193 -28.141 7.543 1 96.5 481 LEU B CA 1
ATOM 9354 C C . LEU B 1 481 ? -0.087 -28.734 8.117 1 96.5 481 LEU B C 1
ATOM 9356 O O . LEU B 1 481 ? -0.981 -29.125 7.363 1 96.5 481 LEU B O 1
ATOM 9360 N N . ALA B 1 482 ? -0.08 -28.734 9.406 1 95.19 482 ALA B N 1
ATOM 9361 C CA . ALA B 1 482 ? -1.274 -29.266 10.055 1 95.19 482 ALA B CA 1
ATOM 9362 C C . ALA B 1 482 ? -2.49 -28.391 9.766 1 95.19 482 ALA B C 1
ATOM 9364 O O . ALA B 1 482 ? -3.582 -28.891 9.508 1 95.19 482 ALA B O 1
ATOM 9365 N N . SER B 1 483 ? -2.264 -27.141 9.867 1 96.56 483 SER B N 1
ATOM 9366 C CA . SER B 1 483 ? -3.346 -26.203 9.578 1 96.56 483 SER B CA 1
ATOM 9367 C C . SER B 1 483 ? -3.816 -26.328 8.133 1 96.56 483 SER B C 1
ATOM 9369 O O . SER B 1 483 ? -5.012 -26.234 7.855 1 96.56 483 SER B O 1
ATOM 9371 N N . LEU B 1 484 ? -2.947 -26.484 7.219 1 97.81 484 LEU B N 1
ATOM 9372 C CA . LEU B 1 484 ? -3.277 -26.641 5.805 1 97.81 484 LEU B CA 1
ATOM 9373 C C . LEU B 1 484 ? -4.07 -27.922 5.566 1 97.81 484 LEU B C 1
ATOM 9375 O O . LEU B 1 484 ? -5.043 -27.922 4.812 1 97.81 484 LEU B O 1
ATOM 9379 N N . ARG B 1 485 ? -3.695 -28.922 6.199 1 96.06 485 ARG B N 1
ATOM 9380 C CA . ARG B 1 485 ? -4.398 -30.188 6.047 1 96.06 485 ARG B CA 1
ATOM 9381 C C . ARG B 1 485 ? -5.82 -30.094 6.594 1 96.06 485 ARG B C 1
ATOM 9383 O O . ARG B 1 485 ? -6.758 -30.625 5.988 1 96.06 485 ARG B O 1
ATOM 9390 N N . ARG B 1 486 ? -5.902 -29.438 7.684 1 95.75 486 ARG B N 1
ATOM 9391 C CA . ARG B 1 486 ? -7.227 -29.234 8.258 1 95.75 486 ARG B CA 1
ATOM 9392 C C . ARG B 1 486 ? -8.117 -28.438 7.305 1 95.75 486 ARG B C 1
ATOM 9394 O O . ARG B 1 486 ? -9.297 -28.75 7.137 1 95.75 486 ARG B O 1
ATOM 9401 N N . TRP B 1 487 ? -7.566 -27.453 6.777 1 97.38 487 TRP B N 1
ATOM 9402 C CA . TRP B 1 487 ? -8.289 -26.625 5.816 1 97.38 487 TRP B CA 1
ATOM 9403 C C . TRP B 1 487 ? -8.734 -27.453 4.617 1 97.38 487 TRP B C 1
ATOM 9405 O O . TRP B 1 487 ? -9.875 -27.344 4.168 1 97.38 487 TRP B O 1
ATOM 9415 N N . HIS B 1 488 ? -7.875 -28.25 4.07 1 96.75 488 HIS B N 1
ATOM 9416 C CA . HIS B 1 488 ? -8.164 -29.047 2.883 1 96.75 488 HIS B CA 1
ATOM 9417 C C . HIS B 1 488 ? -9.258 -30.078 3.156 1 96.75 488 HIS B C 1
ATOM 9419 O O . HIS B 1 488 ? -10.094 -30.344 2.295 1 96.75 488 HIS B O 1
ATOM 9425 N N . ASN B 1 489 ? -9.273 -30.547 4.367 1 94.06 489 ASN B N 1
ATOM 9426 C CA . ASN B 1 489 ? -10.242 -31.562 4.754 1 94.06 489 ASN B CA 1
ATOM 9427 C C . ASN B 1 489 ? -11.633 -30.969 4.953 1 94.06 489 ASN B C 1
ATOM 9429 O O . ASN B 1 489 ? -12.641 -31.688 4.887 1 94.06 489 ASN B O 1
ATOM 9433 N N . LYS B 1 490 ? -11.664 -29.688 5.137 1 93.56 490 LYS B N 1
ATOM 9434 C CA . LYS B 1 490 ? -12.93 -29.031 5.426 1 93.56 490 LYS B CA 1
ATOM 9435 C C . LYS B 1 490 ? -13.586 -28.516 4.145 1 93.56 490 LYS B C 1
ATOM 9437 O O . LYS B 1 490 ? -14.688 -27.969 4.184 1 93.56 490 LYS B O 1
ATOM 9442 N N . ILE B 1 491 ? -12.977 -28.781 3 1 95.75 491 ILE B N 1
ATOM 9443 C CA . ILE B 1 491 ? -13.555 -28.328 1.737 1 95.75 491 ILE B CA 1
ATOM 9444 C C . ILE B 1 491 ? -14.883 -29.047 1.492 1 95.75 491 ILE B C 1
ATOM 9446 O O . ILE B 1 491 ? -14.961 -30.281 1.585 1 95.75 491 ILE B O 1
ATOM 9450 N N . PRO B 1 492 ? -15.898 -28.266 1.211 1 92.94 492 PRO B N 1
ATOM 9451 C CA . PRO B 1 492 ? -17.203 -28.891 0.96 1 92.94 492 PRO B CA 1
ATOM 9452 C C . PRO B 1 492 ? -17.172 -29.875 -0.194 1 92.94 492 PRO B C 1
ATOM 9454 O O . PRO B 1 492 ? -16.328 -29.766 -1.095 1 92.94 492 PRO B O 1
ATOM 9457 N N . THR B 1 493 ? -18.141 -30.766 -0.265 1 90.94 493 THR B N 1
ATOM 9458 C CA . THR B 1 493 ? -18.156 -31.875 -1.194 1 90.94 493 THR B CA 1
ATOM 9459 C C . THR B 1 493 ? -18.281 -31.391 -2.635 1 90.94 493 THR B C 1
ATOM 9461 O O . THR B 1 493 ? -17.672 -31.953 -3.543 1 90.94 493 THR B O 1
ATOM 9464 N N . HIS B 1 494 ? -19.062 -30.344 -2.807 1 90.31 494 HIS B N 1
ATOM 9465 C CA . HIS B 1 494 ? -19.297 -29.891 -4.168 1 90.31 494 HIS B CA 1
ATOM 9466 C C . HIS B 1 494 ? -18.062 -29.188 -4.73 1 90.31 494 HIS B C 1
ATOM 9468 O O . HIS B 1 494 ? -17.984 -28.906 -5.93 1 90.31 494 HIS B O 1
ATOM 9474 N N . LEU B 1 495 ? -17.062 -28.969 -3.846 1 94.25 495 LEU B N 1
ATOM 9475 C CA . LEU B 1 495 ? -15.828 -28.312 -4.281 1 94.25 495 LEU B CA 1
ATOM 9476 C C . LEU B 1 495 ? -14.641 -29.281 -4.199 1 94.25 495 LEU B C 1
ATOM 9478 O O . LEU B 1 495 ? -13.484 -28.844 -4.25 1 94.25 495 LEU B O 1
ATOM 9482 N N . GLN B 1 496 ? -14.898 -30.453 -4.125 1 91.81 496 GLN B N 1
ATOM 9483 C CA . GLN B 1 496 ? -13.836 -31.453 -4.211 1 91.81 496 GLN B CA 1
ATOM 9484 C C . GLN B 1 496 ? -13.391 -31.656 -5.656 1 91.81 496 GLN B C 1
ATOM 9486 O O . GLN B 1 496 ? -14.219 -31.625 -6.574 1 91.81 496 GLN B O 1
ATOM 9491 N N . TRP B 1 497 ? -12.141 -31.906 -5.867 1 83.38 497 TRP B N 1
ATOM 9492 C CA . TRP B 1 497 ? -11.625 -31.891 -7.234 1 83.38 497 TRP B CA 1
ATOM 9493 C C . TRP B 1 497 ? -12.062 -33.156 -7.988 1 83.38 497 TRP B C 1
ATOM 9495 O O . TRP B 1 497 ? -12.117 -33.156 -9.219 1 83.38 497 TRP B O 1
ATOM 9505 N N . ASP B 1 498 ? -12.383 -34.219 -7.254 1 82.75 498 ASP B N 1
ATOM 9506 C CA . ASP B 1 498 ? -12.75 -35.469 -7.891 1 82.75 498 ASP B CA 1
ATOM 9507 C C . ASP B 1 498 ? -14.266 -35.562 -8.039 1 82.75 498 ASP B C 1
ATOM 9509 O O . ASP B 1 498 ? -14.773 -36.562 -8.57 1 82.75 498 ASP B O 1
ATOM 9513 N N . SER B 1 499 ? -14.891 -34.562 -7.672 1 82.44 499 SER B N 1
ATOM 9514 C CA . SER B 1 499 ? -16.344 -34.562 -7.781 1 82.44 499 SER B CA 1
ATOM 9515 C C . SER B 1 499 ? -16.797 -34.125 -9.18 1 82.44 499 SER B C 1
ATOM 9517 O O . SER B 1 499 ? -16.016 -33.562 -9.938 1 82.44 499 SER B O 1
ATOM 9519 N N . SER B 1 500 ? -17.984 -34.625 -9.477 1 83.88 500 SER B N 1
ATOM 9520 C CA . SER B 1 500 ? -18.594 -34.156 -10.719 1 83.88 500 SER B CA 1
ATOM 9521 C C . SER B 1 500 ? -19.016 -32.688 -10.594 1 83.88 500 SER B C 1
ATOM 9523 O O . SER B 1 500 ? -19.844 -32.344 -9.742 1 83.88 500 SER B O 1
ATOM 9525 N N . VAL B 1 501 ? -18.406 -31.938 -11.391 1 84.06 501 VAL B N 1
ATOM 9526 C CA . VAL B 1 501 ? -18.641 -30.5 -11.281 1 84.06 501 VAL B CA 1
ATOM 9527 C C . VAL B 1 501 ? -19.312 -30 -12.555 1 84.06 501 VAL B C 1
ATOM 9529 O O . VAL B 1 501 ? -19.188 -30.594 -13.625 1 84.06 501 VAL B O 1
ATOM 9532 N N . ASN B 1 502 ? -20.141 -28.984 -12.344 1 86.44 502 ASN B N 1
ATOM 9533 C CA . ASN B 1 502 ? -20.688 -28.281 -13.492 1 86.44 502 ASN B CA 1
ATOM 9534 C C . ASN B 1 502 ? -19.609 -27.859 -14.469 1 86.44 502 ASN B C 1
ATOM 9536 O O . ASN B 1 502 ? -18.516 -27.453 -14.062 1 86.44 502 ASN B O 1
ATOM 9540 N N . PRO B 1 503 ? -19.906 -27.953 -15.734 1 87.44 503 PRO B N 1
ATOM 9541 C CA . PRO B 1 503 ? -18.906 -27.625 -16.75 1 87.44 503 PRO B CA 1
ATOM 9542 C C . PRO B 1 503 ? -18.328 -26.219 -16.578 1 87.44 503 PRO B C 1
ATOM 9544 O O . PRO B 1 503 ? -17.141 -26 -16.859 1 87.44 503 PRO B O 1
ATOM 9547 N N . GLN B 1 504 ? -19.078 -25.359 -16.062 1 89.31 504 GLN B N 1
ATOM 9548 C CA . GLN B 1 504 ? -18.625 -23.984 -15.906 1 89.31 504 GLN B CA 1
ATOM 9549 C C . GLN B 1 504 ? -17.656 -23.844 -14.742 1 89.31 504 GLN B C 1
ATOM 9551 O O . GLN B 1 504 ? -16.938 -22.859 -14.641 1 89.31 504 GLN B O 1
ATOM 9556 N N . HIS B 1 505 ? -17.641 -24.891 -13.945 1 92.44 505 HIS B N 1
ATOM 9557 C CA . HIS B 1 505 ? -16.812 -24.828 -12.742 1 92.44 505 HIS B CA 1
ATOM 9558 C C . HIS B 1 505 ? -15.578 -25.719 -12.883 1 92.44 505 HIS B C 1
ATOM 9560 O O . HIS B 1 505 ? -14.781 -25.844 -11.945 1 92.44 505 HIS B O 1
ATOM 9566 N N . ARG B 1 506 ? -15.367 -26.312 -14.047 1 92.94 506 ARG B N 1
ATOM 9567 C CA . ARG B 1 506 ? -14.328 -27.312 -14.266 1 92.94 506 ARG B CA 1
ATOM 9568 C C . ARG B 1 506 ? -12.938 -26.703 -14.102 1 92.94 506 ARG B C 1
ATOM 9570 O O . ARG B 1 506 ? -11.977 -27.422 -13.773 1 92.94 506 ARG B O 1
ATOM 9577 N N . ARG B 1 507 ? -12.859 -25.469 -14.273 1 95.31 507 ARG B N 1
ATOM 9578 C CA . ARG B 1 507 ? -11.547 -24.844 -14.102 1 95.31 507 ARG B CA 1
ATOM 9579 C C . ARG B 1 507 ? -11.352 -24.359 -12.672 1 95.31 507 ARG B C 1
ATOM 9581 O O . ARG B 1 507 ? -10.312 -24.609 -12.062 1 95.31 507 ARG B O 1
ATOM 9588 N N . ALA B 1 508 ? -12.336 -23.688 -12.094 1 95.5 508 ALA B N 1
ATOM 9589 C CA . ALA B 1 508 ? -12.219 -23.031 -10.797 1 95.5 508 ALA B CA 1
ATOM 9590 C C . ALA B 1 508 ? -11.922 -24.047 -9.688 1 95.5 508 ALA B C 1
ATOM 9592 O O . ALA B 1 508 ? -11.078 -23.797 -8.828 1 95.5 508 ALA B O 1
ATOM 9593 N N . VAL B 1 509 ? -12.547 -25.125 -9.719 1 95.88 509 VAL B N 1
ATOM 9594 C CA . VAL B 1 509 ? -12.461 -26.078 -8.617 1 95.88 509 VAL B CA 1
ATOM 9595 C C . VAL B 1 509 ? -11.07 -26.703 -8.57 1 95.88 509 VAL B C 1
ATOM 9597 O O . VAL B 1 509 ? -10.398 -26.672 -7.539 1 95.88 509 VAL B O 1
ATOM 9600 N N . PRO B 1 510 ? -10.602 -27.281 -9.695 1 96.12 510 PRO B N 1
ATOM 9601 C CA . PRO B 1 510 ? -9.242 -27.812 -9.625 1 96.12 510 PRO B CA 1
ATOM 9602 C C . PRO B 1 510 ? -8.211 -26.734 -9.289 1 96.12 510 PRO B C 1
ATOM 9604 O O . PRO B 1 510 ? -7.211 -27.016 -8.617 1 96.12 510 PRO B O 1
ATOM 9607 N N . LEU B 1 511 ? -8.414 -25.547 -9.719 1 96.5 511 LEU B N 1
ATOM 9608 C CA . LEU B 1 511 ? -7.48 -24.469 -9.43 1 96.5 511 LEU B CA 1
ATOM 9609 C C . LEU B 1 511 ? -7.387 -24.219 -7.926 1 96.5 511 LEU B C 1
ATOM 9611 O O . LEU B 1 511 ? -6.32 -23.859 -7.418 1 96.5 511 LEU B O 1
ATOM 9615 N N . LEU B 1 512 ? -8.461 -24.312 -7.223 1 97.25 512 LEU B N 1
ATOM 9616 C CA . LEU B 1 512 ? -8.469 -24.172 -5.773 1 97.25 512 LEU B CA 1
ATOM 9617 C C . LEU B 1 512 ? -7.543 -25.188 -5.121 1 97.25 512 LEU B C 1
ATOM 9619 O O . LEU B 1 512 ? -6.758 -24.844 -4.234 1 97.25 512 LEU B O 1
ATOM 9623 N N . HIS B 1 513 ? -7.609 -26.391 -5.594 1 97.5 513 HIS B N 1
ATOM 9624 C CA . HIS B 1 513 ? -6.789 -27.453 -5.047 1 97.5 513 HIS B CA 1
ATOM 9625 C C . HIS B 1 513 ? -5.328 -27.312 -5.461 1 97.5 513 HIS B C 1
ATOM 9627 O O . HIS B 1 513 ? -4.422 -27.625 -4.688 1 97.5 513 HIS B O 1
ATOM 9633 N N . LEU B 1 514 ? -5.133 -26.906 -6.668 1 98.06 514 LEU B N 1
ATOM 9634 C CA . LEU B 1 514 ? -3.762 -26.641 -7.09 1 98.06 514 LEU B CA 1
ATOM 9635 C C . LEU B 1 514 ? -3.129 -25.547 -6.246 1 98.06 514 LEU B C 1
ATOM 9637 O O . LEU B 1 514 ? -1.941 -25.609 -5.918 1 98.06 514 LEU B O 1
ATOM 9641 N N . ARG B 1 515 ? -3.883 -24.547 -5.914 1 97.81 515 ARG B N 1
ATOM 9642 C CA . ARG B 1 515 ? -3.377 -23.469 -5.062 1 97.81 515 ARG B CA 1
ATOM 9643 C C . ARG B 1 515 ? -3.045 -24 -3.668 1 97.81 515 ARG B C 1
ATOM 9645 O O . ARG B 1 515 ? -2.088 -23.531 -3.039 1 97.81 515 ARG B O 1
ATOM 9652 N N . PHE B 1 516 ? -3.869 -24.891 -3.201 1 98 516 PHE B N 1
ATOM 9653 C CA . PHE B 1 516 ? -3.564 -25.562 -1.943 1 98 516 PHE B CA 1
ATOM 9654 C C . PHE B 1 516 ? -2.225 -26.281 -2.023 1 98 516 PHE B C 1
ATOM 9656 O O . PHE B 1 516 ? -1.364 -26.094 -1.16 1 98 516 PHE B O 1
ATOM 9663 N N . TRP B 1 517 ? -2.02 -27.078 -3.004 1 98.44 517 TRP B N 1
ATOM 9664 C CA . TRP B 1 517 ? -0.782 -27.844 -3.141 1 98.44 517 TRP B CA 1
ATOM 9665 C C . TRP B 1 517 ? 0.406 -26.922 -3.371 1 98.44 517 TRP B C 1
ATOM 9667 O O . TRP B 1 517 ? 1.519 -27.203 -2.922 1 98.44 517 TRP B O 1
ATOM 9677 N N . ALA B 1 518 ? 0.147 -25.844 -4.074 1 97.56 518 ALA B N 1
ATOM 9678 C CA . ALA B 1 518 ? 1.202 -24.844 -4.254 1 97.56 518 ALA B CA 1
ATOM 9679 C C . ALA B 1 518 ? 1.662 -24.281 -2.91 1 97.56 518 ALA B C 1
ATOM 9681 O O . ALA B 1 518 ? 2.854 -24.031 -2.713 1 97.56 518 ALA B O 1
ATOM 9682 N N . THR B 1 519 ? 0.764 -24.047 -2.037 1 97.69 519 THR B N 1
ATOM 9683 C CA . THR B 1 519 ? 1.09 -23.547 -0.71 1 97.69 519 THR B CA 1
ATOM 9684 C C . THR B 1 519 ? 1.885 -24.578 0.085 1 97.69 519 THR B C 1
ATOM 9686 O O . THR B 1 519 ? 2.867 -24.234 0.748 1 97.69 519 THR B O 1
ATOM 9689 N N . VAL B 1 520 ? 1.494 -25.781 -0.035 1 97.88 520 VAL B N 1
ATOM 9690 C CA . VAL B 1 520 ? 2.199 -26.859 0.651 1 97.88 520 VAL B CA 1
ATOM 9691 C C . VAL B 1 520 ? 3.631 -26.953 0.127 1 97.88 520 VAL B C 1
ATOM 9693 O O . VAL B 1 520 ? 4.582 -27.031 0.91 1 97.88 520 VAL B O 1
ATOM 9696 N N . ILE B 1 521 ? 3.742 -26.953 -1.114 1 96.94 521 ILE B N 1
ATOM 9697 C CA . ILE B 1 521 ? 5.051 -27.062 -1.746 1 96.94 521 ILE B CA 1
ATOM 9698 C C . ILE B 1 521 ? 5.926 -25.875 -1.312 1 96.94 521 ILE B C 1
ATOM 9700 O O . ILE B 1 521 ? 7.09 -26.062 -0.945 1 96.94 521 ILE B O 1
ATOM 9704 N N . SER B 1 522 ? 5.367 -24.734 -1.354 1 94.31 522 SER B N 1
ATOM 9705 C CA . SER B 1 522 ? 6.133 -23.547 -0.982 1 94.31 522 SER B CA 1
ATOM 9706 C C . SER B 1 522 ? 6.668 -23.656 0.441 1 94.31 522 SER B C 1
ATOM 9708 O O . SER B 1 522 ? 7.754 -23.156 0.742 1 94.31 522 SER B O 1
ATOM 9710 N N . LEU B 1 523 ? 5.949 -24.297 1.225 1 94.44 523 LEU B N 1
ATOM 9711 C CA . LEU B 1 523 ? 6.301 -24.422 2.635 1 94.44 523 LEU B CA 1
ATOM 9712 C C . LEU B 1 523 ? 7.43 -25.438 2.824 1 94.44 523 LEU B C 1
ATOM 9714 O O . LEU B 1 523 ? 8.336 -25.219 3.629 1 94.44 523 LEU B O 1
ATOM 9718 N N . VAL B 1 524 ? 7.473 -26.484 2.021 1 94.06 524 VAL B N 1
ATOM 9719 C CA . VAL B 1 524 ? 8.328 -27.609 2.379 1 94.06 524 VAL B CA 1
ATOM 9720 C C . VAL B 1 524 ? 9.422 -27.781 1.324 1 94.06 524 VAL B C 1
ATOM 9722 O O . VAL B 1 524 ? 10.375 -28.531 1.528 1 94.06 524 VAL B O 1
ATOM 9725 N N . ARG B 1 525 ? 9.414 -27.141 0.271 1 91.94 525 ARG B N 1
ATOM 9726 C CA . ARG B 1 525 ? 10.375 -27.328 -0.813 1 91.94 525 ARG B CA 1
ATOM 9727 C C . ARG B 1 525 ? 11.789 -27.016 -0.349 1 91.94 525 ARG B C 1
ATOM 9729 O O . ARG B 1 525 ? 12.758 -27.594 -0.859 1 91.94 525 ARG B O 1
ATOM 9736 N N . PRO B 1 526 ? 12.008 -26.141 0.615 1 88.31 526 PRO B N 1
ATOM 9737 C CA . PRO B 1 526 ? 13.375 -25.938 1.082 1 88.31 526 PRO B CA 1
ATOM 9738 C C . PRO B 1 526 ? 14 -27.203 1.66 1 88.31 526 PRO B C 1
ATOM 9740 O O . PRO B 1 526 ? 15.211 -27.406 1.552 1 88.31 526 PRO B O 1
ATOM 9743 N N . PHE B 1 527 ? 13.227 -28.047 2.25 1 89.12 527 PHE B N 1
ATOM 9744 C CA . PHE B 1 527 ? 13.734 -29.297 2.824 1 89.12 527 PHE B CA 1
ATOM 9745 C C . PHE B 1 527 ? 14.148 -30.266 1.729 1 89.12 527 PHE B C 1
ATOM 9747 O O . PHE B 1 527 ? 15.148 -30.969 1.873 1 89.12 527 PHE B O 1
ATOM 9754 N N . LEU B 1 528 ? 13.414 -30.281 0.704 1 90.94 528 LEU B N 1
ATOM 9755 C CA . LEU B 1 528 ? 13.789 -31.109 -0.436 1 90.94 528 LEU B CA 1
ATOM 9756 C C . LEU B 1 528 ? 15.094 -30.625 -1.056 1 90.94 528 LEU B C 1
ATOM 9758 O O . LEU B 1 528 ? 15.969 -31.422 -1.381 1 90.94 528 LEU B O 1
ATOM 9762 N N . LEU B 1 529 ? 15.172 -29.344 -1.222 1 87.94 529 LEU B N 1
ATOM 9763 C CA . LEU B 1 529 ? 16.406 -28.766 -1.757 1 87.94 529 LEU B CA 1
ATOM 9764 C C . LEU B 1 529 ? 17.594 -29.125 -0.883 1 87.94 529 LEU B C 1
ATOM 9766 O O . LEU B 1 529 ? 18.672 -29.469 -1.396 1 87.94 529 LEU B O 1
ATOM 9770 N N . PHE B 1 530 ? 17.438 -29.047 0.337 1 83.62 530 PHE B N 1
ATOM 9771 C CA . PHE B 1 530 ? 18.516 -29.359 1.266 1 83.62 530 PHE B CA 1
ATOM 9772 C C . PHE B 1 530 ? 18.922 -30.828 1.155 1 83.62 530 PHE B C 1
ATOM 9774 O O . PHE B 1 530 ? 20.109 -31.156 1.167 1 83.62 530 PHE B O 1
ATOM 9781 N N . THR B 1 531 ? 17.984 -31.625 1.128 1 84.25 531 THR B N 1
ATOM 9782 C CA . THR B 1 531 ? 18.234 -33.062 1.09 1 84.25 531 THR B CA 1
ATOM 9783 C C . THR B 1 531 ? 18.969 -33.438 -0.195 1 84.25 531 THR B C 1
ATOM 9785 O O . THR B 1 531 ? 19.781 -34.375 -0.197 1 84.25 531 THR B O 1
ATOM 9788 N N . VAL B 1 532 ? 18.703 -32.812 -1.204 1 83.88 532 VAL B N 1
ATOM 9789 C CA . VAL B 1 532 ? 19.297 -33.125 -2.496 1 83.88 532 VAL B CA 1
ATOM 9790 C C . VAL B 1 532 ? 20.688 -32.5 -2.605 1 83.88 532 VAL B C 1
ATOM 9792 O O . VAL B 1 532 ? 21.609 -33.062 -3.166 1 83.88 532 VAL B O 1
ATOM 9795 N N . ALA B 1 533 ? 20.844 -31.266 -2.162 1 76.12 533 ALA B N 1
ATOM 9796 C CA . ALA B 1 533 ? 22.094 -30.516 -2.318 1 76.12 533 ALA B CA 1
ATOM 9797 C C . ALA B 1 533 ? 23.156 -30.984 -1.335 1 76.12 533 ALA B C 1
ATOM 9799 O O . ALA B 1 533 ? 24.359 -30.906 -1.617 1 76.12 533 ALA B O 1
ATOM 9800 N N . ARG B 1 534 ? 22.875 -31.094 -0.081 1 66.75 534 ARG B N 1
ATOM 9801 C CA . ARG B 1 534 ? 23.891 -31.375 0.922 1 66.75 534 ARG B CA 1
ATOM 9802 C C . ARG B 1 534 ? 23.844 -32.812 1.369 1 66.75 534 ARG B C 1
ATOM 9804 O O . ARG B 1 534 ? 22.766 -33.438 1.431 1 66.75 534 ARG B O 1
ATOM 9811 N N . SER B 1 535 ? 25 -33.406 1.249 1 53.22 535 SER B N 1
ATOM 9812 C CA . SER B 1 535 ? 25.141 -34.75 1.812 1 53.22 535 SER B CA 1
ATOM 9813 C C . SER B 1 535 ? 24.641 -34.781 3.248 1 53.22 535 SER B C 1
ATOM 9815 O O . SER B 1 535 ? 25.062 -34 4.094 1 53.22 535 SER B O 1
ATOM 9817 N N . THR B 1 536 ? 23.469 -35.125 3.488 1 52.72 536 THR B N 1
ATOM 9818 C CA . THR B 1 536 ? 22.734 -35.281 4.742 1 52.72 536 THR B CA 1
ATOM 9819 C C . THR B 1 536 ? 23.609 -35.969 5.797 1 52.72 536 THR B C 1
ATOM 9821 O O . THR B 1 536 ? 23.172 -36.156 6.934 1 52.72 536 THR B O 1
ATOM 9824 N N . ASP B 1 537 ? 24.703 -36.25 5.496 1 52.72 537 ASP B N 1
ATOM 9825 C CA . ASP B 1 537 ? 25.469 -37.062 6.422 1 52.72 537 ASP B CA 1
ATOM 9826 C C . ASP B 1 537 ? 25.828 -36.281 7.684 1 52.72 537 ASP B C 1
ATOM 9828 O O . ASP B 1 537 ? 26.094 -36.875 8.734 1 52.72 537 ASP B O 1
ATOM 9832 N N . ARG B 1 538 ? 25.922 -34.906 7.594 1 57 538 ARG B N 1
ATOM 9833 C CA . ARG B 1 538 ? 26.359 -34.188 8.781 1 57 538 ARG B CA 1
ATOM 9834 C C . ARG B 1 538 ? 25.156 -33.719 9.594 1 57 538 ARG B C 1
ATOM 9836 O O . ARG B 1 538 ? 25.328 -33.031 10.617 1 57 538 ARG B O 1
ATOM 9843 N N . THR B 1 539 ? 24.016 -34.125 9.18 1 62.59 539 THR B N 1
ATOM 9844 C CA . THR B 1 539 ? 22.828 -33.625 9.867 1 62.59 539 THR B CA 1
ATOM 9845 C C . THR B 1 539 ? 22.484 -34.531 11.047 1 62.59 539 THR B C 1
ATOM 9847 O O . THR B 1 539 ? 22.656 -35.75 10.984 1 62.59 539 THR B O 1
ATOM 9850 N N . VAL B 1 540 ? 22.203 -33.938 12.18 1 68.38 540 VAL B N 1
ATOM 9851 C CA . VAL B 1 540 ? 21.734 -34.656 13.359 1 68.38 540 VAL B CA 1
ATOM 9852 C C . VAL B 1 540 ? 20.625 -35.625 12.961 1 68.38 540 VAL B C 1
ATOM 9854 O O . VAL B 1 540 ? 19.734 -35.281 12.195 1 68.38 540 VAL B O 1
ATOM 9857 N N . PRO B 1 541 ? 20.812 -36.844 13.383 1 71.5 541 PRO B N 1
ATOM 9858 C CA . PRO B 1 541 ? 19.875 -37.875 12.953 1 71.5 541 PRO B CA 1
ATOM 9859 C C . PRO B 1 541 ? 18.422 -37.469 13.148 1 71.5 541 PRO B C 1
ATOM 9861 O O . PRO B 1 541 ? 17.578 -37.75 12.281 1 71.5 541 PRO B O 1
ATOM 9864 N N . ALA B 1 542 ? 18.094 -36.875 14.281 1 71 542 ALA B N 1
ATOM 9865 C CA . ALA B 1 542 ? 16.719 -36.469 14.523 1 71 542 ALA B CA 1
ATOM 9866 C C . ALA B 1 542 ? 16.25 -35.469 13.461 1 71 542 ALA B C 1
ATOM 9868 O O . ALA B 1 542 ? 15.102 -35.5 13.023 1 71 542 ALA B O 1
ATOM 9869 N N . LYS B 1 543 ? 17.109 -34.719 13.031 1 77.44 543 LYS B N 1
ATOM 9870 C CA . LYS B 1 543 ? 16.797 -33.719 12 1 77.44 543 LYS B CA 1
ATOM 9871 C C . LYS B 1 543 ? 16.688 -34.375 10.625 1 77.44 543 LYS B C 1
ATOM 9873 O O . LYS B 1 543 ? 15.859 -33.938 9.812 1 77.44 543 LYS B O 1
ATOM 9878 N N . LYS B 1 544 ? 17.422 -35.344 10.57 1 80.56 544 LYS B N 1
ATOM 9879 C CA . LYS B 1 544 ? 17.422 -36.062 9.297 1 80.56 544 LYS B CA 1
ATOM 9880 C C . LYS B 1 544 ? 16.062 -36.688 9.023 1 80.56 544 LYS B C 1
ATOM 9882 O O . LYS B 1 544 ? 15.57 -36.656 7.891 1 80.56 544 LYS B O 1
ATOM 9887 N N . ILE B 1 545 ? 15.453 -37.188 10.031 1 84 545 ILE B N 1
ATOM 9888 C CA . ILE B 1 545 ? 14.164 -37.844 9.883 1 84 545 ILE B CA 1
ATOM 9889 C C . ILE B 1 545 ? 13.102 -36.812 9.484 1 84 545 ILE B C 1
ATOM 9891 O O . ILE B 1 545 ? 12.281 -37.062 8.602 1 84 545 ILE B O 1
ATOM 9895 N N . ILE B 1 546 ? 13.133 -35.719 10.062 1 84.69 546 ILE B N 1
ATOM 9896 C CA . ILE B 1 546 ? 12.148 -34.688 9.797 1 84.69 546 ILE B CA 1
ATOM 9897 C C . ILE B 1 546 ? 12.352 -34.125 8.398 1 84.69 546 ILE B C 1
ATOM 9899 O O . ILE B 1 546 ? 11.391 -33.844 7.676 1 84.69 546 ILE B O 1
ATOM 9903 N N . TYR B 1 547 ? 13.562 -33.969 8.047 1 87.06 547 TYR B N 1
ATOM 9904 C CA . TYR B 1 547 ? 13.875 -33.438 6.715 1 87.06 547 TYR B CA 1
ATOM 9905 C C . TYR B 1 547 ? 13.406 -34.406 5.629 1 87.06 547 TYR B C 1
ATOM 9907 O O . TYR B 1 547 ? 12.891 -33.969 4.598 1 87.06 547 TYR B O 1
ATOM 9915 N N . GLU B 1 548 ? 13.562 -35.625 5.949 1 88.88 548 GLU B N 1
ATOM 9916 C CA . GLU B 1 548 ? 13.117 -36.656 4.988 1 88.88 548 GLU B CA 1
ATOM 9917 C C . GLU B 1 548 ? 11.594 -36.656 4.879 1 88.88 548 GLU B C 1
ATOM 9919 O O . GLU B 1 548 ? 11.047 -36.781 3.779 1 88.88 548 GLU B O 1
ATOM 9924 N N . GLN B 1 549 ? 11.008 -36.562 5.98 1 91.81 549 GLN B N 1
ATOM 9925 C CA . GLN B 1 549 ? 9.547 -36.531 5.984 1 91.81 549 GLN B CA 1
ATOM 9926 C C . GLN B 1 549 ? 9.008 -35.344 5.219 1 91.81 549 GLN B C 1
ATOM 9928 O O . GLN B 1 549 ? 8.062 -35.469 4.441 1 91.81 549 GLN B O 1
ATOM 9933 N N . MET B 1 550 ? 9.586 -34.219 5.461 1 93 550 MET B N 1
ATOM 9934 C CA . MET B 1 550 ? 9.148 -33.031 4.781 1 93 550 MET B CA 1
ATOM 9935 C C . MET B 1 550 ? 9.453 -33.094 3.287 1 93 550 MET B C 1
ATOM 9937 O O . MET B 1 550 ? 8.68 -32.594 2.467 1 93 550 MET B O 1
ATOM 9941 N N . SER B 1 551 ? 10.523 -33.656 2.992 1 93.62 551 SER B N 1
ATOM 9942 C CA . SER B 1 551 ? 10.883 -33.844 1.593 1 93.62 551 SER B CA 1
ATOM 9943 C C . SER B 1 551 ? 9.859 -34.75 0.889 1 93.62 551 SER B C 1
ATOM 9945 O O . SER B 1 551 ? 9.43 -34.438 -0.224 1 93.62 551 SER B O 1
ATOM 9947 N N . ASP B 1 552 ? 9.492 -35.75 1.557 1 95.31 552 ASP B N 1
ATOM 9948 C CA . ASP B 1 552 ? 8.516 -36.656 0.983 1 95.31 552 ASP B CA 1
ATOM 9949 C C . ASP B 1 552 ? 7.152 -36 0.82 1 95.31 552 ASP B C 1
ATOM 9951 O O . ASP B 1 552 ? 6.441 -36.25 -0.152 1 95.31 552 ASP B O 1
ATOM 9955 N N . THR B 1 553 ? 6.844 -35.188 1.781 1 96.69 553 THR B N 1
ATOM 9956 C CA . THR B 1 553 ? 5.598 -34.438 1.691 1 96.69 553 THR B CA 1
ATOM 9957 C C . THR B 1 553 ? 5.602 -33.531 0.465 1 96.69 553 THR B C 1
ATOM 9959 O O . THR B 1 553 ? 4.574 -33.375 -0.196 1 96.69 553 THR B O 1
ATOM 9962 N N . CYS B 1 554 ? 6.691 -32.938 0.2 1 97.12 554 CYS B N 1
ATOM 9963 C CA . CYS B 1 554 ? 6.844 -32.094 -0.965 1 97.12 554 CYS B CA 1
ATOM 9964 C C . CYS B 1 554 ? 6.629 -32.875 -2.256 1 97.12 554 CYS B C 1
ATOM 9966 O O . CYS B 1 554 ? 5.902 -32.406 -3.145 1 97.12 554 CYS B O 1
ATOM 9968 N N . ILE B 1 555 ? 7.207 -34 -2.35 1 97.69 555 ILE B N 1
ATOM 9969 C CA . ILE B 1 555 ? 7.098 -34.844 -3.529 1 97.69 555 ILE B CA 1
ATOM 9970 C C . ILE B 1 555 ? 5.664 -35.344 -3.684 1 97.69 555 ILE B C 1
ATOM 9972 O O . ILE B 1 555 ? 5.113 -35.344 -4.789 1 97.69 555 ILE B O 1
ATOM 9976 N N . GLU B 1 556 ? 5.086 -35.719 -2.592 1 97.75 556 GLU B N 1
ATOM 9977 C CA . GLU B 1 556 ? 3.697 -36.156 -2.621 1 97.75 556 GLU B CA 1
ATOM 9978 C C . GLU B 1 556 ? 2.771 -35.031 -3.1 1 97.75 556 GLU B C 1
ATOM 9980 O O . GLU B 1 556 ? 1.8 -35.312 -3.812 1 97.75 556 GLU B O 1
ATOM 9985 N N . ALA B 1 557 ? 3.059 -33.906 -2.639 1 98.38 557 ALA B N 1
ATOM 9986 C CA . ALA B 1 557 ? 2.266 -32.75 -3.074 1 98.38 557 ALA B CA 1
ATOM 9987 C C . ALA B 1 557 ? 2.369 -32.562 -4.582 1 98.38 557 ALA B C 1
ATOM 9989 O O . ALA B 1 557 ? 1.373 -32.25 -5.25 1 98.38 557 ALA B O 1
ATOM 9990 N N . ALA B 1 558 ? 3.52 -32.656 -5.125 1 98.5 558 ALA B N 1
ATOM 9991 C CA . ALA B 1 558 ? 3.721 -32.562 -6.566 1 98.5 558 ALA B CA 1
ATOM 9992 C C . ALA B 1 558 ? 2.971 -33.656 -7.316 1 98.5 558 ALA B C 1
ATOM 9994 O O . ALA B 1 558 ? 2.393 -33.406 -8.375 1 98.5 558 ALA B O 1
ATOM 9995 N N . GLU B 1 559 ? 3.029 -34.875 -6.754 1 98.25 559 GLU B N 1
ATOM 9996 C CA . GLU B 1 559 ? 2.305 -35.969 -7.359 1 98.25 559 GLU B CA 1
ATOM 9997 C C . GLU B 1 559 ? 0.805 -35.719 -7.406 1 98.25 559 GLU B C 1
ATOM 9999 O O . GLU B 1 559 ? 0.152 -35.969 -8.422 1 98.25 559 GLU B O 1
ATOM 10004 N N . SER B 1 560 ? 0.32 -35.219 -6.312 1 97.75 560 SER B N 1
ATOM 10005 C CA . SER B 1 560 ? -1.098 -34.875 -6.25 1 97.75 560 SER B CA 1
ATOM 10006 C C . SER B 1 560 ? -1.451 -33.781 -7.25 1 97.75 560 SER B C 1
ATOM 10008 O O . SER B 1 560 ? -2.52 -33.812 -7.863 1 97.75 560 SER B O 1
ATOM 10010 N N . ALA B 1 561 ? -0.579 -32.844 -7.387 1 98.31 561 ALA B N 1
ATOM 10011 C CA . ALA B 1 561 ? -0.789 -31.766 -8.344 1 98.31 561 ALA B CA 1
ATOM 10012 C C . ALA B 1 561 ? -0.849 -32.312 -9.773 1 98.31 561 ALA B C 1
ATOM 10014 O O . ALA B 1 561 ? -1.683 -31.875 -10.57 1 98.31 561 ALA B O 1
ATOM 10015 N N . VAL B 1 562 ? 0.003 -33.25 -10.094 1 98.44 562 VAL B N 1
ATOM 10016 C CA . VAL B 1 562 ? 0.046 -33.812 -11.438 1 98.44 562 VAL B CA 1
ATOM 10017 C C . VAL B 1 562 ? -1.265 -34.531 -11.734 1 98.44 562 VAL B C 1
ATOM 10019 O O . VAL B 1 562 ? -1.768 -34.469 -12.859 1 98.44 562 VAL B O 1
ATOM 10022 N N . LYS B 1 563 ? -1.778 -35.188 -10.758 1 97.31 563 LYS B N 1
ATOM 10023 C CA . LYS B 1 563 ? -3.061 -35.875 -10.945 1 97.31 563 LYS B CA 1
ATOM 10024 C C . LYS B 1 563 ? -4.148 -34.875 -11.336 1 97.31 563 LYS B C 1
ATOM 10026 O O . LYS B 1 563 ? -4.957 -35.156 -12.227 1 97.31 563 LYS B O 1
ATOM 10031 N N . ILE B 1 564 ? -4.148 -33.781 -10.711 1 97.31 564 ILE B N 1
ATOM 10032 C CA . ILE B 1 564 ? -5.145 -32.75 -10.992 1 97.31 564 ILE B CA 1
ATOM 10033 C C . ILE B 1 564 ? -4.875 -32.156 -12.359 1 97.31 564 ILE B C 1
ATOM 10035 O O . ILE B 1 564 ? -5.805 -31.891 -13.125 1 97.31 564 ILE B O 1
ATOM 10039 N N . LEU B 1 565 ? -3.631 -31.922 -12.664 1 97.81 565 LEU B N 1
ATOM 10040 C CA . LEU B 1 565 ? -3.25 -31.359 -13.953 1 97.81 565 LEU B CA 1
ATOM 10041 C C . LEU B 1 565 ? -3.66 -32.281 -15.094 1 97.81 565 LEU B C 1
ATOM 10043 O O . LEU B 1 565 ? -4.047 -31.828 -16.172 1 97.81 565 LEU B O 1
ATOM 10047 N N . ARG B 1 566 ? -3.537 -33.562 -14.891 1 97.12 566 ARG B N 1
ATOM 10048 C CA . ARG B 1 566 ? -3.975 -34.531 -15.891 1 97.12 566 ARG B CA 1
ATOM 10049 C C . ARG B 1 566 ? -5.461 -34.375 -16.203 1 97.12 566 ARG B C 1
ATOM 10051 O O . ARG B 1 566 ? -5.859 -34.375 -17.359 1 97.12 566 ARG B O 1
ATOM 10058 N N . ARG B 1 567 ? -6.156 -34.188 -15.18 1 94.5 567 ARG B N 1
ATOM 10059 C CA . ARG B 1 567 ? -7.59 -34 -15.359 1 94.5 567 ARG B CA 1
ATOM 10060 C C . ARG B 1 567 ? -7.879 -32.688 -16.078 1 94.5 567 ARG B C 1
ATOM 10062 O O . ARG B 1 567 ? -8.734 -32.625 -16.969 1 94.5 567 ARG B O 1
ATOM 10069 N N . MET B 1 568 ? -7.203 -31.656 -15.734 1 95.88 568 MET B N 1
ATOM 10070 C CA . MET B 1 568 ? -7.414 -30.359 -16.359 1 95.88 568 MET B CA 1
ATOM 10071 C C . MET B 1 568 ? -7.031 -30.391 -17.844 1 95.88 568 MET B C 1
ATOM 10073 O O . MET B 1 568 ? -7.668 -29.734 -18.656 1 95.88 568 MET B O 1
ATOM 10077 N N . ARG B 1 569 ? -5.984 -31.109 -18.125 1 96.75 569 ARG B N 1
ATOM 10078 C CA . ARG B 1 569 ? -5.594 -31.281 -19.531 1 96.75 569 ARG B CA 1
ATOM 10079 C C . ARG B 1 569 ? -6.672 -32.031 -20.312 1 96.75 569 ARG B C 1
ATOM 10081 O O . ARG B 1 569 ? -7.012 -31.625 -21.438 1 96.75 569 ARG B O 1
ATOM 10088 N N . GLU B 1 570 ? -7.188 -33.062 -19.734 1 93.69 570 GLU B N 1
ATOM 10089 C CA . GLU B 1 570 ? -8.242 -33.844 -20.375 1 93.69 570 GLU B CA 1
ATOM 10090 C C . GLU B 1 570 ? -9.484 -33 -20.625 1 93.69 570 GLU B C 1
ATOM 10092 O O . GLU B 1 570 ? -10.133 -33.125 -21.656 1 93.69 570 GLU B O 1
ATOM 10097 N N . GLU B 1 571 ? -9.75 -32.156 -19.688 1 93.12 571 GLU B N 1
ATOM 10098 C CA . GLU B 1 571 ? -10.945 -31.328 -19.781 1 93.12 571 GLU B CA 1
ATOM 10099 C C . GLU B 1 571 ? -10.648 -30.016 -20.516 1 93.12 571 GLU B C 1
ATOM 10101 O O . GLU B 1 571 ? -11.547 -29.188 -20.703 1 93.12 571 GLU B O 1
ATOM 10106 N N . GLN B 1 572 ? -9.406 -29.75 -20.875 1 94.06 572 GLN B N 1
ATOM 10107 C CA . GLN B 1 572 ? -8.969 -28.578 -21.625 1 94.06 572 GLN B CA 1
ATOM 10108 C C . GLN B 1 572 ? -9.289 -27.297 -20.875 1 94.06 572 GLN B C 1
ATOM 10110 O O . GLN B 1 572 ? -9.875 -26.359 -21.438 1 94.06 572 GLN B O 1
ATOM 10115 N N . THR B 1 573 ? -8.953 -27.281 -19.594 1 95.25 573 THR B N 1
ATOM 10116 C CA . THR B 1 573 ? -9.281 -26.125 -18.766 1 95.25 573 THR B CA 1
ATOM 10117 C C . THR B 1 573 ? -8.023 -25.375 -18.359 1 95.25 573 THR B C 1
ATOM 10119 O O . THR B 1 573 ? -8.094 -24.344 -17.672 1 95.25 573 THR B O 1
ATOM 10122 N N . LEU B 1 574 ? -6.848 -25.797 -18.781 1 97 574 LEU B N 1
ATOM 10123 C CA . LEU B 1 574 ? -5.609 -25.078 -18.531 1 97 574 LEU B CA 1
ATOM 10124 C C . LEU B 1 574 ? -5.574 -23.766 -19.312 1 97 574 LEU B C 1
ATOM 10126 O O . LEU B 1 574 ? -6.09 -23.688 -20.438 1 97 574 LEU B O 1
ATOM 10130 N N . SER B 1 575 ? -5.035 -22.734 -18.656 1 96.94 575 SER B N 1
ATOM 10131 C CA . SER B 1 575 ? -5.035 -21.438 -19.312 1 96.94 575 SER B CA 1
ATOM 10132 C C . SER B 1 575 ? -3.656 -20.781 -19.266 1 96.94 575 SER B C 1
ATOM 10134 O O . SER B 1 575 ? -2.957 -20.891 -18.25 1 96.94 575 SER B O 1
ATOM 10136 N N . SER B 1 576 ? -3.312 -20.125 -20.328 1 96.44 576 SER B N 1
ATOM 10137 C CA . SER B 1 576 ? -2.066 -19.375 -20.406 1 96.44 576 SER B CA 1
ATOM 10138 C C . SER B 1 576 ? -2.309 -17.891 -20.141 1 96.44 576 SER B C 1
ATOM 10140 O O . SER B 1 576 ? -1.377 -17.078 -20.203 1 96.44 576 SER B O 1
ATOM 10142 N N . LEU B 1 577 ? -3.551 -17.5 -19.781 1 97 577 LEU B N 1
ATOM 10143 C CA . LEU B 1 577 ? -3.908 -16.094 -19.656 1 97 577 LEU B CA 1
ATOM 10144 C C . LEU B 1 577 ? -3.443 -15.531 -18.312 1 97 577 LEU B C 1
ATOM 10146 O O . LEU B 1 577 ? -3.338 -14.312 -18.156 1 97 577 LEU B O 1
ATOM 10150 N N . VAL B 1 578 ? -3.215 -16.391 -17.359 1 94.94 578 VAL B N 1
ATOM 10151 C CA . VAL B 1 578 ? -2.729 -15.977 -16.062 1 94.94 578 VAL B CA 1
ATOM 10152 C C . VAL B 1 578 ? -1.433 -16.703 -15.727 1 94.94 578 VAL B C 1
ATOM 10154 O O . VAL B 1 578 ? -1.174 -17.797 -16.25 1 94.94 578 VAL B O 1
ATOM 10157 N N . LEU B 1 579 ? -0.711 -16.188 -14.875 1 94.38 579 LEU B N 1
ATOM 10158 C CA . LEU B 1 579 ? 0.61 -16.719 -14.562 1 94.38 579 LEU B CA 1
ATOM 10159 C C . LEU B 1 579 ? 0.499 -18.047 -13.812 1 94.38 579 LEU B C 1
ATOM 10161 O O . LEU B 1 579 ? 1.344 -18.922 -13.984 1 94.38 579 LEU B O 1
ATOM 10165 N N . PHE B 1 580 ? -0.461 -18.266 -13.07 1 96.06 580 PHE B N 1
ATOM 10166 C CA . PHE B 1 580 ? -0.506 -19.328 -12.07 1 96.06 580 PHE B CA 1
ATOM 10167 C C . PHE B 1 580 ? -0.28 -20.688 -12.719 1 96.06 580 PHE B C 1
ATOM 10169 O O . PHE B 1 580 ? 0.545 -21.484 -12.25 1 96.06 580 PHE B O 1
ATOM 10176 N N . ASP B 1 581 ? -0.948 -21.016 -13.797 1 96.81 581 ASP B N 1
ATOM 10177 C CA . ASP B 1 581 ? -0.864 -22.344 -14.414 1 96.81 581 ASP B CA 1
ATOM 10178 C C . ASP B 1 581 ? 0.559 -22.641 -14.875 1 96.81 581 ASP B C 1
ATOM 10180 O O . ASP B 1 581 ? 1.123 -23.688 -14.539 1 96.81 581 ASP B O 1
ATOM 10184 N N . SER B 1 582 ? 1.071 -21.719 -15.594 1 95.06 582 SER B N 1
ATOM 10185 C CA . SER B 1 582 ? 2.408 -21.906 -16.141 1 95.06 582 SER B CA 1
ATOM 10186 C C . SER B 1 582 ? 3.461 -21.953 -15.047 1 95.06 582 SER B C 1
ATOM 10188 O O . SER B 1 582 ? 4.34 -22.828 -15.062 1 95.06 582 SER B O 1
ATOM 10190 N N . HIS B 1 583 ? 3.355 -21.062 -14.156 1 94.5 583 HIS B N 1
ATOM 10191 C CA . HIS B 1 583 ? 4.328 -20.984 -13.078 1 94.5 583 HIS B CA 1
ATOM 10192 C C . HIS B 1 583 ? 4.289 -22.25 -12.211 1 94.5 583 HIS B C 1
ATOM 10194 O O . HIS B 1 583 ? 5.332 -22.797 -11.867 1 94.5 583 HIS B O 1
ATOM 10200 N N . PHE B 1 584 ? 3.158 -22.625 -11.883 1 96.44 584 PHE B N 1
ATOM 10201 C CA . PHE B 1 584 ? 3.027 -23.766 -10.984 1 96.44 584 PHE B CA 1
ATOM 10202 C C . PHE B 1 584 ? 3.484 -25.047 -11.672 1 96.44 584 PHE B C 1
ATOM 10204 O O . PHE B 1 584 ? 4.09 -25.922 -11.039 1 96.44 584 PHE B O 1
ATOM 10211 N N . MET B 1 585 ? 3.184 -25.203 -12.891 1 96.19 585 MET B N 1
ATOM 10212 C CA . MET B 1 585 ? 3.688 -26.359 -13.633 1 96.19 585 MET B CA 1
ATOM 10213 C C . MET B 1 585 ? 5.211 -26.375 -13.633 1 96.19 585 MET B C 1
ATOM 10215 O O . MET B 1 585 ? 5.824 -27.438 -13.531 1 96.19 585 MET B O 1
ATOM 10219 N N . GLY B 1 586 ? 5.762 -25.203 -13.789 1 93.88 586 GLY B N 1
ATOM 10220 C CA . GLY B 1 586 ? 7.211 -25.109 -13.688 1 93.88 586 GLY B CA 1
ATOM 10221 C C . GLY B 1 586 ? 7.742 -25.547 -12.336 1 93.88 586 GLY B C 1
ATOM 10222 O O . GLY B 1 586 ? 8.773 -26.203 -12.25 1 93.88 586 GLY B O 1
ATOM 10223 N N . GLU B 1 587 ? 7.062 -25.188 -11.344 1 94.88 587 GLU B N 1
ATOM 10224 C CA . GLU B 1 587 ? 7.465 -25.562 -9.992 1 94.88 587 GLU B CA 1
ATOM 10225 C C . GLU B 1 587 ? 7.367 -27.078 -9.797 1 94.88 587 GLU B C 1
ATOM 10227 O O . GLU B 1 587 ? 8.258 -27.688 -9.195 1 94.88 587 GLU B O 1
ATOM 10232 N N . VAL B 1 588 ? 6.305 -27.594 -10.281 1 97.31 588 VAL B N 1
ATOM 10233 C CA . VAL B 1 588 ? 6.105 -29.047 -10.18 1 97.31 588 VAL B CA 1
ATOM 10234 C C . VAL B 1 588 ? 7.23 -29.766 -10.914 1 97.31 588 VAL B C 1
ATOM 10236 O O . VAL B 1 588 ? 7.785 -30.75 -10.398 1 97.31 588 VAL B O 1
ATOM 10239 N N . MET B 1 589 ? 7.586 -29.328 -12.047 1 95.5 589 MET B N 1
ATOM 10240 C CA . MET B 1 589 ? 8.68 -29.938 -12.797 1 95.5 589 MET B CA 1
ATOM 10241 C C . MET B 1 589 ? 9.992 -29.828 -12.023 1 95.5 589 MET B C 1
ATOM 10243 O O . MET B 1 589 ? 10.781 -30.781 -12 1 95.5 589 MET B O 1
ATOM 10247 N N . GLY B 1 590 ? 10.164 -28.672 -11.422 1 92.88 590 GLY B N 1
ATOM 10248 C CA . GLY B 1 590 ? 11.352 -28.5 -10.594 1 92.88 590 GLY B CA 1
ATOM 10249 C C . GLY B 1 590 ? 11.414 -29.5 -9.453 1 92.88 590 GLY B C 1
ATOM 10250 O O . GLY B 1 590 ? 12.484 -30.047 -9.164 1 92.88 590 GLY B O 1
ATOM 10251 N N . ILE B 1 591 ? 10.312 -29.734 -8.844 1 95.75 591 ILE B N 1
ATOM 10252 C CA . ILE B 1 591 ? 10.25 -30.672 -7.734 1 95.75 591 ILE B CA 1
ATOM 10253 C C . ILE B 1 591 ? 10.5 -32.094 -8.242 1 95.75 591 ILE B C 1
ATOM 10255 O O . ILE B 1 591 ? 11.219 -32.875 -7.609 1 95.75 591 ILE B O 1
ATOM 10259 N N . LEU B 1 592 ? 9.906 -32.469 -9.367 1 96.25 592 LEU B N 1
ATOM 10260 C CA . LEU B 1 592 ? 10.062 -33.781 -9.93 1 96.25 592 LEU B CA 1
ATOM 10261 C C . LEU B 1 592 ? 11.516 -34.031 -10.336 1 96.25 592 LEU B C 1
ATOM 10263 O O . LEU B 1 592 ? 12.023 -35.156 -10.164 1 96.25 592 LEU B O 1
ATOM 10267 N N . ILE B 1 593 ? 12.156 -33.031 -10.836 1 93.12 593 ILE B N 1
ATOM 10268 C CA . ILE B 1 593 ? 13.578 -33.156 -11.172 1 93.12 593 ILE B CA 1
ATOM 10269 C C . ILE B 1 593 ? 14.383 -33.469 -9.914 1 93.12 593 ILE B C 1
ATOM 10271 O O . ILE B 1 593 ? 15.234 -34.344 -9.914 1 93.12 593 ILE B O 1
ATOM 10275 N N . MET B 1 594 ? 14.07 -32.781 -8.867 1 92 594 MET B N 1
ATOM 10276 C CA . MET B 1 594 ? 14.773 -33.031 -7.605 1 92 594 MET B CA 1
ATOM 10277 C C . MET B 1 594 ? 14.445 -34.406 -7.043 1 92 594 MET B C 1
ATOM 10279 O O . MET B 1 594 ? 15.312 -35.062 -6.477 1 92 594 MET B O 1
ATOM 10283 N N . ALA B 1 595 ? 13.203 -34.75 -7.188 1 94.44 595 ALA B N 1
ATOM 10284 C CA . ALA B 1 595 ? 12.805 -36.094 -6.734 1 94.44 595 ALA B CA 1
ATOM 10285 C C . ALA B 1 595 ? 13.586 -37.156 -7.469 1 94.44 595 ALA B C 1
ATOM 10287 O O . ALA B 1 595 ? 13.992 -38.156 -6.871 1 94.44 595 ALA B O 1
ATOM 10288 N N . LEU B 1 596 ? 13.836 -37 -8.734 1 92.88 596 LEU B N 1
ATOM 10289 C CA . LEU B 1 596 ? 14.555 -37.938 -9.562 1 92.88 596 LEU B CA 1
ATOM 10290 C C . LEU B 1 596 ? 16.047 -37.938 -9.234 1 92.88 596 LEU B C 1
ATOM 10292 O O . LEU B 1 596 ? 16.719 -38.969 -9.391 1 92.88 596 LEU B O 1
ATOM 10296 N N . GLN B 1 597 ? 16.516 -36.812 -8.758 1 87.19 597 GLN B N 1
ATOM 10297 C CA . GLN B 1 597 ? 17.891 -36.75 -8.305 1 87.19 597 GLN B CA 1
ATOM 10298 C C . GLN B 1 597 ? 18.078 -37.469 -6.965 1 87.19 597 GLN B C 1
ATOM 10300 O O . GLN B 1 597 ? 19.141 -38.031 -6.695 1 87.19 597 GLN B O 1
ATOM 10305 N N . LYS B 1 598 ? 17.125 -37.375 -6.168 1 87.31 598 LYS B N 1
ATOM 10306 C CA . LYS B 1 598 ? 17.156 -38.062 -4.883 1 87.31 598 LYS B CA 1
ATOM 10307 C C . LYS B 1 598 ? 17.062 -39.562 -5.07 1 87.31 598 LYS B C 1
ATOM 10309 O O . LYS B 1 598 ? 17.812 -40.312 -4.434 1 87.31 598 LYS B O 1
ATOM 10314 N N . ARG B 1 599 ? 16.062 -39.938 -5.859 1 88.44 599 ARG B N 1
ATOM 10315 C CA . ARG B 1 599 ? 15.859 -41.344 -6.152 1 88.44 599 ARG B CA 1
ATOM 10316 C C . ARG B 1 599 ? 15.266 -41.531 -7.543 1 88.44 599 ARG B C 1
ATOM 10318 O O . ARG B 1 599 ? 14.258 -40.906 -7.883 1 88.44 599 ARG B O 1
ATOM 10325 N N . SER B 1 600 ? 15.922 -42.438 -8.281 1 89 600 SER B N 1
ATOM 10326 C CA . SER B 1 600 ? 15.375 -42.75 -9.602 1 89 600 SER B CA 1
ATOM 10327 C C . SER B 1 600 ? 14.039 -43.469 -9.492 1 89 600 SER B C 1
ATOM 10329 O O . SER B 1 600 ? 13.883 -44.375 -8.688 1 89 600 SER B O 1
ATOM 10331 N N . ASN B 1 601 ? 13.078 -42.938 -10.195 1 91.94 601 ASN B N 1
ATOM 10332 C CA . ASN B 1 601 ? 11.719 -43.469 -10.203 1 91.94 601 ASN B CA 1
ATOM 10333 C C . ASN B 1 601 ? 11.047 -43.281 -11.555 1 91.94 601 ASN B C 1
ATOM 10335 O O . ASN B 1 601 ? 10.852 -42.156 -11.992 1 91.94 601 ASN B O 1
ATOM 10339 N N . THR B 1 602 ? 10.602 -44.312 -12.148 1 92.62 602 THR B N 1
ATOM 10340 C CA . THR B 1 602 ? 10.031 -44.281 -13.492 1 92.62 602 THR B CA 1
ATOM 10341 C C . THR B 1 602 ? 8.711 -43.531 -13.5 1 92.62 602 THR B C 1
ATOM 10343 O O . THR B 1 602 ? 8.375 -42.875 -14.484 1 92.62 602 THR B O 1
ATOM 10346 N N . GLU B 1 603 ? 8.031 -43.688 -12.414 1 94.88 603 GLU B N 1
ATOM 10347 C CA . GLU B 1 603 ? 6.762 -42.938 -12.328 1 94.88 603 GLU B CA 1
ATOM 10348 C C . GLU B 1 603 ? 6.988 -41.438 -12.352 1 94.88 603 GLU B C 1
ATOM 10350 O O . GLU B 1 603 ? 6.25 -40.719 -13.008 1 94.88 603 GLU B O 1
ATOM 10355 N N . HIS B 1 604 ? 7.969 -41.031 -11.648 1 96.06 604 HIS B N 1
ATOM 10356 C CA . HIS B 1 604 ? 8.297 -39.594 -11.625 1 96.06 604 HIS B CA 1
ATOM 10357 C C . HIS B 1 604 ? 8.781 -39.125 -12.984 1 96.06 604 HIS B C 1
ATOM 10359 O O . HIS B 1 604 ? 8.516 -37.969 -13.375 1 96.06 604 HIS B O 1
ATOM 10365 N N . GLN B 1 605 ? 9.5 -39.938 -13.68 1 95.25 605 GLN B N 1
ATOM 10366 C CA . GLN B 1 605 ? 9.93 -39.594 -15.031 1 95.25 605 GLN B CA 1
ATOM 10367 C C . GLN B 1 605 ? 8.734 -39.406 -15.961 1 95.25 605 GLN B C 1
ATOM 10369 O O . GLN B 1 605 ? 8.711 -38.5 -16.781 1 95.25 605 GLN B O 1
ATOM 10374 N N . GLY B 1 606 ? 7.832 -40.375 -15.789 1 95.81 606 GLY B N 1
ATOM 10375 C CA . GLY B 1 606 ? 6.613 -40.25 -16.578 1 95.81 606 GLY B CA 1
ATOM 10376 C C . GLY B 1 606 ? 5.824 -39 -16.266 1 95.81 606 GLY B C 1
ATOM 10377 O O . GLY B 1 606 ? 5.273 -38.375 -17.172 1 95.81 606 GLY B O 1
ATOM 10378 N N . MET B 1 607 ? 5.777 -38.656 -15.039 1 97.25 607 MET B N 1
ATOM 10379 C CA . MET B 1 607 ? 5.074 -37.438 -14.625 1 97.25 607 MET B CA 1
ATOM 10380 C C . MET B 1 607 ? 5.758 -36.188 -15.18 1 97.25 607 MET B C 1
ATOM 10382 O O . MET B 1 607 ? 5.09 -35.25 -15.617 1 97.25 607 MET B O 1
ATOM 10386 N N . LEU B 1 608 ? 7.051 -36.156 -15.078 1 96.5 608 LEU B N 1
ATOM 10387 C CA . LEU B 1 608 ? 7.82 -35.031 -15.617 1 96.5 608 LEU B CA 1
ATOM 10388 C C . LEU B 1 608 ? 7.586 -34.906 -17.109 1 96.5 608 LEU B C 1
ATOM 10390 O O . LEU B 1 608 ? 7.402 -33.781 -17.609 1 96.5 608 LEU B O 1
ATOM 10394 N N . GLN B 1 609 ? 7.594 -36 -17.844 1 95.5 609 GLN B N 1
ATOM 10395 C CA . GLN B 1 609 ? 7.332 -35.969 -19.266 1 95.5 609 GLN B CA 1
ATOM 10396 C C . GLN B 1 609 ? 5.926 -35.469 -19.578 1 95.5 609 GLN B C 1
ATOM 10398 O O . GLN B 1 609 ? 5.734 -34.688 -20.5 1 95.5 609 GLN B O 1
ATOM 10403 N N . PHE B 1 610 ? 5.027 -35.938 -18.828 1 96.75 610 PHE B N 1
ATOM 10404 C CA . PHE B 1 610 ? 3.654 -35.469 -18.969 1 96.75 610 PHE B CA 1
ATOM 10405 C C . PHE B 1 610 ? 3.578 -33.938 -18.828 1 96.75 610 PHE B C 1
ATOM 10407 O O . PHE B 1 610 ? 2.939 -33.281 -19.625 1 96.75 610 PHE B O 1
ATOM 10414 N N . CYS B 1 611 ? 4.184 -33.438 -17.719 1 97.31 611 CYS B N 1
ATOM 10415 C CA . CYS B 1 611 ? 4.145 -31.984 -17.469 1 97.31 611 CYS B CA 1
ATOM 10416 C C . CYS B 1 611 ? 4.789 -31.203 -18.594 1 97.31 611 CYS B C 1
ATOM 10418 O O . CYS B 1 611 ? 4.266 -30.172 -19.016 1 97.31 611 CYS B O 1
ATOM 10420 N N . LEU B 1 612 ? 5.875 -31.688 -19.062 1 95.31 612 LEU B N 1
ATOM 10421 C CA . LEU B 1 612 ? 6.578 -31.031 -20.156 1 95.31 612 LEU B CA 1
ATOM 10422 C C . LEU B 1 612 ? 5.723 -31.016 -21.422 1 95.31 612 LEU B C 1
ATOM 10424 O O . LEU B 1 612 ? 5.621 -29.984 -22.094 1 95.31 612 LEU B O 1
ATOM 10428 N N . GLU B 1 613 ? 5.117 -32.125 -21.734 1 95.31 613 GLU B N 1
ATOM 10429 C CA . GLU B 1 613 ? 4.266 -32.219 -22.922 1 95.31 613 GLU B CA 1
ATOM 10430 C C . GLU B 1 613 ? 3.035 -31.312 -22.781 1 95.31 613 GLU B C 1
ATOM 10432 O O . GLU B 1 613 ? 2.602 -30.703 -23.75 1 95.31 613 GLU B O 1
ATOM 10437 N N . THR B 1 614 ? 2.475 -31.359 -21.609 1 96.94 614 THR B N 1
ATOM 10438 C CA . THR B 1 614 ? 1.324 -30.5 -21.359 1 96.94 614 THR B CA 1
ATOM 10439 C C . THR B 1 614 ? 1.693 -29.031 -21.531 1 96.94 614 THR B C 1
ATOM 10441 O O . THR B 1 614 ? 0.948 -28.266 -22.156 1 96.94 614 THR B O 1
ATOM 10444 N N . PHE B 1 615 ? 2.781 -28.672 -20.969 1 95.62 615 PHE B N 1
ATOM 10445 C CA . PHE B 1 615 ? 3.254 -27.297 -21.062 1 95.62 615 PHE B CA 1
ATOM 10446 C C . PHE B 1 615 ? 3.482 -26.922 -22.531 1 95.62 615 PHE B C 1
ATOM 10448 O O . PHE B 1 615 ? 3.125 -25.812 -22.938 1 95.62 615 PHE B O 1
ATOM 10455 N N . ARG B 1 616 ? 4.004 -27.781 -23.328 1 93 616 ARG B N 1
ATOM 10456 C CA . ARG B 1 616 ? 4.242 -27.562 -24.75 1 93 616 ARG B CA 1
ATOM 10457 C C . ARG B 1 616 ? 2.932 -27.391 -25.5 1 93 616 ARG B C 1
ATOM 10459 O O . ARG B 1 616 ? 2.873 -26.656 -26.484 1 93 616 ARG B O 1
ATOM 10466 N N . GLY B 1 617 ? 1.953 -28.031 -24.984 1 93.19 617 GLY B N 1
ATOM 10467 C CA . GLY B 1 617 ? 0.663 -28 -25.656 1 93.19 617 GLY B CA 1
ATOM 10468 C C . GLY B 1 617 ? -0.171 -26.797 -25.297 1 93.19 617 GLY B C 1
ATOM 10469 O O . GLY B 1 617 ? -1.15 -26.484 -25.969 1 93.19 617 GLY B O 1
ATOM 10470 N N . MET B 1 618 ? 0.194 -26.047 -24.312 1 95 618 MET B N 1
ATOM 10471 C CA . MET B 1 618 ? -0.538 -24.844 -23.906 1 95 618 MET B CA 1
ATOM 10472 C C . MET B 1 618 ? -0.32 -23.719 -24.906 1 95 618 MET B C 1
ATOM 10474 O O . MET B 1 618 ? 0.689 -23.688 -25.609 1 95 618 MET B O 1
ATOM 10478 N N . GLU B 1 619 ? -1.316 -22.781 -24.906 1 94.44 619 GLU B N 1
ATOM 10479 C CA . GLU B 1 619 ? -1.195 -21.625 -25.797 1 94.44 619 GLU B CA 1
ATOM 10480 C C . GLU B 1 619 ? 0.019 -20.781 -25.422 1 94.44 619 GLU B C 1
ATOM 10482 O O . GLU B 1 619 ? 0.184 -20.391 -24.266 1 94.44 619 GLU B O 1
ATOM 10487 N N . LYS B 1 620 ? 0.836 -20.516 -26.422 1 93.5 620 LYS B N 1
ATOM 10488 C CA . LYS B 1 620 ? 2.07 -19.781 -26.172 1 93.5 620 LYS B CA 1
ATOM 10489 C C . LYS B 1 620 ? 1.818 -18.266 -26.172 1 93.5 620 LYS B C 1
ATOM 10491 O O . LYS B 1 620 ? 2.256 -17.562 -27.078 1 93.5 620 LYS B O 1
ATOM 10496 N N . VAL B 1 621 ? 1.241 -17.859 -25.125 1 93.94 621 VAL B N 1
ATOM 10497 C CA . VAL B 1 621 ? 0.985 -16.438 -24.922 1 93.94 621 VAL B CA 1
ATOM 10498 C C . VAL B 1 621 ? 1.429 -16.031 -23.516 1 93.94 621 VAL B C 1
ATOM 10500 O O . VAL B 1 621 ? 1.52 -16.859 -22.625 1 93.94 621 VAL B O 1
ATOM 10503 N N . GLY B 1 622 ? 1.797 -14.766 -23.344 1 92 622 GLY B N 1
ATOM 10504 C CA . GLY B 1 622 ? 2.152 -14.234 -22.031 1 92 622 GLY B CA 1
ATOM 10505 C C . GLY B 1 622 ? 3.283 -14.992 -21.375 1 92 622 GLY B C 1
ATOM 10506 O O . GLY B 1 622 ? 4.328 -15.227 -21.984 1 92 622 GLY B O 1
ATOM 10507 N N . TRP B 1 623 ? 3.045 -15.484 -20.203 1 91.81 623 TRP B N 1
ATOM 10508 C CA . TRP B 1 623 ? 4.066 -16.141 -19.391 1 91.81 623 TRP B CA 1
ATOM 10509 C C . TRP B 1 623 ? 4.438 -17.5 -19.969 1 91.81 623 TRP B C 1
ATOM 10511 O O . TRP B 1 623 ? 5.59 -17.922 -19.875 1 91.81 623 TRP B O 1
ATOM 10521 N N . CYS B 1 624 ? 3.445 -18.141 -20.5 1 94 624 CYS B N 1
ATOM 10522 C CA . CYS B 1 624 ? 3.717 -19.453 -21.094 1 94 624 CYS B CA 1
ATOM 10523 C C . CYS B 1 624 ? 4.754 -19.344 -22.203 1 94 624 CYS B C 1
ATOM 10525 O O . CYS B 1 624 ? 5.633 -20.188 -22.328 1 94 624 CYS B O 1
ATOM 10527 N N . GLU B 1 625 ? 4.598 -18.375 -22.969 1 90.81 625 GLU B N 1
ATOM 10528 C CA . GLU B 1 625 ? 5.562 -18.141 -24.047 1 90.81 625 GLU B CA 1
ATOM 10529 C C . GLU B 1 625 ? 6.941 -17.812 -23.484 1 90.81 625 GLU B C 1
ATOM 10531 O O . GLU B 1 625 ? 7.957 -18.281 -23.984 1 90.81 625 GLU B O 1
ATOM 10536 N N . LYS B 1 626 ? 6.98 -17.109 -22.469 1 86.69 626 LYS B N 1
ATOM 10537 C CA . LYS B 1 626 ? 8.242 -16.625 -21.906 1 86.69 626 LYS B CA 1
ATOM 10538 C C . LYS B 1 626 ? 8.953 -17.734 -21.125 1 86.69 626 LYS B C 1
ATOM 10540 O O . LYS B 1 626 ? 10.188 -17.797 -21.125 1 86.69 626 LYS B O 1
ATOM 10545 N N . LEU B 1 627 ? 8.25 -18.594 -20.484 1 89 627 LEU B N 1
ATOM 10546 C CA . LEU B 1 627 ? 8.828 -19.594 -19.594 1 89 627 LEU B CA 1
ATOM 10547 C C . LEU B 1 627 ? 9.172 -20.859 -20.359 1 89 627 LEU B C 1
ATOM 10549 O O . LEU B 1 627 ? 9.961 -21.688 -19.875 1 89 627 LEU B O 1
ATOM 10553 N N . SER B 1 628 ? 8.617 -21.016 -21.469 1 88.44 628 SER B N 1
ATOM 10554 C CA . SER B 1 628 ? 8.734 -22.266 -22.203 1 88.44 628 SER B CA 1
ATOM 10555 C C . SER B 1 628 ? 10.188 -22.609 -22.5 1 88.44 628 SER B C 1
ATOM 10557 O O . SER B 1 628 ? 10.648 -23.719 -22.172 1 88.44 628 SER B O 1
ATOM 10559 N N . PRO B 1 629 ? 10.938 -21.656 -23.016 1 85.38 629 PRO B N 1
ATOM 10560 C CA . PRO B 1 629 ? 12.328 -22 -23.312 1 85.38 629 PRO B CA 1
ATOM 10561 C C . PRO B 1 629 ? 13.133 -22.297 -22.047 1 85.38 629 PRO B C 1
ATOM 10563 O O . PRO B 1 629 ? 13.984 -23.203 -22.047 1 85.38 629 PRO B O 1
ATOM 10566 N N . GLU B 1 630 ? 12.859 -21.625 -21.016 1 83.94 630 GLU B N 1
ATOM 10567 C CA . GLU B 1 630 ? 13.586 -21.812 -19.766 1 83.94 630 GLU B CA 1
ATOM 10568 C C . GLU B 1 630 ? 13.273 -23.172 -19.141 1 83.94 630 GLU B C 1
ATOM 10570 O O . GLU B 1 630 ? 14.164 -23.828 -18.609 1 83.94 630 GLU B O 1
ATOM 10575 N N . LEU B 1 631 ? 12.07 -23.547 -19.141 1 87.44 631 LEU B N 1
ATOM 10576 C CA . LEU B 1 631 ? 11.648 -24.797 -18.531 1 87.44 631 LEU B CA 1
ATOM 10577 C C . LEU B 1 631 ? 12.18 -25.984 -19.328 1 87.44 631 LEU B C 1
ATOM 10579 O O . LEU B 1 631 ? 12.609 -26.984 -18.75 1 87.44 631 LEU B O 1
ATOM 10583 N N . GLU B 1 632 ? 12.141 -25.828 -20.578 1 87.19 632 GLU B N 1
ATOM 10584 C CA . GLU B 1 632 ? 12.664 -26.906 -21.422 1 87.19 632 GLU B CA 1
ATOM 10585 C C . GLU B 1 632 ? 14.172 -27.062 -21.25 1 87.19 632 GLU B C 1
ATOM 10587 O O . GLU B 1 632 ? 14.672 -28.188 -21.172 1 87.19 632 GLU B O 1
ATOM 10592 N N . SER B 1 633 ? 14.812 -25.953 -21.188 1 83.69 633 SER B N 1
ATOM 10593 C CA . SER B 1 633 ? 16.25 -25.984 -20.969 1 83.69 633 SER B CA 1
ATOM 10594 C C . SER B 1 633 ? 16.594 -26.625 -19.625 1 83.69 633 SER B C 1
ATOM 10596 O O . SER B 1 633 ? 17.562 -27.375 -19.516 1 83.69 633 SER B O 1
ATOM 10598 N N . THR B 1 634 ? 15.828 -26.312 -18.672 1 84.12 634 THR B N 1
ATOM 10599 C CA . THR B 1 634 ? 16.047 -26.844 -17.328 1 84.12 634 THR B CA 1
ATOM 10600 C C . THR B 1 634 ? 15.859 -28.359 -17.312 1 84.12 634 THR B C 1
ATOM 10602 O O . THR B 1 634 ? 16.641 -29.078 -16.688 1 84.12 634 THR B O 1
ATOM 10605 N N . VAL B 1 635 ? 14.875 -28.797 -17.953 1 88.31 635 VAL B N 1
ATOM 10606 C CA . VAL B 1 635 ? 14.602 -30.234 -18 1 88.31 635 VAL B CA 1
ATOM 10607 C C . VAL B 1 635 ? 15.703 -30.953 -18.766 1 88.31 635 VAL B C 1
ATOM 10609 O O . VAL B 1 635 ? 16.172 -32 -18.359 1 88.31 635 VAL B O 1
ATOM 10612 N N . HIS B 1 636 ? 16.172 -30.281 -19.766 1 84.38 636 HIS B N 1
ATOM 10613 C CA . HIS B 1 636 ? 17.234 -30.891 -20.562 1 84.38 636 HIS B CA 1
ATOM 10614 C C . HIS B 1 636 ? 18.547 -30.906 -19.797 1 84.38 636 HIS B C 1
ATOM 10616 O O . HIS B 1 636 ? 19.297 -31.891 -19.859 1 84.38 636 HIS B O 1
ATOM 10622 N N . ALA B 1 637 ? 18.797 -29.891 -19.172 1 80.69 637 ALA B N 1
ATOM 10623 C CA . ALA B 1 637 ? 20.047 -29.766 -18.438 1 80.69 637 ALA B CA 1
ATOM 10624 C C . ALA B 1 637 ? 20.094 -30.734 -17.266 1 80.69 637 ALA B C 1
ATOM 10626 O O . ALA B 1 637 ? 21.172 -31.125 -16.812 1 80.69 637 ALA B O 1
ATOM 10627 N N . SER B 1 638 ? 18.984 -31.094 -16.797 1 83.12 638 SER B N 1
ATOM 10628 C CA . SER B 1 638 ? 18.922 -32.031 -15.672 1 83.12 638 SER B CA 1
ATOM 10629 C C . SER B 1 638 ? 19.359 -33.438 -16.078 1 83.12 638 SER B C 1
ATOM 10631 O O . SER B 1 638 ? 19.75 -34.219 -15.234 1 83.12 638 SER B O 1
ATOM 10633 N N . GLY B 1 639 ? 19.219 -33.75 -17.375 1 79.44 639 GLY B N 1
ATOM 10634 C CA . GLY B 1 639 ? 19.625 -35.062 -17.891 1 79.44 639 GLY B CA 1
ATOM 10635 C C . GLY B 1 639 ? 18.641 -36.156 -17.562 1 79.44 639 GLY B C 1
ATOM 10636 O O . GLY B 1 639 ? 18.875 -37.312 -17.891 1 79.44 639 GLY B O 1
ATOM 10637 N N . VAL B 1 640 ? 17.641 -35.812 -16.938 1 78.75 640 VAL B N 1
ATOM 10638 C CA . VAL B 1 640 ? 16.703 -36.812 -16.469 1 78.75 640 VAL B CA 1
ATOM 10639 C C . VAL B 1 640 ? 15.852 -37.312 -17.641 1 78.75 640 VAL B C 1
ATOM 10641 O O . VAL B 1 640 ? 15.328 -38.438 -17.594 1 78.75 640 VAL B O 1
ATOM 10644 N N . LEU B 1 641 ? 15.562 -36.438 -18.625 1 76.25 641 LEU B N 1
ATOM 10645 C CA . LEU B 1 641 ? 14.82 -36.844 -19.812 1 76.25 641 LEU B CA 1
ATOM 10646 C C . LEU B 1 641 ? 15.719 -36.781 -21.047 1 76.25 641 LEU B C 1
ATOM 10648 O O . LEU B 1 641 ? 16.609 -35.938 -21.141 1 76.25 641 LEU B O 1
ATOM 10652 N N . PRO B 1 642 ? 15.57 -37.812 -21.938 1 65 642 PRO B N 1
ATOM 10653 C CA . PRO B 1 642 ? 16.328 -37.719 -23.188 1 65 642 PRO B CA 1
ATOM 10654 C C . PRO B 1 642 ? 15.969 -36.469 -23.984 1 65 642 PRO B C 1
ATOM 10656 O O . PRO B 1 642 ? 14.844 -35.969 -23.875 1 65 642 PRO B O 1
ATOM 10659 N N . PRO B 1 643 ? 16.953 -35.75 -24.578 1 55.38 643 PRO B N 1
ATOM 10660 C CA . PRO B 1 643 ? 16.703 -34.5 -25.281 1 55.38 643 PRO B CA 1
ATOM 10661 C C . PRO B 1 643 ? 15.641 -34.656 -26.375 1 55.38 643 PRO B C 1
ATOM 10663 O O . PRO B 1 643 ? 15.703 -35.562 -27.188 1 55.38 643 PRO B O 1
ATOM 10666 N N . GLY B 1 644 ? 14.445 -34.5 -26.219 1 48.41 644 GLY B N 1
ATOM 10667 C CA . GLY B 1 644 ? 13.508 -34.5 -27.328 1 48.41 644 GLY B CA 1
ATOM 10668 C C . GLY B 1 644 ? 13.773 -33.375 -28.312 1 48.41 644 GLY B C 1
ATOM 10669 O O . GLY B 1 644 ? 14.625 -32.5 -28.062 1 48.41 644 GLY B O 1
ATOM 10670 N N . PRO B 1 645 ? 13.156 -33.406 -29.672 1 42.03 645 PRO B N 1
ATOM 10671 C CA . PRO B 1 645 ? 13.383 -32.375 -30.672 1 42.03 645 PRO B CA 1
ATOM 10672 C C . PRO B 1 645 ? 13.055 -30.984 -30.156 1 42.03 645 PRO B C 1
ATOM 10674 O O . PRO B 1 645 ? 11.984 -30.766 -29.578 1 42.03 645 PRO B O 1
ATOM 10677 N N . LEU B 1 646 ? 13.906 -30.266 -29.797 1 42.25 646 LEU B N 1
ATOM 10678 C CA . LEU B 1 646 ? 13.688 -28.859 -29.484 1 42.25 646 LEU B CA 1
ATOM 10679 C C . LEU B 1 646 ? 12.891 -28.172 -30.578 1 42.25 646 LEU B C 1
ATOM 10681 O O . LEU B 1 646 ? 13.227 -28.281 -31.766 1 42.25 646 LEU B O 1
ATOM 10685 N N . GLN B 1 647 ? 11.703 -28.094 -30.641 1 39.16 647 GLN B N 1
ATOM 10686 C CA . GLN B 1 647 ? 11.047 -27.328 -31.688 1 39.16 647 GLN B CA 1
ATOM 10687 C C . GLN B 1 647 ? 11.805 -26.031 -31.969 1 39.16 647 GLN B C 1
ATOM 10689 O O . GLN B 1 647 ? 12.195 -25.312 -31.047 1 39.16 647 GLN B O 1
ATOM 10694 N N . PRO B 1 648 ? 12.266 -25.812 -33.281 1 32.75 648 PRO B N 1
ATOM 10695 C CA . PRO B 1 648 ? 12.992 -24.609 -33.688 1 32.75 648 PRO B CA 1
ATOM 10696 C C . PRO B 1 648 ? 12.242 -23.328 -33.344 1 32.75 648 PRO B C 1
ATOM 10698 O O . PRO B 1 648 ? 11.023 -23.266 -33.469 1 32.75 648 PRO B O 1
ATOM 10701 N N . LEU B 1 649 ? 12.617 -22.609 -32.5 1 36.56 649 LEU B N 1
ATOM 10702 C CA . LEU B 1 649 ? 12.148 -21.234 -32.344 1 36.56 649 LEU B CA 1
ATOM 10703 C C . LEU B 1 649 ? 11.961 -20.562 -33.688 1 36.56 649 LEU B C 1
ATOM 10705 O O . LEU B 1 649 ? 12.773 -20.734 -34.594 1 36.56 649 LEU B O 1
ATOM 10709 N N . HIS B 1 650 ? 10.867 -20.469 -34.312 1 29.64 650 HIS B N 1
ATOM 10710 C CA . HIS B 1 650 ? 10.781 -19.609 -35.469 1 29.64 650 HIS B CA 1
ATOM 10711 C C . HIS B 1 650 ? 11.75 -18.438 -35.375 1 29.64 650 HIS B C 1
ATOM 10713 O O . HIS B 1 650 ? 11.82 -17.766 -34.344 1 29.64 650 HIS B O 1
ATOM 10719 N N . PRO B 1 651 ? 12.805 -18.391 -36.312 1 30.09 651 PRO B N 1
ATOM 10720 C CA . PRO B 1 651 ? 13.844 -17.359 -36.375 1 30.09 651 PRO B CA 1
ATOM 10721 C C . PRO B 1 651 ? 13.273 -15.953 -36.438 1 30.09 651 PRO B C 1
ATOM 10723 O O . PRO B 1 651 ? 14.008 -15 -36.688 1 30.09 651 PRO B O 1
ATOM 10726 N N . ASN B 1 652 ? 11.992 -15.773 -36.938 1 28.61 652 ASN B N 1
ATOM 10727 C CA . ASN B 1 652 ? 11.805 -14.438 -37.469 1 28.61 652 ASN B CA 1
ATOM 10728 C C . ASN B 1 652 ? 12.359 -13.367 -36.531 1 28.61 652 ASN B C 1
ATOM 10730 O O . ASN B 1 652 ? 12.891 -12.352 -37 1 28.61 652 ASN B O 1
ATOM 10734 N N . THR B 1 653 ? 11.594 -13.023 -35.594 1 26.7 653 THR B N 1
ATOM 10735 C CA . THR B 1 653 ? 11.992 -11.711 -35.094 1 26.7 653 THR B CA 1
ATOM 10736 C C . THR B 1 653 ? 13.336 -11.789 -34.375 1 26.7 653 THR B C 1
ATOM 10738 O O . THR B 1 653 ? 13.391 -11.992 -33.188 1 26.7 653 THR B O 1
ATOM 10741 N N . THR B 1 654 ? 14.242 -12.516 -35.094 1 24.06 654 THR B N 1
ATOM 10742 C CA . THR B 1 654 ? 15.633 -12.391 -34.688 1 24.06 654 THR B CA 1
ATOM 10743 C C . THR B 1 654 ? 16.109 -10.945 -34.812 1 24.06 654 THR B C 1
ATOM 10745 O O . THR B 1 654 ? 16.578 -10.539 -35.875 1 24.06 654 THR B O 1
ATOM 10748 N N . GLY B 1 655 ? 15.359 -9.922 -34.812 1 23.27 655 GLY B N 1
ATOM 10749 C CA . GLY B 1 655 ? 16.188 -8.719 -34.844 1 23.27 655 GLY B CA 1
ATOM 10750 C C . GLY B 1 655 ? 17.516 -8.898 -34.156 1 23.27 655 GLY B C 1
ATOM 10751 O O . GLY B 1 655 ? 17.594 -8.945 -32.938 1 23.27 655 GLY B O 1
ATOM 10752 N N . PHE B 1 656 ? 18.297 -9.703 -34.906 1 21.12 656 PHE B N 1
ATOM 10753 C CA . PHE B 1 656 ? 19.734 -9.68 -34.625 1 21.12 656 PHE B CA 1
ATOM 10754 C C . PHE B 1 656 ? 20.266 -8.258 -34.656 1 21.12 656 PHE B C 1
ATOM 10756 O O . PHE B 1 656 ? 20.328 -7.621 -35.688 1 21.12 656 PHE B O 1
ATOM 10763 N N . CYS B 1 657 ? 20.062 -7.41 -33.875 1 21.52 657 CYS B N 1
ATOM 10764 C CA . CYS B 1 657 ? 20.984 -6.277 -33.906 1 21.52 657 CYS B CA 1
ATOM 10765 C C . CYS B 1 657 ? 22.406 -6.734 -34.281 1 21.52 657 CYS B C 1
ATOM 10767 O O . CYS B 1 657 ? 22.984 -7.559 -33.562 1 21.52 657 CYS B O 1
ATOM 10769 N N . SER B 1 658 ? 22.719 -7.059 -35.531 1 20.12 658 SER B N 1
ATOM 10770 C CA . SER B 1 658 ? 24.078 -7.02 -36.062 1 20.12 658 SER B CA 1
ATOM 10771 C C . SER B 1 658 ? 24.969 -6.094 -35.219 1 20.12 658 SER B C 1
ATOM 10773 O O . SER B 1 658 ? 24.656 -4.91 -35.062 1 20.12 658 SER B O 1
ATOM 10775 N N . LEU B 1 659 ? 25.609 -6.641 -34.531 1 21.73 659 LEU B N 1
ATOM 10776 C CA . LEU B 1 659 ? 26.781 -5.973 -33.969 1 21.73 659 LEU B CA 1
ATOM 10777 C C . LEU B 1 659 ? 27.656 -5.391 -35.062 1 21.73 659 LEU B C 1
ATOM 10779 O O . LEU B 1 659 ? 28.328 -6.133 -35.781 1 21.73 659 LEU B O 1
ATOM 10783 N N . MET B 1 660 ? 27.281 -4.688 -36.188 1 20.94 660 MET B N 1
ATOM 10784 C CA . MET B 1 660 ? 28.266 -3.959 -36.969 1 20.94 660 MET B CA 1
ATOM 10785 C C . MET B 1 660 ? 29.562 -3.756 -36.188 1 20.94 660 MET B C 1
ATOM 10787 O O . MET B 1 660 ? 29.516 -3.443 -35 1 20.94 660 MET B O 1
ATOM 10791 N N . SER B 1 661 ? 30.672 -4.277 -36.844 1 20.03 661 SER B N 1
ATOM 10792 C CA . SER B 1 661 ? 32.094 -4.117 -36.531 1 20.03 661 SER B CA 1
ATOM 10793 C C . SER B 1 661 ? 32.469 -2.643 -36.469 1 20.03 661 SER B C 1
ATOM 10795 O O . SER B 1 661 ? 32.875 -2.049 -37.469 1 20.03 661 SER B O 1
ATOM 10797 N N . ILE B 1 662 ? 31.781 -1.715 -36.625 1 21.48 662 ILE B N 1
ATOM 10798 C CA . ILE B 1 662 ? 32.438 -0.419 -36.719 1 21.48 662 ILE B CA 1
ATOM 10799 C C . ILE B 1 662 ? 33.75 -0.463 -35.938 1 21.48 662 ILE B C 1
ATOM 10801 O O . ILE B 1 662 ? 33.75 -0.686 -34.719 1 21.48 662 ILE B O 1
ATOM 10805 N N . SER B 1 663 ? 34.969 -0.702 -36.688 1 21.36 663 SER B N 1
ATOM 10806 C CA . SER B 1 663 ? 36.375 -0.387 -36.5 1 21.36 663 SER B CA 1
ATOM 10807 C C . SER B 1 663 ? 36.531 0.991 -35.875 1 21.36 663 SER B C 1
ATOM 10809 O O . SER B 1 663 ? 36.969 1.938 -36.531 1 21.36 663 SER B O 1
ATOM 10811 N N . ARG B 1 664 ? 35.656 1.697 -35.625 1 19.97 664 ARG B N 1
ATOM 10812 C CA . ARG B 1 664 ? 36.125 3.033 -35.25 1 19.97 664 ARG B CA 1
ATOM 10813 C C . ARG B 1 664 ? 37.438 2.973 -34.5 1 19.97 664 ARG B C 1
ATOM 10815 O O . ARG B 1 664 ? 37.625 2.168 -33.562 1 19.97 664 ARG B O 1
ATOM 10822 N N . ASN B 1 665 ? 38.562 3.275 -35.25 1 17.55 665 ASN B N 1
ATOM 10823 C CA . ASN B 1 665 ? 39.875 3.723 -34.781 1 17.55 665 ASN B CA 1
ATOM 10824 C C . ASN B 1 665 ? 39.812 4.387 -33.406 1 17.55 665 ASN B C 1
ATOM 10826 O O . ASN B 1 665 ? 39.406 5.543 -33.312 1 17.55 665 ASN B O 1
ATOM 10830 N N . PHE B 1 666 ? 39.094 3.893 -32.719 1 18.52 666 PHE B N 1
ATOM 10831 C CA . PHE B 1 666 ? 39.469 4.535 -31.469 1 18.52 666 PHE B CA 1
ATOM 10832 C C . PHE B 1 666 ? 41 4.656 -31.344 1 18.52 666 PHE B C 1
ATOM 10834 O O . PHE B 1 666 ? 41.688 3.654 -31.203 1 18.52 666 PHE B O 1
ATOM 10841 N N . ASP B 1 667 ? 41.625 5.402 -32.25 1 19.2 667 ASP B N 1
ATOM 10842 C CA . ASP B 1 667 ? 42.969 5.875 -31.922 1 19.2 667 ASP B CA 1
ATOM 10843 C C . ASP B 1 667 ? 43.281 5.621 -30.438 1 19.2 667 ASP B C 1
ATOM 10845 O O . ASP B 1 667 ? 42.375 5.594 -29.594 1 19.2 667 ASP B O 1
ATOM 10849 N N . GLY B 1 668 ? 44.562 5.047 -30.188 1 19.86 668 GLY B N 1
ATOM 10850 C CA . GLY B 1 668 ? 45.406 4.598 -29.109 1 19.86 668 GLY B CA 1
ATOM 10851 C C . GLY B 1 668 ? 45.312 5.449 -27.859 1 19.86 668 GLY B C 1
ATOM 10852 O O . GLY B 1 668 ? 46.188 5.426 -27 1 19.86 668 GLY B O 1
ATOM 10853 N N . CYS B 1 669 ? 44.656 6.414 -27.922 1 18.75 669 CYS B N 1
ATOM 10854 C CA . CYS B 1 669 ? 45.156 7.309 -26.875 1 18.75 669 CYS B CA 1
ATOM 10855 C C . CYS B 1 669 ? 45.406 6.547 -25.578 1 18.75 669 CYS B C 1
ATOM 10857 O O . CYS B 1 669 ? 44.594 5.754 -25.141 1 18.75 669 CYS B O 1
ATOM 10859 N N . GLN B 1 670 ? 46.688 6.395 -25.219 1 18.06 670 GLN B N 1
ATOM 10860 C CA . GLN B 1 670 ? 47.562 5.902 -24.156 1 18.06 670 GLN B CA 1
ATOM 10861 C C . GLN B 1 670 ? 46.875 6 -22.797 1 18.06 670 GLN B C 1
ATOM 10863 O O . GLN B 1 670 ? 47.062 6.977 -22.062 1 18.06 670 GLN B O 1
ATOM 10868 N N . PHE B 1 671 ? 45.719 6 -22.844 1 18.59 671 PHE B N 1
ATOM 10869 C CA . PHE B 1 671 ? 45.562 6.512 -21.5 1 18.59 671 PHE B CA 1
ATOM 10870 C C . PHE B 1 671 ? 46.281 5.645 -20.484 1 18.59 671 PHE B C 1
ATOM 10872 O O . PHE B 1 671 ? 46.188 4.418 -20.531 1 18.59 671 PHE B O 1
ATOM 10879 N N . ASP B 1 672 ? 47.375 6.117 -20.125 1 17.8 672 ASP B N 1
ATOM 10880 C CA . ASP B 1 672 ? 48.312 5.617 -19.125 1 17.8 672 ASP B CA 1
ATOM 10881 C C . ASP B 1 672 ? 47.594 4.758 -18.094 1 17.8 672 ASP B C 1
ATOM 10883 O O . ASP B 1 672 ? 46.656 5.215 -17.438 1 17.8 672 ASP B O 1
ATOM 10887 N N . VAL B 1 673 ? 47.406 3.578 -18.422 1 17.75 673 VAL B N 1
ATOM 10888 C CA . VAL B 1 673 ? 47.156 2.365 -17.656 1 17.75 673 VAL B CA 1
ATOM 10889 C C . VAL B 1 673 ? 47.5 2.582 -16.188 1 17.75 673 VAL B C 1
ATOM 10891 O O . VAL B 1 673 ? 48.094 3.592 -15.836 1 17.75 673 VAL B O 1
ATOM 10894 N N . PHE B 1 674 ? 48.188 1.66 -15.883 1 17.95 674 PHE B N 1
ATOM 10895 C CA . PHE B 1 674 ? 48.688 1.443 -14.539 1 17.95 674 PHE B CA 1
ATOM 10896 C C . PHE B 1 674 ? 49.844 2.4 -14.242 1 17.95 674 PHE B C 1
ATOM 10898 O O . PHE B 1 674 ? 50.969 2.162 -14.656 1 17.95 674 PHE B O 1
ATOM 10905 N N . GLU B 1 675 ? 50.188 3.479 -14.695 1 17.91 675 GLU B N 1
ATOM 10906 C CA . GLU B 1 675 ? 51.469 3.703 -14.047 1 17.91 675 GLU B CA 1
ATOM 10907 C C . GLU B 1 675 ? 51.5 3.115 -12.641 1 17.91 675 GLU B C 1
ATOM 10909 O O . GLU B 1 675 ? 50.531 3.266 -11.883 1 17.91 675 GLU B O 1
ATOM 10914 N N . THR B 1 676 ? 52.375 2.051 -12.625 1 18.53 676 THR B N 1
ATOM 10915 C CA . THR B 1 676 ? 52.938 1.55 -11.375 1 18.53 676 THR B CA 1
ATOM 10916 C C . THR B 1 676 ? 53.25 2.699 -10.422 1 18.53 676 THR B C 1
ATOM 10918 O O . THR B 1 676 ? 54.219 3.43 -10.617 1 18.53 676 THR B O 1
ATOM 10921 N N . LEU B 1 677 ? 52.594 3.779 -10.383 1 18.44 677 LEU B N 1
ATOM 10922 C CA . LEU B 1 677 ? 53.438 4.594 -9.5 1 18.44 677 LEU B CA 1
ATOM 10923 C C . LEU B 1 677 ? 54.031 3.744 -8.391 1 18.44 677 LEU B C 1
ATOM 10925 O O . LEU B 1 677 ? 53.312 3.033 -7.684 1 18.44 677 LEU B O 1
ATOM 10929 N N . ASP B 1 678 ? 55.344 3.217 -8.703 1 17.83 678 ASP B N 1
ATOM 10930 C CA . ASP B 1 678 ? 56.344 2.789 -7.711 1 17.83 678 ASP B CA 1
ATOM 10931 C C . ASP B 1 678 ? 56.125 3.516 -6.383 1 17.83 678 ASP B C 1
ATOM 10933 O O . ASP B 1 678 ? 56.688 4.59 -6.164 1 17.83 678 ASP B O 1
ATOM 10937 N N . LEU B 1 679 ? 54.938 3.873 -6.141 1 19.25 679 LEU B N 1
ATOM 10938 C CA . LEU B 1 679 ? 55.156 4.555 -4.871 1 19.25 679 LEU B CA 1
ATOM 10939 C C . LEU B 1 679 ? 56.094 3.736 -3.969 1 19.25 679 LEU B C 1
ATOM 10941 O O . LEU B 1 679 ? 55.812 2.568 -3.691 1 19.25 679 LEU B O 1
ATOM 10945 N N . ASP B 1 680 ? 57.406 3.795 -4.227 1 17.59 680 ASP B N 1
ATOM 10946 C CA . ASP B 1 680 ? 58.5 3.4 -3.357 1 17.59 680 ASP B CA 1
ATOM 10947 C C . ASP B 1 680 ? 58 3.051 -1.959 1 17.59 680 ASP B C 1
ATOM 10949 O O . ASP B 1 680 ? 57.031 3.617 -1.488 1 17.59 680 ASP B O 1
ATOM 10953 N N . PRO B 1 681 ? 58.5 1.874 -1.468 1 20.02 681 PRO B N 1
ATOM 10954 C CA . PRO B 1 681 ? 58.375 1.307 -0.124 1 20.02 681 PRO B CA 1
ATOM 10955 C C . PRO B 1 681 ? 58.344 2.375 0.966 1 20.02 681 PRO B C 1
ATOM 10957 O O . PRO B 1 681 ? 58.188 2.051 2.148 1 20.02 681 PRO B O 1
ATOM 10960 N N . SER B 1 682 ? 59.312 3.426 0.75 1 16.81 682 SER B N 1
ATOM 10961 C CA . SER B 1 682 ? 60.062 3.971 1.883 1 16.81 682 SER B CA 1
ATOM 10962 C C . SER B 1 682 ? 59.125 4.426 2.992 1 16.81 682 SER B C 1
ATOM 10964 O O . SER B 1 682 ? 57.906 4.535 2.781 1 16.81 682 SER B O 1
ATOM 10966 N N . ALA B 1 683 ? 59.688 5.59 3.709 1 16.78 683 ALA B N 1
ATOM 10967 C CA . ALA B 1 683 ? 59.781 6.195 5.031 1 16.78 683 ALA B CA 1
ATOM 10968 C C . ALA B 1 683 ? 58.469 6.793 5.48 1 16.78 683 ALA B C 1
ATOM 10970 O O . ALA B 1 683 ? 57.969 6.508 6.582 1 16.78 683 ALA B O 1
ATOM 10971 N N . GLY B 1 684 ? 58.188 8.125 5.023 1 16.5 684 GLY B N 1
ATOM 10972 C CA . GLY B 1 684 ? 57.719 9.109 5.988 1 16.5 684 GLY B CA 1
ATOM 10973 C C . GLY B 1 684 ? 56.219 9.055 6.23 1 16.5 684 GLY B C 1
ATOM 10974 O O . GLY B 1 684 ? 55.75 9.258 7.359 1 16.5 684 GLY B O 1
ATOM 10975 N N . LEU B 1 685 ? 55.375 9.211 5.02 1 16.19 685 LEU B N 1
ATOM 10976 C CA . LEU B 1 685 ? 54.312 10.055 5.543 1 16.19 685 LEU B CA 1
ATOM 10977 C C . LEU B 1 685 ? 53.344 9.234 6.395 1 16.19 685 LEU B C 1
ATOM 10979 O O . LEU B 1 685 ? 52.5 8.508 5.867 1 16.19 685 LEU B O 1
ATOM 10983 N N . ILE B 1 686 ? 53.75 8.367 7.266 1 18.11 686 ILE B N 1
ATOM 10984 C CA . ILE B 1 686 ? 53.219 7.812 8.5 1 18.11 686 ILE B CA 1
ATOM 10985 C C . ILE B 1 686 ? 52.156 8.742 9.07 1 18.11 686 ILE B C 1
ATOM 10987 O O . ILE B 1 686 ? 51.281 8.32 9.836 1 18.11 686 ILE B O 1
ATOM 10991 N N . GLU B 1 687 ? 52.469 10.039 8.906 1 16.61 687 GLU B N 1
ATOM 10992 C CA . GLU B 1 687 ? 52.25 11.039 9.938 1 16.61 687 GLU B CA 1
ATOM 10993 C C . GLU B 1 687 ? 50.75 11.352 10.062 1 16.61 687 GLU B C 1
ATOM 10995 O O . GLU B 1 687 ? 50.281 11.773 11.125 1 16.61 687 GLU B O 1
ATOM 11000 N N . MET B 1 688 ? 50.219 11.648 8.836 1 16.84 688 MET B N 1
ATOM 11001 C CA . MET B 1 688 ? 49.406 12.773 9.289 1 16.84 688 MET B CA 1
ATOM 11002 C C . MET B 1 688 ? 48.312 12.305 10.266 1 16.84 688 MET B C 1
ATOM 11004 O O . MET B 1 688 ? 48.031 13 11.242 1 16.84 688 MET B O 1
ATOM 11008 N N . PHE B 1 689 ? 47.375 11.578 9.695 1 15.97 689 PHE B N 1
ATOM 11009 C CA . PHE B 1 689 ? 46.375 11.914 10.703 1 15.97 689 PHE B CA 1
ATOM 11010 C C . PHE B 1 689 ? 46.75 11.344 12.062 1 15.97 689 PHE B C 1
ATOM 11012 O O . PHE B 1 689 ? 46.688 10.125 12.266 1 15.97 689 PHE B O 1
ATOM 11019 N N . THR B 1 690 ? 47.938 11.805 12.562 1 15.04 690 THR B N 1
ATOM 11020 C CA . THR B 1 690 ? 48.25 12.07 13.961 1 15.04 690 THR B CA 1
ATOM 11021 C C . THR B 1 690 ? 47 12.508 14.711 1 15.04 690 THR B C 1
ATOM 11023 O O . THR B 1 690 ? 46.438 13.578 14.445 1 15.04 690 THR B O 1
ATOM 11026 N N . ASP B 1 691 ? 46.062 11.75 14.695 1 14.89 691 ASP B N 1
ATOM 11027 C CA . ASP B 1 691 ? 45.344 12.156 15.898 1 14.89 691 ASP B CA 1
ATOM 11028 C C . ASP B 1 691 ? 46.281 12.711 16.953 1 14.89 691 ASP B C 1
ATOM 11030 O O . ASP B 1 691 ? 47.312 12.078 17.281 1 14.89 691 ASP B O 1
ATOM 11034 N N . ALA B 1 692 ? 46.438 14.062 16.938 1 15.16 692 ALA B N 1
ATOM 11035 C CA . ALA B 1 692 ? 46.688 14.938 18.078 1 15.16 692 ALA B CA 1
ATOM 11036 C C . ALA B 1 692 ? 46.219 14.297 19.391 1 15.16 692 ALA B C 1
ATOM 11038 O O . ALA B 1 692 ? 45.156 13.672 19.422 1 15.16 692 ALA B O 1
ATOM 11039 N N . SER B 1 693 ? 47.219 13.992 20.234 1 16.44 693 SER B N 1
ATOM 11040 C CA . SER B 1 693 ? 47.438 14.055 21.688 1 16.44 693 SER B CA 1
ATOM 11041 C C . SER B 1 693 ? 46.688 15.25 22.281 1 16.44 693 SER B C 1
ATOM 11043 O O . SER B 1 693 ? 46.938 15.617 23.438 1 16.44 693 SER B O 1
ATOM 11045 N N . PHE B 1 694 ? 45.531 15.75 21.953 1 15.33 694 PHE B N 1
ATOM 11046 C CA . PHE B 1 694 ? 45.375 16.812 22.938 1 15.33 694 PHE B CA 1
ATOM 11047 C C . PHE B 1 694 ? 45.812 16.328 24.328 1 15.33 694 PHE B C 1
ATOM 11049 O O . PHE B 1 694 ? 45.312 15.305 24.812 1 15.33 694 PHE B O 1
ATOM 11056 N N . SER B 1 695 ? 47.062 16.672 24.578 1 15.69 695 SER B N 1
ATOM 11057 C CA . SER B 1 695 ? 47.688 17.188 25.797 1 15.69 695 SER B CA 1
ATOM 11058 C C . SER B 1 695 ? 46.75 18.141 26.531 1 15.69 695 SER B C 1
ATOM 11060 O O . SER B 1 695 ? 46.906 19.359 26.469 1 15.69 695 SER B O 1
ATOM 11062 N N . GLY B 1 696 ? 45.5 18.156 26.578 1 14.75 696 GLY B N 1
ATOM 11063 C CA . GLY B 1 696 ? 45.188 18.875 27.797 1 14.75 696 GLY B CA 1
ATOM 11064 C C . GLY B 1 696 ? 46.031 18.438 28.984 1 14.75 696 GLY B C 1
ATOM 11065 O O . GLY B 1 696 ? 45.906 17.297 29.438 1 14.75 696 GLY B O 1
ATOM 11066 N N . SER B 1 697 ? 47.281 18.906 29.016 1 15.94 697 SER B N 1
ATOM 11067 C CA . SER B 1 697 ? 48.219 19.203 30.109 1 15.94 697 SER B CA 1
ATOM 11068 C C . SER B 1 697 ? 47.469 19.484 31.406 1 15.94 697 SER B C 1
ATOM 11070 O O . SER B 1 697 ? 47.562 18.734 32.375 1 15.94 697 SER B O 1
ATOM 11072 N N . GLN B 1 698 ? 47.844 20.734 31.875 1 15.93 698 GLN B N 1
ATOM 11073 C CA . GLN B 1 698 ? 48.25 21.609 33 1 15.93 698 GLN B CA 1
ATOM 11074 C C . GLN B 1 698 ? 47.062 22.359 33.562 1 15.93 698 GLN B C 1
ATOM 11076 O O . GLN B 1 698 ? 47.219 23.281 34.344 1 15.93 698 GLN B O 1
ATOM 11081 N N . PHE B 1 699 ? 45.875 22.547 33.562 1 16.09 699 PHE B N 1
ATOM 11082 C CA . PHE B 1 699 ? 45.719 23.141 34.906 1 16.09 699 PHE B CA 1
ATOM 11083 C C . PHE B 1 699 ? 46.156 22.156 35.969 1 16.09 699 PHE B C 1
ATOM 11085 O O . PHE B 1 699 ? 45.625 21.031 36.031 1 16.09 699 PHE B O 1
ATOM 11092 N N . LEU B 1 700 ? 47.406 22.406 36.5 1 16.22 700 LEU B N 1
ATOM 11093 C CA . LEU B 1 700 ? 48.406 22.188 37.531 1 16.22 700 LEU B CA 1
ATOM 11094 C C . LEU B 1 700 ? 47.75 22.125 38.906 1 16.22 700 LEU B C 1
ATOM 11096 O O . LEU B 1 700 ? 48.469 21.953 39.906 1 16.22 700 LEU B O 1
ATOM 11100 N N . PHE B 1 701 ? 46.5 21.891 39.312 1 17.23 701 PHE B N 1
ATOM 11101 C CA . PHE B 1 701 ? 46.875 21.984 40.719 1 17.23 701 PHE B CA 1
ATOM 11102 C C . PHE B 1 701 ? 48.062 21.094 41.031 1 17.23 701 PHE B C 1
ATOM 11104 O O . PHE B 1 701 ? 48.25 20.031 40.406 1 17.23 701 PHE B O 1
ATOM 11111 N N . ASP B 1 702 ? 49.188 21.781 41.531 1 16.3 702 ASP B N 1
ATOM 11112 C CA . ASP B 1 702 ? 50.531 21.656 42.094 1 16.3 702 ASP B CA 1
ATOM 11113 C C . ASP B 1 702 ? 50.688 20.328 42.844 1 16.3 702 ASP B C 1
ATOM 11115 O O . ASP B 1 702 ? 49.812 19.906 43.562 1 16.3 702 ASP B O 1
ATOM 11119 N N . ASN B 1 703 ? 51.438 19.531 42.031 1 16.39 703 ASN B N 1
ATOM 11120 C CA . ASN B 1 703 ? 52.094 18.484 42.812 1 16.39 703 ASN B CA 1
ATOM 11121 C C . ASN B 1 703 ? 52.75 19.047 44.062 1 16.39 703 ASN B C 1
ATOM 11123 O O . ASN B 1 703 ? 53.406 18.312 44.812 1 16.39 703 ASN B O 1
ATOM 11127 N N . PRO B 1 704 ? 52.438 20.047 44.781 1 17.41 704 PRO B N 1
ATOM 11128 C CA . PRO B 1 704 ? 53.656 20.406 45.469 1 17.41 704 PRO B CA 1
ATOM 11129 C C . PRO B 1 704 ? 54.469 19.172 45.906 1 17.41 704 PRO B C 1
ATOM 11131 O O . PRO B 1 704 ? 55.719 19.234 45.969 1 17.41 704 PRO B O 1
ATOM 11134 N N . ASP B 1 705 ? 54.281 18.312 46.562 1 15.86 705 ASP B N 1
ATOM 11135 C CA . ASP B 1 705 ? 55.438 17.875 47.312 1 15.86 705 ASP B CA 1
ATOM 11136 C C . ASP B 1 705 ? 56.375 17.031 46.438 1 15.86 705 ASP B C 1
ATOM 11138 O O . ASP B 1 705 ? 57.438 16.609 46.875 1 15.86 705 ASP B O 1
ATOM 11142 N N . ARG B 1 706 ? 56.719 16.281 45.344 1 15.88 706 ARG B N 1
ATOM 11143 C CA . ARG B 1 706 ? 58.062 15.93 45.812 1 15.88 706 ARG B CA 1
ATOM 11144 C C . ARG B 1 706 ? 59.062 17.016 45.469 1 15.88 706 ARG B C 1
ATOM 11146 O O . ARG B 1 706 ? 58.781 17.891 44.656 1 15.88 706 ARG B O 1
ATOM 11153 N N . VAL B 1 707 ? 60.625 17.094 45.094 1 15.56 707 VAL B N 1
ATOM 11154 C CA . VAL B 1 707 ? 61.688 17.984 45.562 1 15.56 707 VAL B CA 1
ATOM 11155 C C . VAL B 1 707 ? 61.75 19.219 44.656 1 15.56 707 VAL B C 1
ATOM 11157 O O . VAL B 1 707 ? 61.312 19.188 43.531 1 15.56 707 VAL B O 1
ATOM 11160 N N . TYR B 1 708 ? 62.25 20.438 44.688 1 14.32 708 TYR B N 1
ATOM 11161 C CA . TYR B 1 708 ? 63.594 20.781 44.25 1 14.32 708 TYR B CA 1
ATOM 11162 C C . TYR B 1 708 ? 64.562 19.672 44.562 1 14.32 708 TYR B C 1
ATOM 11164 O O . TYR B 1 708 ? 65.75 19.688 44.094 1 14.32 708 TYR B O 1
ATOM 11172 N N . HIS B 1 709 ? 64.625 18.328 44.688 1 16.77 709 HIS B N 1
ATOM 11173 C CA . HIS B 1 709 ? 66 17.766 44.562 1 16.77 709 HIS B CA 1
ATOM 11174 C C . HIS B 1 709 ? 66.312 17.5 43.094 1 16.77 709 HIS B C 1
ATOM 11176 O O . HIS B 1 709 ? 65.562 16.781 42.406 1 16.77 709 HIS B O 1
ATOM 11182 N N . VAL B 1 710 ? 66.938 18.656 42.5 1 12.83 710 VAL B N 1
ATOM 11183 C CA . VAL B 1 710 ? 68 19.234 43.344 1 12.83 710 VAL B CA 1
ATOM 11184 C C . VAL B 1 710 ? 67.375 19.969 44.531 1 12.83 710 VAL B C 1
ATOM 11186 O O . VAL B 1 710 ? 66.375 20.672 44.375 1 12.83 710 VAL B O 1
#

Sequence (1420 aa):
MNDIANQPIDREEVDPGQSPVCDGERQGEGQEPPRKRARLSCNTCKARKTKVKTGACHYCRSLNLPCEASIKNRKRPFYRVSGEVYDYSIKLLRRFVSEEELPELTVEKIQDFLRRLDAAESRGPNSQAPCTEGVQRDNHGPLEKMDQDVTNETMEGDEHPVLQERLGCMLLDSMGKYRYVGANSSIRWFNAIHTAREPRETSSRSDPKIISPLKFGPLPPSPDSGVGSRRTGLYFPPREHWMVYVGRFFEQVYCTYWFYSAEDFYPRLEQTMEDGGASASASWLCSIYSIFAIGSMRPSGQGVEAPGSRLADSKTPTAYLALAREVSAGACDEADLDSVKAFGLLGLATHATCYSIAAYLHLGTAVKIAFSLGLHRDVFLRGKGTVEREGSRRLWWTIYILDYEMASRFGYPCSIIDDAVFMSTSPATEQILSPGPNTPLGYQALLVSLVRMTKTIGHECFLEPAHMGGRLPISRVTKALASLRRWHNKIPTHLQWDSSVNPQHRRAVPLLHLRFWATVISLVRPFLLFTVARSTDRTVPAKKIIYEQMSDTCIEAAESAVKILRRMREEQTLSSLVLFDSHFMGEVMGILIMALQKRSNTEHQGMLQFCLETFRGMEKVGWCEKLSPELESTVHASGVLPPGPLQPLHPNTTGFCSLMSISRNFDGCQFDVFETLDLDPSAGLIEMFTDASFSGSQFLFDNPDRVYHVMNDIANQPIDREEVDPGQSPVCDGERQGEGQEPPRKRARLSCNTCKARKTKVKTGACHYCRSLNLPCEASIKNRKRPFYRVSGEVYDYSIKLLRRFVSEEELPELTVEKIQDFLRRLDAAESRGPNSQAPCTEGVQRDNHGPLEKMDQDVTNETMEGDEHPVLQERLGCMLLDSMGKYRYVGANSSIRWFNAIHTAREPRETSSRSDPKIISPLKFGPLPPSPDSGVGSRRTGLYFPPREHWMVYVGRFFEQVYCTYWFYSAEDFYPRLEQTMEDGGASASASWLCSIYSIFAIGSMRPSGQGVEAPGSRLADSKTPTAYLALAREVSAGACDEADLDSVKAFGLLGLATHATCYSIAAYLHLGTAVKIAFSLGLHRDVFLRGKGTVEREGSRRLWWTIYILDYEMASRFGYPCSIIDDAVFMSTSPATEQILSPGPNTPLGYQALLVSLVRMTKTIGHECFLEPAHMGGRLPISRVTKALASLRRWHNKIPTHLQWDSSVNPQHRRAVPLLHLRFWATVISLVRPFLLFTVARSTDRTVPAKKIIYEQMSDTCIEAAESAVKILRRMREEQTLSSLVLFDSHFMGEVMGILIMALQKRSNTEHQGMLQFCLETFRGMEKVGWCEKLSPELESTVHASGVLPPGPLQPLHPNTTGFCSLMSISRNFDGCQFDVFETLDLDPSAGLIEMFTDASFSGSQFLFDNPDRVYHV

Radius of gyration: 43.04 Å; Cα contacts (8 Å, |Δi|>4): 1605; chains: 2; bounding box: 125×178×163 Å

Nearest PDB structures (foldseek):
  8fbj-assembly1_A  TM=2.412E-01  e=7.759E-01  synthetic construct
  6zbt-assembly2_D  TM=3.031E-01  e=6.080E+00  Homo sapiens
  7nmz-assembly1_BA  TM=2.402E-01  e=8.632E+00  Homo sapiens
  5a7d-assembly2_E  TM=2.198E-01  e=3.577E-01  Drosophila melanogaster
  8fbj-assembly1_A  TM=2.713E-01  e=1.197E+00  synthetic construct

Organism: Aspergillus candidus (NCBI:txid41067)